Protein AF-0000000074204920 (afdb_homodimer)

Foldseek 3Di:
DPPPDDLQDDDPLQEADEQDFDDQDPVSLVVCLSGQWHADDPDPVCQVSSVVSLVVSLVVLCVVLVFDLVLCPFPLQVLLLLFFEEEEAECPFCQQHPQLVQDGDVVSVQVVCCVQQVGGQEYEHDWAPPAFFQAQDFPLCRQVQFPCQLVVQVVCVVVNHAYEYEDDPLGPQHDDDDDSLVSVLVSCLVNVHQEYEYPPFLDDDPVSLVSNCVSPPNYAYEYEDDHRQSCLNRHLEYESELRDADLRGTEGSSCSSPVSYAYAYDQPLDADCLRVLLNCQLHLHHHYDYQQDSQAGNHYWSQVSLQSSLSSLVCNLCVCQSRPFDKRRFDDWDPVCVVQSKTWMWGDDQQKIKIKIFGAAQAWDWAGTHPVGDTDIHGGSGIDMDMDHHPVGDDDPCVVVSVVVVVPRDRDPGSDGDAFAKDFCDPVNPPLPDWDFPAPQLPLPDLVVQPPAWFKDAFAKDKAKAKEFADQSDDRNGDDRDSGSDPDPPPHRHIDIDIDIDGGHFIKIWGLAFQFQQLLLVVCVNGVTDGPQNRQQQVCDDPSGRDPPRRGPHRFLDDQSSQQVSLVSNVFGFAALVNQLSSCVVPVCRQFQNHDDFWAKAWGSRWIDRSTWIKGKIFFFGPRGRDDDSSYDGGHGHGSSYIDIRTADGSSVNTDDGYTHITMHGDHD/DPPPDDLQDDDPLQEADEQDFDDDDPVSLVVCLSGQWHADDPDPVCQVSSVVSLVVSLVVLCVVLVFDLVLCPFPLQVLLLLFFEEEEAECCFCQQHPPLVQDGDVVSVQVVCCVQQVGGQEYEHDWAPPAFFQAQDFPLCRQVQFPCLLVVCVVCVVVNHAYEYEDDPQGPQHDDDDDSLVSVLVSCLVNVHQEYEYPPFLDDDPVSLVSNCVSPPNYAYEYEDDHRQSCLNRHLEYESELRDAYLRGGEGSSCSSPVSRAYAYDQQQDADCLRVLLNCQLHLHHHYDYQQDSQAGNDYWSQVSLQSSLSSLVCNLCVCQSRPFDKRRFDDWDPVCVVQSKTWMWGDDQQKIKIKIFGQAQAWDWAGTHPVGDTDIHGGSGIDMDMDHHPPGDDDPSVVVSVVVVVPRDRDPGSDGDAFAKDFCDPVNPCLPPFPQVAPPLQLPDPVVQPPAWFKDAFAKDKAKAKEFADQSADRNGDDRDSGSPPPCPPHRHIDIDIDIDGGHFIKIWGLAFAFQQNLLVVCVRGVTDGPQNRQQQVCDDPSGRDPPRRGPHRFLDDQSSQQVSLVSNVFGFAALVNQLSSCVVPVCRQFQNHDDFWAKAWGSRWIDRSTWIKGKIFFFGPRGRDDDSSYDGGHGHGSSYIDIRTADGSSPNTDDGYTHITMHGDHD

Nearest PDB structures (foldseek):
  8zqa-assembly1_C  TM=5.611E-01  e=1.521E-07  Rhodothermus profundi
  1cgy-assembly1_A  TM=4.087E-01  e=1.076E-07  Niallia circulans
  6jws-assembly1_B  TM=5.440E-01  e=2.959E-02  Plasmodium falciparum
  8q5a-assembly1_A  TM=3.692E-01  e=8.806E-03  Hafnia paralvei
  7vkz-assembly1_A  TM=2.444E-01  e=7.078E-01  Ignavibacterium album JCM 16511

InterPro domains:
  IPR005532 Sulfatase-modifying factor enzyme-like domain [PF03781] (506-585)
  IPR016187 C-type lectin fold [SSF56436] (503-666)
  IPR042095 Sulfatase-modifying factor enzyme superfamily [G3DSA:3.90.1580.10] (439-596)
  IPR051043 Sulfatase Modifying Factor and Kinase [PTHR23150] (506-584)

Sequence (1338 aa):
MSYTFDPLVPRPIDRPTEVAVGPLTTEASEALDQAKIFSGPADPADRPAWRETLRAWRSDARERHGYTGAAYERPEAAWAAGCSTVAQVWLWDELLYSFAEGRFTPEVFLADAEERFGGLDAVVLWHAYPVIGLDDRNQWDYYRDVPGLAALVATFHEAGMHVFVDYNPWDVGTRRGADDLTELAAVVGELGADGVFLDTLKKAEPELVARLEAARPGIVLEGESKLPVERIEDHSSSWAQFFADSPVPGVLRAHWYERRHMQHHVRRWHRDHTEELQSAWLNGVGVMVWEVVFGVWVGWSRRDAATVRRLVTVQRAARDLLLDGEWTPLAPLAPEAEAAGVYASAWELDGVTLWTLVNRGGADYAGEVLDDGTEAVVPARGIAALLDVGPDAEEPAWLPGLRDVLRDLPHDADARFPHRIARRVGVSDAQVTPVTYTSDTSEPSDRSELGSDAVVVPAGDYVLTVRYRARETGMYQGAPYVDEWKPLPPRLHDARTLQRDGVLTTPVAVAEREVTNAQFAAFLEATGYAPAQPHRFLAHWSDGRPAAGTEDEPVTFVDLDDARAYCAWRGGRLPMEDEWQLAGEAAPSHFGVERPGVGVWSWTESEHSDGRTRFVMLKGGSDYRAPDSDWYVEGGRHAPDYSVKLLLPGLGLARGATVGFRCAWEVSAMSYTFDPLVPRPIDRPTEVAVGPLTTEASEALDQAKIFSGPADPADRPAWRETLRAWRSDARERHGYTGAAYERPEAAWAAGCSTVAQVWLWDELLYSFAEGRFTPEVFLADAEERFGGLDAVVLWHAYPVIGLDDRNQWDYYRDVPGLAALVATFHEAGMHVFVDYNPWDVGTRRGADDLTELAAVVGELGADGVFLDTLKKAEPELVARLEAARPGIVLEGESKLPVERIEDHSSSWAQFFADSPVPGVLRAHWYERRHMQHHVRRWHRDHTEELQSAWLNGVGVMVWEVVFGVWVGWSRRDAATVRRLVTVQRAARDLLLDGEWTPLAPLAPEAEAAGVYASAWELDGVTLWTLVNRGGADYAGEVLDDGTEAVVPARGIAALLDVGPDAEEPAWLPGLRDVLRDLPHDADARFPHRIARRVGVSDAQVTPVTYTSDTSEPSDRSELGSDAVVVPAGDYVLTVRYRARETGMYQGAPYVDEWKPLPPRLHDARTLQRDGVLTTPVAVAEREVTNAQFAAFLEATGYAPAQPHRFLAHWSDGRPAAGTEDEPVTFVDLDDARAYCAWRGGRLPMEDEWQLAGEAAPSHFGVERPGVGVWSWTESEHSDGRTRFVMLKGGSDYRAPDSDWYVEGGRHAPDYSVKLLLPGLGLARGATVGFRCAWEVSA

Secondary structure (DSSP, 8-state):
------TTS--GGGSPBP---SS--HHHHHHHTT-SEEPPPSSGGGHHHHHHHHHHHHHHHHHHHT---GGGG-GGGGGGGG--EEEEEETT-TTTEETTTTEE-HHHHHHHHHHHHS--SEEEEE-STTTTTSSS--TTHHHHTSTTHHHHHHHHHHTT-EEEEEE-TT--SS---S-HHHHHHHHHHHHT-SEEEETT-S---HHHHHHHHHHSTT-EEEESS---GGGGGT-SEEEEET-PPPSS--EEHHHHH-TT-EEEEE-TT-S--HHHHHHHHHHT-EEEE--EETTEE-PPPHHHHHHHHHHHHHHHHTHHHHHHSEEETT----HHHHHTTEEEEEEEETTEEEEEEEE-SSS-EEEE-STTS-EEEE-TT-EEEEEEE-TTSPPPTTHHHHHHHHHT--------------EE--TTTS-----B-S-S------TTTTSTTEEEEPSEEEEEEEEEE--TT-SSS-SPP---SS---TTTT-EEEEEEEEEESS-EEEESSPPBHHHHHHHHHHH--B-S--TTTTTT-BTTBPPTT-TTSBP-S--HHHHHHHHHHTT-BPPPHHHHHHHHHH-HHHHSTT-SS---EE--S-EEE-SS-EEEEEESEES----S-TTSPP-EE--TTBEEEEE---TTTT--TTEE---EEE---/------TTS--GGGSPBP---SS--HHHHHHHTT-SEEPPPSSGGGHHHHHHHHHHHHHHHHHHHT---GGGG-GGGGGGGG--EEEEEETT-TTTEETTTTEE-HHHHHHHHHHHHS--SEEEEE-STTTTTSSS--TTHHHHTSTTHHHHHHHHHHTT-EEEEEE-TT--SS---S-HHHHHHHHHHHHT-SEEEETT-S---HHHHHHHHHHSTT-EEEESS---GGGGGT-SEEEEET-PPPSS--EEHHHHH-TT-EEEEE-TT-S--HHHHHHHHHHT-EEEE--EETTEE-PPPHHHHHHHHHHHHHHHHTHHHHHHSEEETT----HHHHHTTEEEEEEEETTEEEEEEEE-SSS-EEEE-STTS-EEEE-TT-EEEEEEE-TTSPPPTTHHHHHHHHHT--------------EE--TTTS---------TT-----TTTTSTTEEEEPSEEEEEEEEEE--TT-BTTBSPP---SS---TTTT-EEEEEEEEEESS-EEEESSPPBHHHHHHHHHHH----S--TTTTTT-BTTBPPTT-TTSBP-S--HHHHHHHHHHTT-BPPPHHHHHHHHHH-HHHHSTT-SS---EE--S-EEE-SS-EEEEEESEES----S-TTSPP-EE--TTBEEEEE---TTTT--TTEE---EEE---

pLDDT: mean 90.81, std 13.48, range [20.72, 98.69]

Organism: NCBI:txid88382

Radius of gyration: 37.43 Å; Cα contacts (8 Å, |Δi|>4): 2913; chains: 2; bounding box: 90×113×83 Å

Solvent-accessible surface area (backbone atoms only — not comparable to full-atom values): 70224 Å² total; per-residue (Å²): 119,80,72,82,68,62,51,65,50,71,51,81,87,31,42,43,31,80,71,79,68,60,88,80,44,73,67,58,47,56,57,56,55,70,38,57,24,37,34,34,65,86,52,73,85,47,44,66,53,42,50,50,36,52,52,51,38,43,54,49,50,35,60,76,55,64,62,76,53,63,55,72,66,36,74,68,32,46,61,46,49,69,48,42,32,33,32,50,40,47,62,48,27,40,54,32,20,36,81,86,75,63,43,74,28,62,68,56,37,50,50,51,32,38,72,46,34,61,38,61,38,27,36,32,49,37,64,33,75,67,51,35,20,58,42,57,58,33,70,62,46,55,50,74,66,41,80,62,46,53,59,52,45,48,52,38,46,75,70,66,26,42,40,25,39,68,43,64,81,68,73,73,39,38,59,81,76,71,58,65,66,59,48,51,27,46,52,37,49,73,47,62,42,43,25,38,36,36,54,99,25,41,68,75,55,69,66,52,50,53,48,36,37,70,49,34,70,38,51,36,40,30,18,38,39,76,57,56,64,70,49,54,48,78,30,50,32,31,32,37,46,50,63,41,73,37,96,42,65,46,41,47,40,65,35,70,65,35,66,56,32,23,36,26,30,36,54,85,83,52,65,75,55,48,67,51,51,43,50,17,55,49,60,70,43,15,35,46,52,56,37,50,52,60,64,17,83,36,41,70,13,57,18,54,29,33,48,43,22,51,50,48,55,49,48,66,67,43,38,62,37,69,62,71,18,55,72,37,73,66,39,87,55,17,68,68,28,46,75,58,40,37,49,28,17,34,22,39,44,82,52,33,34,42,34,31,33,32,19,75,28,90,54,67,42,76,44,47,40,36,83,86,64,46,65,50,67,28,40,42,49,32,57,40,73,46,77,46,72,36,93,89,30,77,77,61,84,56,50,68,62,50,54,61,56,51,71,75,51,62,89,41,84,50,68,58,73,63,48,65,63,51,38,71,53,45,76,82,71,45,68,70,61,71,65,48,58,73,37,87,69,55,65,55,54,70,64,71,73,56,66,82,55,38,38,74,35,73,48,43,52,38,72,41,65,38,32,33,64,34,47,78,43,32,62,90,77,25,58,81,87,58,89,26,61,53,69,65,51,93,59,56,64,34,82,43,77,48,76,43,85,44,74,36,91,49,24,34,30,33,44,48,54,57,46,20,29,47,59,51,49,51,46,37,72,48,22,42,60,44,64,79,56,58,50,54,56,45,61,81,37,54,96,90,32,66,47,89,90,44,40,82,33,59,34,37,14,47,37,73,69,53,52,40,51,52,20,43,44,54,68,32,30,46,27,39,54,65,56,48,22,52,32,14,70,75,39,38,67,50,35,21,63,74,26,77,78,76,53,37,22,26,54,34,50,41,31,31,31,43,78,42,39,43,31,33,40,33,34,30,27,13,68,55,57,46,49,93,41,87,72,37,31,81,44,31,57,28,45,34,44,32,48,42,79,40,67,52,52,59,69,30,62,54,27,35,80,35,35,27,34,37,39,20,33,83,38,86,125,121,81,73,83,67,62,50,64,49,70,51,82,86,30,42,43,30,80,70,79,68,61,89,79,44,73,67,57,43,56,56,56,55,71,37,57,24,38,34,34,65,85,51,73,86,49,42,66,52,41,51,50,36,53,51,50,40,41,55,49,50,35,60,75,54,65,62,76,52,64,57,72,66,35,72,69,31,47,61,46,50,69,48,42,30,32,32,50,40,48,62,47,26,40,53,33,19,35,82,88,78,63,43,75,28,61,69,56,36,51,49,51,34,37,71,46,34,62,38,61,38,29,36,33,49,36,63,32,74,66,53,34,21,56,43,58,57,32,70,63,48,56,52,75,66,41,79,62,46,53,58,52,44,48,52,38,46,74,70,66,26,43,39,24,38,67,43,62,80,68,74,73,40,39,59,81,76,70,56,66,66,58,48,49,26,47,51,36,49,73,47,62,40,44,27,38,36,35,54,97,24,42,64,76,53,68,68,52,50,53,49,37,36,70,48,34,71,37,49,36,39,30,20,38,37,75,56,56,63,70,47,54,48,77,31,49,30,33,32,38,46,53,62,40,70,38,94,42,67,45,41,47,39,65,36,69,65,35,64,56,31,25,34,27,30,36,57,67,85,52,66,74,54,49,67,52,51,42,50,19,55,49,61,68,42,12,36,48,52,41,36,50,45,60,64,18,83,37,41,70,12,56,18,55,29,35,48,43,22,50,52,47,55,49,47,66,67,44,38,63,36,68,62,70,17,57,72,37,74,65,38,87,54,17,69,68,27,46,74,57,40,37,49,28,17,33,22,38,45,83,50,31,34,42,34,31,35,32,20,74,27,90,53,66,42,75,45,47,40,37,84,85,63,46,64,51,67,28,41,44,50,31,58,37,75,47,77,47,70,36,93,89,31,77,77,61,85,56,50,69,60,49,55,59,54,50,70,76,51,63,88,42,85,51,66,59,72,62,48,64,62,51,38,71,54,47,75,81,74,45,70,70,62,78,62,52,57,71,38,85,72,54,64,56,55,69,63,71,73,56,65,82,55,38,37,74,36,74,47,44,52,38,71,41,64,38,33,34,65,34,49,76,43,33,61,91,78,26,59,81,86,58,88,26,63,55,66,66,52,93,58,57,66,34,82,44,75,48,75,44,85,44,74,36,92,48,23,33,31,32,45,45,54,57,44,20,29,46,58,50,50,50,46,39,70,45,24,46,61,49,65,88,57,58,48,54,54,44,62,83,37,54,95,88,33,68,48,90,89,42,40,83,34,58,34,36,16,45,38,73,68,53,52,40,51,51,18,43,45,53,67,32,31,46,28,39,54,64,55,48,23,53,31,13,69,75,38,39,67,49,33,20,64,72,25,78,78,76,52,36,22,25,55,34,53,39,31,31,32,43,77,42,40,43,30,33,40,33,35,29,28,13,68,55,58,45,47,93,41,88,73,37,30,81,44,30,58,28,48,32,45,32,49,45,80,40,66,51,52,60,67,29,63,54,27,38,81,35,36,28,35,38,38,19,35,83,39,85,125

Structure (mmCIF, N/CA/C/O backbone):
data_AF-0000000074204920-model_v1
#
loop_
_entity.id
_entity.type
_entity.pdbx_description
1 polymer 'Formylglycine-generating enzyme required for sulfatase activity'
#
loop_
_atom_site.group_PDB
_atom_site.id
_atom_site.type_symbol
_atom_site.label_atom_id
_atom_site.label_alt_id
_atom_site.label_comp_id
_atom_site.label_asym_id
_atom_site.label_entity_id
_atom_site.label_seq_id
_atom_site.pdbx_PDB_ins_code
_atom_site.Cartn_x
_atom_site.Cartn_y
_atom_site.Cartn_z
_atom_site.occupancy
_atom_site.B_iso_or_equiv
_atom_site.auth_seq_id
_atom_site.auth_comp_id
_atom_site.auth_asym_id
_atom_site.auth_atom_id
_atom_site.pdbx_PDB_model_num
ATOM 1 N N . MET A 1 1 ? 2.416 -12.406 20.516 1 20.89 1 MET A N 1
ATOM 2 C CA . MET A 1 1 ? 3.557 -13.273 20.234 1 20.89 1 MET A CA 1
ATOM 3 C C . MET A 1 1 ? 4.117 -13 18.844 1 20.89 1 MET A C 1
ATOM 5 O O . MET A 1 1 ? 3.373 -13 17.859 1 20.89 1 MET A O 1
ATOM 9 N N . SER A 1 2 ? 5.102 -12.188 18.75 1 28.39 2 SER A N 1
ATOM 10 C CA . SER A 1 2 ? 5.879 -11.852 17.562 1 28.39 2 SER A CA 1
ATOM 11 C C . SER A 1 2 ? 6.332 -13.109 16.828 1 28.39 2 SER A C 1
ATOM 13 O O . SER A 1 2 ? 7.023 -13.953 17.406 1 28.39 2 SER A O 1
ATOM 15 N N . TYR A 1 3 ? 5.477 -13.758 16.344 1 35 3 TYR A N 1
ATOM 16 C CA . TYR A 1 3 ? 5.984 -14.922 15.641 1 35 3 TYR A CA 1
ATOM 17 C C . TYR A 1 3 ? 7.25 -14.578 14.859 1 35 3 TYR A C 1
ATOM 19 O O . TYR A 1 3 ? 7.277 -13.602 14.109 1 35 3 TYR A O 1
ATOM 27 N N . THR A 1 4 ? 8.312 -14.773 15.422 1 42.69 4 THR A N 1
ATOM 28 C CA . THR A 1 4 ? 9.695 -14.719 14.953 1 42.69 4 THR A CA 1
ATOM 29 C C . THR A 1 4 ? 9.891 -15.602 13.734 1 42.69 4 THR A C 1
ATOM 31 O O . THR A 1 4 ? 10.461 -16.688 13.828 1 42.69 4 THR A O 1
ATOM 34 N N . PHE A 1 5 ? 8.789 -15.945 13.031 1 45.44 5 PHE A N 1
ATOM 35 C CA . PHE A 1 5 ? 8.953 -16.812 11.875 1 45.44 5 PHE A CA 1
ATOM 36 C C . PHE A 1 5 ? 9.562 -16.062 10.703 1 45.44 5 PHE A C 1
ATOM 38 O O . PHE A 1 5 ? 9.195 -14.914 10.438 1 45.44 5 PHE A O 1
ATOM 45 N N . ASP A 1 6 ? 10.688 -16.594 10.289 1 50.22 6 ASP A N 1
ATOM 46 C CA . ASP A 1 6 ? 11.305 -16.094 9.062 1 50.22 6 ASP A CA 1
ATOM 47 C C . ASP A 1 6 ? 10.555 -16.594 7.828 1 50.22 6 ASP A C 1
ATOM 49 O O . ASP A 1 6 ? 10.617 -17.781 7.492 1 50.22 6 ASP A O 1
ATOM 53 N N . PRO A 1 7 ? 9.742 -15.906 7.254 1 51.97 7 PRO A N 1
ATOM 54 C CA . PRO A 1 7 ? 8.922 -16.344 6.125 1 51.97 7 PRO A CA 1
ATOM 55 C C . PRO A 1 7 ? 9.75 -16.766 4.914 1 51.97 7 PRO A C 1
ATOM 57 O O . PRO A 1 7 ? 9.227 -17.375 3.984 1 51.97 7 PRO A O 1
ATOM 60 N N . LEU A 1 8 ? 11.07 -16.578 5.016 1 52.06 8 LEU A N 1
ATOM 61 C CA . LEU A 1 8 ? 11.914 -16.859 3.854 1 52.06 8 LEU A CA 1
ATOM 62 C C . LEU A 1 8 ? 12.445 -18.281 3.9 1 52.06 8 LEU A C 1
ATOM 64 O O . LEU A 1 8 ? 13.016 -18.781 2.922 1 52.06 8 LEU A O 1
ATOM 68 N N . VAL A 1 9 ? 12.258 -18.938 5.047 1 57.44 9 VAL A N 1
ATOM 69 C CA . VAL A 1 9 ? 12.797 -20.297 5.203 1 57.44 9 VAL A CA 1
ATOM 70 C C . VAL A 1 9 ? 11.648 -21.297 5.328 1 57.44 9 VAL A C 1
ATOM 72 O O . VAL A 1 9 ? 10.633 -21.016 5.973 1 57.44 9 VAL A O 1
ATOM 75 N N . PRO A 1 10 ? 11.883 -22.516 4.543 1 61.72 10 PRO A N 1
ATOM 76 C CA . PRO A 1 10 ? 10.852 -23.531 4.773 1 61.72 10 PRO A CA 1
ATOM 77 C C . PRO A 1 10 ? 10.617 -23.812 6.254 1 61.72 10 PRO A C 1
ATOM 79 O O . PRO A 1 10 ? 11.562 -23.812 7.043 1 61.72 10 PRO A O 1
ATOM 82 N N . ARG A 1 11 ? 9.422 -24.094 6.598 1 65.94 11 ARG A N 1
ATOM 83 C CA . ARG A 1 11 ? 9.078 -24.531 7.945 1 65.94 11 ARG A CA 1
ATOM 84 C C . ARG A 1 11 ? 9.641 -25.922 8.227 1 65.94 11 ARG A C 1
ATOM 86 O O . ARG A 1 11 ? 9.883 -26.703 7.301 1 65.94 11 ARG A O 1
ATOM 93 N N . PRO A 1 12 ? 9.789 -26.375 9.336 1 65.94 12 PRO A N 1
ATOM 94 C CA . PRO A 1 12 ? 10.273 -27.719 9.648 1 65.94 12 PRO A CA 1
ATOM 95 C C . PRO A 1 12 ? 9.438 -28.812 8.977 1 65.94 12 PRO A C 1
ATOM 97 O O . PRO A 1 12 ? 9.984 -29.797 8.484 1 65.94 12 PRO A O 1
ATOM 100 N N . ILE A 1 13 ? 8.164 -28.625 8.703 1 68 13 ILE A N 1
ATOM 101 C CA . ILE A 1 13 ? 7.27 -29.641 8.156 1 68 13 ILE A CA 1
ATOM 102 C C . ILE A 1 13 ? 7.438 -29.703 6.641 1 68 13 ILE A C 1
ATOM 104 O O . ILE A 1 13 ? 7.047 -30.688 6.008 1 68 13 ILE A O 1
ATOM 108 N N . ASP A 1 14 ? 8.016 -28.656 6.102 1 73.38 14 ASP A N 1
ATOM 109 C CA . ASP A 1 14 ? 8.172 -28.609 4.652 1 73.38 14 ASP A CA 1
ATOM 110 C C . ASP A 1 14 ? 9.555 -29.109 4.234 1 73.38 14 ASP A C 1
ATOM 112 O O . ASP A 1 14 ? 9.812 -29.312 3.047 1 73.38 14 ASP A O 1
ATOM 116 N N . ARG A 1 15 ? 10.383 -29.359 5.262 1 77.81 15 ARG A N 1
ATOM 117 C CA . ARG A 1 15 ? 11.758 -29.766 4.984 1 77.81 15 ARG A CA 1
ATOM 118 C C . ARG A 1 15 ? 11.836 -31.25 4.664 1 77.81 15 ARG A C 1
ATOM 120 O O . ARG A 1 15 ? 10.984 -32.031 5.105 1 77.81 15 ARG A O 1
ATOM 127 N N . PRO A 1 16 ? 12.812 -31.641 3.902 1 81.88 16 PRO A N 1
ATOM 128 C CA . PRO A 1 16 ? 13.031 -33.062 3.654 1 81.88 16 PRO A CA 1
ATOM 129 C C . PRO A 1 16 ? 13.492 -33.812 4.902 1 81.88 16 PRO A C 1
ATOM 131 O O . PRO A 1 16 ? 13.898 -33.188 5.887 1 81.88 16 PRO A O 1
ATOM 134 N N . THR A 1 17 ? 13.242 -35.062 4.832 1 86.75 17 THR A N 1
ATOM 135 C CA . THR A 1 17 ? 13.57 -35.906 5.977 1 86.75 17 THR A CA 1
ATOM 136 C C . THR A 1 17 ? 14.867 -36.688 5.727 1 86.75 17 THR A C 1
ATOM 138 O O . THR A 1 17 ? 15 -37.375 4.727 1 86.75 17 THR A O 1
ATOM 141 N N . GLU A 1 18 ? 15.781 -36.594 6.637 1 91.06 18 GLU A N 1
ATOM 142 C CA . GLU A 1 18 ? 17.031 -37.344 6.543 1 91.06 18 GLU A CA 1
ATOM 143 C C . GLU A 1 18 ? 16.828 -38.812 6.809 1 91.06 18 GLU A C 1
ATOM 145 O O . GLU A 1 18 ? 16.062 -39.188 7.695 1 91.06 18 GLU A O 1
ATOM 150 N N . VAL A 1 19 ? 17.484 -39.656 5.965 1 92.25 19 VAL A N 1
ATOM 151 C CA . VAL A 1 19 ? 17.406 -41.125 6.094 1 92.25 19 VAL A CA 1
ATOM 152 C C . VAL A 1 19 ? 18.688 -41.656 6.719 1 92.25 19 VAL A C 1
ATOM 154 O O . VAL A 1 19 ? 19.766 -41.562 6.117 1 92.25 19 VAL A O 1
ATOM 157 N N . ALA A 1 20 ? 18.547 -42.156 7.906 1 87.69 20 ALA A N 1
ATOM 158 C CA . ALA A 1 20 ? 19.703 -42.781 8.547 1 87.69 20 ALA A CA 1
ATOM 159 C C . ALA A 1 20 ? 20.016 -44.125 7.91 1 87.69 20 ALA A C 1
ATOM 161 O O . ALA A 1 20 ? 19.125 -44.969 7.762 1 87.69 20 ALA A O 1
ATOM 162 N N . VAL A 1 21 ? 21.297 -44.25 7.566 1 85.31 21 VAL A N 1
ATOM 163 C CA . VAL A 1 21 ? 21.703 -45.469 6.898 1 85.31 21 VAL A CA 1
ATOM 164 C C . VAL A 1 21 ? 22 -46.562 7.938 1 85.31 21 VAL A C 1
ATOM 166 O O . VAL A 1 21 ? 22.547 -46.281 9 1 85.31 21 VAL A O 1
ATOM 169 N N . GLY A 1 22 ? 21.547 -47.812 7.781 1 79.12 22 GLY A N 1
ATOM 170 C CA . GLY A 1 22 ? 21.734 -48.938 8.688 1 79.12 22 GLY A CA 1
ATOM 171 C C . GLY A 1 22 ? 20.484 -49.781 8.875 1 79.12 22 GLY A C 1
ATOM 172 O O . GLY A 1 22 ? 19.516 -49.625 8.109 1 79.12 22 GLY A O 1
ATOM 173 N N . PRO A 1 23 ? 20.531 -50.719 9.797 1 84.81 23 PRO A N 1
ATOM 174 C CA . PRO A 1 23 ? 19.344 -51.562 10.039 1 84.81 23 PRO A CA 1
ATOM 175 C C . PRO A 1 23 ? 18.125 -50.719 10.461 1 84.81 23 PRO A C 1
ATOM 177 O O . PRO A 1 23 ? 18.25 -49.812 11.297 1 84.81 23 PRO A O 1
ATOM 180 N N . LEU A 1 24 ? 17.062 -50.938 9.789 1 88.88 24 LEU A N 1
ATOM 181 C CA . LEU A 1 24 ? 15.836 -50.188 10.008 1 88.88 24 LEU A CA 1
ATOM 182 C C . LEU A 1 24 ? 15.102 -50.688 11.25 1 88.88 24 LEU A C 1
ATOM 184 O O . LEU A 1 24 ? 14.664 -51.812 11.305 1 88.88 24 LEU A O 1
ATOM 188 N N . THR A 1 25 ? 15.039 -49.844 12.312 1 91.25 25 THR A N 1
ATOM 189 C CA . THR A 1 25 ? 14.227 -50.156 13.484 1 91.25 25 THR A CA 1
ATOM 190 C C . THR A 1 25 ? 12.766 -49.812 13.234 1 91.25 25 THR A C 1
ATOM 192 O O . THR A 1 25 ? 12.453 -49.094 12.281 1 91.25 25 THR A O 1
ATOM 195 N N . THR A 1 26 ? 11.945 -50.375 14.047 1 91.19 26 THR A N 1
ATOM 196 C CA . THR A 1 26 ? 10.523 -50.062 13.93 1 91.19 26 THR A CA 1
ATOM 197 C C . THR A 1 26 ? 10.289 -48.562 14.117 1 91.19 26 THR A C 1
ATOM 199 O O . THR A 1 26 ? 9.5 -47.938 13.391 1 91.19 26 THR A O 1
ATOM 202 N N . GLU A 1 27 ? 11.023 -48.031 15 1 92.25 27 GLU A N 1
ATOM 203 C CA . GLU A 1 27 ? 10.898 -46.594 15.281 1 92.25 27 GLU A CA 1
ATOM 204 C C . GLU A 1 27 ? 11.375 -45.781 14.102 1 92.25 27 GLU A C 1
ATOM 206 O O . GLU A 1 27 ? 10.742 -44.781 13.75 1 92.25 27 GLU A O 1
ATOM 211 N N . ALA A 1 28 ? 12.391 -46.094 13.516 1 92.44 28 ALA A N 1
ATOM 212 C CA . ALA A 1 28 ? 12.938 -45.375 12.359 1 92.44 28 ALA A CA 1
ATOM 213 C C . ALA A 1 28 ? 12.016 -45.5 11.156 1 92.44 28 ALA A C 1
ATOM 215 O O . ALA A 1 28 ? 11.867 -44.531 10.391 1 92.44 28 ALA A O 1
ATOM 216 N N . SER A 1 29 ? 11.492 -46.656 11.055 1 94.25 29 SER A N 1
ATOM 217 C CA . SER A 1 29 ? 10.57 -46.875 9.945 1 94.25 29 SER A CA 1
ATOM 218 C C . SER A 1 29 ? 9.328 -46 10.086 1 94.25 29 SER A C 1
ATOM 220 O O . SER A 1 29 ? 8.891 -45.375 9.117 1 94.25 29 SER A O 1
ATOM 222 N N . GLU A 1 30 ? 8.852 -45.906 11.266 1 94.12 30 GLU A N 1
ATOM 223 C CA . GLU A 1 30 ? 7.68 -45.094 11.531 1 94.12 30 GLU A CA 1
ATOM 224 C C . GLU A 1 30 ? 7.988 -43.594 11.328 1 94.12 30 GLU A C 1
ATOM 226 O O . GLU A 1 30 ? 7.137 -42.844 10.859 1 94.12 30 GLU A O 1
ATOM 231 N N . ALA A 1 31 ? 9.125 -43.281 11.695 1 93.06 31 ALA A N 1
ATOM 232 C CA . ALA A 1 31 ? 9.539 -41.875 11.492 1 93.06 31 ALA A CA 1
ATOM 233 C C . ALA A 1 31 ? 9.578 -41.531 10.008 1 93.06 31 ALA A C 1
ATOM 235 O O . ALA A 1 31 ? 9.227 -40.438 9.609 1 93.06 31 ALA A O 1
ATOM 236 N N . LEU A 1 32 ? 9.945 -42.406 9.164 1 94.75 32 LEU A N 1
ATOM 237 C CA . LEU A 1 32 ? 10.047 -42.188 7.723 1 94.75 32 LEU A CA 1
ATOM 238 C C . LEU A 1 32 ? 8.664 -42.156 7.082 1 94.75 32 LEU A C 1
ATOM 240 O O . LEU A 1 32 ? 8.516 -41.625 5.977 1 94.75 32 LEU A O 1
ATOM 244 N N . ASP A 1 33 ? 7.645 -42.656 7.781 1 95.06 33 ASP A N 1
ATOM 245 C CA . ASP A 1 33 ? 6.27 -42.531 7.301 1 95.06 33 ASP A CA 1
ATOM 246 C C . ASP A 1 33 ? 5.852 -41.062 7.207 1 95.06 33 ASP A C 1
ATOM 248 O O . ASP A 1 33 ? 4.941 -40.719 6.453 1 95.06 33 ASP A O 1
ATOM 252 N N . GLN A 1 34 ? 6.578 -40.281 7.977 1 93.12 34 GLN A N 1
ATOM 253 C CA . GLN A 1 34 ? 6.184 -38.875 8.07 1 93.12 34 GLN A CA 1
ATOM 254 C C . GLN A 1 34 ? 6.949 -38.031 7.062 1 93.12 34 GLN A C 1
ATOM 256 O O . GLN A 1 34 ? 6.688 -36.812 6.93 1 93.12 34 GLN A O 1
ATOM 261 N N . ALA A 1 35 ? 7.773 -38.594 6.312 1 93.81 35 ALA A N 1
ATOM 262 C CA . ALA A 1 35 ? 8.594 -37.844 5.367 1 93.81 35 ALA A CA 1
ATOM 263 C C . ALA A 1 35 ? 7.762 -37.375 4.18 1 93.81 35 ALA A C 1
ATOM 265 O O . ALA A 1 35 ? 6.789 -38.031 3.791 1 93.81 35 ALA A O 1
ATOM 266 N N . LYS A 1 36 ? 8.102 -36.25 3.65 1 94.19 36 LYS A N 1
ATOM 267 C CA . LYS A 1 36 ? 7.637 -35.781 2.34 1 94.19 36 LYS A CA 1
ATOM 268 C C . LYS A 1 36 ? 8.594 -36.25 1.237 1 94.19 36 LYS A C 1
ATOM 270 O O . LYS A 1 36 ? 8.18 -36.938 0.295 1 94.19 36 LYS A O 1
ATOM 275 N N . ILE A 1 37 ? 9.789 -35.906 1.494 1 95.81 37 ILE A N 1
ATOM 276 C CA . ILE A 1 37 ? 10.914 -36.25 0.637 1 95.81 37 ILE A CA 1
ATOM 277 C C . ILE A 1 37 ? 12.016 -36.875 1.478 1 95.81 37 ILE A C 1
ATOM 279 O O . ILE A 1 37 ? 12.344 -36.406 2.561 1 95.81 37 ILE A O 1
ATOM 283 N N . PHE A 1 38 ? 12.484 -38.031 1.049 1 96.94 38 PHE A N 1
ATOM 284 C CA . PHE A 1 38 ? 13.719 -38.562 1.608 1 96.94 38 PHE A CA 1
ATOM 285 C C . PHE A 1 38 ? 14.93 -37.844 1.055 1 96.94 38 PHE A C 1
ATOM 287 O O . PHE A 1 38 ? 15.211 -37.906 -0.143 1 96.94 38 PHE A O 1
ATOM 294 N N . SER A 1 39 ? 15.625 -37.188 1.939 1 96 39 SER A N 1
ATOM 295 C CA . SER A 1 39 ? 16.75 -36.406 1.488 1 96 39 SER A CA 1
ATOM 296 C C . SER A 1 39 ? 17.844 -37.25 0.864 1 96 39 SER A C 1
ATOM 298 O O . SER A 1 39 ? 18.125 -38.344 1.348 1 96 39 SER A O 1
ATOM 300 N N . GLY A 1 40 ? 18.406 -36.75 -0.232 1 95.25 40 GLY A N 1
ATOM 301 C CA . GLY A 1 40 ? 19.562 -37.406 -0.799 1 95.25 40 GLY A CA 1
ATOM 302 C C . GLY A 1 40 ? 20.828 -37.219 0.021 1 95.25 40 GLY A C 1
ATOM 303 O O . GLY A 1 40 ? 21.094 -36.125 0.497 1 95.25 40 GLY A O 1
ATOM 304 N N . PRO A 1 41 ? 21.531 -38.281 0.227 1 94.75 41 PRO A N 1
ATOM 305 C CA . PRO A 1 41 ? 22.766 -38.125 0.981 1 94.75 41 PRO A CA 1
ATOM 306 C C . PRO A 1 41 ? 23.797 -37.25 0.252 1 94.75 41 PRO A C 1
ATOM 308 O O . PRO A 1 41 ? 23.984 -37.406 -0.959 1 94.75 41 PRO A O 1
ATOM 311 N N . ALA A 1 42 ? 24.5 -36.469 1.031 1 92.19 42 ALA A N 1
ATOM 312 C CA . ALA A 1 42 ? 25.516 -35.594 0.475 1 92.19 42 ALA A CA 1
ATOM 313 C C . ALA A 1 42 ? 26.703 -36.375 -0.062 1 92.19 42 ALA A C 1
ATOM 315 O O . ALA A 1 42 ? 27.266 -36.031 -1.107 1 92.19 42 ALA A O 1
ATOM 316 N N . ASP A 1 43 ? 27.062 -37.438 0.652 1 91.62 43 ASP A N 1
ATOM 317 C CA . ASP A 1 43 ? 28.172 -38.281 0.24 1 91.62 43 ASP A CA 1
ATOM 318 C C . ASP A 1 43 ? 27.719 -39.375 -0.727 1 91.62 43 ASP A C 1
ATOM 320 O O . ASP A 1 43 ? 26.938 -40.25 -0.351 1 91.62 43 ASP A O 1
ATOM 324 N N . PRO A 1 44 ? 28.219 -39.344 -1.977 1 93.19 44 PRO A N 1
ATOM 325 C CA . PRO A 1 44 ? 27.812 -40.375 -2.953 1 93.19 44 PRO A CA 1
ATOM 326 C C . PRO A 1 44 ? 28.078 -41.781 -2.473 1 93.19 44 PRO A C 1
ATOM 328 O O . PRO A 1 44 ? 27.375 -42.719 -2.865 1 93.19 44 PRO A O 1
ATOM 331 N N . ALA A 1 45 ? 29.031 -42 -1.598 1 91.94 45 ALA A N 1
ATOM 332 C CA . ALA A 1 45 ? 29.406 -43.312 -1.108 1 91.94 45 ALA A CA 1
ATOM 333 C C . ALA A 1 45 ? 28.297 -43.906 -0.251 1 91.94 45 ALA A C 1
ATOM 335 O O . ALA A 1 45 ? 28.219 -45.125 -0.085 1 91.94 45 ALA A O 1
ATOM 336 N N . ASP A 1 46 ? 27.422 -43.125 0.222 1 94.88 46 ASP A N 1
ATOM 337 C CA . ASP A 1 46 ? 26.375 -43.594 1.116 1 94.88 46 ASP A CA 1
ATOM 338 C C . ASP A 1 46 ? 25.125 -44 0.33 1 94.88 46 ASP A C 1
ATOM 340 O O . ASP A 1 46 ? 24.203 -44.594 0.887 1 94.88 46 ASP A O 1
ATOM 344 N N . ARG A 1 47 ? 25.062 -43.719 -0.947 1 96.31 47 ARG A N 1
ATOM 345 C CA . ARG A 1 47 ? 23.844 -43.812 -1.726 1 96.31 47 ARG A CA 1
ATOM 346 C C . ARG A 1 47 ? 23.391 -45.25 -1.889 1 96.31 47 ARG A C 1
ATOM 348 O O . ARG A 1 47 ? 22.188 -45.562 -1.841 1 96.31 47 ARG A O 1
ATOM 355 N N . PRO A 1 48 ? 24.328 -46.25 -2.047 1 95.75 48 PRO A N 1
ATOM 356 C CA . PRO A 1 48 ? 23.859 -47.625 -2.102 1 95.75 48 PRO A CA 1
ATOM 357 C C . PRO A 1 48 ? 23.156 -48.062 -0.818 1 95.75 48 PRO A C 1
ATOM 359 O O . PRO A 1 48 ? 22.062 -48.656 -0.871 1 95.75 48 PRO A O 1
ATOM 362 N N . ALA A 1 49 ? 23.75 -47.719 0.318 1 95.5 49 ALA A N 1
ATOM 363 C CA . ALA A 1 49 ? 23.141 -48.062 1.602 1 95.5 49 ALA A CA 1
ATOM 364 C C . ALA A 1 49 ? 21.828 -47.312 1.802 1 95.5 49 ALA A C 1
ATOM 366 O O . ALA A 1 49 ? 20.891 -47.844 2.383 1 95.5 49 ALA A O 1
ATOM 367 N N . TRP A 1 50 ? 21.844 -46.094 1.39 1 96.31 50 TRP A N 1
ATOM 368 C CA . TRP A 1 50 ? 20.656 -45.25 1.443 1 96.31 50 TRP A CA 1
ATOM 369 C C . TRP A 1 50 ? 19.5 -45.875 0.658 1 96.31 50 TRP A C 1
ATOM 371 O O . TRP A 1 50 ? 18.391 -45.969 1.166 1 96.31 50 TRP A O 1
ATOM 381 N N . ARG A 1 51 ? 19.766 -46.375 -0.522 1 97.25 51 ARG A N 1
ATOM 382 C CA . ARG A 1 51 ? 18.75 -47.031 -1.347 1 97.25 51 ARG A CA 1
ATOM 383 C C . ARG A 1 51 ? 18.25 -48.312 -0.691 1 97.25 51 ARG A C 1
ATOM 385 O O . ARG A 1 51 ? 17.047 -48.625 -0.775 1 97.25 51 ARG A O 1
ATOM 392 N N . GLU A 1 52 ? 19.156 -49 -0.123 1 96.12 52 GLU A N 1
ATOM 393 C CA . GLU A 1 52 ? 18.766 -50.219 0.578 1 96.12 52 GLU A CA 1
ATOM 394 C C . GLU A 1 52 ? 17.797 -49.906 1.726 1 96.12 52 GLU A C 1
ATOM 396 O O . GLU A 1 52 ? 16.844 -50.656 1.952 1 96.12 52 GLU A O 1
ATOM 401 N N . THR A 1 53 ? 18.109 -48.875 2.393 1 96.06 53 THR A N 1
ATOM 402 C CA . THR A 1 53 ? 17.234 -48.469 3.49 1 96.06 53 THR A CA 1
ATOM 403 C C . THR A 1 53 ? 15.859 -48.062 2.971 1 96.06 53 THR A C 1
ATOM 405 O O . THR A 1 53 ? 14.836 -48.375 3.59 1 96.06 53 THR A O 1
ATOM 408 N N . LEU A 1 54 ? 15.812 -47.344 1.851 1 96.94 54 LEU A N 1
ATOM 409 C CA . LEU A 1 54 ? 14.539 -46.969 1.256 1 96.94 54 LEU A CA 1
ATOM 410 C C . LEU A 1 54 ? 13.727 -48.188 0.863 1 96.94 54 LEU A C 1
ATOM 412 O O . LEU A 1 54 ? 12.508 -48.219 1.074 1 96.94 54 LEU A O 1
ATOM 416 N N . ARG A 1 55 ? 14.375 -49.156 0.323 1 96.5 55 ARG A N 1
ATOM 417 C CA . ARG A 1 55 ? 13.695 -50.406 -0.058 1 96.5 55 ARG A CA 1
ATOM 418 C C . ARG A 1 55 ? 13.164 -51.125 1.169 1 96.5 55 ARG A C 1
ATOM 420 O O . ARG A 1 55 ? 12.047 -51.656 1.156 1 96.5 55 ARG A O 1
ATOM 427 N N . ALA A 1 56 ? 14 -51.156 2.176 1 96.44 56 ALA A N 1
ATOM 428 C CA . ALA A 1 56 ? 13.586 -51.812 3.422 1 96.44 56 ALA A CA 1
ATOM 429 C C . ALA A 1 56 ? 12.367 -51.094 4.023 1 96.44 56 ALA A C 1
ATOM 431 O O . ALA A 1 56 ? 11.445 -51.781 4.508 1 96.44 56 ALA A O 1
ATOM 432 N N . TRP A 1 57 ? 12.438 -49.812 4.012 1 97.19 57 TRP A N 1
ATOM 433 C CA . TRP A 1 57 ? 11.305 -49.062 4.527 1 97.19 57 TRP A CA 1
ATOM 434 C C . TRP A 1 57 ? 10.031 -49.375 3.746 1 97.19 57 TRP A C 1
ATOM 436 O O . TRP A 1 57 ? 8.977 -49.594 4.336 1 97.19 57 TRP A O 1
ATOM 446 N N . ARG A 1 58 ? 10.148 -49.312 2.416 1 97.5 58 ARG A N 1
ATOM 447 C CA . ARG A 1 58 ? 8.977 -49.562 1.577 1 97.5 58 ARG A CA 1
ATOM 448 C C . ARG A 1 58 ? 8.359 -50.938 1.904 1 97.5 58 ARG A C 1
ATOM 450 O O . ARG A 1 58 ? 7.145 -51.031 2.062 1 97.5 58 ARG A O 1
ATOM 457 N N . SER A 1 59 ? 9.211 -51.938 2.006 1 96.5 59 SER A N 1
ATOM 458 C CA . SER A 1 59 ? 8.742 -53.281 2.328 1 96.5 59 SER A CA 1
ATOM 459 C C . SER A 1 59 ? 8.078 -53.312 3.701 1 96.5 59 SER A C 1
ATOM 461 O O . SER A 1 59 ? 6.984 -53.875 3.855 1 96.5 59 SER A O 1
ATOM 463 N N . ASP A 1 60 ? 8.719 -52.75 4.629 1 96.81 60 ASP A N 1
ATOM 464 C CA . ASP A 1 60 ? 8.203 -52.719 5.992 1 96.81 60 ASP A CA 1
ATOM 465 C C . ASP A 1 60 ? 6.883 -51.969 6.07 1 96.81 60 ASP A C 1
ATOM 467 O O . ASP A 1 60 ? 5.926 -52.438 6.695 1 96.81 60 ASP A O 1
ATOM 471 N N . ALA A 1 61 ? 6.883 -50.75 5.516 1 97.31 61 ALA A N 1
ATOM 472 C CA . ALA A 1 61 ? 5.699 -49.875 5.559 1 97.31 61 ALA A CA 1
ATOM 473 C C . ALA A 1 61 ? 4.504 -50.562 4.906 1 97.31 61 ALA A C 1
ATOM 475 O O . ALA A 1 61 ? 3.385 -50.5 5.418 1 97.31 61 ALA A O 1
ATOM 476 N N . ARG A 1 62 ? 4.715 -51.219 3.768 1 97.19 62 ARG A N 1
ATOM 477 C CA . ARG A 1 62 ? 3.637 -51.938 3.078 1 97.19 62 ARG A CA 1
ATOM 478 C C . ARG A 1 62 ? 3.084 -53.062 3.938 1 97.19 62 ARG A C 1
ATOM 480 O O . ARG A 1 62 ? 1.873 -53.281 3.965 1 97.19 62 ARG A O 1
ATOM 487 N N . GLU A 1 63 ? 3.943 -53.719 4.594 1 96.56 63 GLU A N 1
ATOM 488 C CA . GLU A 1 63 ? 3.504 -54.781 5.5 1 96.56 63 GLU A CA 1
ATOM 489 C C . GLU A 1 63 ? 2.73 -54.219 6.684 1 96.56 63 GLU A C 1
ATOM 491 O O . GLU A 1 63 ? 1.637 -54.688 7.004 1 96.56 63 GLU A O 1
ATOM 496 N N . ARG A 1 64 ? 3.266 -53.188 7.277 1 96.5 64 ARG A N 1
ATOM 497 C CA . ARG A 1 64 ? 2.66 -52.562 8.461 1 96.5 64 ARG A CA 1
ATOM 498 C C . ARG A 1 64 ? 1.281 -52 8.141 1 96.5 64 ARG A C 1
ATOM 500 O O . ARG A 1 64 ? 0.368 -52.062 8.969 1 96.5 64 ARG A O 1
ATOM 507 N N . HIS A 1 65 ? 1.112 -51.531 6.941 1 96.12 65 HIS A N 1
ATOM 508 C CA . HIS A 1 65 ? -0.125 -50.812 6.609 1 96.12 65 HIS A CA 1
ATOM 509 C C . HIS A 1 65 ? -1.036 -51.688 5.75 1 96.12 65 HIS A C 1
ATOM 511 O O . HIS A 1 65 ? -2.092 -51.25 5.301 1 96.12 65 HIS A O 1
ATOM 517 N N . GLY A 1 66 ? -0.671 -52.938 5.473 1 96.06 66 GLY A N 1
ATOM 518 C CA . GLY A 1 66 ? -1.505 -53.875 4.738 1 96.06 66 GLY A CA 1
ATOM 519 C C . GLY A 1 66 ? -1.776 -53.469 3.312 1 96.06 66 GLY A C 1
ATOM 520 O O . GLY A 1 66 ? -2.914 -53.531 2.844 1 96.06 66 GLY A O 1
ATOM 521 N N . TYR A 1 67 ? -0.714 -52.969 2.664 1 96.31 67 TYR A N 1
ATOM 522 C CA . TYR A 1 67 ? -0.847 -52.469 1.302 1 96.31 67 TYR A CA 1
ATOM 523 C C . TYR A 1 67 ? -1.196 -53.594 0.333 1 96.31 67 TYR A C 1
ATOM 525 O O . TYR A 1 67 ? -0.546 -54.656 0.328 1 96.31 67 TYR A O 1
ATOM 533 N N . THR A 1 68 ? -2.262 -53.375 -0.548 1 95.19 68 THR A N 1
ATOM 534 C CA . THR A 1 68 ? -2.66 -54.375 -1.541 1 95.19 68 THR A CA 1
ATOM 535 C C . THR A 1 68 ? -2.477 -53.812 -2.955 1 95.19 68 THR A C 1
ATOM 537 O O . THR A 1 68 ? -2.32 -54.594 -3.906 1 95.19 68 THR A O 1
ATOM 540 N N . GLY A 1 69 ? -2.586 -52.562 -3.039 1 93.31 69 GLY A N 1
ATOM 541 C CA . GLY A 1 69 ? -2.467 -51.938 -4.34 1 93.31 69 GLY A CA 1
ATOM 542 C C . GLY A 1 69 ? -3.729 -52.031 -5.176 1 93.31 69 GLY A C 1
ATOM 543 O O . GLY A 1 69 ? -3.709 -51.75 -6.375 1 93.31 69 GLY A O 1
ATOM 544 N N . ALA A 1 70 ? -4.828 -52.344 -4.609 1 89.81 70 ALA A N 1
ATOM 545 C CA . ALA A 1 70 ? -6.074 -52.625 -5.312 1 89.81 70 ALA A CA 1
ATOM 546 C C . ALA A 1 70 ? -6.578 -51.406 -6.07 1 89.81 70 ALA A C 1
ATOM 548 O O . ALA A 1 70 ? -7.082 -51.531 -7.191 1 89.81 70 ALA A O 1
ATOM 549 N N . ALA A 1 71 ? -6.465 -50.281 -5.508 1 89.56 71 ALA A N 1
ATOM 550 C CA . ALA A 1 71 ? -6.945 -49.031 -6.141 1 89.56 71 ALA A CA 1
ATOM 551 C C . ALA A 1 71 ? -6.199 -48.781 -7.441 1 89.56 71 ALA A C 1
ATOM 553 O O . ALA A 1 71 ? -6.777 -48.25 -8.398 1 89.56 71 ALA A O 1
ATOM 554 N N . TYR A 1 72 ? -4.957 -49.125 -7.555 1 94.19 72 TYR A N 1
ATOM 555 C CA . TYR A 1 72 ? -4.102 -48.844 -8.703 1 94.19 72 TYR A CA 1
ATOM 556 C C . TYR A 1 72 ? -4.312 -49.875 -9.812 1 94.19 72 TYR A C 1
ATOM 558 O O . TYR A 1 72 ? -3.859 -49.688 -10.938 1 94.19 72 TYR A O 1
ATOM 566 N N . GLU A 1 73 ? -5.023 -50.875 -9.531 1 92.19 73 GLU A N 1
ATOM 567 C CA . GLU A 1 73 ? -5.277 -51.938 -10.516 1 92.19 73 GLU A CA 1
ATOM 568 C C . GLU A 1 73 ? -6.582 -51.688 -11.266 1 92.19 73 GLU A C 1
ATOM 570 O O . GLU A 1 73 ? -6.879 -52.344 -12.25 1 92.19 73 GLU A O 1
ATOM 575 N N . ARG A 1 74 ? -7.293 -50.75 -10.797 1 91.81 74 ARG A N 1
ATOM 576 C CA . ARG A 1 74 ? -8.531 -50.406 -11.5 1 91.81 74 ARG A CA 1
ATOM 577 C C . ARG A 1 74 ? -8.234 -49.812 -12.867 1 91.81 74 ARG A C 1
ATOM 579 O O . ARG A 1 74 ? -7.566 -48.75 -12.961 1 91.81 74 ARG A O 1
ATOM 586 N N . PRO A 1 75 ? -8.734 -50.344 -13.867 1 92.69 75 PRO A N 1
ATOM 587 C CA . PRO A 1 75 ? -8.414 -49.844 -15.211 1 92.69 75 PRO A CA 1
ATOM 588 C C . PRO A 1 75 ? -8.898 -48.438 -15.445 1 92.69 75 PRO A C 1
ATOM 590 O O . PRO A 1 75 ? -8.242 -47.656 -16.141 1 92.69 75 PRO A O 1
ATOM 593 N N . GLU A 1 76 ? -10 -48.094 -14.82 1 93.56 76 GLU A N 1
ATOM 594 C CA . GLU A 1 76 ? -10.594 -46.781 -15.031 1 93.56 76 GLU A CA 1
ATOM 595 C C . GLU A 1 76 ? -9.75 -45.688 -14.398 1 93.56 76 GLU A C 1
ATOM 597 O O . GLU A 1 76 ? -9.891 -44.5 -14.75 1 93.56 76 GLU A O 1
ATOM 602 N N . ALA A 1 77 ? -8.867 -46.062 -13.5 1 93.31 77 ALA A N 1
ATOM 603 C CA . ALA A 1 77 ? -8.047 -45.062 -12.805 1 93.31 77 ALA A CA 1
ATOM 604 C C . ALA A 1 77 ? -6.602 -45.125 -13.297 1 93.31 77 ALA A C 1
ATOM 606 O O . ALA A 1 77 ? -5.758 -44.344 -12.844 1 93.31 77 ALA A O 1
ATOM 607 N N . ALA A 1 78 ? -6.312 -45.938 -14.227 1 93.81 78 ALA A N 1
ATOM 608 C CA . ALA A 1 78 ? -4.945 -46.188 -14.672 1 93.81 78 ALA A CA 1
ATOM 609 C C . ALA A 1 78 ? -4.312 -44.938 -15.281 1 93.81 78 ALA A C 1
ATOM 611 O O . ALA A 1 78 ? -3.09 -44.781 -15.258 1 93.81 78 ALA A O 1
ATOM 612 N N . TRP A 1 79 ? -5.203 -44.062 -15.742 1 95.62 79 TRP A N 1
ATOM 613 C CA . TRP A 1 79 ? -4.707 -42.875 -16.391 1 95.62 79 TRP A CA 1
ATOM 614 C C . TRP A 1 79 ? -3.939 -42 -15.398 1 95.62 79 TRP A C 1
ATOM 616 O O . TRP A 1 79 ? -3.057 -41.219 -15.789 1 95.62 79 TRP A O 1
ATOM 626 N N . ALA A 1 80 ? -4.227 -42.094 -14.141 1 96.56 80 ALA A N 1
ATOM 627 C CA . ALA A 1 80 ? -3.654 -41.219 -13.109 1 96.56 80 ALA A CA 1
ATOM 628 C C . ALA A 1 80 ? -2.141 -41.406 -13.023 1 96.56 80 ALA A C 1
ATOM 630 O O . ALA A 1 80 ? -1.405 -40.438 -12.805 1 96.56 80 ALA A O 1
ATOM 631 N N . ALA A 1 81 ? -1.68 -42.562 -13.234 1 96.69 81 ALA A N 1
ATOM 632 C CA . ALA A 1 81 ? -0.257 -42.875 -13.125 1 96.69 81 ALA A CA 1
ATOM 633 C C . ALA A 1 81 ? 0.54 -42.188 -14.242 1 96.69 81 ALA A C 1
ATOM 635 O O . ALA A 1 81 ? 1.755 -42.031 -14.125 1 96.69 81 ALA A O 1
ATOM 636 N N . GLY A 1 82 ? -0.108 -41.875 -15.297 1 95.81 82 GLY A N 1
ATOM 637 C CA . GLY A 1 82 ? 0.556 -41.219 -16.422 1 95.81 82 GLY A CA 1
ATOM 638 C C . GLY A 1 82 ? 0.221 -39.75 -16.547 1 95.81 82 GLY A C 1
ATOM 639 O O . GLY A 1 82 ? 0.6 -39.094 -17.531 1 95.81 82 GLY A O 1
ATOM 640 N N . CYS A 1 83 ? -0.513 -39.188 -15.57 1 97.31 83 CYS A N 1
ATOM 641 C CA . CYS A 1 83 ? -0.911 -37.781 -15.586 1 97.31 83 CYS A CA 1
ATOM 642 C C . CYS A 1 83 ? 0.234 -36.875 -15.133 1 97.31 83 CYS A C 1
ATOM 644 O O . CYS A 1 83 ? 0.343 -36.562 -13.945 1 97.31 83 CYS A O 1
ATOM 646 N N . SER A 1 84 ? 1.004 -36.406 -16.094 1 96.94 84 SER A N 1
ATOM 647 C CA . SER A 1 84 ? 2.244 -35.719 -15.75 1 96.94 84 SER A CA 1
ATOM 648 C C . SER A 1 84 ? 2.006 -34.219 -15.539 1 96.94 84 SER A C 1
ATOM 650 O O . SER A 1 84 ? 2.787 -33.531 -14.859 1 96.94 84 SER A O 1
ATOM 652 N N . THR A 1 85 ? 1.043 -33.719 -16.156 1 98 85 THR A N 1
ATOM 653 C CA . THR A 1 85 ? 0.836 -32.281 -16.078 1 98 85 THR A CA 1
ATOM 654 C C . THR A 1 85 ? -0.64 -31.938 -15.867 1 98 85 THR A C 1
ATOM 656 O O . THR A 1 85 ? -1.502 -32.438 -16.594 1 98 85 THR A O 1
ATOM 659 N N . VAL A 1 86 ? -0.893 -31.156 -14.867 1 97.69 86 VAL A N 1
ATOM 660 C CA . VAL A 1 86 ? -2.242 -30.703 -14.539 1 97.69 86 VAL A CA 1
ATOM 661 C C . VAL A 1 86 ? -2.266 -29.188 -14.383 1 97.69 86 VAL A C 1
ATOM 663 O O . VAL A 1 86 ? -1.317 -28.594 -13.867 1 97.69 86 VAL A O 1
ATOM 666 N N . ALA A 1 87 ? -3.262 -28.562 -14.875 1 97.62 87 ALA A N 1
ATOM 667 C CA . ALA A 1 87 ? -3.42 -27.125 -14.688 1 97.62 87 ALA A CA 1
ATOM 668 C C . ALA A 1 87 ? -4.609 -26.828 -13.789 1 97.62 87 ALA A C 1
ATOM 670 O O . ALA A 1 87 ? -5.656 -27.469 -13.883 1 97.62 87 ALA A O 1
ATOM 671 N N . GLN A 1 88 ? -4.438 -25.922 -12.922 1 96.5 88 GLN A N 1
ATOM 672 C CA . GLN A 1 88 ? -5.543 -25.312 -12.195 1 96.5 88 GLN A CA 1
ATOM 673 C C . GLN A 1 88 ? -6.012 -24.031 -12.867 1 96.5 88 GLN A C 1
ATOM 675 O O . GLN A 1 88 ? -5.223 -23.094 -13.062 1 96.5 88 GLN A O 1
ATOM 680 N N . VAL A 1 89 ? -7.301 -23.953 -13.219 1 97.5 89 VAL A N 1
ATOM 681 C CA . VAL A 1 89 ? -7.77 -22.828 -14.008 1 97.5 89 VAL A CA 1
ATOM 682 C C . VAL A 1 89 ? -9.117 -22.344 -13.477 1 97.5 89 VAL A C 1
ATOM 684 O O . VAL A 1 89 ? -10.031 -23.156 -13.266 1 97.5 89 VAL A O 1
ATOM 687 N N . TRP A 1 90 ? -9.172 -21.062 -13.305 1 96.94 90 TRP A N 1
ATOM 688 C CA . TRP A 1 90 ? -10.461 -20.453 -12.992 1 96.94 90 TRP A CA 1
ATOM 689 C C . TRP A 1 90 ? -11.398 -20.516 -14.195 1 96.94 90 TRP A C 1
ATOM 691 O O . TRP A 1 90 ? -10.969 -20.266 -15.328 1 96.94 90 TRP A O 1
ATOM 701 N N . LEU A 1 91 ? -12.633 -20.781 -13.93 1 97.88 91 LEU A N 1
ATOM 702 C CA . LEU A 1 91 ? -13.586 -20.969 -15.016 1 97.88 91 LEU A CA 1
ATOM 703 C C . LEU A 1 91 ? -13.617 -19.75 -15.938 1 97.88 91 LEU A C 1
ATOM 705 O O . LEU A 1 91 ? -13.797 -19.891 -17.141 1 97.88 91 LEU A O 1
ATOM 709 N N . TRP A 1 92 ? -13.352 -18.641 -15.375 1 97.88 92 TRP A N 1
ATOM 710 C CA . TRP A 1 92 ? -13.492 -17.438 -16.188 1 97.88 92 TRP A CA 1
ATOM 711 C C . TRP A 1 92 ? -12.141 -16.766 -16.391 1 97.88 92 TRP A C 1
ATOM 713 O O . TRP A 1 92 ? -12.078 -15.539 -16.562 1 97.88 92 TRP A O 1
ATOM 723 N N . ASP A 1 93 ? -11.086 -17.531 -16.219 1 97.56 93 ASP A N 1
ATOM 724 C CA . ASP A 1 93 ? -9.805 -17.078 -16.75 1 97.56 93 ASP A CA 1
ATOM 725 C C . ASP A 1 93 ? -9.938 -16.672 -18.219 1 97.56 93 ASP A C 1
ATOM 727 O O . ASP A 1 93 ? -10.5 -17.406 -19.016 1 97.56 93 ASP A O 1
ATOM 731 N N . GLU A 1 94 ? -9.398 -15.602 -18.578 1 97.44 94 GLU A N 1
ATOM 732 C CA . GLU A 1 94 ? -9.672 -15.062 -19.906 1 97.44 94 GLU A CA 1
ATOM 733 C C . GLU A 1 94 ? -9.023 -15.914 -21 1 97.44 94 GLU A C 1
ATOM 735 O O . GLU A 1 94 ? -9.336 -15.758 -22.172 1 97.44 94 GLU A O 1
ATOM 740 N N . LEU A 1 95 ? -8.203 -16.844 -20.641 1 97.19 95 LEU A N 1
ATOM 741 C CA . LEU A 1 95 ? -7.723 -17.844 -21.578 1 97.19 95 LEU A CA 1
ATOM 742 C C . LEU A 1 95 ? -8.805 -18.875 -21.875 1 97.19 95 LEU A C 1
ATOM 744 O O . LEU A 1 95 ? -8.867 -19.422 -22.969 1 97.19 95 LEU A O 1
ATOM 748 N N . LEU A 1 96 ? -9.68 -19.109 -20.906 1 98.38 96 LEU A N 1
ATOM 749 C CA . LEU A 1 96 ? -10.688 -20.156 -21.016 1 98.38 96 LEU A CA 1
ATOM 750 C C . LEU A 1 96 ? -12.062 -19.562 -21.266 1 98.38 96 LEU A C 1
ATOM 752 O O . LEU A 1 96 ? -13 -20.281 -21.641 1 98.38 96 LEU A O 1
ATOM 756 N N . TYR A 1 97 ? -12.203 -18.281 -21.078 1 97.94 97 TYR A N 1
ATOM 757 C CA . TYR A 1 97 ? -13.477 -17.594 -21.266 1 97.94 97 TYR A CA 1
ATOM 758 C C . TYR A 1 97 ? -13.266 -16.25 -21.938 1 97.94 97 TYR A C 1
ATOM 760 O O . TYR A 1 97 ? -12.398 -15.469 -21.547 1 97.94 97 TYR A O 1
ATOM 768 N N . SER A 1 98 ? -14.031 -16.016 -22.969 1 97.5 98 SER A N 1
ATOM 769 C CA . SER A 1 98 ? -14 -14.727 -23.656 1 97.5 98 SER A CA 1
ATOM 770 C C . SER A 1 98 ? -15.164 -13.836 -23.234 1 97.5 98 SER A C 1
ATOM 772 O O . SER A 1 98 ? -16.312 -14.117 -23.562 1 97.5 98 SER A O 1
ATOM 774 N N . PHE A 1 99 ? -14.844 -12.812 -22.578 1 94.44 99 PHE A N 1
ATOM 775 C CA . PHE A 1 99 ? -15.883 -11.867 -22.172 1 94.44 99 PHE A CA 1
ATOM 776 C C . PHE A 1 99 ? -16.484 -11.188 -23.391 1 94.44 99 PHE A C 1
ATOM 778 O O . PHE A 1 99 ? -17.688 -10.891 -23.406 1 94.44 99 PHE A O 1
ATOM 785 N N . ALA A 1 100 ? -15.75 -11 -24.406 1 92.12 100 ALA A N 1
ATOM 786 C CA . ALA A 1 100 ? -16.219 -10.367 -25.625 1 92.12 100 ALA A CA 1
ATOM 787 C C . ALA A 1 100 ? -17.219 -11.258 -26.375 1 92.12 100 ALA A C 1
ATOM 789 O O . ALA A 1 100 ? -18.219 -10.781 -26.906 1 92.12 100 ALA A O 1
ATOM 790 N N . GLU A 1 101 ? -16.969 -12.555 -26.328 1 95 101 GLU A N 1
ATOM 791 C CA . GLU A 1 101 ? -17.812 -13.484 -27.078 1 95 101 GLU A CA 1
ATOM 792 C C . GLU A 1 101 ? -18.875 -14.102 -26.188 1 95 101 GLU A C 1
ATOM 794 O O . GLU A 1 101 ? -19.844 -14.688 -26.688 1 95 101 GLU A O 1
ATOM 799 N N . GLY A 1 102 ? -18.656 -14.109 -24.953 1 94.94 102 GLY A N 1
ATOM 800 C CA . GLY A 1 102 ? -19.625 -14.656 -24.016 1 94.94 102 GLY A CA 1
ATOM 801 C C . GLY A 1 102 ? -19.672 -16.172 -24.031 1 94.94 102 GLY A C 1
ATOM 802 O O . GLY A 1 102 ? -20.75 -16.766 -23.984 1 94.94 102 GLY A O 1
ATOM 803 N N . ARG A 1 103 ? -18.5 -16.719 -24.141 1 97.25 103 ARG A N 1
ATOM 804 C CA . ARG A 1 103 ? -18.453 -18.188 -24.172 1 97.25 103 ARG A CA 1
ATOM 805 C C . ARG A 1 103 ? -17.094 -18.688 -23.688 1 97.25 103 ARG A C 1
ATOM 807 O O . ARG A 1 103 ? -16.109 -17.953 -23.672 1 97.25 103 ARG A O 1
ATOM 814 N N . PHE A 1 104 ? -17.078 -20 -23.328 1 98.31 104 PHE A N 1
ATOM 815 C CA . PHE A 1 104 ? -15.805 -20.656 -23.047 1 98.31 104 PHE A CA 1
ATOM 816 C C . PHE A 1 104 ? -14.984 -20.797 -24.328 1 98.31 104 PHE A C 1
ATOM 818 O O . PHE A 1 104 ? -15.539 -20.938 -25.422 1 98.31 104 PHE A O 1
ATOM 825 N N . THR A 1 105 ? -13.68 -20.75 -24.141 1 98.44 105 THR A N 1
ATOM 826 C CA . THR A 1 105 ? -12.75 -20.844 -25.266 1 98.44 105 THR A CA 1
ATOM 827 C C . THR A 1 105 ? -11.734 -21.953 -25.016 1 98.44 105 THR A C 1
ATOM 829 O O . THR A 1 105 ? -10.523 -21.703 -25.016 1 98.44 105 THR A O 1
ATOM 832 N N . PRO A 1 106 ? -12.219 -23.234 -24.938 1 98.44 106 PRO A N 1
ATOM 833 C CA . PRO A 1 106 ? -11.273 -24.312 -24.703 1 98.44 106 PRO A CA 1
ATOM 834 C C . PRO A 1 106 ? -10.219 -24.438 -25.797 1 98.44 106 PRO A C 1
ATOM 836 O O . PRO A 1 106 ? -9.086 -24.859 -25.547 1 98.44 106 PRO A O 1
ATOM 839 N N . GLU A 1 107 ? -10.547 -24.031 -27.016 1 98.31 107 GLU A N 1
ATOM 840 C CA . GLU A 1 107 ? -9.586 -24.094 -28.109 1 98.31 107 GLU A CA 1
ATOM 841 C C . GLU A 1 107 ? -8.398 -23.172 -27.859 1 98.31 107 GLU A C 1
ATOM 843 O O . GLU A 1 107 ? -7.266 -23.5 -28.219 1 98.31 107 GLU A O 1
ATOM 848 N N . VAL A 1 108 ? -8.656 -21.984 -27.328 1 98.38 108 VAL A N 1
ATOM 849 C CA . VAL A 1 108 ? -7.598 -21.031 -27.031 1 98.38 108 VAL A CA 1
ATOM 850 C C . VAL A 1 108 ? -6.73 -21.547 -25.891 1 98.38 108 VAL A C 1
ATOM 852 O O . VAL A 1 108 ? -5.5 -21.516 -25.969 1 98.38 108 VAL A O 1
ATOM 855 N N . PHE A 1 109 ? -7.398 -22.094 -24.922 1 98.31 109 PHE A N 1
ATOM 856 C CA . PHE A 1 109 ? -6.719 -22.641 -23.75 1 98.31 109 PHE A CA 1
ATOM 857 C C . PHE A 1 109 ? -5.82 -23.797 -24.141 1 98.31 109 PHE A C 1
ATOM 859 O O . PHE A 1 109 ? -4.648 -23.844 -23.766 1 98.31 109 PHE A O 1
ATOM 866 N N . LEU A 1 110 ? -6.32 -24.703 -24.922 1 98.44 110 LEU A N 1
ATOM 867 C CA . LEU A 1 110 ? -5.59 -25.891 -25.344 1 98.44 110 LEU A CA 1
ATOM 868 C C . LEU A 1 110 ? -4.418 -25.5 -26.25 1 98.44 110 LEU A C 1
ATOM 870 O O . LEU A 1 110 ? -3.338 -26.094 -26.156 1 98.44 110 LEU A O 1
ATOM 874 N N . ALA A 1 111 ? -4.621 -24.547 -27.094 1 98.38 111 ALA A N 1
ATOM 875 C CA . ALA A 1 111 ? -3.547 -24.094 -27.969 1 98.38 111 ALA A CA 1
ATOM 876 C C . ALA A 1 111 ? -2.393 -23.5 -27.172 1 98.38 111 ALA A C 1
ATOM 878 O O . ALA A 1 111 ? -1.224 -23.75 -27.469 1 98.38 111 ALA A O 1
ATOM 879 N N . ASP A 1 112 ? -2.762 -22.703 -26.234 1 97.88 112 ASP A N 1
ATOM 880 C CA . ASP A 1 112 ? -1.743 -22.109 -25.375 1 97.88 112 ASP A CA 1
ATOM 881 C C . ASP A 1 112 ? -0.954 -23.172 -24.625 1 97.88 112 ASP A C 1
ATOM 883 O O . ASP A 1 112 ? 0.275 -23.109 -24.547 1 97.88 112 ASP A O 1
ATOM 887 N N . ALA A 1 113 ? -1.637 -24.156 -24.062 1 97.81 113 ALA A N 1
ATOM 888 C CA . ALA A 1 113 ? -1.01 -25.234 -23.328 1 97.81 113 ALA A CA 1
ATOM 889 C C . ALA A 1 113 ? -0.077 -26.047 -24.219 1 97.81 113 ALA A C 1
ATOM 891 O O . ALA A 1 113 ? 1.008 -26.453 -23.797 1 97.81 113 ALA A O 1
ATOM 892 N N . GLU A 1 114 ? -0.528 -26.281 -25.406 1 97.12 114 GLU A N 1
ATOM 893 C CA . GLU A 1 114 ? 0.292 -27.047 -26.344 1 97.12 114 GLU A CA 1
ATOM 894 C C . GLU A 1 114 ? 1.572 -26.281 -26.688 1 97.12 114 GLU A C 1
ATOM 896 O O . GLU A 1 114 ? 2.658 -26.875 -26.703 1 97.12 114 GLU A O 1
ATOM 901 N N . GLU A 1 115 ? 1.389 -25.062 -26.938 1 96.25 115 GLU A N 1
ATOM 902 C CA . GLU A 1 115 ? 2.523 -24.25 -27.359 1 96.25 115 GLU A CA 1
ATOM 903 C C . GLU A 1 115 ? 3.531 -24.078 -26.219 1 96.25 115 GLU A C 1
ATOM 905 O O . GLU A 1 115 ? 4.738 -24.203 -26.438 1 96.25 115 GLU A O 1
ATOM 910 N N . ARG A 1 116 ? 3.066 -23.844 -25.062 1 96.88 116 ARG A N 1
ATOM 911 C CA . ARG A 1 116 ? 3.969 -23.406 -24 1 96.88 116 ARG A CA 1
ATOM 912 C C . ARG A 1 116 ? 4.383 -24.562 -23.109 1 96.88 116 ARG A C 1
ATOM 914 O O . ARG A 1 116 ? 5.492 -24.578 -22.578 1 96.88 116 ARG A O 1
ATOM 921 N N . PHE A 1 117 ? 3.529 -25.609 -22.969 1 97.75 117 PHE A N 1
ATOM 922 C CA . PHE A 1 117 ? 3.791 -26.625 -21.969 1 97.75 117 PHE A CA 1
ATOM 923 C C . PHE A 1 117 ? 3.771 -28.016 -22.578 1 97.75 117 PHE A C 1
ATOM 925 O O . PHE A 1 117 ? 3.857 -29.016 -21.875 1 97.75 117 PHE A O 1
ATOM 932 N N . GLY A 1 118 ? 3.658 -28.141 -23.906 1 96.19 118 GLY A N 1
ATOM 933 C CA . GLY A 1 118 ? 3.584 -29.438 -24.562 1 96.19 118 GLY A CA 1
ATOM 934 C C . GLY A 1 118 ? 2.252 -30.141 -24.359 1 96.19 118 GLY A C 1
ATOM 935 O O . GLY A 1 118 ? 2.17 -31.359 -24.438 1 96.19 118 GLY A O 1
ATOM 936 N N . GLY A 1 119 ? 1.271 -29.297 -24.031 1 97.06 119 GLY A N 1
ATOM 937 C CA . GLY A 1 119 ? -0.042 -29.844 -23.734 1 97.06 119 GLY A CA 1
ATOM 938 C C . GLY A 1 119 ? -0.22 -30.172 -22.266 1 97.06 119 GLY A C 1
ATOM 939 O O . GLY A 1 119 ? 0.737 -30.125 -21.484 1 97.06 119 GLY A O 1
ATOM 940 N N . LEU A 1 120 ? -1.481 -30.516 -21.859 1 97.94 120 LEU A N 1
ATOM 941 C CA . LEU A 1 120 ? -1.846 -30.891 -20.484 1 97.94 120 LEU A CA 1
ATOM 942 C C . LEU A 1 120 ? -2.543 -32.25 -20.469 1 97.94 120 LEU A C 1
ATOM 944 O O . LEU A 1 120 ? -3.221 -32.625 -21.422 1 97.94 120 LEU A O 1
ATOM 948 N N . ASP A 1 121 ? -2.322 -32.906 -19.344 1 98.38 121 ASP A N 1
ATOM 949 C CA . ASP A 1 121 ? -2.98 -34.219 -19.172 1 98.38 121 ASP A CA 1
ATOM 950 C C . ASP A 1 121 ? -4.324 -34.062 -18.469 1 98.38 121 ASP A C 1
ATOM 952 O O . ASP A 1 121 ? -5.23 -34.875 -18.656 1 98.38 121 ASP A O 1
ATOM 956 N N . ALA A 1 122 ? -4.422 -33.062 -17.656 1 98.38 122 ALA A N 1
ATOM 957 C CA . ALA A 1 122 ? -5.652 -32.844 -16.906 1 98.38 122 ALA A CA 1
ATOM 958 C C . ALA A 1 122 ? -5.824 -31.375 -16.547 1 98.38 122 ALA A C 1
ATOM 960 O O . ALA A 1 122 ? -4.895 -30.578 -16.719 1 98.38 122 ALA A O 1
ATOM 961 N N . VAL A 1 123 ? -7.031 -31.016 -16.141 1 98.44 123 VAL A N 1
ATOM 962 C CA . VAL A 1 123 ? -7.348 -29.656 -15.711 1 98.44 123 VAL A CA 1
ATOM 963 C C . VAL A 1 123 ? -8.258 -29.688 -14.484 1 98.44 123 VAL A C 1
ATOM 965 O O . VAL A 1 123 ? -9.148 -30.531 -14.398 1 98.44 123 VAL A O 1
ATOM 968 N N . VAL A 1 124 ? -7.945 -28.891 -13.523 1 97.94 124 VAL A N 1
ATOM 969 C CA . VAL A 1 124 ? -8.844 -28.641 -12.406 1 97.94 124 VAL A CA 1
ATOM 970 C C . VAL A 1 124 ? -9.664 -27.375 -12.688 1 97.94 124 VAL A C 1
ATOM 972 O O . VAL A 1 124 ? -9.109 -26.297 -12.867 1 97.94 124 VAL A O 1
ATOM 975 N N . LEU A 1 125 ? -10.914 -27.516 -12.742 1 97.75 125 LEU A N 1
ATOM 976 C CA . LEU A 1 125 ? -11.797 -26.375 -12.953 1 97.75 125 LEU A CA 1
ATOM 977 C C . LEU A 1 125 ? -12.188 -25.734 -11.625 1 97.75 125 LEU A C 1
ATOM 979 O O . LEU A 1 125 ? -13.141 -26.172 -10.969 1 97.75 125 LEU A O 1
ATOM 983 N N . TRP A 1 126 ? -11.414 -24.703 -11.367 1 93.69 126 TRP A N 1
ATOM 984 C CA . TRP A 1 126 ? -11.68 -23.906 -10.164 1 93.69 126 TRP A CA 1
ATOM 985 C C . TRP A 1 126 ? -12.859 -22.969 -10.375 1 93.69 126 TRP A C 1
ATOM 987 O O . TRP A 1 126 ? -12.992 -22.359 -11.438 1 93.69 126 TRP A O 1
ATOM 997 N N . HIS A 1 127 ? -13.766 -22.75 -9.336 1 91.12 127 HIS A N 1
ATOM 998 C CA . HIS A 1 127 ? -15.07 -22.203 -9.711 1 91.12 127 HIS A CA 1
ATOM 999 C C . HIS A 1 127 ? -15.555 -21.188 -8.688 1 91.12 127 HIS A C 1
ATOM 1001 O O . HIS A 1 127 ? -15.766 -20.016 -9.023 1 91.12 127 HIS A O 1
ATOM 1007 N N . ALA A 1 128 ? -15.625 -21.5 -7.402 1 92.88 128 ALA A N 1
ATOM 1008 C CA . ALA A 1 128 ? -16.391 -20.734 -6.426 1 92.88 128 ALA A CA 1
ATOM 1009 C C . ALA A 1 128 ? -15.523 -19.688 -5.738 1 92.88 128 ALA A C 1
ATOM 1011 O O . ALA A 1 128 ? -15.859 -18.5 -5.738 1 92.88 128 ALA A O 1
ATOM 1012 N N . TYR A 1 129 ? -14.461 -20.109 -5.168 1 94.12 129 TYR A N 1
ATOM 1013 C CA . TYR A 1 129 ? -13.531 -19.156 -4.562 1 94.12 129 TYR A CA 1
ATOM 1014 C C . TYR A 1 129 ? -12.789 -18.375 -5.633 1 94.12 129 TYR A C 1
ATOM 1016 O O . TYR A 1 129 ? -12.32 -18.938 -6.621 1 94.12 129 TYR A O 1
ATOM 1024 N N . PRO A 1 130 ? -12.789 -17.141 -5.59 1 94 130 PRO A N 1
ATOM 1025 C CA . PRO A 1 130 ? -12.977 -16.297 -4.406 1 94 130 PRO A CA 1
ATOM 1026 C C . PRO A 1 130 ? -14.273 -15.484 -4.461 1 94 130 PRO A C 1
ATOM 1028 O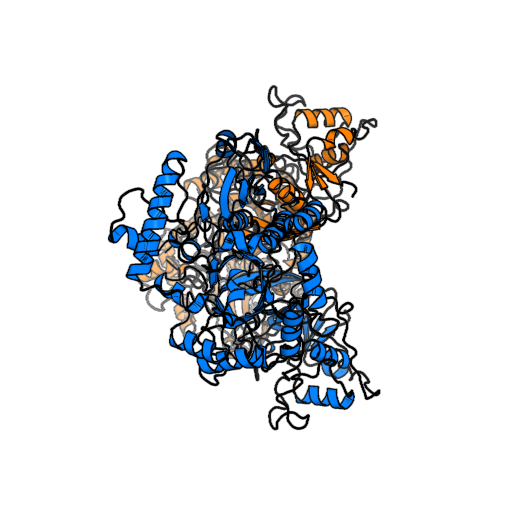 O . PRO A 1 130 ? -14.398 -14.477 -3.762 1 94 130 PRO A O 1
ATOM 1031 N N . VAL A 1 131 ? -15.242 -15.844 -5.188 1 97 131 VAL A N 1
ATOM 1032 C CA . VAL A 1 131 ? -16.453 -15.047 -5.363 1 97 131 VAL A CA 1
ATOM 1033 C C . VAL A 1 131 ? -17.531 -15.523 -4.398 1 97 131 VAL A C 1
ATOM 1035 O O . VAL A 1 131 ? -18.453 -14.773 -4.062 1 97 131 VAL A O 1
ATOM 1038 N N . ILE A 1 132 ? -17.422 -16.766 -3.945 1 97.56 132 ILE A N 1
ATOM 1039 C CA . ILE A 1 132 ? -18.438 -17.375 -3.082 1 97.56 132 ILE A CA 1
ATOM 1040 C C . ILE A 1 132 ? -18.562 -16.562 -1.794 1 97.56 132 ILE A C 1
ATOM 1042 O O . ILE A 1 132 ? -17.578 -16.062 -1.265 1 97.56 132 ILE A O 1
ATOM 1046 N N . GLY A 1 133 ? -19.75 -16.438 -1.312 1 97.06 133 GLY A N 1
ATOM 1047 C CA . GLY A 1 133 ? -20.047 -15.617 -0.151 1 97.06 133 GLY A CA 1
ATOM 1048 C C . GLY A 1 133 ? -20.703 -14.297 -0.511 1 97.06 133 GLY A C 1
ATOM 1049 O O . GLY A 1 133 ? -21.266 -13.625 0.353 1 97.06 133 GLY A O 1
ATOM 1050 N N . LEU A 1 134 ? -20.625 -13.922 -1.77 1 97.19 134 LEU A N 1
ATOM 1051 C CA . LEU A 1 134 ? -21.25 -12.688 -2.24 1 97.19 134 LEU A CA 1
ATOM 1052 C C . LEU A 1 134 ? -22.766 -12.727 -2.012 1 97.19 134 LEU A C 1
ATOM 1054 O O . LEU A 1 134 ? -23.375 -11.695 -1.718 1 97.19 134 LEU A O 1
ATOM 1058 N N . ASP A 1 135 ? -23.344 -13.828 -2.217 1 97.25 135 ASP A N 1
ATOM 1059 C CA . ASP A 1 135 ? -24.734 -14.133 -1.939 1 97.25 135 ASP A CA 1
ATOM 1060 C C . ASP A 1 135 ? -24.891 -15.555 -1.393 1 97.25 135 ASP A C 1
ATOM 1062 O O . ASP A 1 135 ? -23.922 -16.156 -0.93 1 97.25 135 ASP A O 1
ATOM 1066 N N . ASP A 1 136 ? -26.078 -16.094 -1.411 1 96.81 136 ASP A N 1
ATOM 1067 C CA . ASP A 1 136 ? -26.312 -17.328 -0.683 1 96.81 136 ASP A CA 1
ATOM 1068 C C . ASP A 1 136 ? -26.016 -18.547 -1.56 1 96.81 136 ASP A C 1
ATOM 1070 O O . ASP A 1 136 ? -26.219 -19.688 -1.135 1 96.81 136 ASP A O 1
ATOM 1074 N N . ARG A 1 137 ? -25.516 -18.344 -2.82 1 96.88 137 ARG A N 1
ATOM 1075 C CA . ARG A 1 137 ? -25.125 -19.469 -3.67 1 96.88 137 ARG A CA 1
ATOM 1076 C C . ARG A 1 137 ? -24 -20.266 -3.043 1 96.88 137 ARG A C 1
ATOM 1078 O O . ARG A 1 137 ? -23.047 -19.688 -2.516 1 96.88 137 ARG A O 1
ATOM 1085 N N . ASN A 1 138 ? -24.125 -21.531 -3.059 1 97.56 138 ASN A N 1
ATOM 1086 C CA . ASN A 1 138 ? -23.094 -22.406 -2.51 1 97.56 138 ASN A CA 1
ATOM 1087 C C . ASN A 1 138 ? -22.156 -22.922 -3.594 1 97.56 138 ASN A C 1
ATOM 1089 O O . ASN A 1 138 ? -22.266 -22.531 -4.758 1 97.56 138 ASN A O 1
ATOM 1093 N N . GLN A 1 139 ? -21.188 -23.812 -3.248 1 97.56 139 GLN A N 1
ATOM 1094 C CA . GLN A 1 139 ? -20.141 -24.234 -4.172 1 97.56 139 GLN A CA 1
ATOM 1095 C C . GLN A 1 139 ? -20.719 -25.047 -5.324 1 97.56 139 GLN A C 1
ATOM 1097 O O . GLN A 1 139 ? -20.172 -25.062 -6.422 1 97.56 139 GLN A O 1
ATOM 1102 N N . TRP A 1 140 ? -21.875 -25.75 -5.148 1 97.75 140 TRP A N 1
ATOM 1103 C CA . TRP A 1 140 ? -22.5 -26.578 -6.188 1 97.75 140 TRP A CA 1
ATOM 1104 C C . TRP A 1 140 ? -23.219 -25.703 -7.211 1 97.75 140 TRP A C 1
ATOM 1106 O O . TRP A 1 140 ? -23.234 -26.016 -8.406 1 97.75 140 TRP A O 1
ATOM 1116 N N . ASP A 1 141 ? -23.797 -24.625 -6.691 1 96.94 141 ASP A N 1
ATOM 1117 C CA . ASP A 1 141 ? -24.438 -23.672 -7.59 1 96.94 141 ASP A CA 1
ATOM 1118 C C . ASP A 1 141 ? -23.453 -23.125 -8.617 1 96.94 141 ASP A C 1
ATOM 1120 O O . ASP A 1 141 ? -23.797 -22.906 -9.773 1 96.94 141 ASP A O 1
ATOM 1124 N N . TYR A 1 142 ? -22.234 -22.906 -8.219 1 97.31 142 TYR A N 1
ATOM 1125 C CA . TYR A 1 142 ? -21.219 -22.344 -9.102 1 97.31 142 TYR A CA 1
ATOM 1126 C C . TYR A 1 142 ? -20.734 -23.391 -10.102 1 97.31 142 TYR A C 1
ATOM 1128 O O . TYR A 1 142 ? -19.844 -23.109 -10.906 1 97.31 142 TYR A O 1
ATOM 1136 N N . TYR A 1 143 ? -21.219 -24.594 -10.086 1 97.44 143 TYR A N 1
ATOM 1137 C CA . TYR A 1 143 ? -21.078 -25.578 -11.156 1 97.44 143 TYR A CA 1
ATOM 1138 C C . TYR A 1 143 ? -22.375 -25.734 -11.93 1 97.44 143 TYR A C 1
ATOM 1140 O O . TYR A 1 143 ? -22.406 -25.547 -13.148 1 97.44 143 TYR A O 1
ATOM 1148 N N . ARG A 1 144 ? -23.438 -25.922 -11.242 1 96.31 144 ARG A N 1
ATOM 1149 C CA . ARG A 1 144 ? -24.719 -26.297 -11.836 1 96.31 144 ARG A CA 1
ATOM 1150 C C . ARG A 1 144 ? -25.312 -25.125 -12.602 1 96.31 144 ARG A C 1
ATOM 1152 O O . ARG A 1 144 ? -26.031 -25.312 -13.594 1 96.31 144 ARG A O 1
ATOM 1159 N N . ASP A 1 145 ? -25 -23.938 -12.141 1 95.62 145 ASP A N 1
ATOM 1160 C CA . ASP A 1 145 ? -25.609 -22.766 -12.758 1 95.62 145 ASP A CA 1
ATOM 1161 C C . ASP A 1 145 ? -24.781 -22.25 -13.93 1 95.62 145 ASP A C 1
ATOM 1163 O O . ASP A 1 145 ? -25.156 -21.281 -14.594 1 95.62 145 ASP A O 1
ATOM 1167 N N . VAL A 1 146 ? -23.703 -22.875 -14.258 1 97.5 146 VAL A N 1
ATOM 1168 C CA . VAL A 1 146 ? -22.828 -22.375 -15.312 1 97.5 146 VAL A CA 1
ATOM 1169 C C . VAL A 1 146 ? -23.25 -22.969 -16.656 1 97.5 146 VAL A C 1
ATOM 1171 O O . VAL A 1 146 ? -23.031 -24.141 -16.922 1 97.5 146 VAL A O 1
ATOM 1174 N N . PRO A 1 147 ? -23.812 -22.141 -17.531 1 96.94 147 PRO A N 1
ATOM 1175 C CA . PRO A 1 147 ? -24.203 -22.656 -18.844 1 96.94 147 PRO A CA 1
ATOM 1176 C C . PRO A 1 147 ? -23.031 -23.219 -19.641 1 96.94 147 PRO A C 1
ATOM 1178 O O . PRO A 1 147 ? -21.953 -22.594 -19.688 1 96.94 147 PRO A O 1
ATOM 1181 N N . GLY A 1 148 ? -23.266 -24.391 -20.172 1 96.69 148 GLY A N 1
ATOM 1182 C CA . GLY A 1 148 ? -22.297 -24.938 -21.094 1 96.69 148 GLY A CA 1
ATOM 1183 C C . GLY A 1 148 ? -21.156 -25.656 -20.391 1 96.69 148 GLY A C 1
ATOM 1184 O O . GLY A 1 148 ? -20.203 -26.094 -21.047 1 96.69 148 GLY A O 1
ATOM 1185 N N . LEU A 1 149 ? -21.188 -25.797 -19.109 1 98 149 LEU A N 1
ATOM 1186 C CA . LEU A 1 149 ? -20.078 -26.406 -18.375 1 98 149 LEU A CA 1
ATOM 1187 C C . LEU A 1 149 ? -19.891 -27.859 -18.781 1 98 149 LEU A C 1
ATOM 1189 O O . LEU A 1 149 ? -18.766 -28.312 -18.984 1 98 149 LEU A O 1
ATOM 1193 N N . ALA A 1 150 ? -20.984 -28.625 -18.891 1 97.88 150 ALA A N 1
ATOM 1194 C CA . ALA A 1 150 ? -20.891 -30.031 -19.297 1 97.88 150 ALA A CA 1
ATOM 1195 C C . ALA A 1 150 ? -20.281 -30.156 -20.703 1 97.88 150 ALA A C 1
ATOM 1197 O O . ALA A 1 150 ? -19.484 -31.062 -20.953 1 97.88 150 ALA A O 1
ATOM 1198 N N . ALA A 1 151 ? -20.672 -29.266 -21.531 1 98.12 151 ALA A N 1
ATOM 1199 C CA . ALA A 1 151 ? -20.109 -29.25 -22.875 1 98.12 151 ALA A CA 1
ATOM 1200 C C . ALA A 1 151 ? -18.609 -28.938 -22.844 1 98.12 151 ALA A C 1
ATOM 1202 O O . ALA A 1 151 ? -17.844 -29.484 -23.641 1 98.12 151 ALA A O 1
ATOM 1203 N N . LEU A 1 152 ? -18.203 -28 -21.984 1 98.56 152 LEU A N 1
ATOM 1204 C CA . LEU A 1 152 ? -16.781 -27.688 -21.812 1 98.56 152 LEU A CA 1
ATOM 1205 C C . LEU A 1 152 ? -16 -28.938 -21.375 1 98.56 152 LEU A C 1
ATOM 1207 O O . LEU A 1 152 ? -14.945 -29.234 -21.938 1 98.56 152 LEU A O 1
ATOM 1211 N N . VAL A 1 153 ? -16.516 -29.672 -20.453 1 98.62 153 VAL A N 1
ATOM 1212 C CA . VAL A 1 153 ? -15.891 -30.891 -19.953 1 98.62 153 VAL A CA 1
ATOM 1213 C C . VAL A 1 153 ? -15.781 -31.906 -21.094 1 98.62 153 VAL A C 1
ATOM 1215 O O . VAL A 1 153 ? -14.727 -32.531 -21.266 1 98.62 153 VAL A O 1
ATOM 1218 N N . ALA A 1 154 ? -16.812 -32.031 -21.828 1 98.44 154 ALA A N 1
ATOM 1219 C CA . ALA A 1 154 ? -16.812 -32.969 -22.953 1 98.44 154 ALA A CA 1
ATOM 1220 C C . ALA A 1 154 ? -15.734 -32.594 -23.969 1 98.44 154 ALA A C 1
ATOM 1222 O O . ALA A 1 154 ? -15.062 -33.438 -24.531 1 98.44 154 ALA A O 1
ATOM 1223 N N . THR A 1 155 ? -15.617 -31.312 -24.188 1 98.56 155 THR A N 1
ATOM 1224 C CA . THR A 1 155 ? -14.602 -30.828 -25.109 1 98.56 155 THR A CA 1
ATOM 1225 C C . THR A 1 155 ? -13.203 -31.188 -24.625 1 98.56 155 THR A C 1
ATOM 1227 O O . THR A 1 155 ? -12.344 -31.578 -25.406 1 98.56 155 THR A O 1
ATOM 1230 N N . PHE A 1 156 ? -12.961 -31.078 -23.375 1 98.69 156 PHE A N 1
ATOM 1231 C CA . PHE A 1 156 ? -11.672 -31.469 -22.812 1 98.69 156 PHE A CA 1
ATOM 1232 C C . PHE A 1 156 ? -11.445 -32.969 -22.953 1 98.69 156 PHE A C 1
ATOM 1234 O O . PHE A 1 156 ? -10.352 -33.406 -23.312 1 98.69 156 PHE A O 1
ATOM 1241 N N . HIS A 1 157 ? -12.508 -33.75 -22.75 1 98.38 157 HIS A N 1
ATOM 1242 C CA . HIS A 1 157 ? -12.406 -35.219 -22.922 1 98.38 157 HIS A CA 1
ATOM 1243 C C . HIS A 1 157 ? -12.078 -35.562 -24.375 1 98.38 157 HIS A C 1
ATOM 1245 O O . HIS A 1 157 ? -11.25 -36.438 -24.625 1 98.38 157 HIS A O 1
ATOM 1251 N N . GLU A 1 158 ? -12.711 -34.906 -25.219 1 98.25 158 GLU A N 1
ATOM 1252 C CA . GLU A 1 158 ? -12.453 -35.125 -26.641 1 98.25 158 GLU A CA 1
ATOM 1253 C C . GLU A 1 158 ? -11.016 -34.781 -27.016 1 98.25 158 GLU A C 1
ATOM 1255 O O . GLU A 1 158 ? -10.438 -35.406 -27.906 1 98.25 158 GLU A O 1
ATOM 1260 N N . ALA A 1 159 ? -10.508 -33.875 -26.281 1 98.06 159 ALA A N 1
ATOM 1261 C CA . ALA A 1 159 ? -9.133 -33.469 -26.531 1 98.06 159 ALA A CA 1
ATOM 1262 C C . ALA A 1 159 ? -8.148 -34.375 -25.797 1 98.06 159 ALA A C 1
ATOM 1264 O O . ALA A 1 159 ? -6.938 -34.156 -25.844 1 98.06 159 ALA A O 1
ATOM 1265 N N . GLY A 1 160 ? -8.672 -35.344 -25.078 1 96.62 160 GLY A N 1
ATOM 1266 C CA . GLY A 1 160 ? -7.832 -36.312 -24.406 1 96.62 160 GLY A CA 1
ATOM 1267 C C . GLY A 1 160 ? -7.438 -35.875 -23 1 96.62 160 GLY A C 1
ATOM 1268 O O . GLY A 1 160 ? -6.559 -36.5 -22.391 1 96.62 160 GLY A O 1
ATOM 1269 N N . MET A 1 161 ? -8.055 -34.875 -22.484 1 97.38 161 MET A N 1
ATOM 1270 C CA . MET A 1 161 ? -7.73 -34.406 -21.156 1 97.38 161 MET A CA 1
ATOM 1271 C C . MET A 1 161 ? -8.703 -34.969 -20.125 1 97.38 161 MET A C 1
ATOM 1273 O O . MET A 1 161 ? -9.875 -35.188 -20.422 1 97.38 161 MET A O 1
ATOM 1277 N N . HIS A 1 162 ? -8.188 -35.156 -18.953 1 98.25 162 HIS A N 1
ATOM 1278 C CA . HIS A 1 162 ? -9.039 -35.5 -17.812 1 98.25 162 HIS A CA 1
ATOM 1279 C C . HIS A 1 162 ? -9.445 -34.25 -17.031 1 98.25 162 HIS A C 1
ATOM 1281 O O . HIS A 1 162 ? -8.734 -33.25 -17.078 1 98.25 162 HIS A O 1
ATOM 1287 N N . VAL A 1 163 ? -10.594 -34.281 -16.422 1 98.62 163 VAL A N 1
ATOM 1288 C CA . VAL A 1 163 ? -11.125 -33.094 -15.781 1 98.62 163 VAL A CA 1
ATOM 1289 C C . VAL A 1 163 ? -11.352 -33.344 -14.297 1 98.62 163 VAL A C 1
ATOM 1291 O O . VAL A 1 163 ? -11.977 -34.344 -13.922 1 98.62 163 VAL A O 1
ATOM 1294 N N . PHE A 1 164 ? -10.805 -32.469 -13.453 1 98.31 164 PHE A N 1
ATOM 1295 C CA . PHE A 1 164 ? -11.047 -32.469 -12.016 1 98.31 164 PHE A CA 1
ATOM 1296 C C . PHE A 1 164 ? -12.047 -31.391 -11.633 1 98.31 164 PHE A C 1
ATOM 1298 O O . PHE A 1 164 ? -12.047 -30.297 -12.227 1 98.31 164 PHE A O 1
ATOM 1305 N N . VAL A 1 165 ? -12.891 -31.672 -10.664 1 98.06 165 VAL A N 1
ATOM 1306 C CA . VAL A 1 165 ? -13.664 -30.641 -9.984 1 98.06 165 VAL A CA 1
ATOM 1307 C C . VAL A 1 165 ? -13.078 -30.375 -8.602 1 98.06 165 VAL A C 1
ATOM 1309 O O . VAL A 1 165 ? -12.305 -31.188 -8.086 1 98.06 165 VAL A O 1
ATOM 1312 N N . ASP A 1 166 ? -13.414 -29.234 -8.102 1 97.12 166 ASP A N 1
ATOM 1313 C CA . ASP A 1 166 ? -12.883 -28.812 -6.812 1 97.12 166 ASP A CA 1
ATOM 1314 C C . ASP A 1 166 ? -13.93 -28.953 -5.707 1 97.12 166 ASP A C 1
ATOM 1316 O O . ASP A 1 166 ? -15.109 -28.672 -5.922 1 97.12 166 ASP A O 1
ATOM 1320 N N . TYR A 1 167 ? -13.508 -29.5 -4.598 1 97.25 167 TYR A N 1
ATOM 1321 C CA . TYR A 1 167 ? -14.344 -29.609 -3.406 1 97.25 167 TYR A CA 1
ATOM 1322 C C . TYR A 1 167 ? -13.867 -28.656 -2.318 1 97.25 167 TYR A C 1
ATOM 1324 O O . TYR A 1 167 ? -12.695 -28.688 -1.92 1 97.25 167 TYR A O 1
ATOM 1332 N N . ASN A 1 168 ? -14.734 -27.75 -1.84 1 96.81 168 ASN A N 1
ATOM 1333 C CA . ASN A 1 168 ? -14.453 -26.797 -0.768 1 96.81 168 ASN A CA 1
ATOM 1334 C C . ASN A 1 168 ? -15.164 -27.188 0.525 1 96.81 168 ASN A C 1
ATOM 1336 O O . ASN A 1 168 ? -16.266 -26.703 0.797 1 96.81 168 ASN A O 1
ATOM 1340 N N . PRO A 1 169 ? -14.484 -27.906 1.403 1 95.5 169 PRO A N 1
ATOM 1341 C CA . PRO A 1 169 ? -15.156 -28.406 2.609 1 95.5 169 PRO A CA 1
ATOM 1342 C C . PRO A 1 169 ? -15.531 -27.281 3.576 1 95.5 169 PRO A C 1
ATOM 1344 O O . PRO A 1 169 ? -16.344 -27.5 4.473 1 95.5 169 PRO A O 1
ATOM 1347 N N . TRP A 1 170 ? -14.961 -26.125 3.438 1 94.62 170 TRP A N 1
ATOM 1348 C CA . TRP A 1 170 ? -15.195 -25.016 4.352 1 94.62 170 TRP A CA 1
ATOM 1349 C C . TRP A 1 170 ? -16.469 -24.266 3.98 1 94.62 170 TRP A C 1
ATOM 1351 O O . TRP A 1 170 ? -16.906 -23.375 4.715 1 94.62 170 TRP A O 1
ATOM 1361 N N . ASP A 1 171 ? -17.094 -24.562 2.818 1 96.75 171 ASP A N 1
ATOM 1362 C CA . ASP A 1 171 ? -18.359 -23.938 2.475 1 96.75 171 ASP A CA 1
ATOM 1363 C C . ASP A 1 171 ? -19.5 -24.531 3.312 1 96.75 171 ASP A C 1
ATOM 1365 O O . ASP A 1 171 ? -20.172 -25.469 2.883 1 96.75 171 ASP A O 1
ATOM 1369 N N . VAL A 1 172 ? -19.766 -23.922 4.453 1 95.94 172 VAL A N 1
ATOM 1370 C CA . VAL A 1 172 ? -20.781 -24.422 5.371 1 95.94 172 VAL A CA 1
ATOM 1371 C C . VAL A 1 172 ? -21.781 -23.312 5.719 1 95.94 172 VAL A C 1
ATOM 1373 O O . VAL A 1 172 ? -22.766 -23.547 6.418 1 95.94 172 VAL A O 1
ATOM 1376 N N . GLY A 1 173 ? -21.469 -22.109 5.262 1 95.88 173 GLY A N 1
ATOM 1377 C CA . GLY A 1 173 ? -22.266 -20.953 5.672 1 95.88 173 GLY A CA 1
ATOM 1378 C C . GLY A 1 173 ? -23.203 -20.469 4.59 1 95.88 173 GLY A C 1
ATOM 1379 O O . GLY A 1 173 ? -24.078 -19.625 4.848 1 95.88 173 GLY A O 1
ATOM 1380 N N . THR A 1 174 ? -23.109 -20.906 3.35 1 96.62 174 THR A N 1
ATOM 1381 C CA . THR A 1 174 ? -24.016 -20.562 2.262 1 96.62 174 THR A CA 1
ATOM 1382 C C . THR A 1 174 ? -25.25 -21.469 2.283 1 96.62 174 THR A C 1
ATOM 1384 O O . THR A 1 174 ? -25.422 -22.266 3.209 1 96.62 174 THR A O 1
ATOM 1387 N N . ARG A 1 175 ? -26.141 -21.281 1.295 1 96.06 175 ARG A N 1
ATOM 1388 C CA . ARG A 1 175 ? -27.359 -22.078 1.257 1 96.06 175 ARG A CA 1
ATOM 1389 C C . ARG A 1 175 ? -27.047 -23.562 1.3 1 96.06 175 ARG A C 1
ATOM 1391 O O . ARG A 1 175 ? -26.172 -24.047 0.567 1 96.06 175 ARG A O 1
ATOM 1398 N N . ARG A 1 176 ? -27.781 -24.328 2.143 1 93.62 176 ARG A N 1
ATOM 1399 C CA . ARG A 1 176 ? -27.531 -25.75 2.322 1 93.62 176 ARG A CA 1
ATOM 1400 C C . ARG A 1 176 ? -28.547 -26.594 1.565 1 93.62 176 ARG A C 1
ATOM 1402 O O . ARG A 1 176 ? -29.734 -26.266 1.541 1 93.62 176 ARG A O 1
ATOM 1409 N N . GLY A 1 177 ? -28.062 -27.5 0.829 1 93 177 GLY A N 1
ATOM 1410 C CA . GLY A 1 177 ? -28.859 -28.562 0.247 1 93 177 GLY A CA 1
ATOM 1411 C C . GLY A 1 177 ? -28.641 -29.906 0.91 1 93 177 GLY A C 1
ATOM 1412 O O . GLY A 1 177 ? -28.719 -30.031 2.135 1 93 177 GLY A O 1
ATOM 1413 N N . ALA A 1 178 ? -28.375 -30.875 0.172 1 94.44 178 ALA A N 1
ATOM 1414 C CA . ALA A 1 178 ? -27.953 -32.156 0.72 1 94.44 178 ALA A CA 1
ATOM 1415 C C . ALA A 1 178 ? -26.547 -32.094 1.311 1 94.44 178 ALA A C 1
ATOM 1417 O O . ALA A 1 178 ? -25.875 -31.062 1.164 1 94.44 178 ALA A O 1
ATOM 1418 N N . ASP A 1 179 ? -26.234 -33.125 1.996 1 95 179 ASP A N 1
ATOM 1419 C CA . ASP A 1 179 ? -24.891 -33.125 2.574 1 95 179 ASP A CA 1
ATOM 1420 C C . ASP A 1 179 ? -23.828 -33.094 1.483 1 95 179 ASP A C 1
ATOM 1422 O O . ASP A 1 179 ? -24.094 -33.469 0.334 1 95 179 ASP A O 1
ATOM 1426 N N . ASP A 1 180 ? -22.641 -32.75 1.79 1 95.5 180 ASP A N 1
ATOM 1427 C CA . ASP A 1 180 ? -21.562 -32.531 0.83 1 95.5 180 ASP A CA 1
ATOM 1428 C C . ASP A 1 180 ? -21.266 -33.781 0.037 1 95.5 180 ASP A C 1
ATOM 1430 O O . ASP A 1 180 ? -20.984 -33.75 -1.16 1 95.5 180 ASP A O 1
ATOM 1434 N N . LEU A 1 181 ? -21.281 -34.938 0.708 1 95.69 181 LEU A N 1
ATOM 1435 C CA . LEU A 1 181 ? -20.984 -36.188 0.043 1 95.69 181 LEU A CA 1
ATOM 1436 C C . LEU A 1 181 ? -21.969 -36.438 -1.099 1 95.69 181 LEU A C 1
ATOM 1438 O O . LEU A 1 181 ? -21.562 -36.812 -2.199 1 95.69 181 LEU A O 1
ATOM 1442 N N . THR A 1 182 ? -23.156 -36.219 -0.79 1 96.69 182 THR A N 1
ATOM 1443 C CA . THR A 1 182 ? -24.219 -36.438 -1.773 1 96.69 182 THR A CA 1
ATOM 1444 C C . THR A 1 182 ? -24.094 -35.438 -2.922 1 96.69 182 THR A C 1
ATOM 1446 O O . THR A 1 182 ? -24.156 -35.812 -4.094 1 96.69 182 THR A O 1
ATOM 1449 N N . GLU A 1 183 ? -23.906 -34.219 -2.561 1 97.44 183 GLU A N 1
ATOM 1450 C CA . GLU A 1 183 ? -23.828 -33.156 -3.557 1 97.44 183 GLU A CA 1
ATOM 1451 C C . GLU A 1 183 ? -22.609 -33.344 -4.449 1 97.44 183 GLU A C 1
ATOM 1453 O O . GLU A 1 183 ? -22.703 -33.188 -5.672 1 97.44 183 GLU A O 1
ATOM 1458 N N . LEU A 1 184 ? -21.484 -33.625 -3.85 1 97.75 184 LEU A N 1
ATOM 1459 C CA . LEU A 1 184 ? -20.25 -33.812 -4.609 1 97.75 184 LEU A CA 1
ATOM 1460 C C . LEU A 1 184 ? -20.344 -35 -5.555 1 97.75 184 LEU A C 1
ATOM 1462 O O . LEU A 1 184 ? -19.953 -34.906 -6.719 1 97.75 184 LEU A O 1
ATOM 1466 N N . ALA A 1 185 ? -20.891 -36.094 -5.094 1 97.75 185 ALA A N 1
ATOM 1467 C CA . ALA A 1 185 ? -21.094 -37.25 -5.938 1 97.75 185 ALA A CA 1
ATOM 1468 C C . ALA A 1 185 ? -21.984 -36.938 -7.129 1 97.75 185 ALA A C 1
ATOM 1470 O O . ALA A 1 185 ? -21.719 -37.406 -8.25 1 97.75 185 ALA A O 1
ATOM 1471 N N . ALA A 1 186 ? -22.984 -36.219 -6.848 1 97.31 186 ALA A N 1
ATOM 1472 C CA . ALA A 1 186 ? -23.906 -35.812 -7.918 1 97.31 186 ALA A CA 1
ATOM 1473 C C . ALA A 1 186 ? -23.203 -34.969 -8.969 1 97.31 186 ALA A C 1
ATOM 1475 O O . ALA A 1 186 ? -23.375 -35.188 -10.172 1 97.31 186 ALA A O 1
ATOM 1476 N N . VAL A 1 187 ? -22.422 -33.969 -8.555 1 97.38 187 VAL A N 1
ATOM 1477 C CA . VAL A 1 187 ? -21.703 -33.094 -9.469 1 97.38 187 VAL A CA 1
ATOM 1478 C C . VAL A 1 187 ? -20.719 -33.906 -10.312 1 97.38 187 VAL A C 1
ATOM 1480 O O . VAL A 1 187 ? -20.609 -33.688 -11.523 1 97.38 187 VAL A O 1
ATOM 1483 N N . VAL A 1 188 ? -19.984 -34.812 -9.695 1 98.06 188 VAL A N 1
ATOM 1484 C CA . VAL A 1 188 ? -19.047 -35.719 -10.391 1 98.06 188 VAL A CA 1
ATOM 1485 C C . VAL A 1 188 ? -19.781 -36.469 -11.492 1 98.06 188 VAL A C 1
ATOM 1487 O O . VAL A 1 188 ? -19.312 -36.531 -12.633 1 98.06 188 VAL A O 1
ATOM 1490 N N . GLY A 1 189 ? -20.938 -37 -11.148 1 96.44 189 GLY A N 1
ATOM 1491 C CA . GLY A 1 189 ? -21.734 -37.719 -12.117 1 96.44 189 GLY A CA 1
ATOM 1492 C C . GLY A 1 189 ? -22.297 -36.844 -13.211 1 96.44 189 GLY A C 1
ATOM 1493 O O . GLY A 1 189 ? -22.25 -37.219 -14.391 1 96.44 189 GLY A O 1
ATOM 1494 N N . GLU A 1 190 ? -22.828 -35.719 -12.844 1 96.38 190 GLU A N 1
ATOM 1495 C CA . GLU A 1 190 ? -23.453 -34.781 -13.766 1 96.38 190 GLU A CA 1
ATOM 1496 C C . GLU A 1 190 ? -22.469 -34.281 -14.805 1 96.38 190 GLU A C 1
ATOM 1498 O O . GLU A 1 190 ? -22.812 -34.125 -15.977 1 96.38 190 GLU A O 1
ATOM 1503 N N . LEU A 1 191 ? -21.203 -34.062 -14.43 1 97.25 191 LEU A N 1
ATOM 1504 C CA . LEU A 1 191 ? -20.219 -33.438 -15.305 1 97.25 191 LEU A CA 1
ATOM 1505 C C . LEU A 1 191 ? -19.312 -34.469 -15.945 1 97.25 191 LEU A C 1
ATOM 1507 O O . LEU A 1 191 ? -18.594 -34.188 -16.906 1 97.25 191 LEU A O 1
ATOM 1511 N N . GLY A 1 192 ? -19.375 -35.656 -15.375 1 97 192 GLY A N 1
ATOM 1512 C CA . GLY A 1 192 ? -18.438 -36.688 -15.828 1 97 192 GLY A CA 1
ATOM 1513 C C . GLY A 1 192 ? -17 -36.375 -15.43 1 97 192 GLY A C 1
ATOM 1514 O O . GLY A 1 192 ? -16.078 -36.594 -16.219 1 97 192 GLY A O 1
ATOM 1515 N N . ALA A 1 193 ? -16.797 -35.875 -14.281 1 98 193 ALA A N 1
ATOM 1516 C CA . ALA A 1 193 ? -15.461 -35.531 -13.805 1 98 193 ALA A CA 1
ATOM 1517 C C . ALA A 1 193 ? -14.625 -36.781 -13.594 1 98 193 ALA A C 1
ATOM 1519 O O . ALA A 1 193 ? -15.148 -37.812 -13.18 1 98 193 ALA A O 1
ATOM 1520 N N . ASP A 1 194 ? -13.344 -36.688 -13.828 1 98.06 194 ASP A N 1
ATOM 1521 C CA . ASP A 1 194 ? -12.43 -37.812 -13.695 1 98.06 194 ASP A CA 1
ATOM 1522 C C . ASP A 1 194 ? -11.766 -37.812 -12.32 1 98.06 194 ASP A C 1
ATOM 1524 O O . ASP A 1 194 ? -11.219 -38.812 -11.891 1 98.06 194 ASP A O 1
ATOM 1528 N N . GLY A 1 195 ? -11.758 -36.719 -11.703 1 97.69 195 GLY A N 1
ATOM 1529 C CA . GLY A 1 195 ? -11.125 -36.594 -10.398 1 97.69 195 GLY A CA 1
ATOM 1530 C C . GLY A 1 195 ? -11.688 -35.469 -9.562 1 97.69 195 GLY A C 1
ATOM 1531 O O . GLY A 1 195 ? -12.492 -34.656 -10.047 1 97.69 195 GLY A O 1
ATOM 1532 N N . VAL A 1 196 ? -11.32 -35.438 -8.273 1 97.69 196 VAL A N 1
ATOM 1533 C CA . VAL A 1 196 ? -11.703 -34.406 -7.332 1 97.69 196 VAL A CA 1
ATOM 1534 C C . VAL A 1 196 ? -10.453 -33.844 -6.633 1 97.69 196 VAL A C 1
ATOM 1536 O O . VAL A 1 196 ? -9.648 -34.625 -6.105 1 97.69 196 VAL A O 1
ATOM 1539 N N . PHE A 1 197 ? -10.281 -32.625 -6.773 1 96.38 197 PHE A N 1
ATOM 1540 C CA . PHE A 1 197 ? -9.297 -31.953 -5.93 1 96.38 197 PHE A CA 1
ATOM 1541 C C . PHE A 1 197 ? -9.883 -31.656 -4.555 1 96.38 197 PHE A C 1
ATOM 1543 O O . PHE A 1 197 ? -10.938 -31.031 -4.445 1 96.38 197 PHE A O 1
ATOM 1550 N N . LEU A 1 198 ? -9.156 -32.031 -3.527 1 95 198 LEU A N 1
ATOM 1551 C CA . LEU A 1 198 ? -9.602 -31.875 -2.146 1 95 198 LEU A CA 1
ATOM 1552 C C . LEU A 1 198 ? -8.984 -30.625 -1.517 1 95 198 LEU A C 1
ATOM 1554 O O . LEU A 1 198 ? -7.996 -30.719 -0.785 1 95 198 LEU A O 1
ATOM 1558 N N . ASP A 1 199 ? -9.664 -29.5 -1.7 1 91.38 199 ASP A N 1
ATOM 1559 C CA . ASP A 1 199 ? -9.156 -28.234 -1.199 1 91.38 199 ASP A CA 1
ATOM 1560 C C . ASP A 1 199 ? -9 -28.266 0.319 1 91.38 199 ASP A C 1
ATOM 1562 O O . ASP A 1 199 ? -9.93 -28.641 1.037 1 91.38 199 ASP A O 1
ATOM 1566 N N . THR A 1 200 ? -7.859 -27.859 0.841 1 86.62 200 THR A N 1
ATOM 1567 C CA . THR A 1 200 ? -7.496 -27.703 2.246 1 86.62 200 THR A CA 1
ATOM 1568 C C . THR A 1 200 ? -7.434 -29.047 2.943 1 86.62 200 THR A C 1
ATOM 1570 O O . THR A 1 200 ? -7.199 -29.125 4.152 1 86.62 200 THR A O 1
ATOM 1573 N N . LEU A 1 201 ? -7.633 -30.203 2.186 1 91.44 201 LEU A N 1
ATOM 1574 C CA . LEU A 1 201 ? -7.621 -31.531 2.785 1 91.44 201 LEU A CA 1
ATOM 1575 C C . LEU A 1 201 ? -6.418 -32.344 2.305 1 91.44 201 LEU A C 1
ATOM 1577 O O . LEU A 1 201 ? -6.059 -32.281 1.127 1 91.44 201 LEU A O 1
ATOM 1581 N N . LYS A 1 202 ? -5.941 -33.125 3.199 1 90.75 202 LYS A N 1
ATOM 1582 C CA . LYS A 1 202 ? -4.855 -34.031 2.854 1 90.75 202 LYS A CA 1
ATOM 1583 C C . LYS A 1 202 ? -5.395 -35.312 2.236 1 90.75 202 LYS A C 1
ATOM 1585 O O . LYS A 1 202 ? -4.711 -35.969 1.439 1 90.75 202 LYS A O 1
ATOM 1590 N N . LYS A 1 203 ? -6.621 -35.656 2.723 1 91.5 203 LYS A N 1
ATOM 1591 C CA . LYS A 1 203 ? -7.254 -36.906 2.309 1 91.5 203 LYS A CA 1
ATOM 1592 C C . LYS A 1 203 ? -8.773 -36.812 2.445 1 91.5 203 LYS A C 1
ATOM 1594 O O . LYS A 1 203 ? -9.289 -35.906 3.109 1 91.5 203 LYS A O 1
ATOM 1599 N N . ALA A 1 204 ? -9.383 -37.688 1.7 1 92.94 204 ALA A N 1
ATOM 1600 C CA . ALA A 1 204 ? -10.812 -37.906 1.906 1 92.94 204 ALA A CA 1
ATOM 1601 C C . ALA A 1 204 ? -11.039 -39.062 2.904 1 92.94 204 ALA A C 1
ATOM 1603 O O . ALA A 1 204 ? -10.312 -40.062 2.9 1 92.94 204 ALA A O 1
ATOM 1604 N N . GLU A 1 205 ? -12.07 -38.969 3.664 1 93.81 205 GLU A N 1
ATOM 1605 C CA . GLU A 1 205 ? -12.43 -40.062 4.566 1 93.81 205 GLU A CA 1
ATOM 1606 C C . GLU A 1 205 ? -13.039 -41.219 3.799 1 93.81 205 GLU A C 1
ATOM 1608 O O . GLU A 1 205 ? -13.562 -41.062 2.697 1 93.81 205 GLU A O 1
ATOM 1613 N N . PRO A 1 206 ? -12.992 -42.375 4.391 1 93.75 206 PRO A N 1
ATOM 1614 C CA . PRO A 1 206 ? -13.367 -43.594 3.674 1 93.75 206 PRO A CA 1
ATOM 1615 C C . PRO A 1 206 ? -14.773 -43.531 3.086 1 93.75 206 PRO A C 1
ATOM 1617 O O . PRO A 1 206 ? -15.008 -44 1.97 1 93.75 206 PRO A O 1
ATOM 1620 N N . GLU A 1 207 ? -15.648 -42.906 3.785 1 95.44 207 GLU A N 1
ATOM 1621 C CA . GLU A 1 207 ? -17.016 -42.812 3.281 1 95.44 207 GLU A CA 1
ATOM 1622 C C . GLU A 1 207 ? -17.078 -41.969 2.006 1 95.44 207 GLU A C 1
ATOM 1624 O O . GLU A 1 207 ? -17.797 -42.312 1.067 1 95.44 207 GLU A O 1
ATOM 1629 N N . LEU A 1 208 ? -16.359 -40.875 2.033 1 94.81 208 LEU A N 1
ATOM 1630 C CA . LEU A 1 208 ? -16.297 -40.031 0.851 1 94.81 208 LEU A CA 1
ATOM 1631 C C . LEU A 1 208 ? -15.648 -40.781 -0.317 1 94.81 208 LEU A C 1
ATOM 1633 O O . LEU A 1 208 ? -16.141 -40.688 -1.447 1 94.81 208 LEU A O 1
ATOM 1637 N N . VAL A 1 209 ? -14.602 -41.5 -0.092 1 94.75 209 VAL A N 1
ATOM 1638 C CA . VAL A 1 209 ? -13.922 -42.281 -1.125 1 94.75 209 VAL A CA 1
ATOM 1639 C C . VAL A 1 209 ? -14.898 -43.281 -1.757 1 94.75 209 VAL A C 1
ATOM 1641 O O . VAL A 1 209 ? -15.023 -43.344 -2.982 1 94.75 209 VAL A O 1
ATOM 1644 N N . ALA A 1 210 ? -15.602 -43.969 -0.903 1 94.94 210 ALA A N 1
ATOM 1645 C CA . ALA A 1 210 ? -16.531 -45 -1.371 1 94.94 210 ALA A CA 1
ATOM 1646 C C . ALA A 1 210 ? -17.656 -44.375 -2.201 1 94.94 210 ALA A C 1
ATOM 1648 O O . ALA A 1 210 ? -18.031 -44.906 -3.242 1 94.94 210 ALA A O 1
ATOM 1649 N N . ARG A 1 211 ? -18.172 -43.312 -1.745 1 95.69 211 ARG A N 1
ATOM 1650 C CA . ARG A 1 211 ? -19.281 -42.625 -2.424 1 95.69 211 ARG A CA 1
ATOM 1651 C C . ARG A 1 211 ? -18.844 -42.094 -3.787 1 95.69 211 ARG A C 1
ATOM 1653 O O . ARG A 1 211 ? -19.609 -42.188 -4.754 1 95.69 211 ARG A O 1
ATOM 1660 N N . LEU A 1 212 ? -17.703 -41.531 -3.857 1 96.12 212 LEU A N 1
ATOM 1661 C CA . LEU A 1 212 ? -17.203 -41 -5.117 1 96.12 212 LEU A CA 1
ATOM 1662 C C . LEU A 1 212 ? -16.891 -42.125 -6.105 1 96.12 212 LEU A C 1
ATOM 1664 O O . LEU A 1 212 ? -17.172 -42 -7.301 1 96.12 212 LEU A O 1
ATOM 1668 N N . GLU A 1 213 ? -16.344 -43.25 -5.613 1 94.38 213 GLU A N 1
ATOM 1669 C CA . GLU A 1 213 ? -16.094 -44.406 -6.461 1 94.38 213 GLU A CA 1
ATOM 1670 C C . GLU A 1 213 ? -17.391 -44.969 -7.031 1 94.38 213 GLU A C 1
ATOM 1672 O O . GLU A 1 213 ? -17.422 -45.438 -8.172 1 94.38 213 GLU A O 1
ATOM 1677 N N . ALA A 1 214 ? -18.406 -44.938 -6.238 1 94.94 214 ALA A N 1
ATOM 1678 C CA . ALA A 1 214 ? -19.719 -45.406 -6.691 1 94.94 214 ALA A CA 1
ATOM 1679 C C . ALA A 1 214 ? -20.281 -44.469 -7.762 1 94.94 214 ALA A C 1
ATOM 1681 O O . ALA A 1 214 ? -20.953 -44.938 -8.695 1 94.94 214 ALA A O 1
ATOM 1682 N N . ALA A 1 215 ? -20.047 -43.219 -7.617 1 95.5 215 ALA A N 1
ATOM 1683 C CA . ALA A 1 215 ? -20.562 -42.219 -8.555 1 95.5 215 ALA A CA 1
ATOM 1684 C C . ALA A 1 215 ? -19.844 -42.312 -9.898 1 95.5 215 ALA A C 1
ATOM 1686 O O . ALA A 1 215 ? -20.453 -42.156 -10.953 1 95.5 215 ALA A O 1
ATOM 1687 N N . ARG A 1 216 ? -18.547 -42.531 -9.852 1 95.31 216 ARG A N 1
ATOM 1688 C CA . ARG A 1 216 ? -17.703 -42.656 -11.031 1 95.31 216 ARG A CA 1
ATOM 1689 C C . ARG A 1 216 ? -16.562 -43.656 -10.781 1 95.31 216 ARG A C 1
ATOM 1691 O O . ARG A 1 216 ? -15.516 -43.281 -10.25 1 95.31 216 ARG A O 1
ATOM 1698 N N . PRO A 1 217 ? -16.719 -44.781 -11.266 1 93.56 217 PRO A N 1
ATOM 1699 C CA . PRO A 1 217 ? -15.641 -45.75 -11.078 1 93.56 217 PRO A CA 1
ATOM 1700 C C . PRO A 1 217 ? -14.305 -45.281 -11.633 1 93.56 217 PRO A C 1
ATOM 1702 O O . PRO A 1 217 ? -14.234 -44.812 -12.781 1 93.56 217 PRO A O 1
ATOM 1705 N N . GLY A 1 218 ? -13.312 -45.344 -10.781 1 93.5 218 GLY A N 1
ATOM 1706 C CA . GLY A 1 218 ? -11.984 -44.875 -11.18 1 93.5 218 GLY A CA 1
ATOM 1707 C C . GLY A 1 218 ? -11.727 -43.438 -10.852 1 93.5 218 GLY A C 1
ATOM 1708 O O . GLY A 1 218 ? -10.734 -42.844 -11.312 1 93.5 218 GLY A O 1
ATOM 1709 N N . ILE A 1 219 ? -12.609 -42.844 -10.07 1 95.75 219 ILE A N 1
ATOM 1710 C CA . ILE A 1 219 ? -12.438 -41.438 -9.688 1 95.75 219 ILE A CA 1
ATOM 1711 C C . ILE A 1 219 ? -11.094 -41.25 -8.992 1 95.75 219 ILE A C 1
ATOM 1713 O O . ILE A 1 219 ? -10.688 -42.094 -8.18 1 95.75 219 ILE A O 1
ATOM 1717 N N . VAL A 1 220 ? -10.328 -40.281 -9.398 1 96.88 220 VAL A N 1
ATOM 1718 C CA . VAL A 1 220 ? -9.023 -40 -8.812 1 96.88 220 VAL A CA 1
ATOM 1719 C C . VAL A 1 220 ? -9.141 -38.844 -7.809 1 96.88 220 VAL A C 1
ATOM 1721 O O . VAL A 1 220 ? -9.703 -37.781 -8.117 1 96.88 220 VAL A O 1
ATOM 1724 N N . LEU A 1 221 ? -8.664 -39.062 -6.617 1 95.94 221 LEU A N 1
ATOM 1725 C CA . LEU A 1 221 ? -8.664 -38.062 -5.57 1 95.94 221 LEU A CA 1
ATOM 1726 C C . LEU A 1 221 ? -7.266 -37.469 -5.375 1 95.94 221 LEU A C 1
ATOM 1728 O O . LEU A 1 221 ? -6.281 -38.219 -5.328 1 95.94 221 LEU A O 1
ATOM 1732 N N . GLU A 1 222 ? -7.25 -36.188 -5.34 1 94.25 222 GLU A N 1
ATOM 1733 C CA . GLU A 1 222 ? -5.977 -35.531 -5.125 1 94.25 222 GLU A CA 1
ATOM 1734 C C . GLU A 1 222 ? -6.051 -34.562 -3.936 1 94.25 222 GLU A C 1
ATOM 1736 O O . GLU A 1 222 ? -6.797 -33.594 -3.969 1 94.25 222 GLU A O 1
ATOM 1741 N N . GLY A 1 223 ? -5.281 -34.844 -2.914 1 92.12 223 GLY A N 1
ATOM 1742 C CA . GLY A 1 223 ? -5.242 -34 -1.722 1 92.12 223 GLY A CA 1
ATOM 1743 C C . GLY A 1 223 ? -4.062 -33.062 -1.695 1 92.12 223 GLY A C 1
ATOM 1744 O O . GLY A 1 223 ? -3.197 -33.094 -2.57 1 92.12 223 GLY A O 1
ATOM 1745 N N . GLU A 1 224 ? -4.141 -32.156 -0.68 1 88.62 224 GLU A N 1
ATOM 1746 C CA . GLU A 1 224 ? -3.072 -31.172 -0.487 1 88.62 224 GLU A CA 1
ATOM 1747 C C . GLU A 1 224 ? -2.055 -31.656 0.537 1 88.62 224 GLU A C 1
ATOM 1749 O O . GLU A 1 224 ? -2.389 -32.438 1.425 1 88.62 224 GLU A O 1
ATOM 1754 N N . SER A 1 225 ? -0.919 -31.266 0.383 1 84.12 225 SER A N 1
ATOM 1755 C CA . SER A 1 225 ? 0.161 -31.5 1.334 1 84.12 225 SER A CA 1
ATOM 1756 C C . SER A 1 225 ? 0.487 -33 1.444 1 84.12 225 SER A C 1
ATOM 1758 O O . SER A 1 225 ? 0.361 -33.719 0.468 1 84.12 225 SER A O 1
ATOM 1760 N N . LYS A 1 226 ? 0.892 -33.438 2.594 1 89.25 226 LYS A N 1
ATOM 1761 C CA . LYS A 1 226 ? 1.421 -34.781 2.789 1 89.25 226 LYS A CA 1
ATOM 1762 C C . LYS A 1 226 ? 0.295 -35.781 3.023 1 89.25 226 LYS A C 1
ATOM 1764 O O . LYS A 1 226 ? -0.375 -35.75 4.059 1 89.25 226 LYS A O 1
ATOM 1769 N N . LEU A 1 227 ? 0.111 -36.688 2.102 1 92.94 227 LEU A N 1
ATOM 1770 C CA . LEU A 1 227 ? -0.828 -37.812 2.244 1 92.94 227 LEU A CA 1
ATOM 1771 C C . LEU A 1 227 ? -0.296 -38.844 3.223 1 92.94 227 LEU A C 1
ATOM 1773 O O . LEU A 1 227 ? 0.839 -39.312 3.086 1 92.94 227 LEU A O 1
ATOM 1777 N N . PRO A 1 228 ? -1.08 -39.219 4.242 1 94.38 228 PRO A N 1
ATOM 1778 C CA . PRO A 1 228 ? -0.633 -40.312 5.117 1 94.38 228 PRO A CA 1
ATOM 1779 C C . PRO A 1 228 ? -0.343 -41.594 4.348 1 94.38 228 PRO A C 1
ATOM 1781 O O . PRO A 1 228 ? -1.065 -41.938 3.408 1 94.38 228 PRO A O 1
ATOM 1784 N N . VAL A 1 229 ? 0.683 -42.312 4.777 1 95.75 229 VAL A N 1
ATOM 1785 C CA . VAL A 1 229 ? 1.172 -43.469 4.055 1 95.75 229 VAL A CA 1
ATOM 1786 C C . VAL A 1 229 ? 0.059 -44.5 3.936 1 95.75 229 VAL A C 1
ATOM 1788 O O . VAL A 1 229 ? -0.099 -45.125 2.889 1 95.75 229 VAL A O 1
ATOM 1791 N N . GLU A 1 230 ? -0.732 -44.688 4.996 1 94.62 230 GLU A N 1
ATOM 1792 C CA . GLU A 1 230 ? -1.775 -45.688 5.016 1 94.62 230 GLU A CA 1
ATOM 1793 C C . GLU A 1 230 ? -2.873 -45.375 4.004 1 94.62 230 GLU A C 1
ATOM 1795 O O . GLU A 1 230 ? -3.635 -46.281 3.609 1 94.62 230 GLU A O 1
ATOM 1800 N N . ARG A 1 231 ? -2.934 -44.125 3.582 1 95.12 231 ARG A N 1
ATOM 1801 C CA . ARG A 1 231 ? -4.016 -43.719 2.689 1 95.12 231 ARG A CA 1
ATOM 1802 C C . ARG A 1 231 ? -3.564 -43.75 1.233 1 95.12 231 ARG A C 1
ATOM 1804 O O . ARG A 1 231 ? -4.375 -43.562 0.323 1 95.12 231 ARG A O 1
ATOM 1811 N N . ILE A 1 232 ? -2.328 -44 1.001 1 95.88 232 ILE A N 1
ATOM 1812 C CA . ILE A 1 232 ? -1.851 -44.188 -0.363 1 95.88 232 ILE A CA 1
ATOM 1813 C C . ILE A 1 232 ? -2.578 -45.375 -1.001 1 95.88 232 ILE A C 1
ATOM 1815 O O . ILE A 1 232 ? -2.709 -45.438 -2.227 1 95.88 232 ILE A O 1
ATOM 1819 N N . GLU A 1 233 ? -3.158 -46.25 -0.2 1 92.94 233 GLU A N 1
ATOM 1820 C CA . GLU A 1 233 ? -3.904 -47.406 -0.632 1 92.94 233 GLU A CA 1
ATOM 1821 C C . GLU A 1 233 ? -5.141 -47.031 -1.434 1 92.94 233 GLU A C 1
ATOM 1823 O O . GLU A 1 233 ? -5.551 -47.75 -2.346 1 92.94 233 GLU A O 1
ATOM 1828 N N . ASP A 1 234 ? -5.738 -45.844 -1.139 1 91.75 234 ASP A N 1
ATOM 1829 C CA . ASP A 1 234 ? -7.023 -45.531 -1.758 1 91.75 234 ASP A CA 1
ATOM 1830 C C . ASP A 1 234 ? -7.035 -44.125 -2.346 1 91.75 234 ASP A C 1
ATOM 1832 O O . ASP A 1 234 ? -8.102 -43.594 -2.666 1 91.75 234 ASP A O 1
ATOM 1836 N N . HIS A 1 235 ? -5.93 -43.469 -2.393 1 93.5 235 HIS A N 1
ATOM 1837 C CA . HIS A 1 235 ? -5.699 -42.219 -3.117 1 93.5 235 HIS A CA 1
ATOM 1838 C C . HIS A 1 235 ? -4.641 -42.406 -4.203 1 93.5 235 HIS A C 1
ATOM 1840 O O . HIS A 1 235 ? -3.453 -42.531 -3.9 1 93.5 235 HIS A O 1
ATOM 1846 N N . SER A 1 236 ? -5.023 -42.344 -5.434 1 91.5 236 SER A N 1
ATOM 1847 C CA . SER A 1 236 ? -4.094 -42.688 -6.512 1 91.5 236 SER A CA 1
ATOM 1848 C C . SER A 1 236 ? -3.223 -41.469 -6.867 1 91.5 236 SER A C 1
ATOM 1850 O O . SER A 1 236 ? -2.295 -41.594 -7.672 1 91.5 236 SER A O 1
ATOM 1852 N N . SER A 1 237 ? -3.506 -40.344 -6.305 1 94.69 237 SER A N 1
ATOM 1853 C CA . SER A 1 237 ? -2.732 -39.156 -6.586 1 94.69 237 SER A CA 1
ATOM 1854 C C . SER A 1 237 ? -2.732 -38.188 -5.391 1 94.69 237 SER A C 1
ATOM 1856 O O . SER A 1 237 ? -3.543 -38.344 -4.473 1 94.69 237 SER A O 1
ATOM 1858 N N . SER A 1 238 ? -1.753 -37.281 -5.336 1 95.44 238 SER A N 1
ATOM 1859 C CA . SER A 1 238 ? -1.659 -36.219 -4.336 1 95.44 238 SER A CA 1
ATOM 1860 C C . SER A 1 238 ? -0.754 -35.094 -4.812 1 95.44 238 SER A C 1
ATOM 1862 O O . SER A 1 238 ? 0.006 -35.25 -5.77 1 95.44 238 SER A O 1
ATOM 1864 N N . TRP A 1 239 ? -0.917 -33.969 -4.152 1 93.88 239 TRP A N 1
ATOM 1865 C CA . TRP A 1 239 ? -0.014 -32.844 -4.426 1 93.88 239 TRP A CA 1
ATOM 1866 C C . TRP A 1 239 ? 1.288 -33 -3.646 1 93.88 239 TRP A C 1
ATOM 1868 O O . TRP A 1 239 ? 1.292 -33.531 -2.527 1 93.88 239 TRP A O 1
ATOM 1878 N N . ALA A 1 240 ? 2.369 -32.562 -4.258 1 91.75 240 ALA A N 1
ATOM 1879 C CA . ALA A 1 240 ? 3.602 -32.25 -3.547 1 91.75 240 ALA A CA 1
ATOM 1880 C C . ALA A 1 240 ? 3.715 -30.734 -3.311 1 91.75 240 ALA A C 1
ATOM 1882 O O . ALA A 1 240 ? 4.578 -30.078 -3.893 1 91.75 240 ALA A O 1
ATOM 1883 N N . GLN A 1 241 ? 2.875 -30.312 -2.459 1 87.19 241 GLN A N 1
ATOM 1884 C CA . GLN A 1 241 ? 2.715 -28.875 -2.221 1 87.19 241 GLN A CA 1
ATOM 1885 C C . GLN A 1 241 ? 3.781 -28.359 -1.264 1 87.19 241 GLN A C 1
ATOM 1887 O O . GLN A 1 241 ? 3.842 -28.766 -0.106 1 87.19 241 GLN A O 1
ATOM 1892 N N . PHE A 1 242 ? 4.594 -27.453 -1.7 1 78.38 242 PHE A N 1
ATOM 1893 C CA . PHE A 1 242 ? 5.625 -26.766 -0.935 1 78.38 242 PHE A CA 1
ATOM 1894 C C . PHE A 1 242 ? 6.68 -27.75 -0.442 1 78.38 242 PHE A C 1
ATOM 1896 O O . PHE A 1 242 ? 7.176 -27.625 0.681 1 78.38 242 PHE A O 1
ATOM 1903 N N . PHE A 1 243 ? 6.824 -28.734 -1.144 1 82.38 243 PHE A N 1
ATOM 1904 C CA . PHE A 1 243 ? 7.859 -29.688 -0.766 1 82.38 243 PHE A CA 1
ATOM 1905 C C . PHE A 1 243 ? 9.242 -29.141 -1.097 1 82.38 243 PHE A C 1
ATOM 1907 O O . PHE A 1 243 ? 9.586 -28.953 -2.268 1 82.38 243 PHE A O 1
ATOM 1914 N N . ALA A 1 244 ? 9.93 -28.859 -0.047 1 84.69 244 ALA A N 1
ATOM 1915 C CA . ALA A 1 244 ? 11.305 -28.406 -0.26 1 84.69 244 ALA A CA 1
ATOM 1916 C C . ALA A 1 244 ? 12.258 -29.578 -0.432 1 84.69 244 ALA A C 1
ATOM 1918 O O . ALA A 1 244 ? 12.352 -30.438 0.449 1 84.69 244 ALA A O 1
ATOM 1919 N N . ASP A 1 245 ? 12.852 -29.609 -1.502 1 89.06 245 ASP A N 1
ATOM 1920 C CA . ASP A 1 245 ? 13.828 -30.672 -1.746 1 89.06 245 ASP A CA 1
ATOM 1921 C C . ASP A 1 245 ? 15.172 -30.328 -1.107 1 89.06 245 ASP A C 1
ATOM 1923 O O . ASP A 1 245 ? 15.422 -29.188 -0.733 1 89.06 245 ASP A O 1
ATOM 1927 N N . SER A 1 246 ? 16 -31.359 -0.851 1 91.94 246 SER A N 1
ATOM 1928 C CA . SER A 1 246 ? 17.344 -31.188 -0.305 1 91.94 246 SER A CA 1
ATOM 1929 C C . SER A 1 246 ? 18.328 -30.75 -1.386 1 91.94 246 SER A C 1
ATOM 1931 O O . SER A 1 246 ? 18.047 -30.875 -2.578 1 91.94 246 SER A O 1
ATOM 1933 N N . PRO A 1 247 ? 19.5 -30.172 -0.953 1 91.12 247 PRO A N 1
ATOM 1934 C CA . PRO A 1 247 ? 20.484 -29.766 -1.959 1 91.12 247 PRO A CA 1
ATOM 1935 C C . PRO A 1 247 ? 20.844 -30.891 -2.928 1 91.12 247 PRO A C 1
ATOM 1937 O O . PRO A 1 247 ? 20.875 -30.672 -4.141 1 91.12 247 PRO A O 1
ATOM 1940 N N . VAL A 1 248 ? 21.141 -32.062 -2.375 1 95.31 248 VAL A N 1
ATOM 1941 C CA . VAL A 1 248 ? 21.125 -33.25 -3.195 1 95.31 248 VAL A CA 1
ATOM 1942 C C . VAL A 1 248 ? 19.703 -33.781 -3.307 1 95.31 248 VAL A C 1
ATOM 1944 O O . VAL A 1 248 ? 19.094 -34.188 -2.309 1 95.31 248 VAL A O 1
ATOM 1947 N N . PRO A 1 249 ? 19.141 -33.75 -4.484 1 95.88 249 PRO A N 1
ATOM 1948 C CA . PRO A 1 249 ? 17.719 -34.062 -4.594 1 95.88 249 PRO A CA 1
ATOM 1949 C C . PRO A 1 249 ? 17.344 -35.406 -4.02 1 95.88 249 PRO A C 1
ATOM 1951 O O . PRO A 1 249 ? 18.109 -36.375 -4.16 1 95.88 249 PRO A O 1
ATOM 1954 N N . GLY A 1 250 ? 16.188 -35.438 -3.418 1 97.06 250 GLY A N 1
ATOM 1955 C CA . GLY A 1 250 ? 15.758 -36.625 -2.74 1 97.06 250 GLY A CA 1
ATOM 1956 C C . GLY A 1 250 ? 14.68 -37.375 -3.496 1 97.06 250 GLY A C 1
ATOM 1957 O O . GLY A 1 250 ? 14.586 -37.281 -4.719 1 97.06 250 GLY A O 1
ATOM 1958 N N . VAL A 1 251 ? 14 -38.312 -2.764 1 97.88 251 VAL A N 1
ATOM 1959 C CA . VAL A 1 251 ? 12.977 -39.188 -3.324 1 97.88 251 VAL A CA 1
ATOM 1960 C C . VAL A 1 251 ? 11.633 -38.906 -2.652 1 97.88 251 VAL A C 1
ATOM 1962 O O . VAL A 1 251 ? 11.547 -38.844 -1.423 1 97.88 251 VAL A O 1
ATOM 1965 N N . LEU A 1 252 ? 10.68 -38.719 -3.453 1 97.56 252 LEU A N 1
ATOM 1966 C CA . LEU A 1 252 ? 9.336 -38.5 -2.92 1 97.56 252 LEU A CA 1
ATOM 1967 C C . LEU A 1 252 ? 8.805 -39.781 -2.277 1 97.56 252 LEU A C 1
ATOM 1969 O O . LEU A 1 252 ? 8.703 -40.812 -2.939 1 97.56 252 LEU A O 1
ATOM 1973 N N . ARG A 1 253 ? 8.391 -39.656 -1.118 1 97 253 ARG A N 1
ATOM 1974 C CA . ARG A 1 253 ? 8.031 -40.812 -0.301 1 97 253 ARG A CA 1
ATOM 1975 C C . ARG A 1 253 ? 6.848 -41.562 -0.901 1 97 253 ARG A C 1
ATOM 1977 O O . ARG A 1 253 ? 6.895 -42.781 -1.058 1 97 253 ARG A O 1
ATOM 1984 N N . ALA A 1 254 ? 5.785 -40.844 -1.207 1 97.06 254 ALA A N 1
ATOM 1985 C CA . ALA A 1 254 ? 4.559 -41.5 -1.651 1 97.06 254 ALA A CA 1
ATOM 1986 C C . ALA A 1 254 ? 4.77 -42.219 -2.977 1 97.06 254 ALA A C 1
ATOM 1988 O O . ALA A 1 254 ? 4.258 -43.312 -3.176 1 97.06 254 ALA A O 1
ATOM 1989 N N . HIS A 1 255 ? 5.492 -41.625 -3.844 1 97.44 255 HIS A N 1
ATOM 1990 C CA . HIS A 1 255 ? 5.777 -42.25 -5.133 1 97.44 255 HIS A CA 1
ATOM 1991 C C . HIS A 1 255 ? 6.707 -43.438 -4.977 1 97.44 255 HIS A C 1
ATOM 1993 O O . HIS A 1 255 ? 6.582 -44.406 -5.703 1 97.44 255 HIS A O 1
ATOM 1999 N N . TRP A 1 256 ? 7.668 -43.344 -4.094 1 97.81 256 TRP A N 1
ATOM 2000 C CA . TRP A 1 256 ? 8.531 -44.469 -3.787 1 97.81 256 TRP A CA 1
ATOM 2001 C C . TRP A 1 256 ? 7.723 -45.625 -3.215 1 97.81 256 TRP A C 1
ATOM 2003 O O . TRP A 1 256 ? 7.965 -46.781 -3.557 1 97.81 256 TRP A O 1
ATOM 2013 N N . TYR A 1 257 ? 6.781 -45.281 -2.377 1 97.81 257 TYR A N 1
ATOM 2014 C CA . TYR A 1 257 ? 5.906 -46.281 -1.757 1 97.81 257 TYR A CA 1
ATOM 2015 C C . TYR A 1 257 ? 5.117 -47.031 -2.811 1 97.81 257 TYR A C 1
ATOM 2017 O O . TYR A 1 257 ? 5.016 -48.25 -2.75 1 97.81 257 TYR A O 1
ATOM 2025 N N . GLU A 1 258 ? 4.535 -46.312 -3.727 1 97.19 258 GLU A N 1
ATOM 2026 C CA . GLU A 1 258 ? 3.77 -46.844 -4.848 1 97.19 258 GLU A CA 1
ATOM 2027 C C . GLU A 1 258 ? 4.055 -46.094 -6.133 1 97.19 258 GLU A C 1
ATOM 2029 O O . GLU A 1 258 ? 3.623 -44.938 -6.285 1 97.19 258 GLU A O 1
ATOM 2034 N N . ARG A 1 259 ? 4.645 -46.781 -7.074 1 96.25 259 ARG A N 1
ATOM 2035 C CA . ARG A 1 259 ? 5.148 -46.188 -8.297 1 96.25 259 ARG A CA 1
ATOM 2036 C C . ARG A 1 259 ? 4.008 -45.594 -9.125 1 96.25 259 ARG A C 1
ATOM 2038 O O . ARG A 1 259 ? 4.199 -44.625 -9.859 1 96.25 259 ARG A O 1
ATOM 2045 N N . ARG A 1 260 ? 2.84 -46.156 -9.008 1 96.88 260 ARG A N 1
ATOM 2046 C CA . ARG A 1 260 ? 1.695 -45.688 -9.789 1 96.88 260 ARG A CA 1
ATOM 2047 C C . ARG A 1 260 ? 1.025 -44.5 -9.109 1 96.88 260 ARG A C 1
ATOM 2049 O O . ARG A 1 260 ? 0.132 -43.875 -9.688 1 96.88 260 ARG A O 1
ATOM 2056 N N . HIS A 1 261 ? 1.479 -44.156 -7.906 1 96.94 261 HIS A N 1
ATOM 2057 C CA . HIS A 1 261 ? 0.969 -42.969 -7.23 1 96.94 261 HIS A CA 1
ATOM 2058 C C . HIS A 1 261 ? 1.593 -41.719 -7.805 1 96.94 261 HIS A C 1
ATOM 2060 O O . HIS A 1 261 ? 2.771 -41.438 -7.57 1 96.94 261 HIS A O 1
ATOM 2066 N N . MET A 1 262 ? 0.783 -41 -8.492 1 97 262 MET A N 1
ATOM 2067 C CA . MET A 1 262 ? 1.271 -39.75 -9.117 1 97 262 MET A CA 1
ATOM 2068 C C . MET A 1 262 ? 1.177 -38.594 -8.156 1 97 262 MET A C 1
ATOM 2070 O O . MET A 1 262 ? 0.176 -38.438 -7.453 1 97 262 MET A O 1
ATOM 2074 N N . GLN A 1 263 ? 2.23 -37.812 -8.047 1 97.19 263 GLN A N 1
ATOM 2075 C CA . GLN A 1 263 ? 2.234 -36.562 -7.305 1 97.19 263 GLN A CA 1
ATOM 2076 C C . GLN A 1 263 ? 2.512 -35.375 -8.227 1 97.19 263 GLN A C 1
ATOM 2078 O O . GLN A 1 263 ? 3.262 -35.5 -9.203 1 97.19 263 GLN A O 1
ATOM 2083 N N . HIS A 1 264 ? 1.899 -34.312 -7.973 1 97.5 264 HIS A N 1
ATOM 2084 C CA . HIS A 1 264 ? 2.15 -33.094 -8.719 1 97.5 264 HIS A CA 1
ATOM 2085 C C . HIS A 1 264 ? 2.797 -32.031 -7.828 1 97.5 264 HIS A C 1
ATOM 2087 O O . HIS A 1 264 ? 2.207 -31.609 -6.832 1 97.5 264 HIS A O 1
ATOM 2093 N N . HIS A 1 265 ? 4.016 -31.656 -8.172 1 95.94 265 HIS A N 1
ATOM 2094 C CA . HIS A 1 265 ? 4.676 -30.562 -7.477 1 95.94 265 HIS A CA 1
ATOM 2095 C C . HIS A 1 265 ? 3.941 -29.234 -7.695 1 95.94 265 HIS A C 1
ATOM 2097 O O . HIS A 1 265 ? 3.523 -28.938 -8.82 1 95.94 265 HIS A O 1
ATOM 2103 N N . VAL A 1 266 ? 3.771 -28.5 -6.578 1 91.94 266 VAL A N 1
ATOM 2104 C CA . VAL A 1 266 ? 3.133 -27.203 -6.695 1 91.94 266 VAL A CA 1
ATOM 2105 C C . VAL A 1 266 ? 3.666 -26.266 -5.613 1 91.94 266 VAL A C 1
ATOM 2107 O O . VAL A 1 266 ? 3.678 -26.609 -4.43 1 91.94 266 VAL A O 1
ATOM 2110 N N . ARG A 1 267 ? 4.199 -25.203 -5.945 1 86.75 267 ARG A N 1
ATOM 2111 C CA . ARG A 1 267 ? 4.5 -24.047 -5.102 1 86.75 267 ARG A CA 1
ATOM 2112 C C . ARG A 1 267 ? 3.777 -22.812 -5.602 1 86.75 267 ARG A C 1
ATOM 2114 O O . ARG A 1 267 ? 4.359 -22 -6.324 1 86.75 267 ARG A O 1
ATOM 2121 N N . ARG A 1 268 ? 2.615 -22.766 -4.996 1 81.5 268 ARG A N 1
ATOM 2122 C CA . ARG A 1 268 ? 1.773 -21.703 -5.547 1 81.5 268 ARG A CA 1
ATOM 2123 C C . ARG A 1 268 ? 2.324 -20.328 -5.195 1 81.5 268 ARG A C 1
ATOM 2125 O O . ARG A 1 268 ? 3.031 -20.172 -4.199 1 81.5 268 ARG A O 1
ATOM 2132 N N . TRP A 1 269 ? 2.566 -19.406 -5.855 1 82.25 269 TRP A N 1
ATOM 2133 C CA . TRP A 1 269 ? 2.949 -18 -5.754 1 82.25 269 TRP A CA 1
ATOM 2134 C C . TRP A 1 269 ? 4.398 -17.797 -6.188 1 82.25 269 TRP A C 1
ATOM 2136 O O . TRP A 1 269 ? 4.855 -16.672 -6.324 1 82.25 269 TRP A O 1
ATOM 2146 N N . HIS A 1 270 ? 5.148 -18.953 -6.172 1 84.25 270 HIS A N 1
ATOM 2147 C CA . HIS A 1 270 ? 6.562 -18.844 -6.504 1 84.25 270 HIS A CA 1
ATOM 2148 C C . HIS A 1 270 ? 6.758 -18.531 -7.984 1 84.25 270 HIS A C 1
ATOM 2150 O O . HIS A 1 270 ? 5.98 -18.984 -8.828 1 84.25 270 HIS A O 1
ATOM 2156 N N . ARG A 1 271 ? 7.832 -17.859 -8.234 1 87.19 271 ARG A N 1
ATOM 2157 C CA . ARG A 1 271 ? 8.047 -17.438 -9.609 1 87.19 271 ARG A CA 1
ATOM 2158 C C . ARG A 1 271 ? 9.148 -18.266 -10.273 1 87.19 271 ARG A C 1
ATOM 2160 O O . ARG A 1 271 ? 9.289 -18.25 -11.5 1 87.19 271 ARG A O 1
ATOM 2167 N N . ASP A 1 272 ? 9.969 -18.922 -9.492 1 89.62 272 ASP A N 1
ATOM 2168 C CA . ASP A 1 272 ? 10.984 -19.859 -9.984 1 89.62 272 ASP A CA 1
ATOM 2169 C C . ASP A 1 272 ? 10.594 -21.297 -9.688 1 89.62 272 ASP A C 1
ATOM 2171 O O . ASP A 1 272 ? 10.523 -21.703 -8.523 1 89.62 272 ASP A O 1
ATOM 2175 N N . HIS A 1 273 ? 10.445 -22.078 -10.766 1 93.69 273 HIS A N 1
ATOM 2176 C CA . HIS A 1 273 ? 9.922 -23.422 -10.57 1 93.69 273 HIS A CA 1
ATOM 2177 C C . HIS A 1 273 ? 11 -24.484 -10.828 1 93.69 273 HIS A C 1
ATOM 2179 O O . HIS A 1 273 ? 10.695 -25.672 -10.945 1 93.69 273 HIS A O 1
ATOM 2185 N N . THR A 1 274 ? 12.25 -24.141 -10.852 1 94.81 274 THR A N 1
ATOM 2186 C CA . THR A 1 274 ? 13.312 -25.062 -11.25 1 94.81 274 THR A CA 1
ATOM 2187 C C . THR A 1 274 ? 13.438 -26.203 -10.25 1 94.81 274 THR A C 1
ATOM 2189 O O . THR A 1 274 ? 13.602 -27.359 -10.648 1 94.81 274 THR A O 1
ATOM 2192 N N . GLU A 1 275 ? 13.32 -25.906 -9.023 1 92.75 275 GLU A N 1
ATOM 2193 C CA . GLU A 1 275 ? 13.492 -26.953 -8.016 1 92.75 275 GLU A CA 1
ATOM 2194 C C . GLU A 1 275 ? 12.367 -27.984 -8.094 1 92.75 275 GLU A C 1
ATOM 2196 O O . GLU A 1 275 ? 12.617 -29.188 -7.996 1 92.75 275 GLU A O 1
ATOM 2201 N N . GLU A 1 276 ? 11.164 -27.5 -8.242 1 94.31 276 GLU A N 1
ATOM 2202 C CA . GLU A 1 276 ? 10.031 -28.406 -8.406 1 94.31 276 GLU A CA 1
ATOM 2203 C C . GLU A 1 276 ? 10.188 -29.281 -9.656 1 94.31 276 GLU A C 1
ATOM 2205 O O . GLU A 1 276 ? 9.938 -30.484 -9.617 1 94.31 276 GLU A O 1
ATOM 2210 N N . LEU A 1 277 ? 10.586 -28.625 -10.711 1 97.56 277 LEU A N 1
ATOM 2211 C CA . LEU A 1 277 ? 10.703 -29.328 -11.984 1 97.56 277 LEU A CA 1
ATOM 2212 C C . LEU A 1 277 ? 11.812 -30.375 -11.938 1 97.56 277 LEU A C 1
ATOM 2214 O O . LEU A 1 277 ? 11.656 -31.484 -12.453 1 97.56 277 LEU A O 1
ATOM 2218 N N . GLN A 1 278 ? 12.875 -30.031 -11.305 1 98 278 GLN A N 1
ATOM 2219 C CA . GLN A 1 278 ? 13.992 -30.969 -11.164 1 98 278 GLN A CA 1
ATOM 2220 C C . GLN A 1 278 ? 13.609 -32.156 -10.281 1 98 278 GLN A C 1
ATOM 2222 O O . GLN A 1 278 ? 13.93 -33.281 -10.602 1 98 278 GLN A O 1
ATOM 2227 N N . SER A 1 279 ? 12.945 -31.828 -9.25 1 97.5 279 SER A N 1
ATOM 2228 C CA . SER A 1 279 ? 12.477 -32.906 -8.391 1 97.5 279 SER A CA 1
ATOM 2229 C C . SER A 1 279 ? 11.492 -33.812 -9.125 1 97.5 279 SER A C 1
ATOM 2231 O O . SER A 1 279 ? 11.57 -35.031 -9.016 1 97.5 279 SER A O 1
ATOM 2233 N N . ALA A 1 280 ? 10.578 -33.25 -9.836 1 98.12 280 ALA A N 1
ATOM 2234 C CA . ALA A 1 280 ? 9.633 -34.031 -10.625 1 98.12 280 ALA A CA 1
ATOM 2235 C C . ALA A 1 280 ? 10.352 -34.906 -11.633 1 98.12 280 ALA A C 1
ATOM 2237 O O . ALA A 1 280 ? 9.992 -36.094 -11.82 1 98.12 280 ALA A O 1
ATOM 2238 N N . TRP A 1 281 ? 11.312 -34.375 -12.25 1 98.44 281 TRP A N 1
ATOM 2239 C CA . TRP A 1 281 ? 12.086 -35.062 -13.289 1 98.44 281 TRP A CA 1
ATOM 2240 C C . TRP A 1 281 ? 12.836 -36.25 -12.711 1 98.44 281 TRP A C 1
ATOM 2242 O O . TRP A 1 281 ? 12.805 -37.344 -13.281 1 98.44 281 TRP A O 1
ATOM 2252 N N . LEU A 1 282 ? 13.43 -36.125 -11.562 1 98.5 282 LEU A N 1
ATOM 2253 C CA . LEU A 1 282 ? 14.25 -37.188 -10.953 1 98.5 282 LEU A CA 1
ATOM 2254 C C . LEU A 1 282 ? 13.375 -38.281 -10.336 1 98.5 282 LEU A C 1
ATOM 2256 O O . LEU A 1 282 ? 13.812 -39.406 -10.18 1 98.5 282 LEU A O 1
ATOM 2260 N N . ASN A 1 283 ? 12.227 -37.875 -9.977 1 98.31 283 ASN A N 1
ATOM 2261 C CA . ASN A 1 283 ? 11.328 -38.844 -9.344 1 98.31 283 ASN A CA 1
ATOM 2262 C C . ASN A 1 283 ? 10.359 -39.469 -10.352 1 98.31 283 ASN A C 1
ATOM 2264 O O . ASN A 1 283 ? 9.695 -40.438 -10.055 1 98.31 283 ASN A O 1
ATOM 2268 N N . GLY A 1 284 ? 10.258 -38.875 -11.562 1 97.88 284 GLY A N 1
ATOM 2269 C CA . GLY A 1 284 ? 9.312 -39.344 -12.555 1 97.88 284 GLY A CA 1
ATOM 2270 C C . GLY A 1 284 ? 7.875 -39 -12.219 1 97.88 284 GLY A C 1
ATOM 2271 O O . GLY A 1 284 ? 6.973 -39.812 -12.477 1 97.88 284 GLY A O 1
ATOM 2272 N N . VAL A 1 285 ? 7.633 -37.875 -11.57 1 97.88 285 VAL A N 1
ATOM 2273 C CA . VAL A 1 285 ? 6.277 -37.469 -11.211 1 97.88 285 VAL A CA 1
ATOM 2274 C C . VAL A 1 285 ? 5.898 -36.188 -11.969 1 97.88 285 VAL A C 1
ATOM 2276 O O . VAL A 1 285 ? 6.605 -35.781 -12.891 1 97.88 285 VAL A O 1
ATOM 2279 N N . GLY A 1 286 ? 4.699 -35.688 -11.641 1 97.38 286 GLY A N 1
ATOM 2280 C CA . GLY A 1 286 ? 4.156 -34.594 -12.445 1 97.38 286 GLY A CA 1
ATOM 2281 C C . GLY A 1 286 ? 4.281 -33.219 -11.766 1 97.38 286 GLY A C 1
ATOM 2282 O O . GLY A 1 286 ? 4.961 -33.094 -10.75 1 97.38 286 GLY A O 1
ATOM 2283 N N . VAL A 1 287 ? 3.727 -32.281 -12.484 1 97.25 287 VAL A N 1
ATOM 2284 C CA . VAL A 1 287 ? 3.734 -30.891 -12.008 1 97.25 287 VAL A CA 1
ATOM 2285 C C . VAL A 1 287 ? 2.369 -30.25 -12.25 1 97.25 287 VAL A C 1
ATOM 2287 O O . VAL A 1 287 ? 1.669 -30.609 -13.195 1 97.25 287 VAL A O 1
ATOM 2290 N N . MET A 1 288 ? 2.021 -29.375 -11.375 1 96.81 288 MET A N 1
ATOM 2291 C CA . MET A 1 288 ? 0.826 -28.547 -11.539 1 96.81 288 MET A CA 1
ATOM 2292 C C . MET A 1 288 ? 1.186 -27.156 -12.062 1 96.81 288 MET A C 1
ATOM 2294 O O . MET A 1 288 ? 1.986 -26.453 -11.461 1 96.81 288 MET A O 1
ATOM 2298 N N . VAL A 1 289 ? 0.623 -26.797 -13.188 1 96.88 289 VAL A N 1
ATOM 2299 C CA . VAL A 1 289 ? 0.798 -25.469 -13.766 1 96.88 289 VAL A CA 1
ATOM 2300 C C . VAL A 1 289 ? -0.333 -24.547 -13.305 1 96.88 289 VAL A C 1
ATOM 2302 O O . VAL A 1 289 ? -1.478 -24.703 -13.734 1 96.88 289 VAL A O 1
ATOM 2305 N N . TRP A 1 290 ? -0.03 -23.656 -12.445 1 95.19 290 TRP A N 1
ATOM 2306 C CA . TRP A 1 290 ? -0.993 -22.703 -11.898 1 95.19 290 TRP A CA 1
ATOM 2307 C C . TRP A 1 290 ? -0.507 -21.281 -12.07 1 95.19 290 TRP A C 1
ATOM 2309 O O . TRP A 1 290 ? 0.235 -20.75 -11.234 1 95.19 290 TRP A O 1
ATOM 2319 N N . GLU A 1 291 ? -1.064 -20.609 -13.102 1 94.44 291 GLU A N 1
ATOM 2320 C CA . GLU A 1 291 ? -0.508 -19.312 -13.438 1 94.44 291 GLU A CA 1
ATOM 2321 C C . GLU A 1 291 ? -1.378 -18.172 -12.898 1 94.44 291 GLU A C 1
ATOM 2323 O O . GLU A 1 291 ? -0.918 -17.047 -12.766 1 94.44 291 GLU A O 1
ATOM 2328 N N . VAL A 1 292 ? -2.637 -18.422 -12.703 1 94.56 292 VAL A N 1
ATOM 2329 C CA . VAL A 1 292 ? -3.535 -17.453 -12.078 1 94.56 292 VAL A CA 1
ATOM 2330 C C . VAL A 1 292 ? -4.023 -18 -10.734 1 94.56 292 VAL A C 1
ATOM 2332 O O . VAL A 1 292 ? -4.992 -18.766 -10.68 1 94.56 292 VAL A O 1
ATOM 2335 N N . VAL A 1 293 ? -3.324 -17.578 -9.703 1 92 293 VAL A N 1
ATOM 2336 C CA . VAL A 1 293 ? -3.625 -18.078 -8.367 1 92 293 VAL A CA 1
ATOM 2337 C C . VAL A 1 293 ? -4.676 -17.203 -7.699 1 92 293 VAL A C 1
ATOM 2339 O O . VAL A 1 293 ? -4.359 -16.109 -7.223 1 92 293 VAL A O 1
ATOM 2342 N N . PHE A 1 294 ? -5.898 -17.609 -7.719 1 91.69 294 PHE A N 1
ATOM 2343 C CA . PHE A 1 294 ? -7.039 -16.922 -7.125 1 91.69 294 PHE A CA 1
ATOM 2344 C C . PHE A 1 294 ? -7.172 -15.516 -7.691 1 91.69 294 PHE A C 1
ATOM 2346 O O . PHE A 1 294 ? -7.422 -14.562 -6.949 1 91.69 294 PHE A O 1
ATOM 2353 N N . GLY A 1 295 ? -6.859 -15.398 -8.898 1 92.19 295 GLY A N 1
ATOM 2354 C CA . GLY A 1 295 ? -7.023 -14.133 -9.586 1 92.19 295 GLY A CA 1
ATOM 2355 C C . GLY A 1 295 ? -5.73 -13.344 -9.703 1 92.19 295 GLY A C 1
ATOM 2356 O O . GLY A 1 295 ? -5.684 -12.312 -10.367 1 92.19 295 GLY A O 1
ATOM 2357 N N . VAL A 1 296 ? -4.668 -13.781 -9.102 1 91 296 VAL A N 1
ATOM 2358 C CA . VAL A 1 296 ? -3.373 -13.102 -9.141 1 91 296 VAL A CA 1
ATOM 2359 C C . VAL A 1 296 ? -2.477 -13.758 -10.188 1 91 296 VAL A C 1
ATOM 2361 O O . VAL A 1 296 ? -2.338 -14.984 -10.219 1 91 296 VAL A O 1
ATOM 2364 N N . TRP A 1 297 ? -1.867 -12.961 -11.016 1 92.25 297 TRP A N 1
ATOM 2365 C CA . TRP A 1 297 ? -0.993 -13.477 -12.062 1 92.25 297 TRP A CA 1
ATOM 2366 C C . TRP A 1 297 ? 0.355 -13.898 -11.492 1 92.25 297 TRP A C 1
ATOM 2368 O O . TRP A 1 297 ? 1.057 -13.094 -10.875 1 92.25 297 TRP A O 1
ATOM 2378 N N . VAL A 1 298 ? 0.627 -15.125 -11.617 1 90.88 298 VAL A N 1
ATOM 2379 C CA . VAL A 1 298 ? 1.921 -15.703 -11.266 1 90.88 298 VAL A CA 1
ATOM 2380 C C . VAL A 1 298 ? 2.445 -16.547 -12.422 1 90.88 298 VAL A C 1
ATOM 2382 O O . VAL A 1 298 ? 2.707 -17.75 -12.25 1 90.88 298 VAL A O 1
ATOM 2385 N N . GLY A 1 299 ? 2.664 -15.938 -13.539 1 92.38 299 GLY A N 1
ATOM 2386 C CA . GLY A 1 299 ? 3.002 -16.625 -14.773 1 92.38 299 GLY A CA 1
ATOM 2387 C C . GLY A 1 299 ? 4.344 -17.328 -14.719 1 92.38 299 GLY A C 1
ATOM 2388 O O . GLY A 1 299 ? 5.219 -16.953 -13.938 1 92.38 299 GLY A O 1
ATOM 2389 N N . TRP A 1 300 ? 4.441 -18.312 -15.5 1 95.5 300 TRP A N 1
ATOM 2390 C CA . TRP A 1 300 ? 5.688 -19.062 -15.594 1 95.5 300 TRP A CA 1
ATOM 2391 C C . TRP A 1 300 ? 6.645 -18.406 -16.578 1 95.5 300 TRP A C 1
ATOM 2393 O O . TRP A 1 300 ? 6.223 -17.922 -17.641 1 95.5 300 TRP A O 1
ATOM 2403 N N . SER A 1 301 ? 7.953 -18.422 -16.266 1 94.12 301 SER A N 1
ATOM 2404 C CA . SER A 1 301 ? 8.977 -17.906 -17.172 1 94.12 301 SER A CA 1
ATOM 2405 C C . SER A 1 301 ? 9.086 -18.75 -18.438 1 94.12 301 SER A C 1
ATOM 2407 O O . SER A 1 301 ? 8.602 -19.891 -18.469 1 94.12 301 SER A O 1
ATOM 2409 N N . ARG A 1 302 ? 9.719 -18.234 -19.484 1 95.31 302 ARG A N 1
ATOM 2410 C CA . ARG A 1 302 ? 9.969 -19.016 -20.703 1 95.31 302 ARG A CA 1
ATOM 2411 C C . ARG A 1 302 ? 10.82 -20.234 -20.406 1 95.31 302 ARG A C 1
ATOM 2413 O O . ARG A 1 302 ? 10.609 -21.312 -20.969 1 95.31 302 ARG A O 1
ATOM 2420 N N . ARG A 1 303 ? 11.734 -20.078 -19.516 1 96.62 303 ARG A N 1
ATOM 2421 C CA . ARG A 1 303 ? 12.578 -21.203 -19.141 1 96.62 303 ARG A CA 1
ATOM 2422 C C . ARG A 1 303 ? 11.758 -22.328 -18.531 1 96.62 303 ARG A C 1
ATOM 2424 O O . ARG A 1 303 ? 11.859 -23.484 -18.953 1 96.62 303 ARG A O 1
ATOM 2431 N N . ASP A 1 304 ? 10.992 -22 -17.547 1 97.31 304 ASP A N 1
ATOM 2432 C CA . ASP A 1 304 ? 10.227 -23.031 -16.828 1 97.31 304 ASP A CA 1
ATOM 2433 C C . ASP A 1 304 ? 9.203 -23.688 -17.75 1 97.31 304 ASP A C 1
ATOM 2435 O O . ASP A 1 304 ? 9.039 -24.922 -17.734 1 97.31 304 ASP A O 1
ATOM 2439 N N . ALA A 1 305 ? 8.562 -22.875 -18.578 1 97.94 305 ALA A N 1
ATOM 2440 C CA . ALA A 1 305 ? 7.598 -23.438 -19.531 1 97.94 305 ALA A CA 1
ATOM 2441 C C . ALA A 1 305 ? 8.281 -24.391 -20.516 1 97.94 305 ALA A C 1
ATOM 2443 O O . ALA A 1 305 ? 7.781 -25.484 -20.766 1 97.94 305 ALA A O 1
ATOM 2444 N N . ALA A 1 306 ? 9.406 -23.984 -21 1 97.5 306 ALA A N 1
ATOM 2445 C CA . ALA A 1 306 ? 10.156 -24.828 -21.922 1 97.5 306 ALA A CA 1
ATOM 2446 C C . ALA A 1 306 ? 10.609 -26.125 -21.234 1 97.5 306 ALA A C 1
ATOM 2448 O O . ALA A 1 306 ? 10.633 -27.188 -21.859 1 97.5 306 ALA A O 1
ATOM 2449 N N . THR A 1 307 ? 10.984 -26 -20 1 98.12 307 THR A N 1
ATOM 2450 C CA . THR A 1 307 ? 11.398 -27.172 -19.25 1 98.12 307 THR A CA 1
ATOM 2451 C C . THR A 1 307 ? 10.242 -28.156 -19.078 1 98.12 307 THR A C 1
ATOM 2453 O O . THR A 1 307 ? 10.406 -29.359 -19.25 1 98.12 307 THR A O 1
ATOM 2456 N N . VAL A 1 308 ? 9.086 -27.641 -18.781 1 98.25 308 VAL A N 1
ATOM 2457 C CA . VAL A 1 308 ? 7.91 -28.484 -18.656 1 98.25 308 VAL A CA 1
ATOM 2458 C C . VAL A 1 308 ? 7.66 -29.219 -19.984 1 98.25 308 VAL A C 1
ATOM 2460 O O . VAL A 1 308 ? 7.414 -30.422 -20 1 98.25 308 VAL A O 1
ATOM 2463 N N . ARG A 1 309 ? 7.711 -28.469 -21.031 1 97.38 309 ARG A N 1
ATOM 2464 C CA . ARG A 1 309 ? 7.445 -29.016 -22.344 1 97.38 309 ARG A CA 1
ATOM 2465 C C . ARG A 1 309 ? 8.383 -30.188 -22.656 1 97.38 309 ARG A C 1
ATOM 2467 O O . ARG A 1 309 ? 7.945 -31.234 -23.109 1 97.38 309 ARG A O 1
ATOM 2474 N N . ARG A 1 310 ? 9.617 -30.016 -22.359 1 97.19 310 ARG A N 1
ATOM 2475 C CA . ARG A 1 310 ? 10.609 -31.062 -22.609 1 97.19 310 ARG A CA 1
ATOM 2476 C C . ARG A 1 310 ? 10.391 -32.25 -21.656 1 97.19 310 ARG A C 1
ATOM 2478 O O . ARG A 1 310 ? 10.438 -33.406 -22.094 1 97.19 310 ARG A O 1
ATOM 2485 N N . LEU A 1 311 ? 10.172 -31.969 -20.453 1 97.94 311 LEU A N 1
ATOM 2486 C CA . LEU A 1 311 ? 9.984 -32.969 -19.406 1 97.94 311 LEU A CA 1
ATOM 2487 C C . LEU A 1 311 ? 8.812 -33.875 -19.734 1 97.94 311 LEU A C 1
ATOM 2489 O O . LEU A 1 311 ? 8.969 -35.094 -19.781 1 97.94 311 LEU A O 1
ATOM 2493 N N . VAL A 1 312 ? 7.695 -33.281 -20.062 1 97.38 312 VAL A N 1
ATOM 2494 C CA . VAL A 1 312 ? 6.477 -34.062 -20.234 1 97.38 312 VAL A CA 1
ATOM 2495 C C . VAL A 1 312 ? 6.551 -34.875 -21.547 1 97.38 312 VAL A C 1
ATOM 2497 O O . VAL A 1 312 ? 6.031 -35.969 -21.641 1 97.38 312 VAL A O 1
ATOM 2500 N N . THR A 1 313 ? 7.203 -34.312 -22.547 1 97.12 313 THR A N 1
ATOM 2501 C CA . THR A 1 313 ? 7.363 -35 -23.812 1 97.12 313 THR A CA 1
ATOM 2502 C C . THR A 1 313 ? 8.117 -36.312 -23.625 1 97.12 313 THR A C 1
ATOM 2504 O O . THR A 1 313 ? 7.711 -37.344 -24.156 1 97.12 313 THR A O 1
ATOM 2507 N N . VAL A 1 314 ? 9.133 -36.312 -22.844 1 97.88 314 VAL A N 1
ATOM 2508 C CA . VAL A 1 314 ? 9.93 -37.5 -22.578 1 97.88 314 VAL A CA 1
ATOM 2509 C C . VAL A 1 314 ? 9.148 -38.438 -21.688 1 97.88 314 VAL A C 1
ATOM 2511 O O . VAL A 1 314 ? 9.109 -39.656 -21.938 1 97.88 314 VAL A O 1
ATOM 2514 N N . GLN A 1 315 ? 8.523 -37.938 -20.656 1 97.88 315 GLN A N 1
ATOM 2515 C CA . GLN A 1 315 ? 7.785 -38.75 -19.719 1 97.88 315 GLN A CA 1
ATOM 2516 C C . GLN A 1 315 ? 6.672 -39.531 -20.438 1 97.88 315 GLN A C 1
ATOM 2518 O O . GLN A 1 315 ? 6.453 -40.719 -20.156 1 97.88 315 GLN A O 1
ATOM 2523 N N . ARG A 1 316 ? 6 -38.844 -21.328 1 96.75 316 ARG A N 1
ATOM 2524 C CA . ARG A 1 316 ? 4.906 -39.5 -22.062 1 96.75 316 ARG A CA 1
ATOM 2525 C C . ARG A 1 316 ? 5.426 -40.594 -22.953 1 96.75 316 ARG A C 1
ATOM 2527 O O . ARG A 1 316 ? 4.836 -41.688 -23.031 1 96.75 316 ARG A O 1
ATOM 2534 N N . ALA A 1 317 ? 6.504 -40.375 -23.594 1 96.88 317 ALA A N 1
ATOM 2535 C CA . ALA A 1 317 ? 7.074 -41.375 -24.5 1 96.88 317 ALA A CA 1
ATOM 2536 C C . ALA A 1 317 ? 7.625 -42.562 -23.734 1 96.88 317 ALA A C 1
ATOM 2538 O O . ALA A 1 317 ? 7.434 -43.719 -24.125 1 96.88 317 ALA A O 1
ATOM 2539 N N . ALA A 1 318 ? 8.281 -42.281 -22.609 1 97.44 318 ALA A N 1
ATOM 2540 C CA . ALA A 1 318 ? 8.992 -43.312 -21.859 1 97.44 318 ALA A CA 1
ATOM 2541 C C . ALA A 1 318 ? 8.203 -43.719 -20.641 1 97.44 318 ALA A C 1
ATOM 2543 O O . ALA A 1 318 ? 8.781 -44.094 -19.609 1 97.44 318 ALA A O 1
ATOM 2544 N N . ARG A 1 319 ? 6.934 -43.688 -20.734 1 96.62 319 ARG A N 1
ATOM 2545 C CA . ARG A 1 319 ? 6.062 -43.969 -19.594 1 96.62 319 ARG A CA 1
ATOM 2546 C C . ARG A 1 319 ? 6.312 -45.375 -19.047 1 96.62 319 ARG A C 1
ATOM 2548 O O . ARG A 1 319 ? 6.352 -45.562 -17.828 1 96.62 319 ARG A O 1
ATOM 2555 N N . ASP A 1 320 ? 6.5 -46.312 -19.891 1 96.25 320 ASP A N 1
ATOM 2556 C CA . ASP A 1 320 ? 6.703 -47.719 -19.453 1 96.25 320 ASP A CA 1
ATOM 2557 C C . ASP A 1 320 ? 7.98 -47.844 -18.625 1 96.25 320 ASP A C 1
ATOM 2559 O O . ASP A 1 320 ? 8.016 -48.594 -17.641 1 96.25 320 ASP A O 1
ATOM 2563 N N . LEU A 1 321 ? 8.992 -47.188 -19.078 1 97.25 321 LEU A N 1
ATOM 2564 C CA . LEU A 1 321 ? 10.234 -47.219 -18.328 1 97.25 321 LEU A CA 1
ATOM 2565 C C . LEU A 1 321 ? 10.039 -46.625 -16.938 1 97.25 321 LEU A C 1
ATOM 2567 O O . LEU A 1 321 ? 10.531 -47.156 -15.945 1 97.25 321 LEU A O 1
ATOM 2571 N N . LEU A 1 322 ? 9.312 -45.531 -16.859 1 97.56 322 LEU A N 1
ATOM 2572 C CA . LEU A 1 322 ? 9.109 -44.812 -15.594 1 97.56 322 LEU A CA 1
ATOM 2573 C C . LEU A 1 322 ? 8.242 -45.625 -14.648 1 97.56 322 LEU A C 1
ATOM 2575 O O . LEU A 1 322 ? 8.469 -45.625 -13.438 1 97.56 322 LEU A O 1
ATOM 2579 N N . LEU A 1 323 ? 7.262 -46.344 -15.18 1 96.56 323 LEU A N 1
ATOM 2580 C CA . LEU A 1 323 ? 6.309 -47.062 -14.344 1 96.56 323 LEU A CA 1
ATOM 2581 C C . LEU A 1 323 ? 6.828 -48.438 -13.992 1 96.56 323 LEU A C 1
ATOM 2583 O O . LEU A 1 323 ? 6.664 -48.906 -12.859 1 96.56 323 LEU A O 1
ATOM 2587 N N . ASP A 1 324 ? 7.504 -49.094 -14.93 1 96.44 324 ASP A N 1
ATOM 2588 C CA . ASP A 1 324 ? 7.801 -50.531 -14.758 1 96.44 324 ASP A CA 1
ATOM 2589 C C . ASP A 1 324 ? 9.305 -50.75 -14.664 1 96.44 324 ASP A C 1
ATOM 2591 O O . ASP A 1 324 ? 9.742 -51.875 -14.312 1 96.44 324 ASP A O 1
ATOM 2595 N N . GLY A 1 325 ? 10.047 -49.812 -14.945 1 97.94 325 GLY A N 1
ATOM 2596 C CA . GLY A 1 325 ? 11.492 -49.969 -14.922 1 97.94 325 GLY A CA 1
ATOM 2597 C C . GLY A 1 325 ? 12.07 -50.031 -13.523 1 97.94 325 GLY A C 1
ATOM 2598 O O . GLY A 1 325 ? 11.469 -49.5 -12.578 1 97.94 325 GLY A O 1
ATOM 2599 N N . GLU A 1 326 ? 13.203 -50.719 -13.43 1 97.94 326 GLU A N 1
ATOM 2600 C CA . GLU A 1 326 ? 13.945 -50.656 -12.172 1 97.94 326 GLU A CA 1
ATOM 2601 C C . GLU A 1 326 ? 14.523 -49.25 -11.93 1 97.94 326 GLU A C 1
ATOM 2603 O O . GLU A 1 326 ? 15.414 -48.812 -12.656 1 97.94 326 GLU A O 1
ATOM 2608 N N . TRP A 1 327 ? 14 -48.625 -10.938 1 98.5 327 TRP A N 1
ATOM 2609 C CA . TRP A 1 327 ? 14.336 -47.25 -10.633 1 98.5 327 TRP A CA 1
ATOM 2610 C C . TRP A 1 327 ? 15.516 -47.188 -9.664 1 98.5 327 TRP A C 1
ATOM 2612 O O . TRP A 1 327 ? 15.461 -47.75 -8.57 1 98.5 327 TRP A O 1
ATOM 2622 N N . THR A 1 328 ? 16.594 -46.531 -10.047 1 98.44 328 THR A N 1
ATOM 2623 C CA . THR A 1 328 ? 17.75 -46.219 -9.195 1 98.44 328 THR A CA 1
ATOM 2624 C C . THR A 1 328 ? 17.844 -44.688 -8.961 1 98.44 328 THR A C 1
ATOM 2626 O O . THR A 1 328 ? 18.422 -43.969 -9.773 1 98.44 328 THR A O 1
ATOM 2629 N N . PRO A 1 329 ? 17.297 -44.25 -7.84 1 98.19 329 PRO A N 1
ATOM 2630 C CA . PRO A 1 329 ? 17.469 -42.812 -7.527 1 98.19 329 PRO A CA 1
ATOM 2631 C C . PRO A 1 329 ? 18.922 -42.469 -7.219 1 98.19 329 PRO A C 1
ATOM 2633 O O . PRO A 1 329 ? 19.641 -43.25 -6.598 1 98.19 329 PRO A O 1
ATOM 2636 N N . LEU A 1 330 ? 19.281 -41.344 -7.695 1 97.69 330 LEU A N 1
ATOM 2637 C CA . LEU A 1 330 ? 20.656 -40.875 -7.535 1 97.69 330 LEU A CA 1
ATOM 2638 C C . LEU A 1 330 ? 21.656 -41.906 -8.039 1 97.69 330 LEU A C 1
ATOM 2640 O O . LEU A 1 330 ? 22.578 -42.281 -7.312 1 97.69 330 LEU A O 1
ATOM 2644 N N . ALA A 1 331 ? 21.406 -42.312 -9.242 1 97.56 331 ALA A N 1
ATOM 2645 C CA . ALA A 1 331 ? 22.312 -43.25 -9.906 1 97.56 331 ALA A CA 1
ATOM 2646 C C . ALA A 1 331 ? 23.703 -42.656 -10.039 1 97.56 331 ALA A C 1
ATOM 2648 O O . ALA A 1 331 ? 23.859 -41.438 -10.195 1 97.56 331 ALA A O 1
ATOM 2649 N N . PRO A 1 332 ? 24.703 -43.469 -9.961 1 95.62 332 PRO A N 1
ATOM 2650 C CA . PRO A 1 332 ? 26.078 -42.969 -9.992 1 95.62 332 PRO A CA 1
ATOM 2651 C C . PRO A 1 332 ? 26.422 -42.312 -11.32 1 95.62 332 PRO A C 1
ATOM 2653 O O . PRO A 1 332 ? 26.062 -42.812 -12.383 1 95.62 332 PRO A O 1
ATOM 2656 N N . LEU A 1 333 ? 27.078 -41.219 -11.227 1 96.19 333 LEU A N 1
ATOM 2657 C CA . LEU A 1 333 ? 27.578 -40.469 -12.375 1 96.19 333 LEU A CA 1
ATOM 2658 C C . LEU A 1 333 ? 29.094 -40.312 -12.289 1 96.19 333 LEU A C 1
ATOM 2660 O O . LEU A 1 333 ? 29.719 -40.75 -11.312 1 96.19 333 LEU A O 1
ATOM 2664 N N . ALA A 1 334 ? 29.609 -39.781 -13.398 1 95.5 334 ALA A N 1
ATOM 2665 C CA . ALA A 1 334 ? 31.031 -39.406 -13.359 1 95.5 334 ALA A CA 1
ATOM 2666 C C . ALA A 1 334 ? 31.297 -38.406 -12.25 1 95.5 334 ALA A C 1
ATOM 2668 O O . ALA A 1 334 ? 30.484 -37.5 -12 1 95.5 334 ALA A O 1
ATOM 2669 N N . PRO A 1 335 ? 32.5 -38.531 -11.562 1 93.62 335 PRO A N 1
ATOM 2670 C CA . PRO A 1 335 ? 32.812 -37.656 -10.438 1 93.62 335 PRO A CA 1
ATOM 2671 C C . PRO A 1 335 ? 32.75 -36.156 -10.812 1 93.62 335 PRO A C 1
ATOM 2673 O O . PRO A 1 335 ? 32.344 -35.344 -10 1 93.62 335 PRO A O 1
ATOM 2676 N N . GLU A 1 336 ? 33.125 -35.906 -12 1 94.06 336 GLU A N 1
ATOM 2677 C CA . GLU A 1 336 ? 33.125 -34.5 -12.43 1 94.06 336 GLU A CA 1
ATOM 2678 C C . GLU A 1 336 ? 31.719 -33.938 -12.531 1 94.06 336 GLU A C 1
ATOM 2680 O O . GLU A 1 336 ? 31.484 -32.781 -12.195 1 94.06 336 GLU A O 1
ATOM 2685 N N . ALA A 1 337 ? 30.859 -34.781 -13.008 1 95.62 337 ALA A N 1
ATOM 2686 C CA . ALA A 1 337 ? 29.469 -34.344 -13.102 1 95.62 337 ALA A CA 1
ATOM 2687 C C . ALA A 1 337 ? 28.859 -34.125 -11.719 1 95.62 337 ALA A C 1
ATOM 2689 O O . ALA A 1 337 ? 28.203 -33.125 -11.484 1 95.62 337 ALA A O 1
ATOM 2690 N N . GLU A 1 338 ? 29.156 -34.969 -10.844 1 93.69 338 GLU A N 1
ATOM 2691 C CA . GLU A 1 338 ? 28.656 -34.844 -9.477 1 93.69 338 GLU A CA 1
ATOM 2692 C C . GLU A 1 338 ? 29.203 -33.594 -8.789 1 93.69 338 GLU A C 1
ATOM 2694 O O . GLU A 1 338 ? 28.484 -32.938 -8.039 1 93.69 338 GLU A O 1
ATOM 2699 N N . ALA A 1 339 ? 30.438 -33.406 -8.992 1 93.5 339 ALA A N 1
ATOM 2700 C CA . ALA A 1 339 ? 31.078 -32.219 -8.391 1 93.5 339 ALA A CA 1
ATOM 2701 C C . ALA A 1 339 ? 30.469 -30.922 -8.922 1 93.5 339 ALA A C 1
ATOM 2703 O O . ALA A 1 339 ? 30.438 -29.922 -8.219 1 93.5 339 ALA A O 1
ATOM 2704 N N . ALA A 1 340 ? 29.953 -31.016 -10.133 1 94.94 340 ALA A N 1
ATOM 2705 C CA . ALA A 1 340 ? 29.359 -29.828 -10.766 1 94.94 340 ALA A CA 1
ATOM 2706 C C . ALA A 1 340 ? 27.906 -29.656 -10.344 1 94.94 340 ALA A C 1
ATOM 2708 O O . ALA A 1 340 ? 27.25 -28.688 -10.75 1 94.94 340 ALA A O 1
ATOM 2709 N N . GLY A 1 341 ? 27.375 -30.578 -9.516 1 96.31 341 GLY A N 1
ATOM 2710 C CA . GLY A 1 341 ? 26 -30.469 -9.047 1 96.31 341 GLY A CA 1
ATOM 2711 C C . GLY A 1 341 ? 25 -31.141 -9.969 1 96.31 341 GLY A C 1
ATOM 2712 O O . GLY A 1 341 ? 23.828 -30.766 -10 1 96.31 341 GLY A O 1
ATOM 2713 N N . VAL A 1 342 ? 25.484 -32.031 -10.812 1 97.81 342 VAL A N 1
ATOM 2714 C CA . VAL A 1 342 ? 24.609 -32.812 -11.68 1 97.81 342 VAL A CA 1
ATOM 2715 C C . VAL A 1 342 ? 24.203 -34.094 -10.984 1 97.81 342 VAL A C 1
ATOM 2717 O O . VAL A 1 342 ? 25.047 -34.75 -10.352 1 97.81 342 VAL A O 1
ATOM 2720 N N . TYR A 1 343 ? 22.984 -34.438 -11.016 1 98.38 343 TYR A N 1
ATOM 2721 C CA . TYR A 1 343 ? 22.438 -35.656 -10.43 1 98.38 343 TYR A CA 1
ATOM 2722 C C . TYR A 1 343 ? 21.531 -36.375 -11.414 1 98.38 343 TYR A C 1
ATOM 2724 O O . TYR A 1 343 ? 21.094 -35.812 -12.406 1 98.38 343 TYR A O 1
ATOM 2732 N N . ALA A 1 344 ? 21.281 -37.656 -11.133 1 98.12 344 ALA A N 1
ATOM 2733 C CA . ALA A 1 344 ? 20.469 -38.406 -12.086 1 98.12 344 ALA A CA 1
ATOM 2734 C C . ALA A 1 344 ? 19.703 -39.531 -11.391 1 98.12 344 ALA A C 1
ATOM 2736 O O . ALA A 1 344 ? 20.109 -40.031 -10.336 1 98.12 344 ALA A O 1
ATOM 2737 N N . SER A 1 345 ? 18.609 -39.875 -11.953 1 98.5 345 SER A N 1
ATOM 2738 C CA . SER A 1 345 ? 17.953 -41.188 -11.766 1 98.5 345 SER A CA 1
ATOM 2739 C C . SER A 1 345 ? 18.062 -42.031 -13.016 1 98.5 345 SER A C 1
ATOM 2741 O O . SER A 1 345 ? 18.219 -41.531 -14.117 1 98.5 345 SER A O 1
ATOM 2743 N N . ALA A 1 346 ? 18.016 -43.312 -12.758 1 98.38 346 ALA A N 1
ATOM 2744 C CA . ALA A 1 346 ? 18.031 -44.25 -13.875 1 98.38 346 ALA A CA 1
ATOM 2745 C C . ALA A 1 346 ? 16.844 -45.219 -13.789 1 98.38 346 ALA A C 1
ATOM 2747 O O . ALA A 1 346 ? 16.5 -45.688 -12.703 1 98.38 346 ALA A O 1
ATOM 2748 N N . TRP A 1 347 ? 16.234 -45.469 -14.906 1 98.5 347 TRP A N 1
ATOM 2749 C CA . TRP A 1 347 ? 15.188 -46.5 -15.07 1 98.5 347 TRP A CA 1
ATOM 2750 C C . TRP A 1 347 ? 15.586 -47.531 -16.109 1 98.5 347 TRP A C 1
ATOM 2752 O O . TRP A 1 347 ? 15.805 -47.188 -17.281 1 98.5 347 TRP A O 1
ATOM 2762 N N . GLU A 1 348 ? 15.562 -48.781 -15.711 1 97.94 348 GLU A N 1
ATOM 2763 C CA . GLU A 1 348 ? 15.977 -49.844 -16.625 1 97.94 348 GLU A CA 1
ATOM 2764 C C . GLU A 1 348 ? 14.852 -50.844 -16.844 1 97.94 348 GLU A C 1
ATOM 2766 O O . GLU A 1 348 ? 14.258 -51.344 -15.891 1 97.94 348 GLU A O 1
ATOM 2771 N N . LEU A 1 349 ? 14.562 -51.125 -18.078 1 97.69 349 LEU A N 1
ATOM 2772 C CA . LEU A 1 349 ? 13.562 -52.125 -18.469 1 97.69 349 LEU A CA 1
ATOM 2773 C C . LEU A 1 349 ? 13.953 -52.781 -19.781 1 97.69 349 LEU A C 1
ATOM 2775 O O . LEU A 1 349 ? 14.148 -52.125 -20.797 1 97.69 349 LEU A O 1
ATOM 2779 N N . ASP A 1 350 ? 14.125 -54.125 -19.781 1 96.12 350 ASP A N 1
ATOM 2780 C CA . ASP A 1 350 ? 14.367 -54.969 -20.969 1 96.12 350 ASP A CA 1
ATOM 2781 C C . ASP A 1 350 ? 15.602 -54.5 -21.734 1 96.12 350 ASP A C 1
ATOM 2783 O O . ASP A 1 350 ? 15.562 -54.375 -22.953 1 96.12 350 ASP A O 1
ATOM 2787 N N . GLY A 1 351 ? 16.562 -54.125 -21.047 1 96.12 351 GLY A N 1
ATOM 2788 C CA . GLY A 1 351 ? 17.844 -53.781 -21.641 1 96.12 351 GLY A CA 1
ATOM 2789 C C . GLY A 1 351 ? 17.922 -52.312 -22.062 1 96.12 351 GLY A C 1
ATOM 2790 O O . GLY A 1 351 ? 18.938 -51.875 -22.625 1 96.12 351 GLY A O 1
ATOM 2791 N N . VAL A 1 352 ? 16.875 -51.562 -21.859 1 97.31 352 VAL A N 1
ATOM 2792 C CA . VAL A 1 352 ? 16.844 -50.125 -22.156 1 97.31 352 VAL A CA 1
ATOM 2793 C C . VAL A 1 352 ? 16.922 -49.344 -20.859 1 97.31 352 VAL A C 1
ATOM 2795 O O . VAL A 1 352 ? 16.172 -49.625 -19.922 1 97.31 352 VAL A O 1
ATOM 2798 N N . THR A 1 353 ? 17.844 -48.344 -20.781 1 97.56 353 THR A N 1
ATOM 2799 C CA . THR A 1 353 ? 18 -47.531 -19.578 1 97.56 353 THR A CA 1
ATOM 2800 C C . THR A 1 353 ? 17.797 -46.031 -19.891 1 97.56 353 THR A C 1
ATOM 2802 O O . THR A 1 353 ? 18.484 -45.469 -20.75 1 97.56 353 THR A O 1
ATOM 2805 N N . LEU A 1 354 ? 16.812 -45.438 -19.266 1 98.12 354 LEU A N 1
ATOM 2806 C CA . LEU A 1 354 ? 16.609 -44 -19.328 1 98.12 354 LEU A CA 1
ATOM 2807 C C . LEU A 1 354 ? 17.297 -43.312 -18.141 1 98.12 354 LEU A C 1
ATOM 2809 O O . LEU A 1 354 ? 17.109 -43.719 -17 1 98.12 354 LEU A O 1
ATOM 2813 N N . TRP A 1 355 ? 18.125 -42.312 -18.453 1 98.12 355 TRP A N 1
ATOM 2814 C CA . TRP A 1 355 ? 18.734 -41.438 -17.438 1 98.12 355 TRP A CA 1
ATOM 2815 C C . TRP A 1 355 ? 18.078 -40.062 -17.438 1 98.12 355 TRP A C 1
ATOM 2817 O O . TRP A 1 355 ? 18.047 -39.406 -18.469 1 98.12 355 TRP A O 1
ATOM 2827 N N . THR A 1 356 ? 17.578 -39.656 -16.328 1 98.56 356 THR A N 1
ATOM 2828 C CA . THR A 1 356 ? 17.094 -38.281 -16.125 1 98.56 356 THR A CA 1
ATOM 2829 C C . THR A 1 356 ? 18.094 -37.469 -15.336 1 98.56 356 THR A C 1
ATOM 2831 O O . THR A 1 356 ? 18.375 -37.75 -14.172 1 98.56 356 THR A O 1
ATOM 2834 N N . LEU A 1 357 ? 18.594 -36.375 -15.961 1 98.56 357 LEU A N 1
ATOM 2835 C CA . LEU A 1 357 ? 19.656 -35.594 -15.375 1 98.56 357 LEU A CA 1
ATOM 2836 C C . LEU A 1 357 ? 19.141 -34.188 -14.984 1 98.56 357 LEU A C 1
ATOM 2838 O O . LEU A 1 357 ? 18.328 -33.594 -15.703 1 98.56 357 LEU A O 1
ATOM 2842 N N . VAL A 1 358 ? 19.641 -33.719 -13.859 1 98.56 358 VAL A N 1
ATOM 2843 C CA . VAL A 1 358 ? 19.375 -32.344 -13.461 1 98.56 358 VAL A CA 1
ATOM 2844 C C . VAL A 1 358 ? 20.688 -31.625 -13.133 1 98.56 358 VAL A C 1
ATOM 2846 O O . VAL A 1 358 ? 21.672 -32.281 -12.781 1 98.56 358 VAL A O 1
ATOM 2849 N N . ASN A 1 359 ? 20.719 -30.375 -13.359 1 98.19 359 ASN A N 1
ATOM 2850 C CA . ASN A 1 359 ? 21.812 -29.5 -13 1 98.19 359 ASN A CA 1
ATOM 2851 C C . ASN A 1 359 ? 21.391 -28.453 -11.961 1 98.19 359 ASN A C 1
ATOM 2853 O O . ASN A 1 359 ? 20.656 -27.516 -12.281 1 98.19 359 ASN A O 1
ATOM 2857 N N . ARG A 1 360 ? 21.875 -28.562 -10.734 1 96.5 360 ARG A N 1
ATOM 2858 C CA . ARG A 1 360 ? 21.547 -27.641 -9.656 1 96.5 360 ARG A CA 1
ATOM 2859 C C . ARG A 1 360 ? 22.422 -26.375 -9.727 1 96.5 360 ARG A C 1
ATOM 2861 O O . ARG A 1 360 ? 22.125 -25.375 -9.07 1 96.5 360 ARG A O 1
ATOM 2868 N N . GLY A 1 361 ? 23.328 -26.375 -10.578 1 93.12 361 GLY A N 1
ATOM 2869 C CA . GLY A 1 361 ? 24.281 -25.281 -10.68 1 93.12 361 GLY A CA 1
ATOM 2870 C C . GLY A 1 361 ? 23.766 -24.125 -11.516 1 93.12 361 GLY A C 1
ATOM 2871 O O . GLY A 1 361 ? 22.797 -24.266 -12.258 1 93.12 361 GLY A O 1
ATOM 2872 N N . GLY A 1 362 ? 24.5 -23.016 -11.445 1 90.38 362 GLY A N 1
ATOM 2873 C CA . GLY A 1 362 ? 24.141 -21.797 -12.148 1 90.38 362 GLY A CA 1
ATOM 2874 C C . GLY A 1 362 ? 24.797 -21.688 -13.508 1 90.38 362 GLY A C 1
ATOM 2875 O O . GLY A 1 362 ? 24.531 -20.719 -14.242 1 90.38 362 GLY A O 1
ATOM 2876 N N . ALA A 1 363 ? 25.609 -22.672 -13.867 1 93.25 363 ALA A N 1
ATOM 2877 C CA . ALA A 1 363 ? 26.266 -22.719 -15.172 1 93.25 363 ALA A CA 1
ATOM 2878 C C . ALA A 1 363 ? 25.984 -24.016 -15.898 1 93.25 363 ALA A C 1
ATOM 2880 O O . ALA A 1 363 ? 25.719 -25.047 -15.266 1 93.25 363 ALA A O 1
ATOM 2881 N N . ASP A 1 364 ? 26.031 -23.953 -17.219 1 96.44 364 ASP A N 1
ATOM 2882 C CA . ASP A 1 364 ? 25.859 -25.172 -18 1 96.44 364 ASP A CA 1
ATOM 2883 C C . ASP A 1 364 ? 26.953 -26.188 -17.703 1 96.44 364 ASP A C 1
ATOM 2885 O O . ASP A 1 364 ? 28.109 -25.812 -17.516 1 96.44 364 ASP A O 1
ATOM 2889 N N . TYR A 1 365 ? 26.562 -27.406 -17.641 1 97.56 365 TYR A N 1
ATOM 2890 C CA . TYR A 1 365 ? 27.547 -28.484 -17.562 1 97.56 365 TYR A CA 1
ATOM 2891 C C . TYR A 1 365 ? 27.703 -29.172 -18.922 1 97.56 365 TYR A C 1
ATOM 2893 O O . TYR A 1 365 ? 26.719 -29.578 -19.531 1 97.56 365 TYR A O 1
ATOM 2901 N N . ALA A 1 366 ? 28.891 -29.25 -19.406 1 97.5 366 ALA A N 1
ATOM 2902 C CA . ALA A 1 366 ? 29.219 -30 -20.625 1 97.5 366 ALA A CA 1
ATOM 2903 C C . ALA A 1 366 ? 30.422 -30.922 -20.391 1 97.5 366 ALA A C 1
ATOM 2905 O O . ALA A 1 366 ? 31.531 -30.453 -20.141 1 97.5 366 ALA A O 1
ATOM 2906 N N . GLY A 1 367 ? 30.141 -32.156 -20.359 1 96.75 367 GLY A N 1
ATOM 2907 C CA . GLY A 1 367 ? 31.203 -33.125 -20.094 1 96.75 367 GLY A CA 1
ATOM 2908 C C . GLY A 1 367 ? 30.703 -34.531 -19.891 1 96.75 367 GLY A C 1
ATOM 2909 O O . GLY A 1 367 ? 29.594 -34.875 -20.297 1 96.75 367 GLY A O 1
ATOM 2910 N N . GLU A 1 368 ? 31.625 -35.406 -19.375 1 96.88 368 GLU A N 1
ATOM 2911 C CA . GLU A 1 368 ? 31.297 -36.781 -19.094 1 96.88 368 GLU A CA 1
ATOM 2912 C C . GLU A 1 368 ? 30.297 -36.906 -17.969 1 96.88 368 GLU A C 1
ATOM 2914 O O . GLU A 1 368 ? 30.469 -36.312 -16.906 1 96.88 368 GLU A O 1
ATOM 2919 N N . VAL A 1 369 ? 29.203 -37.625 -18.266 1 96.56 369 VAL A N 1
ATOM 2920 C CA . VAL A 1 369 ? 28.172 -37.781 -17.25 1 96.56 369 VAL A CA 1
ATOM 2921 C C . VAL A 1 369 ? 28.172 -39.219 -16.734 1 96.56 369 VAL A C 1
ATOM 2923 O O . VAL A 1 369 ? 27.906 -39.469 -15.555 1 96.56 369 VAL A O 1
ATOM 2926 N N . LEU A 1 370 ? 28.422 -40.188 -17.594 1 93.94 370 LEU A N 1
ATOM 2927 C CA . LEU A 1 370 ? 28.516 -41.562 -17.188 1 93.94 370 LEU A CA 1
ATOM 2928 C C . LEU A 1 370 ? 29.969 -42.031 -17.203 1 93.94 370 LEU A C 1
ATOM 2930 O O . LEU A 1 370 ? 30.781 -41.562 -18 1 93.94 370 LEU A O 1
ATOM 2934 N N . ASP A 1 371 ? 30.297 -43 -16.375 1 87.25 371 ASP A N 1
ATOM 2935 C CA . ASP A 1 371 ? 31.656 -43.469 -16.203 1 87.25 371 ASP A CA 1
ATOM 2936 C C . ASP A 1 371 ? 32.156 -44.156 -17.453 1 87.25 371 ASP A C 1
ATOM 2938 O O . ASP A 1 371 ? 33.375 -44.406 -17.609 1 87.25 371 ASP A O 1
ATOM 2942 N N . ASP A 1 372 ? 31.406 -44.406 -18.391 1 89.12 372 ASP A N 1
ATOM 2943 C CA . ASP A 1 372 ? 31.828 -45.094 -19.609 1 89.12 372 ASP A CA 1
ATOM 2944 C C . ASP A 1 372 ? 32.219 -44.094 -20.688 1 89.12 372 ASP A C 1
ATOM 2946 O O . ASP A 1 372 ? 32.438 -44.469 -21.844 1 89.12 372 ASP A O 1
ATOM 2950 N N . GLY A 1 373 ? 32.188 -42.844 -20.391 1 89.56 373 GLY A N 1
ATOM 2951 C CA . GLY A 1 373 ? 32.625 -41.812 -21.328 1 89.56 373 GLY A CA 1
ATOM 2952 C C . GLY A 1 373 ? 31.484 -41.094 -22 1 89.56 373 GLY A C 1
ATOM 2953 O O . GLY A 1 373 ? 31.703 -40.156 -22.766 1 89.56 373 GLY A O 1
ATOM 2954 N N . THR A 1 374 ? 30.281 -41.438 -21.656 1 94.5 374 THR A N 1
ATOM 2955 C CA . THR A 1 374 ? 29.125 -40.781 -22.234 1 94.5 374 THR A CA 1
ATOM 2956 C C . THR A 1 374 ? 29.078 -39.312 -21.797 1 94.5 374 THR A C 1
ATOM 2958 O O . THR A 1 374 ? 29.156 -39 -20.594 1 94.5 374 THR A O 1
ATOM 2961 N N . GLU A 1 375 ? 28.984 -38.438 -22.797 1 95.75 375 GLU A N 1
ATOM 2962 C CA . GLU A 1 375 ? 28.938 -37 -22.516 1 95.75 375 GLU A CA 1
ATOM 2963 C C . GLU A 1 375 ? 27.547 -36.438 -22.75 1 95.75 375 GLU A C 1
ATOM 2965 O O . GLU A 1 375 ? 26.75 -37.031 -23.469 1 95.75 375 GLU A O 1
ATOM 2970 N N . ALA A 1 376 ? 27.219 -35.344 -22.016 1 96 376 ALA A N 1
ATOM 2971 C CA . ALA A 1 376 ? 25.953 -34.625 -22.188 1 96 376 ALA A CA 1
ATOM 2972 C C . ALA A 1 376 ? 26.094 -33.188 -21.766 1 96 376 ALA A C 1
ATOM 2974 O O . ALA A 1 376 ? 27.016 -32.812 -21.047 1 96 376 ALA A O 1
ATOM 2975 N N . VAL A 1 377 ? 25.281 -32.406 -22.344 1 96.31 377 VAL A N 1
ATOM 2976 C CA . VAL A 1 377 ? 25.109 -31.047 -21.875 1 96.31 377 VAL A CA 1
ATOM 2977 C C . VAL A 1 377 ? 23.859 -30.938 -21.031 1 96.31 377 VAL A C 1
ATOM 2979 O O . VAL A 1 377 ? 22.766 -31.328 -21.469 1 96.31 377 VAL A O 1
ATOM 2982 N N . VAL A 1 378 ? 24 -30.5 -19.797 1 98.06 378 VAL A N 1
ATOM 2983 C CA . VAL A 1 378 ? 22.875 -30.234 -18.906 1 98.06 378 VAL A CA 1
ATOM 2984 C C . VAL A 1 378 ? 22.828 -28.734 -18.594 1 98.06 378 VAL A C 1
ATOM 2986 O O . VAL A 1 378 ? 23.688 -28.219 -17.891 1 98.06 378 VAL A O 1
ATOM 2989 N N . PRO A 1 379 ? 21.797 -28.031 -19.094 1 97 379 PRO A N 1
ATOM 2990 C CA . PRO A 1 379 ? 21.734 -26.578 -18.906 1 97 379 PRO A CA 1
ATOM 2991 C C . PRO A 1 379 ? 21.688 -26.188 -17.422 1 97 379 PRO A C 1
ATOM 2993 O O . PRO A 1 379 ? 21.266 -26.984 -16.578 1 97 379 PRO A O 1
ATOM 2996 N N . ALA A 1 380 ? 22.156 -24.953 -17.188 1 96 380 ALA A N 1
ATOM 2997 C CA . ALA A 1 380 ? 22.078 -24.391 -15.844 1 96 380 ALA A CA 1
ATOM 2998 C C . ALA A 1 380 ? 20.641 -24.422 -15.312 1 96 380 ALA A C 1
ATOM 3000 O O . ALA A 1 380 ? 19.719 -23.969 -15.977 1 96 380 ALA A O 1
ATOM 3001 N N . ARG A 1 381 ? 20.547 -25.016 -14.125 1 95.25 381 ARG A N 1
ATOM 3002 C CA . ARG A 1 381 ? 19.266 -25.125 -13.438 1 95.25 381 ARG A CA 1
ATOM 3003 C C . ARG A 1 381 ? 18.25 -25.891 -14.289 1 95.25 381 ARG A C 1
ATOM 3005 O O . ARG A 1 381 ? 17.047 -25.766 -14.094 1 95.25 381 ARG A O 1
ATOM 3012 N N . GLY A 1 382 ? 18.719 -26.578 -15.219 1 97 382 GLY A N 1
ATOM 3013 C CA . GLY A 1 382 ? 17.844 -27.266 -16.172 1 97 382 GLY A CA 1
ATOM 3014 C C . GLY A 1 382 ? 17.891 -28.781 -16.031 1 97 382 GLY A C 1
ATOM 3015 O O . GLY A 1 382 ? 18.188 -29.312 -14.961 1 97 382 GLY A O 1
ATOM 3016 N N . ILE A 1 383 ? 17.422 -29.469 -17.125 1 98.19 383 ILE A N 1
ATOM 3017 C CA . ILE A 1 383 ? 17.328 -30.922 -17.156 1 98.19 383 ILE A CA 1
ATOM 3018 C C . ILE A 1 383 ? 17.922 -31.438 -18.469 1 98.19 383 ILE A C 1
ATOM 3020 O O . ILE A 1 383 ? 18.141 -30.672 -19.406 1 98.19 383 ILE A O 1
ATOM 3024 N N . ALA A 1 384 ? 18.203 -32.719 -18.484 1 97.56 384 ALA A N 1
ATOM 3025 C CA . ALA A 1 384 ? 18.578 -33.469 -19.672 1 97.56 384 ALA A CA 1
ATOM 3026 C C . ALA A 1 384 ? 18.203 -34.938 -19.531 1 97.56 384 ALA A C 1
ATOM 3028 O O . ALA A 1 384 ? 17.812 -35.375 -18.453 1 97.56 384 ALA A O 1
ATOM 3029 N N . ALA A 1 385 ? 18.156 -35.656 -20.625 1 97.31 385 ALA A N 1
ATOM 3030 C CA . ALA A 1 385 ? 17.875 -37.094 -20.641 1 97.31 385 ALA A CA 1
ATOM 3031 C C . ALA A 1 385 ? 18.875 -37.844 -21.531 1 97.31 385 ALA A C 1
ATOM 3033 O O . ALA A 1 385 ? 19.359 -37.281 -22.516 1 97.31 385 ALA A O 1
ATOM 3034 N N . LEU A 1 386 ? 19.234 -39.031 -21.094 1 96.62 386 LEU A N 1
ATOM 3035 C CA . LEU A 1 386 ? 20.016 -39.969 -21.875 1 96.62 386 LEU A CA 1
ATOM 3036 C C . LEU A 1 386 ? 19.312 -41.312 -21.984 1 96.62 386 LEU A C 1
ATOM 3038 O O . LEU A 1 386 ? 18.641 -41.75 -21.031 1 96.62 386 LEU A O 1
ATOM 3042 N N . LEU A 1 387 ? 19.391 -41.906 -23.125 1 96.31 387 LEU A N 1
ATOM 3043 C CA . LEU A 1 387 ? 18.859 -43.25 -23.312 1 96.31 387 LEU A CA 1
ATOM 3044 C C . LEU A 1 387 ? 19.938 -44.219 -23.781 1 96.31 387 LEU A C 1
ATOM 3046 O O . LEU A 1 387 ? 20.609 -43.969 -24.781 1 96.31 387 LEU A O 1
ATOM 3050 N N . ASP A 1 388 ? 20.094 -45.281 -23.016 1 94.5 388 ASP A N 1
ATOM 3051 C CA . ASP A 1 388 ? 21 -46.344 -23.359 1 94.5 388 ASP A CA 1
ATOM 3052 C C . ASP A 1 388 ? 20.25 -47.594 -23.797 1 94.5 388 ASP A C 1
ATOM 3054 O O . ASP A 1 388 ? 19.438 -48.125 -23.016 1 94.5 388 ASP A O 1
ATOM 3058 N N . VAL A 1 389 ? 20.5 -48.031 -25 1 95 389 VAL A N 1
ATOM 3059 C CA . VAL A 1 389 ? 19.922 -49.25 -25.5 1 95 389 VAL A CA 1
ATOM 3060 C C . VAL A 1 389 ? 20.984 -50.344 -25.547 1 95 389 VAL A C 1
ATOM 3062 O O . VAL A 1 389 ? 21.922 -50.281 -26.328 1 95 389 VAL A O 1
ATOM 3065 N N . GLY A 1 390 ? 20.797 -51.312 -24.75 1 92.69 390 GLY A N 1
ATOM 3066 C CA . GLY A 1 390 ? 21.734 -52.438 -24.703 1 92.69 390 GLY A CA 1
ATOM 3067 C C . GLY A 1 390 ? 21.891 -53.125 -26.031 1 92.69 390 GLY A C 1
ATOM 3068 O O . GLY A 1 390 ? 21.031 -53.031 -26.906 1 92.69 390 GLY A O 1
ATOM 3069 N N . PRO A 1 391 ? 23.016 -53.844 -26.172 1 91.19 391 PRO A N 1
ATOM 3070 C CA . PRO A 1 391 ? 23.328 -54.5 -27.453 1 91.19 391 PRO A CA 1
ATOM 3071 C C . PRO A 1 391 ? 22.266 -55.5 -27.891 1 91.19 391 PRO A C 1
ATOM 3073 O O . PRO A 1 391 ? 22.031 -55.688 -29.078 1 91.19 391 PRO A O 1
ATOM 3076 N N . ASP A 1 392 ? 21.641 -56.188 -26.984 1 93 392 ASP A N 1
ATOM 3077 C CA . ASP A 1 392 ? 20.688 -57.25 -27.297 1 93 392 ASP A CA 1
ATOM 3078 C C . ASP A 1 392 ? 19.25 -56.719 -27.188 1 93 392 ASP A C 1
ATOM 3080 O O . ASP A 1 392 ? 18.297 -57.469 -27.344 1 93 392 ASP A O 1
ATOM 3084 N N . ALA A 1 393 ? 19.125 -55.406 -26.844 1 94.19 393 ALA A N 1
ATOM 3085 C CA . ALA A 1 393 ? 17.797 -54.844 -26.641 1 94.19 393 ALA A CA 1
ATOM 3086 C C . ALA A 1 393 ? 17.25 -54.25 -27.922 1 94.19 393 ALA A C 1
ATOM 3088 O O . ALA A 1 393 ? 18.031 -53.75 -28.766 1 94.19 393 ALA A O 1
ATOM 3089 N N . GLU A 1 394 ? 15.938 -54.281 -28.125 1 93.62 394 GLU A N 1
ATOM 3090 C CA . GLU A 1 394 ? 15.281 -53.625 -29.25 1 93.62 394 GLU A CA 1
ATOM 3091 C C . GLU A 1 394 ? 15.086 -52.125 -28.984 1 93.62 394 GLU A C 1
ATOM 3093 O O . GLU A 1 394 ? 14.727 -51.75 -27.859 1 93.62 394 GLU A O 1
ATOM 3098 N N . GLU A 1 395 ? 15.344 -51.438 -29.938 1 93.44 395 GLU A N 1
ATOM 3099 C CA . GLU A 1 395 ? 15.102 -50 -29.828 1 93.44 395 GLU A CA 1
ATOM 3100 C C . GLU A 1 395 ? 13.609 -49.719 -29.625 1 93.44 395 GLU A C 1
ATOM 3102 O O . GLU A 1 395 ? 12.773 -50.25 -30.375 1 93.44 395 GLU A O 1
ATOM 3107 N N . PRO A 1 396 ? 13.359 -48.938 -28.625 1 95.94 396 PRO A N 1
ATOM 3108 C CA . PRO A 1 396 ? 11.945 -48.625 -28.438 1 95.94 396 PRO A CA 1
ATOM 3109 C C . PRO A 1 396 ? 11.312 -47.969 -29.656 1 95.94 396 PRO A C 1
ATOM 3111 O O . PRO A 1 396 ? 11.938 -47.094 -30.297 1 95.94 396 PRO A O 1
ATOM 3114 N N . ALA A 1 397 ? 10.062 -48.281 -29.984 1 95.38 397 ALA A N 1
ATOM 3115 C CA . ALA A 1 397 ? 9.359 -47.812 -31.156 1 95.38 397 ALA A CA 1
A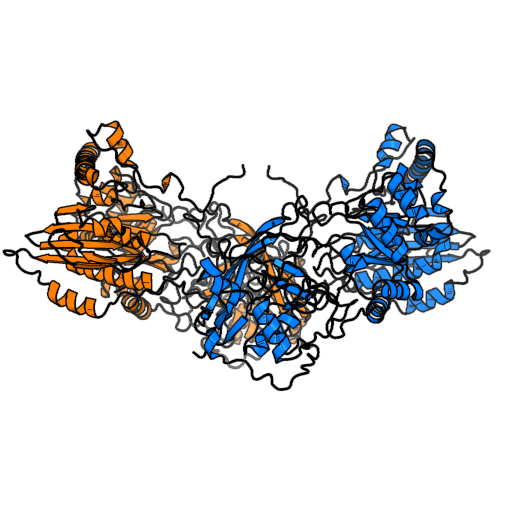TOM 3116 C C . ALA A 1 397 ? 9.141 -46.312 -31.094 1 95.38 397 ALA A C 1
ATOM 3118 O O . ALA A 1 397 ? 9.055 -45.625 -32.125 1 95.38 397 ALA A O 1
ATOM 3119 N N . TRP A 1 398 ? 9.102 -45.812 -29.891 1 95.44 398 TRP A N 1
ATOM 3120 C CA . TRP A 1 398 ? 8.789 -44.406 -29.719 1 95.44 398 TRP A CA 1
ATOM 3121 C C . TRP A 1 398 ? 10.031 -43.531 -29.875 1 95.44 398 TRP A C 1
ATOM 3123 O O . TRP A 1 398 ? 9.938 -42.312 -29.984 1 95.44 398 TRP A O 1
ATOM 3133 N N . LEU A 1 399 ? 11.258 -44.031 -29.938 1 95.88 399 LEU A N 1
ATOM 3134 C CA . LEU A 1 399 ? 12.508 -43.281 -29.828 1 95.88 399 LEU A CA 1
ATOM 3135 C C . LEU A 1 399 ? 12.711 -42.375 -31.031 1 95.88 399 LEU A C 1
ATOM 3137 O O . LEU A 1 399 ? 13.039 -41.188 -30.875 1 95.88 399 LEU A O 1
ATOM 3141 N N . PRO A 1 400 ? 12.523 -42.875 -32.344 1 94.69 400 PRO A N 1
ATOM 3142 C CA . PRO A 1 400 ? 12.734 -41.969 -33.469 1 94.69 400 PRO A CA 1
ATOM 3143 C C . PRO A 1 400 ? 11.805 -40.75 -33.438 1 94.69 400 PRO A C 1
ATOM 3145 O O . PRO A 1 400 ? 12.25 -39.625 -33.656 1 94.69 400 PRO A O 1
ATOM 3148 N N . GLY A 1 401 ? 10.578 -41 -33.125 1 94.62 401 GLY A N 1
ATOM 3149 C CA . GLY A 1 401 ? 9.633 -39.906 -33 1 94.62 401 GLY A CA 1
ATOM 3150 C C . GLY A 1 401 ? 9.984 -38.906 -31.891 1 94.62 401 GLY A C 1
ATOM 3151 O O . GLY A 1 401 ? 9.859 -37.719 -32.062 1 94.62 401 GLY A O 1
ATOM 3152 N N . LEU A 1 402 ? 10.422 -39.406 -30.781 1 95.88 402 LEU A N 1
ATOM 3153 C CA . LEU A 1 402 ? 10.805 -38.594 -29.656 1 95.88 402 LEU A CA 1
ATOM 3154 C C . LEU A 1 402 ? 12 -37.688 -30.016 1 95.88 402 LEU A C 1
ATOM 3156 O O . LEU A 1 402 ? 12.023 -36.531 -29.672 1 95.88 402 LEU A O 1
ATOM 3160 N N . ARG A 1 403 ? 12.977 -38.25 -30.688 1 94 403 ARG A N 1
ATOM 3161 C CA . ARG A 1 403 ? 14.156 -37.5 -31.094 1 94 403 ARG A CA 1
ATOM 3162 C C . ARG A 1 403 ? 13.789 -36.375 -32.031 1 94 403 ARG A C 1
ATOM 3164 O O . ARG A 1 403 ? 14.336 -35.281 -31.922 1 94 403 ARG A O 1
ATOM 3171 N N . ASP A 1 404 ? 12.914 -36.625 -32.938 1 94.06 404 ASP A N 1
ATOM 3172 C CA . ASP A 1 404 ? 12.469 -35.594 -33.875 1 94.06 404 ASP A CA 1
ATOM 3173 C C . ASP A 1 404 ? 11.781 -34.438 -33.156 1 94.06 404 ASP A C 1
ATOM 3175 O O . ASP A 1 404 ? 12.062 -33.281 -33.438 1 94.06 404 ASP A O 1
ATOM 3179 N N . VAL A 1 405 ? 10.969 -34.75 -32.219 1 93.69 405 VAL A N 1
ATOM 3180 C CA . VAL A 1 405 ? 10.219 -33.719 -31.484 1 93.69 405 VAL A CA 1
ATOM 3181 C C . VAL A 1 405 ? 11.164 -32.875 -30.625 1 93.69 405 VAL A C 1
ATOM 3183 O O . VAL A 1 405 ? 11.039 -31.656 -30.578 1 93.69 405 VAL A O 1
ATOM 3186 N N . LEU A 1 406 ? 12.117 -33.5 -30.016 1 93.5 406 LEU A N 1
ATOM 3187 C CA . LEU A 1 406 ? 12.984 -32.844 -29.062 1 93.5 406 LEU A CA 1
ATOM 3188 C C . LEU A 1 406 ? 13.961 -31.906 -29.781 1 93.5 406 LEU A C 1
ATOM 3190 O O . LEU A 1 406 ? 14.492 -30.969 -29.188 1 93.5 406 LEU A O 1
ATOM 3194 N N . ARG A 1 407 ? 14.203 -32.188 -31.062 1 90.81 407 ARG A N 1
ATOM 3195 C CA . ARG A 1 407 ? 15.062 -31.297 -31.844 1 90.81 407 ARG A CA 1
ATOM 3196 C C . ARG A 1 407 ? 14.461 -29.906 -31.969 1 90.81 407 ARG A C 1
ATOM 3198 O O . ARG A 1 407 ? 15.188 -28.906 -32.031 1 90.81 407 ARG A O 1
ATOM 3205 N N . ASP A 1 408 ? 13.234 -29.828 -31.859 1 90.5 408 ASP A N 1
ATOM 3206 C CA . ASP A 1 408 ? 12.531 -28.562 -32.031 1 90.5 408 ASP A CA 1
ATOM 3207 C C . ASP A 1 408 ? 12.133 -27.953 -30.688 1 90.5 408 ASP A C 1
ATOM 3209 O O . ASP A 1 408 ? 11.391 -26.984 -30.641 1 90.5 408 ASP A O 1
ATOM 3213 N N . LEU A 1 409 ? 12.57 -28.562 -29.656 1 91.94 409 LEU A N 1
ATOM 3214 C CA . LEU A 1 409 ? 12.25 -28.078 -28.312 1 91.94 409 LEU A CA 1
ATOM 3215 C C . LEU A 1 409 ? 13.516 -27.734 -27.531 1 91.94 409 LEU A C 1
ATOM 3217 O O . LEU A 1 409 ? 13.82 -28.375 -26.516 1 91.94 409 LEU A O 1
ATOM 3221 N N . PRO A 1 410 ? 14.094 -26.656 -27.938 1 89.25 410 PRO A N 1
ATOM 3222 C CA . PRO A 1 410 ? 15.336 -26.312 -27.25 1 89.25 410 PRO A CA 1
ATOM 3223 C C . PRO A 1 410 ? 15.094 -25.781 -25.828 1 89.25 410 PRO A C 1
ATOM 3225 O O . PRO A 1 410 ? 13.992 -25.328 -25.516 1 89.25 410 PRO A O 1
ATOM 3228 N N . HIS A 1 411 ? 16.125 -25.938 -25.047 1 92.5 411 HIS A N 1
ATOM 3229 C CA . HIS A 1 411 ? 16.156 -25.25 -23.766 1 92.5 411 HIS A CA 1
ATOM 3230 C C . HIS A 1 411 ? 16.062 -23.734 -23.953 1 92.5 411 HIS A C 1
ATOM 3232 O O . HIS A 1 411 ? 16.656 -23.188 -24.875 1 92.5 411 HIS A O 1
ATOM 3238 N N . ASP A 1 412 ? 15.164 -23.078 -23.188 1 93.88 412 ASP A N 1
ATOM 3239 C CA . ASP A 1 412 ? 15.086 -21.625 -23.094 1 93.88 412 ASP A CA 1
ATOM 3240 C C . ASP A 1 412 ? 15.656 -21.125 -21.766 1 93.88 412 ASP A C 1
ATOM 3242 O O . ASP A 1 412 ? 15.164 -21.484 -20.703 1 93.88 412 ASP A O 1
ATOM 3246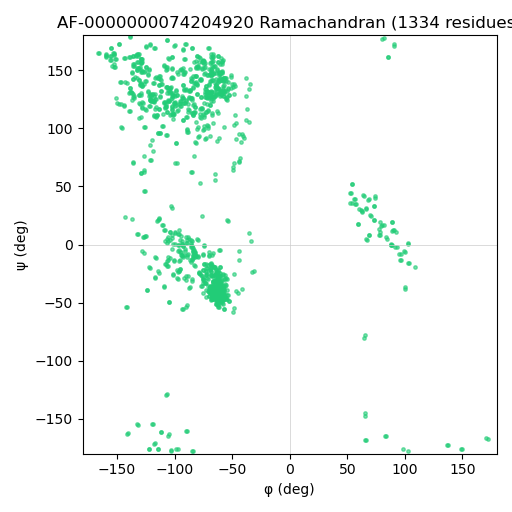 N N . ALA A 1 413 ? 16.625 -20.25 -21.797 1 92.69 413 ALA A N 1
ATOM 3247 C CA . ALA A 1 413 ? 17.328 -19.844 -20.594 1 92.69 413 ALA A CA 1
ATOM 3248 C C . ALA A 1 413 ? 16.656 -18.625 -19.969 1 92.69 413 ALA A C 1
ATOM 3250 O O . ALA A 1 413 ? 17.031 -18.188 -18.875 1 92.69 413 ALA A O 1
ATOM 3251 N N . ASP A 1 414 ? 15.648 -18.031 -20.594 1 90.62 414 ASP A N 1
ATOM 3252 C CA . ASP A 1 414 ? 15.023 -16.797 -20.109 1 90.62 414 ASP A CA 1
ATOM 3253 C C . ASP A 1 414 ? 14.195 -17.062 -18.859 1 90.62 414 ASP A C 1
ATOM 3255 O O . ASP A 1 414 ? 13.047 -17.516 -18.953 1 90.62 414 ASP A O 1
ATOM 3259 N N . ALA A 1 415 ? 14.727 -16.703 -17.672 1 91.31 415 ALA A N 1
ATOM 3260 C CA . ALA A 1 415 ? 14.094 -16.969 -16.375 1 91.31 415 ALA A CA 1
ATOM 3261 C C . ALA A 1 415 ? 13.305 -15.758 -15.891 1 91.31 415 ALA A C 1
ATOM 3263 O O . ALA A 1 415 ? 12.773 -15.766 -14.773 1 91.31 415 ALA A O 1
ATOM 3264 N N . ARG A 1 416 ? 13.102 -14.695 -16.719 1 87.31 416 ARG A N 1
ATOM 3265 C CA . ARG A 1 416 ? 12.43 -13.469 -16.297 1 87.31 416 ARG A CA 1
ATOM 3266 C C . ARG A 1 416 ? 10.945 -13.711 -16.062 1 87.31 416 ARG A C 1
ATOM 3268 O O . ARG A 1 416 ? 10.289 -14.406 -16.844 1 87.31 416 ARG A O 1
ATOM 3275 N N . PHE A 1 417 ? 10.438 -13.094 -14.938 1 89.25 417 PHE A N 1
ATOM 3276 C CA . PHE A 1 417 ? 9.008 -13.156 -14.656 1 89.25 417 PHE A CA 1
ATOM 3277 C C . PHE A 1 417 ? 8.219 -12.32 -15.664 1 89.25 417 PHE A C 1
ATOM 3279 O O . PHE A 1 417 ? 8.547 -11.156 -15.898 1 89.25 417 PHE A O 1
ATOM 3286 N N . PRO A 1 418 ? 7.23 -12.938 -16.312 1 90.94 418 PRO A N 1
ATOM 3287 C CA . PRO A 1 418 ? 6.422 -12.203 -17.281 1 90.94 418 PRO A CA 1
ATOM 3288 C C . PRO A 1 418 ? 5.32 -11.375 -16.625 1 90.94 418 PRO A C 1
ATOM 3290 O O . PRO A 1 418 ? 4.152 -11.781 -16.625 1 90.94 418 PRO A O 1
ATOM 3293 N N . HIS A 1 419 ? 5.613 -10.227 -16.266 1 90.31 419 HIS A N 1
ATOM 3294 C CA . HIS A 1 419 ? 4.691 -9.367 -15.531 1 90.31 419 HIS A CA 1
ATOM 3295 C C . HIS A 1 419 ? 3.467 -9.023 -16.375 1 90.31 419 HIS A C 1
ATOM 3297 O O . HIS A 1 419 ? 3.555 -8.938 -17.609 1 90.31 419 HIS A O 1
ATOM 3303 N N . ARG A 1 420 ? 2.336 -8.859 -15.68 1 90.56 420 ARG A N 1
ATOM 3304 C CA . ARG A 1 420 ? 1.097 -8.32 -16.219 1 90.56 420 ARG A CA 1
ATOM 3305 C C . ARG A 1 420 ? 0.539 -7.215 -15.328 1 90.56 420 ARG A C 1
ATOM 3307 O O . ARG A 1 420 ? 0.58 -7.324 -14.102 1 90.56 420 ARG A O 1
ATOM 3314 N N . ILE A 1 421 ? 0.064 -6.148 -15.93 1 90.25 421 ILE A N 1
ATOM 3315 C CA . ILE A 1 421 ? -0.55 -5.051 -15.195 1 90.25 421 ILE A CA 1
ATOM 3316 C C . ILE A 1 421 ? -2.041 -4.98 -15.516 1 90.25 421 ILE A C 1
ATOM 3318 O O . ILE A 1 421 ? -2.432 -5.012 -16.688 1 90.25 421 ILE A O 1
ATOM 3322 N N . ALA A 1 422 ? -2.82 -4.98 -14.422 1 92.69 422 ALA A N 1
ATOM 3323 C CA . ALA A 1 422 ? -4.254 -4.773 -14.617 1 92.69 422 ALA A CA 1
ATOM 3324 C C . ALA A 1 422 ? -4.551 -3.332 -15.016 1 92.69 422 ALA A C 1
ATOM 3326 O O . ALA A 1 422 ? -4.016 -2.393 -14.422 1 92.69 422 ALA A O 1
ATOM 3327 N N . ARG A 1 423 ? -5.309 -3.154 -16.031 1 92.56 423 ARG A N 1
ATOM 3328 C CA . ARG A 1 423 ? -5.738 -1.847 -16.531 1 92.56 423 ARG A CA 1
ATOM 3329 C C . ARG A 1 423 ? -7.258 -1.739 -16.547 1 92.56 423 ARG A C 1
ATOM 3331 O O . ARG A 1 423 ? -7.957 -2.75 -16.641 1 92.56 423 ARG A O 1
ATOM 3338 N N . ARG A 1 424 ? -7.699 -0.546 -16.375 1 91.75 424 ARG A N 1
ATOM 3339 C CA . ARG A 1 424 ? -9.141 -0.33 -16.484 1 91.75 424 ARG A CA 1
ATOM 3340 C C . ARG A 1 424 ? -9.641 -0.649 -17.891 1 91.75 424 ARG A C 1
ATOM 3342 O O . ARG A 1 424 ? -9 -0.288 -18.875 1 91.75 424 ARG A O 1
ATOM 3349 N N . VAL A 1 425 ? -10.711 -1.364 -17.828 1 91.5 425 VAL A N 1
ATOM 3350 C CA . VAL A 1 425 ? -11.344 -1.684 -19.109 1 91.5 425 VAL A CA 1
ATOM 3351 C C . VAL A 1 425 ? -12.164 -0.49 -19.594 1 91.5 425 VAL A C 1
ATOM 3353 O O . VAL A 1 425 ? -12.969 0.065 -18.828 1 91.5 425 VAL A O 1
ATOM 3356 N N . GLY A 1 426 ? -11.641 0.346 -20.578 1 69 426 GLY A N 1
ATOM 3357 C CA . GLY A 1 426 ? -12.289 1.549 -21.078 1 69 426 GLY A CA 1
ATOM 3358 C C . GLY A 1 426 ? -13.734 1.318 -21.484 1 69 426 GLY A C 1
ATOM 3359 O O . GLY A 1 426 ? -14.125 0.193 -21.797 1 69 426 GLY A O 1
ATOM 3360 N N . VAL A 1 427 ? -14.625 2.25 -21.141 1 54.34 427 VAL A N 1
ATOM 3361 C CA . VAL A 1 427 ? -16 2.189 -21.609 1 54.34 427 VAL A CA 1
ATOM 3362 C C . VAL A 1 427 ? -16.031 1.896 -23.109 1 54.34 427 VAL A C 1
ATOM 3364 O O . VAL A 1 427 ? -16.875 1.128 -23.578 1 54.34 427 VAL A O 1
ATOM 3367 N N . SER A 1 428 ? -15.078 2.539 -23.828 1 43.78 428 SER A N 1
ATOM 3368 C CA . SER A 1 428 ? -15.141 2.312 -25.266 1 43.78 428 SER A CA 1
ATOM 3369 C C . SER A 1 428 ? -14.711 0.891 -25.625 1 43.78 428 SER A C 1
ATOM 3371 O O . SER A 1 428 ? -15.133 0.346 -26.641 1 43.78 428 SER A O 1
ATOM 3373 N N . ASP A 1 429 ? -13.797 0.377 -24.938 1 40.09 429 ASP A N 1
ATOM 3374 C CA . ASP A 1 429 ? -13.297 -0.952 -25.266 1 40.09 429 ASP A CA 1
ATOM 3375 C C . ASP A 1 429 ? -14.234 -2.041 -24.75 1 40.09 429 ASP A C 1
ATOM 3377 O O . ASP A 1 429 ? -14.086 -3.213 -25.109 1 40.09 429 ASP A O 1
ATOM 3381 N N . ALA A 1 430 ? -14.969 -1.647 -23.734 1 39.78 430 ALA A N 1
ATOM 3382 C CA . ALA A 1 430 ? -15.984 -2.6 -23.297 1 39.78 430 ALA A CA 1
ATOM 3383 C C . ALA A 1 430 ? -16.984 -2.887 -24.406 1 39.78 430 ALA A C 1
ATOM 3385 O O . ALA A 1 430 ? -17.609 -1.968 -24.953 1 39.78 430 ALA A O 1
ATOM 3386 N N . GLN A 1 431 ? -16.812 -3.828 -25.188 1 35.88 431 GLN A N 1
ATOM 3387 C CA . GLN A 1 431 ? -17.797 -4.285 -26.156 1 35.88 431 GLN A CA 1
ATOM 3388 C C . GLN A 1 431 ? -19.188 -4.348 -25.547 1 35.88 431 GLN A C 1
ATOM 3390 O O . GLN A 1 431 ? -19.469 -5.215 -24.703 1 35.88 431 GLN A O 1
ATOM 3395 N N . VAL A 1 432 ? -19.75 -3.203 -25.375 1 39.97 432 VAL A N 1
ATOM 3396 C CA . VAL A 1 432 ? -21.172 -3.318 -25.062 1 39.97 432 VAL A CA 1
ATOM 3397 C C . VAL A 1 432 ? -21.797 -4.422 -25.906 1 39.97 432 VAL A C 1
ATOM 3399 O O . VAL A 1 432 ? -21.828 -4.328 -27.141 1 39.97 432 VAL A O 1
ATOM 3402 N N . THR A 1 433 ? -21.797 -5.539 -25.375 1 44.22 433 THR A N 1
ATOM 3403 C CA . THR A 1 433 ? -22.594 -6.551 -26.062 1 44.22 433 THR A CA 1
ATOM 3404 C C . THR A 1 433 ? -23.875 -5.93 -26.625 1 44.22 433 THR A C 1
ATOM 3406 O O . THR A 1 433 ? -24.516 -5.105 -25.984 1 44.22 433 THR A O 1
ATOM 3409 N N . PRO A 1 434 ? -24.172 -6.113 -27.891 1 40.62 434 PRO A N 1
ATOM 3410 C CA . PRO A 1 434 ? -25.344 -5.547 -28.562 1 40.62 434 PRO A CA 1
ATOM 3411 C C . PRO A 1 434 ? -26.609 -5.676 -27.734 1 40.62 434 PRO A C 1
ATOM 3413 O O . PRO A 1 434 ? -26.969 -6.781 -27.297 1 40.62 434 PRO A O 1
ATOM 3416 N N . VAL A 1 435 ? -26.891 -4.613 -27 1 46.44 435 VAL A N 1
ATOM 3417 C CA . VAL A 1 435 ? -28.188 -4.441 -26.344 1 46.44 435 VAL A CA 1
ATOM 3418 C C . VAL A 1 435 ? -29.266 -4.273 -27.406 1 46.44 435 VAL A C 1
ATOM 3420 O O . VAL A 1 435 ? -29.125 -3.461 -28.328 1 46.44 435 VAL A O 1
ATOM 3423 N N . THR A 1 436 ? -30.078 -5.281 -27.672 1 47.19 436 THR A N 1
ATOM 3424 C CA . THR A 1 436 ? -31.219 -5.094 -28.562 1 47.19 436 THR A CA 1
ATOM 3425 C C . THR A 1 436 ? -32.312 -4.309 -27.859 1 47.19 436 THR A C 1
ATOM 3427 O O . THR A 1 436 ? -32.719 -4.641 -26.734 1 47.19 436 THR A O 1
ATOM 3430 N N . TYR A 1 437 ? -32.344 -3.064 -28.234 1 49.09 437 TYR A N 1
ATOM 3431 C CA . TYR A 1 437 ? -33.5 -2.311 -27.812 1 49.09 437 TYR A CA 1
ATOM 3432 C C . TYR A 1 437 ? -34.688 -2.574 -28.75 1 49.09 437 TYR A C 1
ATOM 3434 O O . TYR A 1 437 ? -34.531 -2.555 -29.969 1 49.09 437 TYR A O 1
ATOM 3442 N N . THR A 1 438 ? -35.656 -3.281 -28.422 1 49.81 438 THR A N 1
ATOM 3443 C CA . THR A 1 438 ? -36.781 -3.553 -29.312 1 49.81 438 THR A CA 1
ATOM 3444 C C . THR A 1 438 ? -37.656 -2.305 -29.484 1 49.81 438 THR A C 1
ATOM 3446 O O . THR A 1 438 ? -38.5 -2.256 -30.359 1 49.81 438 THR A O 1
ATOM 3449 N N . SER A 1 439 ? -37.688 -1.355 -28.547 1 45.88 439 SER A N 1
ATOM 3450 C CA . SER A 1 439 ? -38.562 -0.201 -28.766 1 45.88 439 SER A CA 1
ATOM 3451 C C . SER A 1 439 ? -37.75 1.059 -29.031 1 45.88 439 SER A C 1
ATOM 3453 O O . SER A 1 439 ? -36.719 1.281 -28.391 1 45.88 439 SER A O 1
ATOM 3455 N N . ASP A 1 440 ? -37.781 1.621 -30.219 1 41.38 440 ASP A N 1
ATOM 3456 C CA . ASP A 1 440 ? -37.156 2.824 -30.75 1 41.38 440 ASP A CA 1
ATOM 3457 C C . ASP A 1 440 ? -37.375 4.02 -29.828 1 41.38 440 ASP A C 1
ATOM 3459 O O . ASP A 1 440 ? -36.875 5.113 -30.078 1 41.38 440 ASP A O 1
ATOM 3463 N N . THR A 1 441 ? -38.375 4.062 -29.047 1 40.66 441 THR A N 1
ATOM 3464 C CA . THR A 1 441 ? -38.75 5.316 -28.422 1 40.66 441 THR A CA 1
ATOM 3465 C C . THR A 1 441 ? -37.812 5.66 -27.266 1 40.66 441 THR A C 1
ATOM 3467 O O . THR A 1 441 ? -38.219 6.301 -26.297 1 40.66 441 THR A O 1
ATOM 3470 N N . SER A 1 442 ? -36.688 5.191 -27.266 1 44.44 442 SER A N 1
ATOM 3471 C CA . SER A 1 442 ? -36 5.363 -26 1 44.44 442 SER A CA 1
ATOM 3472 C C . SER A 1 442 ? -35.469 6.777 -25.844 1 44.44 442 SER A C 1
ATOM 3474 O O . SER A 1 442 ? -34.344 7.066 -26.312 1 44.44 442 SER A O 1
ATOM 3476 N N . GLU A 1 443 ? -36.281 7.77 -26 1 42.22 443 GLU A N 1
ATOM 3477 C CA . GLU A 1 443 ? -35.781 9.07 -25.609 1 42.22 443 GLU A CA 1
ATOM 3478 C C . GLU A 1 443 ? -35.125 9.016 -24.219 1 42.22 443 GLU A C 1
ATOM 3480 O O . GLU A 1 443 ? -35.688 8.422 -23.297 1 42.22 443 GLU A O 1
ATOM 3485 N N . PRO A 1 444 ? -33.875 9.18 -24.203 1 46.78 444 PRO A N 1
ATOM 3486 C CA . PRO A 1 444 ? -33.25 9.289 -22.859 1 46.78 444 PRO A CA 1
ATOM 3487 C C . PRO A 1 444 ? -34.125 10.078 -21.891 1 46.78 444 PRO A C 1
ATOM 3489 O O . PRO A 1 444 ? -34.75 11.062 -22.281 1 46.78 444 PRO A O 1
ATOM 3492 N N . SER A 1 445 ? -34.75 9.5 -20.953 1 46.38 445 SER A N 1
ATOM 3493 C CA . SER A 1 445 ? -35.5 10.25 -19.938 1 46.38 445 SER A CA 1
ATOM 3494 C C . SER A 1 445 ? -34.75 11.531 -19.562 1 46.38 445 SER A C 1
ATOM 3496 O O . SER A 1 445 ? -33.531 11.625 -19.719 1 46.38 445 SER A O 1
ATOM 3498 N N . ASP A 1 446 ? -35.531 12.625 -19.312 1 40.16 446 ASP A N 1
ATOM 3499 C CA . ASP A 1 446 ? -35.219 14.008 -18.984 1 40.16 446 ASP A CA 1
ATOM 3500 C C . ASP A 1 446 ? -34.188 14.078 -17.859 1 40.16 446 ASP A C 1
ATOM 3502 O O . ASP A 1 446 ? -34.438 13.539 -16.766 1 40.16 446 ASP A O 1
ATOM 3506 N N . ARG A 1 447 ? -33.062 14.328 -18.141 1 45.88 447 ARG A N 1
ATOM 3507 C CA . ARG A 1 447 ? -31.969 14.727 -17.234 1 45.88 447 ARG A CA 1
ATOM 3508 C C . ARG A 1 447 ? -32.5 15.539 -16.062 1 45.88 447 ARG A C 1
ATOM 3510 O O . ARG A 1 447 ? -31.75 15.883 -15.148 1 45.88 447 ARG A O 1
ATOM 3517 N N . SER A 1 448 ? -33.656 16.156 -16.266 1 44.16 448 SER A N 1
ATOM 3518 C CA . SER A 1 448 ? -34.156 17.141 -15.312 1 44.16 448 SER A CA 1
ATOM 3519 C C . SER A 1 448 ? -34.406 16.5 -13.945 1 44.16 448 SER A C 1
ATOM 3521 O O . SER A 1 448 ? -34.312 17.172 -12.914 1 44.16 448 SER A O 1
ATOM 3523 N N . GLU A 1 449 ? -34.906 15.328 -13.891 1 43.56 449 GLU A N 1
ATOM 3524 C CA . GLU A 1 449 ? -35.281 14.766 -12.602 1 43.56 449 GLU A CA 1
ATOM 3525 C C . GLU A 1 449 ? -34.062 14.32 -11.812 1 43.56 449 GLU A C 1
ATOM 3527 O O . GLU A 1 449 ? -34.156 13.961 -10.641 1 43.56 449 GLU A O 1
ATOM 3532 N N . LEU A 1 450 ? -33 14.086 -12.469 1 48.47 450 LEU A N 1
ATOM 3533 C CA . LEU A 1 450 ? -31.828 13.508 -11.828 1 48.47 450 LEU A CA 1
ATOM 3534 C C . LEU A 1 450 ? -31.203 14.5 -10.852 1 48.47 450 LEU A C 1
ATOM 3536 O O . LEU A 1 450 ? -30.484 14.102 -9.938 1 48.47 450 LEU A O 1
ATOM 3540 N N . GLY A 1 451 ? -31.375 15.82 -11.086 1 50.28 451 GLY A N 1
ATOM 3541 C CA . GLY A 1 451 ? -30.609 16.875 -10.438 1 50.28 451 GLY A CA 1
ATOM 3542 C C . GLY A 1 451 ? -30.891 16.969 -8.945 1 50.28 451 GLY A C 1
ATOM 3543 O O . GLY A 1 451 ? -29.984 17.297 -8.164 1 50.28 451 GLY A O 1
ATOM 3544 N N . SER A 1 452 ? -32.125 16.641 -8.477 1 59.12 452 SER A N 1
ATOM 3545 C CA . SER A 1 452 ? -32.406 17.062 -7.105 1 59.12 452 SER A CA 1
ATOM 3546 C C . SER A 1 452 ? -31.906 16.016 -6.105 1 59.12 452 SER A C 1
ATOM 3548 O O . SER A 1 452 ? -31.594 16.344 -4.961 1 59.12 452 SER A O 1
ATOM 3550 N N . ASP A 1 453 ? -31.562 14.727 -6.508 1 85 453 ASP A N 1
ATOM 3551 C CA . ASP A 1 453 ? -31.203 13.719 -5.504 1 85 453 ASP A CA 1
ATOM 3552 C C . ASP A 1 453 ? -29.844 13.102 -5.801 1 85 453 ASP A C 1
ATOM 3554 O O . ASP A 1 453 ? -29.719 11.883 -5.895 1 85 453 ASP A O 1
ATOM 3558 N N . ALA A 1 454 ? -28.906 13.977 -6.109 1 92.75 454 ALA A N 1
ATOM 3559 C CA . ALA A 1 454 ? -27.531 13.531 -6.371 1 92.75 454 ALA A CA 1
ATOM 3560 C C . ALA A 1 454 ? -26.531 14.336 -5.547 1 92.75 454 ALA A C 1
ATOM 3562 O O . ALA A 1 454 ? -26.812 15.461 -5.133 1 92.75 454 ALA A O 1
ATOM 3563 N N . VAL A 1 455 ? -25.516 13.68 -5.223 1 93.81 455 VAL A N 1
ATOM 3564 C CA . VAL A 1 455 ? -24.391 14.328 -4.543 1 93.81 455 VAL A CA 1
ATOM 3565 C C . VAL A 1 455 ? -23.344 14.742 -5.57 1 93.81 455 VAL A C 1
ATOM 3567 O O . VAL A 1 455 ? -22.828 13.914 -6.324 1 93.81 455 VAL A O 1
ATOM 3570 N N . VAL A 1 456 ? -23.031 16.031 -5.625 1 92.88 456 VAL A N 1
ATOM 3571 C CA . VAL A 1 456 ? -22.062 16.531 -6.602 1 92.88 456 VAL A CA 1
ATOM 3572 C C . VAL A 1 456 ? -20.656 16.484 -6.008 1 92.88 456 VAL A C 1
ATOM 3574 O O . VAL A 1 456 ? -20.422 17.031 -4.93 1 92.88 456 VAL A O 1
ATOM 3577 N N . VAL A 1 457 ? -19.766 15.812 -6.664 1 92.75 457 VAL A N 1
ATOM 3578 C CA . VAL A 1 457 ? -18.344 15.773 -6.332 1 92.75 457 VAL A CA 1
ATOM 3579 C C . VAL A 1 457 ? -17.578 16.75 -7.215 1 92.75 457 VAL A C 1
ATOM 3581 O O . VAL A 1 457 ? -17.609 16.656 -8.445 1 92.75 457 VAL A O 1
ATOM 3584 N N . PRO A 1 458 ? -16.906 17.734 -6.684 1 92.62 458 PRO A N 1
ATOM 3585 C CA . PRO A 1 458 ? -16.203 18.734 -7.48 1 92.62 458 PRO A CA 1
ATOM 3586 C C . PRO A 1 458 ? -15.016 18.156 -8.242 1 92.62 458 PRO A C 1
ATOM 3588 O O . PRO A 1 458 ? -14.461 17.141 -7.844 1 92.62 458 PRO A O 1
ATOM 3591 N N . ALA A 1 459 ? -14.703 18.844 -9.375 1 93.44 459 ALA A N 1
ATOM 3592 C CA . ALA A 1 459 ? -13.484 18.516 -10.102 1 93.44 459 ALA A CA 1
ATOM 3593 C C . ALA A 1 459 ? -12.25 18.781 -9.25 1 93.44 459 ALA A C 1
ATOM 3595 O O . ALA A 1 459 ? -12.281 19.625 -8.352 1 93.44 459 ALA A O 1
ATOM 3596 N N . GLY A 1 460 ? -11.18 18.047 -9.461 1 91.75 460 GLY A N 1
ATOM 3597 C CA . GLY A 1 460 ? -9.938 18.281 -8.75 1 91.75 460 GLY A CA 1
ATOM 3598 C C . GLY A 1 460 ? -9.125 17.031 -8.516 1 91.75 460 GLY A C 1
ATOM 3599 O O . GLY A 1 460 ? -9.453 15.969 -9.055 1 91.75 460 GLY A O 1
ATOM 3600 N N . ASP A 1 461 ? -7.988 17.219 -7.777 1 89.94 461 ASP A N 1
ATOM 3601 C CA . ASP A 1 461 ? -7.148 16.109 -7.336 1 89.94 461 ASP A CA 1
ATOM 3602 C C . ASP A 1 461 ? -7.66 15.523 -6.023 1 89.94 461 ASP A C 1
ATOM 3604 O O . ASP A 1 461 ? -8.125 16.25 -5.148 1 89.94 461 ASP A O 1
ATOM 3608 N N . TYR A 1 462 ? -7.586 14.219 -5.969 1 89.94 462 TYR A N 1
ATOM 3609 C CA . TYR A 1 462 ? -8.023 13.531 -4.758 1 89.94 462 TYR A CA 1
ATOM 3610 C C . TYR A 1 462 ? -7.043 12.438 -4.367 1 89.94 462 TYR A C 1
ATOM 3612 O O . TYR A 1 462 ? -6.566 11.688 -5.223 1 89.94 462 TYR A O 1
ATOM 3620 N N . VAL A 1 463 ? -6.617 12.398 -3.154 1 85.69 463 VAL A N 1
ATOM 3621 C CA . VAL A 1 463 ? -5.949 11.234 -2.576 1 85.69 463 VAL A CA 1
ATOM 3622 C C . VAL A 1 463 ? -6.93 10.453 -1.706 1 85.69 463 VAL A C 1
ATOM 3624 O O . VAL A 1 463 ? -7.352 10.938 -0.65 1 85.69 463 VAL A O 1
ATOM 3627 N N . LEU A 1 464 ? -7.25 9.281 -2.145 1 88.56 464 LEU A N 1
ATOM 3628 C CA . LEU A 1 464 ? -8.312 8.523 -1.496 1 88.56 464 LEU A CA 1
ATOM 3629 C C . LEU A 1 464 ? -7.738 7.387 -0.659 1 88.56 464 LEU A C 1
ATOM 3631 O O . LEU A 1 464 ? -6.859 6.656 -1.12 1 88.56 464 LEU A O 1
ATOM 3635 N N . THR A 1 465 ? -8.25 7.312 0.548 1 84.69 465 THR A N 1
ATOM 3636 C CA . THR A 1 465 ? -7.949 6.152 1.382 1 84.69 465 THR A CA 1
ATOM 3637 C C . THR A 1 465 ? -8.938 5.02 1.112 1 84.69 465 THR A C 1
ATOM 3639 O O . THR A 1 465 ? -10.148 5.219 1.187 1 84.69 465 THR A O 1
ATOM 3642 N N . VAL A 1 466 ? -8.414 3.865 0.816 1 90.31 466 VAL A N 1
ATOM 3643 C CA . VAL A 1 466 ? -9.25 2.697 0.559 1 90.31 466 VAL A CA 1
ATOM 3644 C C . VAL A 1 466 ? -8.977 1.627 1.613 1 90.31 466 VAL A C 1
ATOM 3646 O O . VAL A 1 466 ? -7.828 1.251 1.846 1 90.31 466 VAL A O 1
ATOM 3649 N N . ARG A 1 467 ? -10.047 1.205 2.26 1 90.62 467 ARG A N 1
ATOM 3650 C CA . ARG A 1 467 ? -9.977 0.108 3.219 1 90.62 467 ARG A CA 1
ATOM 3651 C C . ARG A 1 467 ? -10.508 -1.187 2.611 1 90.62 467 ARG A C 1
ATOM 3653 O O . ARG A 1 467 ? -11.438 -1.163 1.8 1 90.62 467 ARG A O 1
ATOM 3660 N N . TYR A 1 468 ? -9.852 -2.275 2.99 1 91.06 468 TYR A N 1
ATOM 3661 C CA . TYR A 1 468 ? -10.25 -3.57 2.455 1 91.06 468 TYR A CA 1
ATOM 3662 C C . TYR A 1 468 ? -9.75 -4.707 3.34 1 91.06 468 TYR A C 1
ATOM 3664 O O . TYR A 1 468 ? -8.922 -4.488 4.23 1 91.06 468 TYR A O 1
ATOM 3672 N N . ARG A 1 469 ? -10.32 -5.836 3.15 1 90.19 469 ARG A N 1
ATOM 3673 C CA . ARG A 1 469 ? -9.82 -7.051 3.781 1 90.19 469 ARG A CA 1
ATOM 3674 C C . ARG A 1 469 ? -8.82 -7.762 2.875 1 90.19 469 ARG A C 1
ATOM 3676 O O . ARG A 1 469 ? -9.094 -7.977 1.69 1 90.19 469 ARG A O 1
ATOM 3683 N N . ALA A 1 470 ? -7.719 -8.141 3.49 1 85.56 470 ALA A N 1
ATOM 3684 C CA . ALA A 1 470 ? -6.703 -8.828 2.703 1 85.56 470 ALA A CA 1
ATOM 3685 C C . ALA A 1 470 ? -7.168 -10.234 2.32 1 85.56 470 ALA A C 1
ATOM 3687 O O . ALA A 1 470 ? -7.418 -11.07 3.191 1 85.56 470 ALA A O 1
ATOM 3688 N N . ARG A 1 471 ? -7.332 -10.477 1.064 1 87.75 471 ARG A N 1
ATOM 3689 C CA . ARG A 1 471 ? -7.617 -11.797 0.503 1 87.75 471 ARG A CA 1
ATOM 3690 C C . ARG A 1 471 ? -6.504 -12.242 -0.44 1 87.75 471 ARG A C 1
ATOM 3692 O O . ARG A 1 471 ? -5.652 -11.438 -0.825 1 87.75 471 ARG A O 1
ATOM 3699 N N . GLU A 1 472 ? -6.516 -13.438 -0.822 1 85.94 472 GLU A N 1
ATOM 3700 C CA . GLU A 1 472 ? -5.477 -13.977 -1.693 1 85.94 472 GLU A CA 1
ATOM 3701 C C . GLU A 1 472 ? -5.562 -13.375 -3.094 1 85.94 472 GLU A C 1
ATOM 3703 O O . GLU A 1 472 ? -4.594 -13.414 -3.854 1 85.94 472 GLU A O 1
ATOM 3708 N N . THR A 1 473 ? -6.715 -12.75 -3.391 1 89.12 473 THR A N 1
ATOM 3709 C CA . THR A 1 473 ? -6.902 -12.133 -4.699 1 89.12 473 THR A CA 1
ATOM 3710 C C . THR A 1 473 ? -6.133 -10.82 -4.797 1 89.12 473 THR A C 1
ATOM 3712 O O . THR A 1 473 ? -5.988 -10.258 -5.883 1 89.12 473 THR A O 1
ATOM 3715 N N . GLY A 1 474 ? -5.609 -10.422 -3.629 1 84.88 474 GLY A N 1
ATOM 3716 C CA . GLY A 1 474 ? -4.961 -9.117 -3.607 1 84.88 474 GLY A CA 1
ATOM 3717 C C . GLY A 1 474 ? -5.918 -7.969 -3.861 1 84.88 474 GLY A C 1
ATOM 3718 O O . GLY A 1 474 ? -7.129 -8.117 -3.686 1 84.88 474 GLY A O 1
ATOM 3719 N N . MET A 1 475 ? -5.234 -6.754 -4.105 1 87.75 475 MET A N 1
ATOM 3720 C CA . MET A 1 475 ? -5.98 -5.539 -4.426 1 87.75 475 MET A CA 1
ATOM 3721 C C . MET A 1 475 ? -5.418 -4.867 -5.672 1 87.75 475 MET A C 1
ATOM 3723 O O . MET A 1 475 ? -4.207 -4.668 -5.781 1 87.75 475 MET A O 1
ATOM 3727 N N . TYR A 1 476 ? -6.156 -4.676 -6.695 1 87.44 476 TYR A N 1
ATOM 3728 C CA . TYR A 1 476 ? -5.867 -4.062 -7.988 1 87.44 476 TYR A CA 1
ATOM 3729 C C . TYR A 1 476 ? -4.844 -4.883 -8.766 1 87.44 476 TYR A C 1
ATOM 3731 O O . TYR A 1 476 ? -5.207 -5.668 -9.641 1 87.44 476 TYR A O 1
ATOM 3739 N N . GLN A 1 477 ? -3.389 -4.816 -8.43 1 76.19 477 GLN A N 1
ATOM 3740 C CA . GLN A 1 477 ? -2.348 -5.523 -9.172 1 76.19 477 GLN A CA 1
ATOM 3741 C C . GLN A 1 477 ? -1.992 -6.844 -8.492 1 76.19 477 GLN A C 1
ATOM 3743 O O . GLN A 1 477 ? -1.021 -7.5 -8.875 1 76.19 477 GLN A O 1
ATOM 3748 N N . GLY A 1 478 ? -2.717 -7.285 -7.598 1 66.19 478 GLY A N 1
ATOM 3749 C CA . GLY A 1 478 ? -2.41 -8.531 -6.914 1 66.19 478 GLY A CA 1
ATOM 3750 C C . GLY A 1 478 ? -1.714 -8.328 -5.582 1 66.19 478 GLY A C 1
ATOM 3751 O O . GLY A 1 478 ? -1.7 -7.215 -5.051 1 66.19 478 GLY A O 1
ATOM 3752 N N . ALA A 1 479 ? -1.334 -9.453 -4.941 1 63.69 479 ALA A N 1
ATOM 3753 C CA . ALA A 1 479 ? -0.589 -9.406 -3.686 1 63.69 479 ALA A CA 1
ATOM 3754 C C . ALA A 1 479 ? 0.905 -9.227 -3.941 1 63.69 479 ALA A C 1
ATOM 3756 O O . ALA A 1 479 ? 1.438 -9.734 -4.926 1 63.69 479 ALA A O 1
ATOM 3757 N N . PRO A 1 480 ? 1.543 -8.367 -3.092 1 62.06 480 PRO A N 1
ATOM 3758 C CA . PRO A 1 480 ? 2.994 -8.234 -3.244 1 62.06 480 PRO A CA 1
ATOM 3759 C C . PRO A 1 480 ? 3.719 -9.578 -3.168 1 62.06 480 PRO A C 1
ATOM 3761 O O . PRO A 1 480 ? 3.354 -10.438 -2.361 1 62.06 480 PRO A O 1
ATOM 3764 N N . TYR A 1 481 ? 4.598 -9.734 -4.168 1 64.56 481 TYR A N 1
ATOM 3765 C CA . TYR A 1 481 ? 5.379 -10.961 -4.184 1 64.56 481 TYR A CA 1
ATOM 3766 C C . TYR A 1 481 ? 6.375 -10.992 -3.031 1 64.56 481 TYR A C 1
ATOM 3768 O O . TYR A 1 481 ? 7.086 -10.016 -2.793 1 64.56 481 TYR A O 1
ATOM 3776 N N . VAL A 1 482 ? 6.25 -12 -2.174 1 57.91 482 VAL A N 1
ATOM 3777 C CA . VAL A 1 482 ? 7.266 -12.242 -1.154 1 57.91 482 VAL A CA 1
ATOM 3778 C C . VAL A 1 482 ? 7.918 -13.609 -1.386 1 57.91 482 VAL A C 1
ATOM 3780 O O . VAL A 1 482 ? 7.227 -14.617 -1.538 1 57.91 482 VAL A O 1
ATOM 3783 N N . ASP A 1 483 ? 9.18 -13.453 -1.648 1 58.66 483 ASP A N 1
ATOM 3784 C CA . ASP A 1 483 ? 9.922 -14.688 -1.885 1 58.66 483 ASP A CA 1
ATOM 3785 C C . ASP A 1 483 ? 9.961 -15.555 -0.627 1 58.66 483 ASP A C 1
ATOM 3787 O O . ASP A 1 483 ? 11.016 -15.727 -0.018 1 58.66 483 ASP A O 1
ATOM 3791 N N . GLU A 1 484 ? 8.734 -15.789 -0.212 1 59.81 484 GLU A N 1
ATOM 3792 C CA . GLU A 1 484 ? 8.602 -16.672 0.944 1 59.81 484 GLU A CA 1
ATOM 3793 C C . GLU A 1 484 ? 8.148 -18.062 0.524 1 59.81 484 GLU A C 1
ATOM 3795 O O . GLU A 1 484 ? 7.477 -18.219 -0.497 1 59.81 484 GLU A O 1
ATOM 3800 N N . TRP A 1 485 ? 8.891 -18.984 1.179 1 51.72 485 TRP A N 1
ATOM 3801 C CA . TRP A 1 485 ? 8.562 -20.359 0.841 1 51.72 485 TRP A CA 1
ATOM 3802 C C . TRP A 1 485 ? 7.055 -20.594 0.91 1 51.72 485 TRP A C 1
ATOM 3804 O O . TRP A 1 485 ? 6.469 -21.188 0.002 1 51.72 485 TRP A O 1
ATOM 3814 N N . LYS A 1 486 ? 6.566 -20.281 2.016 1 54.78 486 LYS A N 1
ATOM 3815 C CA . LYS A 1 486 ? 5.117 -20.281 2.162 1 54.78 486 LYS A CA 1
ATOM 3816 C C . LYS A 1 486 ? 4.613 -18.906 2.584 1 54.78 486 LYS A C 1
ATOM 3818 O O . LYS A 1 486 ? 4.734 -18.516 3.75 1 54.78 486 LYS A O 1
ATOM 3823 N N . PRO A 1 487 ? 4.406 -18.078 1.666 1 51.94 487 PRO A N 1
ATOM 3824 C CA . PRO A 1 487 ? 3.912 -16.781 2.146 1 51.94 487 PRO A CA 1
ATOM 3825 C C . PRO A 1 487 ? 2.746 -16.922 3.123 1 51.94 487 PRO A C 1
ATOM 3827 O O . PRO A 1 487 ? 1.729 -17.547 2.793 1 51.94 487 PRO A O 1
ATOM 3830 N N . LEU A 1 488 ? 3.123 -17.453 4.371 1 48.69 488 LEU A N 1
ATOM 3831 C CA . LEU A 1 488 ? 2.023 -17.609 5.316 1 48.69 488 LEU A CA 1
ATOM 3832 C C . LEU A 1 488 ? 1.171 -16.359 5.383 1 48.69 488 LEU A C 1
ATOM 3834 O O . LEU A 1 488 ? 1.681 -15.242 5.207 1 48.69 488 LEU A O 1
ATOM 3838 N N . PRO A 1 489 ? -0.091 -16.625 5.383 1 45.16 489 PRO A N 1
ATOM 3839 C CA . PRO A 1 489 ? -1.19 -15.68 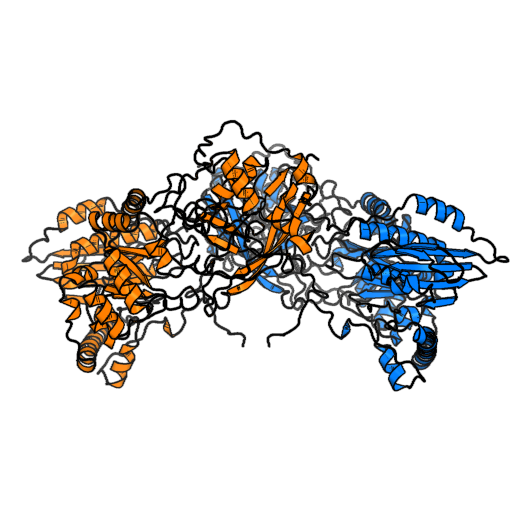5.594 1 45.16 489 PRO A CA 1
ATOM 3840 C C . PRO A 1 489 ? -0.933 -14.727 6.754 1 45.16 489 PRO A C 1
ATOM 3842 O O . PRO A 1 489 ? -1.867 -14.102 7.266 1 45.16 489 PRO A O 1
ATOM 3845 N N . PRO A 1 490 ? 0.17 -15.008 7.707 1 46.34 490 PRO A N 1
ATOM 3846 C CA . PRO A 1 490 ? -0.259 -14.32 8.922 1 46.34 490 PRO A CA 1
ATOM 3847 C C . PRO A 1 490 ? -1.039 -13.039 8.633 1 46.34 490 PRO A C 1
ATOM 3849 O O . PRO A 1 490 ? -1.685 -12.484 9.523 1 46.34 490 PRO A O 1
ATOM 3852 N N . ARG A 1 491 ? -1.269 -12.773 7.371 1 58.78 491 ARG A N 1
ATOM 3853 C CA . ARG A 1 491 ? -1.874 -11.453 7.238 1 58.78 491 ARG A CA 1
ATOM 3854 C C . ARG A 1 491 ? -3.014 -11.477 6.227 1 58.78 491 ARG A C 1
ATOM 3856 O O . ARG A 1 491 ? -3.365 -10.438 5.66 1 58.78 491 ARG A O 1
ATOM 3863 N N . LEU A 1 492 ? -3.488 -12.906 6.109 1 72.19 492 LEU A N 1
ATOM 3864 C CA . LEU A 1 492 ? -4.711 -12.906 5.312 1 72.19 492 LEU A CA 1
ATOM 3865 C C . LEU A 1 492 ? -5.918 -12.547 6.172 1 72.19 492 LEU A C 1
ATOM 3867 O O . LEU A 1 492 ? -5.957 -12.859 7.363 1 72.19 492 LEU A O 1
ATOM 3871 N N . HIS A 1 493 ? -6.738 -11.93 5.637 1 78.38 493 HIS A N 1
ATOM 3872 C CA . HIS A 1 493 ? -8.07 -11.57 6.121 1 78.38 493 HIS A CA 1
ATOM 3873 C C . HIS A 1 493 ? -8 -10.414 7.113 1 78.38 493 HIS A C 1
ATOM 3875 O O . HIS A 1 493 ? -8.977 -10.125 7.805 1 78.38 493 HIS A O 1
ATOM 3881 N N . ASP A 1 494 ? -6.777 -9.891 7.172 1 80.06 494 ASP A N 1
ATOM 3882 C CA . ASP A 1 494 ? -6.664 -8.703 8.016 1 80.06 494 ASP A CA 1
ATOM 3883 C C . ASP A 1 494 ? -7.164 -7.461 7.277 1 80.06 494 ASP A C 1
ATOM 3885 O O . ASP A 1 494 ? -7.238 -7.449 6.047 1 80.06 494 ASP A O 1
ATOM 3889 N N . ALA A 1 495 ? -7.609 -6.508 8.133 1 84.31 495 ALA A N 1
ATOM 3890 C CA . ALA A 1 495 ? -7.977 -5.211 7.57 1 84.31 495 ALA A CA 1
ATOM 3891 C C . ALA A 1 495 ? -6.75 -4.465 7.055 1 84.31 495 ALA A C 1
ATOM 3893 O O . ALA A 1 495 ? -5.715 -4.422 7.727 1 84.31 495 ALA A O 1
ATOM 3894 N N . ARG A 1 496 ? -6.844 -3.979 5.859 1 82.06 496 ARG A N 1
ATOM 3895 C CA . ARG A 1 496 ? -5.746 -3.234 5.25 1 82.06 496 ARG A CA 1
ATOM 3896 C C . ARG A 1 496 ? -6.23 -1.893 4.707 1 82.06 496 ARG A C 1
ATOM 3898 O O . ARG A 1 496 ? -7.434 -1.678 4.555 1 82.06 496 ARG A O 1
ATOM 3905 N N . THR A 1 497 ? -5.246 -0.937 4.574 1 81.88 497 THR A N 1
ATOM 3906 C CA . THR A 1 497 ? -5.5 0.386 4.016 1 81.88 497 THR A CA 1
ATOM 3907 C C . THR A 1 497 ? -4.5 0.705 2.908 1 81.88 497 THR A C 1
ATOM 3909 O O . THR A 1 497 ? -3.33 0.323 2.99 1 81.88 497 THR A O 1
ATOM 3912 N N . LEU A 1 498 ? -4.996 1.271 1.787 1 80.75 498 LEU A N 1
ATOM 3913 C CA . LEU A 1 498 ? -4.098 1.794 0.765 1 80.75 498 LEU A CA 1
ATOM 3914 C C . LEU A 1 498 ? -4.574 3.152 0.263 1 80.75 498 LEU A C 1
ATOM 3916 O O . LEU A 1 498 ? -5.703 3.561 0.548 1 80.75 498 LEU A O 1
ATOM 3920 N N . GLN A 1 499 ? -3.676 3.875 -0.375 1 80.38 499 GLN A N 1
ATOM 3921 C CA . GLN A 1 499 ? -4.012 5.172 -0.948 1 80.38 499 GLN A CA 1
ATOM 3922 C C . GLN A 1 499 ? -4.102 5.098 -2.469 1 80.38 499 GLN A C 1
ATOM 3924 O O . GLN A 1 499 ? -3.299 4.414 -3.109 1 80.38 499 GLN A O 1
ATOM 3929 N N . ARG A 1 500 ? -5.125 5.715 -2.982 1 86.44 500 ARG A N 1
ATOM 3930 C CA . ARG A 1 500 ? -5.285 5.852 -4.426 1 86.44 500 ARG A CA 1
ATOM 3931 C C . ARG A 1 500 ? -5.289 7.32 -4.84 1 86.44 500 ARG A C 1
ATOM 3933 O O . ARG A 1 500 ? -5.867 8.164 -4.152 1 86.44 500 ARG A O 1
ATOM 3940 N N . ASP A 1 501 ? -4.566 7.59 -6.004 1 86.38 501 ASP A N 1
ATOM 3941 C CA . ASP A 1 501 ? -4.602 8.922 -6.594 1 86.38 501 ASP A CA 1
ATOM 3942 C C . ASP A 1 501 ? -5.711 9.031 -7.637 1 86.38 501 ASP A C 1
ATOM 3944 O O . ASP A 1 501 ? -5.816 8.188 -8.531 1 86.38 501 ASP A O 1
ATOM 3948 N N . GLY A 1 502 ? -6.59 9.984 -7.387 1 88.25 502 GLY A N 1
ATOM 3949 C CA . GLY A 1 502 ? -7.668 10.219 -8.336 1 88.25 502 GLY A CA 1
ATOM 3950 C C . GLY A 1 502 ? -7.711 11.641 -8.852 1 88.25 502 GLY A C 1
ATOM 3951 O O . GLY A 1 502 ? -7.328 12.578 -8.148 1 88.25 502 GLY A O 1
ATOM 3952 N N . VAL A 1 503 ? -8.102 11.789 -10.117 1 90.12 503 VAL A N 1
ATOM 3953 C CA . VAL A 1 503 ? -8.312 13.102 -10.727 1 90.12 503 VAL A CA 1
ATOM 3954 C C . VAL A 1 503 ? -9.688 13.164 -11.375 1 90.12 503 VAL A C 1
ATOM 3956 O O . VAL A 1 503 ? -10.023 12.32 -12.211 1 90.12 503 VAL A O 1
ATOM 3959 N N . LEU A 1 504 ? -10.492 14.039 -10.883 1 92.12 504 LEU A N 1
ATOM 3960 C CA . LEU A 1 504 ? -11.742 14.352 -11.57 1 92.12 504 LEU A CA 1
ATOM 3961 C C . LEU A 1 504 ? -11.586 15.594 -12.438 1 92.12 504 LEU A C 1
ATOM 3963 O O . LEU A 1 504 ? -11.414 16.703 -11.922 1 92.12 504 LEU A O 1
ATOM 3967 N N . THR A 1 505 ? -11.711 15.414 -13.727 1 91.06 505 THR A N 1
ATOM 3968 C CA . THR A 1 505 ? -11.516 16.516 -14.656 1 91.06 505 THR A CA 1
ATOM 3969 C C . THR A 1 505 ? -12.75 17.406 -14.703 1 91.06 505 THR A C 1
ATOM 3971 O O . THR A 1 505 ? -12.664 18.578 -15.086 1 91.06 505 THR A O 1
ATOM 3974 N N . THR A 1 506 ? -13.891 16.859 -14.367 1 92.5 506 THR A N 1
ATOM 3975 C CA . THR A 1 506 ? -15.156 17.594 -14.281 1 92.5 506 THR A CA 1
ATOM 3976 C C . THR A 1 506 ? -15.914 17.188 -13.016 1 92.5 506 THR A C 1
ATOM 3978 O O . THR A 1 506 ? -15.695 16.109 -12.469 1 92.5 506 THR A O 1
ATOM 3981 N N . PRO A 1 507 ? -16.734 18.141 -12.578 1 93.75 507 PRO A N 1
ATOM 3982 C CA . PRO A 1 507 ? -17.594 17.703 -11.477 1 93.75 507 PRO A CA 1
ATOM 3983 C C . PRO A 1 507 ? -18.516 16.547 -11.867 1 93.75 507 PRO A C 1
ATOM 3985 O O . PRO A 1 507 ? -18.953 16.469 -13.023 1 93.75 507 PRO A O 1
ATOM 3988 N N . VAL A 1 508 ? -18.828 15.68 -10.938 1 94.62 508 VAL A N 1
ATOM 3989 C CA . VAL A 1 508 ? -19.656 14.508 -11.203 1 94.62 508 VAL A CA 1
ATOM 3990 C C . VAL A 1 508 ? -20.766 14.414 -10.164 1 94.62 508 VAL A C 1
ATOM 3992 O O . VAL A 1 508 ? -20.516 14.555 -8.961 1 94.62 508 VAL A O 1
ATOM 3995 N N . ALA A 1 509 ? -21.984 14.273 -10.68 1 95.81 509 ALA A N 1
ATOM 3996 C CA . ALA A 1 509 ? -23.125 14.008 -9.797 1 95.81 509 ALA A CA 1
ATOM 3997 C C . ALA A 1 509 ? -23.375 12.508 -9.664 1 95.81 509 ALA A C 1
ATOM 3999 O O . ALA A 1 509 ? -23.469 11.789 -10.664 1 95.81 509 ALA A O 1
ATOM 4000 N N . VAL A 1 510 ? -23.422 12 -8.422 1 96.44 510 VAL A N 1
ATOM 4001 C CA . VAL A 1 510 ? -23.703 10.594 -8.156 1 96.44 510 VAL A CA 1
ATOM 4002 C C . VAL A 1 510 ? -25.062 10.461 -7.465 1 96.44 510 VAL A C 1
ATOM 4004 O O . VAL A 1 510 ? -25.328 11.156 -6.488 1 96.44 510 VAL A O 1
ATOM 4007 N N . ALA A 1 511 ? -25.859 9.578 -7.945 1 96.69 511 ALA A N 1
ATOM 4008 C CA . ALA A 1 511 ? -27.188 9.391 -7.383 1 96.69 511 ALA A CA 1
ATOM 4009 C C . ALA A 1 511 ? -27.125 9.016 -5.902 1 96.69 511 ALA A C 1
ATOM 4011 O O . ALA A 1 511 ? -26.281 8.203 -5.504 1 96.69 511 ALA A O 1
ATOM 4012 N N . GLU A 1 512 ? -28.031 9.531 -5.117 1 94.38 512 GLU A N 1
ATOM 4013 C CA . GLU A 1 512 ? -28.031 9.312 -3.674 1 94.38 512 GLU A CA 1
ATOM 4014 C C . GLU A 1 512 ? -28.453 7.887 -3.332 1 94.38 512 GLU A C 1
ATOM 4016 O O . GLU A 1 512 ? -28.078 7.359 -2.281 1 94.38 512 GLU A O 1
ATOM 4021 N N . ARG A 1 513 ? -29.219 7.352 -4.254 1 93.94 513 ARG A N 1
ATOM 4022 C CA . ARG A 1 513 ? -29.781 6.039 -3.957 1 93.94 513 ARG A CA 1
ATOM 4023 C C . ARG A 1 513 ? -29.531 5.062 -5.098 1 93.94 513 ARG A C 1
ATOM 4025 O O . ARG A 1 513 ? -29.297 5.473 -6.238 1 93.94 513 ARG A O 1
ATOM 4032 N N . GLU A 1 514 ? -29.625 3.742 -4.754 1 96.56 514 GLU A N 1
ATOM 4033 C CA . GLU A 1 514 ? -29.578 2.695 -5.77 1 96.56 514 GLU A CA 1
ATOM 4034 C C . GLU A 1 514 ? -30.812 2.719 -6.656 1 96.56 514 GLU A C 1
ATOM 4036 O O . GLU A 1 514 ? -31.891 3.131 -6.215 1 96.56 514 GLU A O 1
ATOM 4041 N N . VAL A 1 515 ? -30.641 2.311 -7.848 1 97.5 515 VAL A N 1
ATOM 4042 C CA . VAL A 1 515 ? -31.766 2.129 -8.75 1 97.5 515 VAL A CA 1
ATOM 4043 C C . VAL A 1 515 ? -32.719 1.073 -8.195 1 97.5 515 VAL A C 1
ATOM 4045 O O . VAL A 1 515 ? -32.281 -0.002 -7.773 1 97.5 515 VAL A O 1
ATOM 4048 N N . THR A 1 516 ? -33.969 1.353 -8.211 1 97.69 516 THR A N 1
ATOM 4049 C CA . THR A 1 516 ? -34.969 0.463 -7.621 1 97.69 516 THR A CA 1
ATOM 4050 C C . THR A 1 516 ? -35.531 -0.511 -8.664 1 97.69 516 THR A C 1
ATOM 4052 O O . THR A 1 516 ? -35.312 -0.321 -9.859 1 97.69 516 THR A O 1
ATOM 4055 N N . ASN A 1 517 ? -36.25 -1.537 -8.164 1 98.25 517 ASN A N 1
ATOM 4056 C CA . ASN A 1 517 ? -36.938 -2.471 -9.039 1 98.25 517 ASN A CA 1
ATOM 4057 C C . ASN A 1 517 ? -37.938 -1.754 -9.938 1 98.25 517 ASN A C 1
ATOM 4059 O O . ASN A 1 517 ? -38.062 -2.057 -11.125 1 98.25 517 ASN A O 1
ATOM 4063 N N . ALA A 1 518 ? -38.656 -0.802 -9.367 1 97.06 518 ALA A N 1
ATOM 4064 C CA . ALA A 1 518 ? -39.656 -0.062 -10.125 1 97.06 518 ALA A CA 1
ATOM 4065 C C . ALA A 1 518 ? -39.031 0.733 -11.258 1 97.06 518 ALA A C 1
ATOM 4067 O O . ALA A 1 518 ? -39.531 0.759 -12.375 1 97.06 518 ALA A O 1
ATOM 4068 N N . GLN A 1 519 ? -37.969 1.383 -10.922 1 96 519 GLN A N 1
ATOM 4069 C CA . GLN A 1 519 ? -37.25 2.172 -11.922 1 96 519 GLN A CA 1
ATOM 4070 C C . GLN A 1 519 ? -36.75 1.286 -13.055 1 96 519 GLN A C 1
ATOM 4072 O O . GLN A 1 519 ? -36.844 1.65 -14.227 1 96 519 GLN A O 1
ATOM 4077 N N . PHE A 1 520 ? -36.188 0.15 -12.734 1 97.25 520 PHE A N 1
ATOM 4078 C CA . PHE A 1 520 ? -35.656 -0.746 -13.75 1 97.25 520 PHE A CA 1
ATOM 4079 C C . PHE A 1 520 ? -36.781 -1.328 -14.602 1 97.25 520 PHE A C 1
ATOM 4081 O O . PHE A 1 520 ? -36.594 -1.521 -15.812 1 97.25 520 PHE A O 1
ATOM 4088 N N . ALA A 1 521 ? -37.906 -1.605 -13.992 1 96.94 521 ALA A N 1
ATOM 4089 C CA . ALA A 1 521 ? -39.062 -2.066 -14.75 1 96.94 521 ALA A CA 1
ATOM 4090 C C . ALA A 1 521 ? -39.469 -1.038 -15.797 1 96.94 521 ALA A C 1
ATOM 4092 O O . ALA A 1 521 ? -39.812 -1.398 -16.922 1 96.94 521 ALA A O 1
ATOM 4093 N N . ALA A 1 522 ? -39.469 0.161 -15.375 1 94.62 522 ALA A N 1
ATOM 4094 C CA . ALA A 1 522 ? -39.781 1.234 -16.312 1 94.62 522 ALA A CA 1
ATOM 4095 C C . ALA A 1 522 ? -38.812 1.257 -17.484 1 94.62 522 ALA A C 1
ATOM 4097 O O . ALA A 1 522 ? -39.219 1.485 -18.625 1 94.62 522 ALA A O 1
ATOM 4098 N N . PHE A 1 523 ? -37.656 0.994 -17.203 1 95.62 523 PHE A N 1
ATOM 4099 C CA . PHE A 1 523 ? -36.594 0.922 -18.219 1 95.62 523 PHE A CA 1
ATOM 4100 C C . PHE A 1 523 ? -36.906 -0.193 -19.219 1 95.62 523 PHE A C 1
ATOM 4102 O O . PHE A 1 523 ? -36.844 0.02 -20.438 1 95.62 523 PHE A O 1
ATOM 4109 N N . LEU A 1 524 ? -37.125 -1.325 -18.703 1 96.12 524 LEU A N 1
ATOM 4110 C CA . LEU A 1 524 ? -37.406 -2.457 -19.578 1 96.12 524 LEU A CA 1
ATOM 4111 C C . LEU A 1 524 ? -38.625 -2.158 -20.469 1 96.12 524 LEU A C 1
ATOM 4113 O O . LEU A 1 524 ? -38.594 -2.461 -21.656 1 96.12 524 LEU A O 1
ATOM 4117 N N . GLU A 1 525 ? -39.656 -1.521 -19.906 1 93.94 525 GLU A N 1
ATOM 4118 C CA . GLU A 1 525 ? -40.844 -1.197 -20.656 1 93.94 525 GLU A CA 1
ATOM 4119 C C . GLU A 1 525 ? -40.562 -0.179 -21.75 1 93.94 525 GLU A C 1
ATOM 4121 O O . GLU A 1 525 ? -41.094 -0.302 -22.859 1 93.94 525 GLU A O 1
ATOM 4126 N N . ALA A 1 526 ? -39.781 0.708 -21.359 1 92.94 526 ALA A N 1
ATOM 4127 C CA . ALA A 1 526 ? -39.5 1.816 -22.281 1 92.94 526 ALA A CA 1
ATOM 4128 C C . ALA A 1 526 ? -38.594 1.38 -23.422 1 92.94 526 ALA A C 1
ATOM 4130 O O . ALA A 1 526 ? -38.719 1.882 -24.547 1 92.94 526 ALA A O 1
ATOM 4131 N N . THR A 1 527 ? -37.656 0.441 -23.188 1 93.69 527 THR A N 1
ATOM 4132 C CA . THR A 1 527 ? -36.594 0.213 -24.141 1 93.69 527 THR A CA 1
ATOM 4133 C C . THR A 1 527 ? -36.719 -1.174 -24.766 1 93.69 527 THR A C 1
ATOM 4135 O O . THR A 1 527 ? -36.156 -1.433 -25.828 1 93.69 527 THR A O 1
ATOM 4138 N N . GLY A 1 528 ? -37.344 -2.047 -24.062 1 93.69 528 GLY A N 1
ATOM 4139 C CA . GLY A 1 528 ? -37.312 -3.436 -24.5 1 93.69 528 GLY A CA 1
ATOM 4140 C C . GLY A 1 528 ? -35.969 -4.102 -24.344 1 93.69 528 GLY A C 1
ATOM 4141 O O . GLY A 1 528 ? -35.688 -5.098 -25.016 1 93.69 528 GLY A O 1
ATOM 4142 N N . TYR A 1 529 ? -35.156 -3.666 -23.484 1 94.69 529 TYR A N 1
ATOM 4143 C CA . TYR A 1 529 ? -33.812 -4.152 -23.266 1 94.69 529 TYR A CA 1
ATOM 4144 C C . TYR A 1 529 ? -33.812 -5.645 -22.938 1 94.69 529 TYR A C 1
ATOM 4146 O O . TYR A 1 529 ? -34.625 -6.117 -22.141 1 94.69 529 TYR A O 1
ATOM 4154 N N . ALA A 1 530 ? -32.875 -6.32 -23.625 1 94.19 530 ALA A N 1
ATOM 4155 C CA . ALA A 1 530 ? -32.562 -7.719 -23.375 1 94.19 530 ALA A CA 1
ATOM 4156 C C . ALA A 1 530 ? -31.047 -7.938 -23.375 1 94.19 530 ALA A C 1
ATOM 4158 O O . ALA A 1 530 ? -30.375 -7.602 -24.359 1 94.19 530 ALA A O 1
ATOM 4159 N N . PRO A 1 531 ? -30.578 -8.492 -22.266 1 94.75 531 PRO A N 1
ATOM 4160 C CA . PRO A 1 531 ? -29.141 -8.703 -22.25 1 94.75 531 PRO A CA 1
ATOM 4161 C C . PRO A 1 531 ? -28.688 -9.773 -23.234 1 94.75 531 PRO A C 1
ATOM 4163 O O . PRO A 1 531 ? -29.453 -10.672 -23.578 1 94.75 531 PRO A O 1
ATOM 4166 N N . ALA A 1 532 ? -27.438 -9.68 -23.609 1 90.81 532 ALA A N 1
ATOM 4167 C CA . ALA A 1 532 ? -26.844 -10.68 -24.5 1 90.81 532 ALA A CA 1
ATOM 4168 C C . ALA A 1 532 ? -26.844 -12.062 -23.844 1 90.81 532 ALA A C 1
ATOM 4170 O O . ALA A 1 532 ? -27.031 -13.078 -24.516 1 90.81 532 ALA A O 1
ATOM 4171 N N . GLN A 1 533 ? -26.609 -12.094 -22.594 1 93 533 GLN A N 1
ATOM 4172 C CA . GLN A 1 533 ? -26.672 -13.297 -21.766 1 93 533 GLN A CA 1
ATOM 4173 C C . GLN A 1 533 ? -27.859 -13.227 -20.797 1 93 533 GLN A C 1
ATOM 4175 O O . GLN A 1 533 ? -27.734 -12.633 -19.719 1 93 533 GLN A O 1
ATOM 4180 N N . PRO A 1 534 ? -28.875 -13.898 -21.125 1 95 534 PRO A N 1
ATOM 4181 C CA . PRO A 1 534 ? -30.078 -13.742 -20.328 1 95 534 PRO A CA 1
ATOM 4182 C C . PRO A 1 534 ? -30.062 -14.578 -19.047 1 95 534 PRO A C 1
ATOM 4184 O O . PRO A 1 534 ? -30.922 -14.422 -18.172 1 95 534 PRO A O 1
ATOM 4187 N N . HIS A 1 535 ? -29.094 -15.461 -18.938 1 96.44 535 HIS A N 1
ATOM 4188 C CA . HIS A 1 535 ? -29.031 -16.359 -17.797 1 96.44 535 HIS A CA 1
ATOM 4189 C C . HIS A 1 535 ? -29.047 -15.586 -16.469 1 96.44 535 HIS A C 1
ATOM 4191 O O . HIS A 1 535 ? -28.266 -14.656 -16.281 1 96.44 535 HIS A O 1
ATOM 4197 N N . ARG A 1 536 ? -30.016 -15.898 -15.531 1 97.06 536 ARG A N 1
ATOM 4198 C CA . ARG A 1 536 ? -30.203 -15.383 -14.18 1 97.06 536 ARG A CA 1
ATOM 4199 C C . ARG A 1 536 ? -30.641 -13.922 -14.203 1 97.06 536 ARG A C 1
ATOM 4201 O O . ARG A 1 536 ? -30.703 -13.266 -13.164 1 97.06 536 ARG A O 1
ATOM 4208 N N . PHE A 1 537 ? -30.953 -13.367 -15.398 1 97.69 537 PHE A N 1
ATOM 4209 C CA . PHE A 1 537 ? -31.422 -11.992 -15.516 1 97.69 537 PHE A CA 1
ATOM 4210 C C . PHE A 1 537 ? -32.75 -11.805 -14.781 1 97.69 537 PHE A C 1
ATOM 4212 O O . PHE A 1 537 ? -33.75 -12.43 -15.125 1 97.69 537 PHE A O 1
ATOM 4219 N N . LEU A 1 538 ? -32.688 -10.992 -13.703 1 98.25 538 LEU A N 1
ATOM 4220 C CA . LEU A 1 538 ? -33.844 -10.656 -12.875 1 98.25 538 LEU A CA 1
ATOM 4221 C C . LEU A 1 538 ? -34.531 -11.922 -12.406 1 98.25 538 LEU A C 1
ATOM 4223 O O . LEU A 1 538 ? -35.781 -11.984 -12.414 1 98.25 538 LEU A O 1
ATOM 4227 N N . ALA A 1 539 ? -33.781 -12.844 -11.984 1 96.5 539 ALA A N 1
ATOM 4228 C CA . ALA A 1 539 ? -34.281 -14.172 -11.617 1 96.5 539 ALA A CA 1
ATOM 4229 C C . ALA A 1 539 ? -35.219 -14.086 -10.422 1 96.5 539 ALA A C 1
ATOM 4231 O O . ALA A 1 539 ? -36.031 -14.992 -10.195 1 96.5 539 ALA A O 1
ATOM 4232 N N . HIS A 1 540 ? -35.156 -13.055 -9.633 1 96.12 540 HIS A N 1
ATOM 4233 C CA . HIS A 1 540 ? -36 -12.922 -8.438 1 96.12 540 HIS A CA 1
ATOM 4234 C C . HIS A 1 540 ? -37.375 -12.336 -8.773 1 96.12 540 HIS A C 1
ATOM 4236 O O . HIS A 1 540 ? -38.25 -12.273 -7.918 1 96.12 540 HIS A O 1
ATOM 4242 N N . TRP A 1 541 ? -37.438 -11.812 -10.008 1 97.12 541 TRP A N 1
ATOM 4243 C CA . TRP A 1 541 ? -38.719 -11.281 -10.453 1 97.12 541 TRP A CA 1
ATOM 4244 C C . TRP A 1 541 ? -39.688 -12.406 -10.844 1 97.12 541 TRP A C 1
ATOM 4246 O O . TRP A 1 541 ? -39.25 -13.523 -11.133 1 97.12 541 TRP A O 1
ATOM 4256 N N . SER A 1 542 ? -41 -12.102 -10.805 1 93.19 542 SER A N 1
ATOM 4257 C CA . SER A 1 542 ? -42.031 -13.016 -11.25 1 93.19 542 SER A CA 1
ATOM 4258 C C . SER A 1 542 ? -42.844 -12.414 -12.398 1 93.19 542 SER A C 1
ATOM 4260 O O . SER A 1 542 ? -43.312 -11.281 -12.312 1 93.19 542 SER A O 1
ATOM 4262 N N . ASP A 1 543 ? -43 -13.156 -13.484 1 90.25 543 ASP A N 1
ATOM 4263 C CA . ASP A 1 543 ? -43.75 -12.75 -14.672 1 90.25 543 ASP A CA 1
ATOM 4264 C C . ASP A 1 543 ? -43.25 -11.414 -15.211 1 90.25 543 ASP A C 1
ATOM 4266 O O . ASP A 1 543 ? -44.031 -10.516 -15.5 1 90.25 543 ASP A O 1
ATOM 4270 N N . GLY A 1 544 ? -41.938 -11.25 -15.078 1 90.31 544 GLY A N 1
ATOM 4271 C CA . GLY A 1 544 ? -41.281 -10.078 -15.664 1 90.31 544 GLY A CA 1
ATOM 4272 C C . GLY A 1 544 ? -41.5 -8.82 -14.844 1 90.31 544 GLY A C 1
ATOM 4273 O O . GLY A 1 544 ? -41.219 -7.715 -15.328 1 90.31 544 GLY A O 1
ATOM 4274 N N . ARG A 1 545 ? -41.969 -8.961 -13.672 1 93.75 545 ARG A N 1
ATOM 4275 C CA . ARG A 1 545 ? -42.219 -7.812 -12.805 1 93.75 545 ARG A CA 1
ATOM 4276 C C . ARG A 1 545 ? -41.656 -8.062 -11.398 1 93.75 545 ARG A C 1
ATOM 4278 O O . ARG A 1 545 ? -41.5 -9.211 -10.984 1 93.75 545 ARG A O 1
ATOM 4285 N N . PRO A 1 546 ? -41.312 -6.945 -10.758 1 96.38 546 PRO A N 1
ATOM 4286 C CA . PRO A 1 546 ? -40.875 -7.117 -9.367 1 96.38 546 PRO A CA 1
ATOM 4287 C C . PRO A 1 546 ? -41.969 -7.734 -8.484 1 96.38 546 PRO A C 1
ATOM 4289 O O . PRO A 1 546 ? -43.156 -7.504 -8.711 1 96.38 546 PRO A O 1
ATOM 4292 N N . ALA A 1 547 ? -41.562 -8.5 -7.504 1 94.62 547 ALA A N 1
ATOM 4293 C CA . ALA A 1 547 ? -42.5 -9.008 -6.523 1 94.62 547 ALA A CA 1
ATOM 4294 C C . ALA A 1 547 ? -43.219 -7.863 -5.797 1 94.62 547 ALA A C 1
ATOM 4296 O O . ALA A 1 547 ? -42.594 -6.832 -5.512 1 94.62 547 ALA A O 1
ATOM 4297 N N . ALA A 1 548 ? -44.469 -8.109 -5.422 1 93.94 548 ALA A N 1
ATOM 4298 C CA . ALA A 1 548 ? -45.25 -7.078 -4.73 1 93.94 548 ALA A CA 1
ATOM 4299 C C . ALA A 1 548 ? -44.562 -6.668 -3.428 1 93.94 548 ALA A C 1
ATOM 4301 O O . ALA A 1 548 ? -44.125 -7.523 -2.656 1 93.94 548 ALA A O 1
ATOM 4302 N N . GLY A 1 549 ? -44.406 -5.398 -3.27 1 94.88 549 GLY A N 1
ATOM 4303 C CA . GLY A 1 549 ? -43.844 -4.895 -2.031 1 94.88 549 GLY A CA 1
ATOM 4304 C C . GLY A 1 549 ? -42.344 -4.625 -2.133 1 94.88 549 GLY A C 1
ATOM 4305 O O . GLY A 1 549 ? -41.75 -4.047 -1.222 1 94.88 549 GLY A O 1
ATOM 4306 N N . THR A 1 550 ? -41.688 -5.023 -3.229 1 96.62 550 THR A N 1
ATOM 4307 C CA . THR A 1 550 ? -40.25 -4.855 -3.365 1 96.62 550 THR A CA 1
ATOM 4308 C C . THR A 1 550 ? -39.906 -3.77 -4.387 1 96.62 550 THR A C 1
ATOM 4310 O O . THR A 1 550 ? -38.75 -3.635 -4.816 1 96.62 550 THR A O 1
ATOM 4313 N N . GLU A 1 551 ? -40.906 -2.965 -4.82 1 96.38 551 GLU A N 1
ATOM 4314 C CA . GLU A 1 551 ? -40.75 -1.976 -5.883 1 96.38 551 GLU A CA 1
ATOM 4315 C C . GLU A 1 551 ? -39.688 -0.932 -5.539 1 96.38 551 GLU A C 1
ATOM 4317 O O . GLU A 1 551 ? -38.938 -0.484 -6.41 1 96.38 551 GLU A O 1
ATOM 4322 N N . ASP A 1 552 ? -39.594 -0.623 -4.25 1 96 552 ASP A N 1
ATOM 4323 C CA . ASP A 1 552 ? -38.688 0.457 -3.84 1 96 552 ASP A CA 1
ATOM 4324 C C . ASP A 1 552 ? -37.344 -0.09 -3.396 1 96 552 ASP A C 1
ATOM 4326 O O . ASP A 1 552 ? -36.438 0.677 -3.047 1 96 552 ASP A O 1
ATOM 4330 N N . GLU A 1 553 ? -37.188 -1.426 -3.441 1 97.31 553 GLU A N 1
ATOM 4331 C CA . GLU A 1 553 ? -35.875 -2.033 -3.129 1 97.31 553 GLU A CA 1
ATOM 4332 C C . GLU A 1 553 ? -34.938 -1.94 -4.312 1 97.31 553 GLU A C 1
ATOM 4334 O O . GLU A 1 553 ? -35.375 -1.835 -5.461 1 97.31 553 GLU A O 1
ATOM 4339 N N . PRO A 1 554 ? -33.656 -1.916 -3.963 1 98 554 PRO A N 1
ATOM 4340 C CA . PRO A 1 554 ? -32.688 -1.896 -5.074 1 98 554 PRO A CA 1
ATOM 4341 C C . PRO A 1 554 ? -32.844 -3.088 -6.016 1 98 554 PRO A C 1
ATOM 4343 O O . PRO A 1 554 ? -33.125 -4.203 -5.562 1 98 554 PRO A O 1
ATOM 4346 N N . VAL A 1 555 ? -32.781 -2.832 -7.309 1 98.56 555 VAL A N 1
ATOM 4347 C CA . VAL A 1 555 ? -32.812 -3.932 -8.266 1 98.56 555 VAL A CA 1
ATOM 4348 C C . VAL A 1 555 ? -31.516 -4.734 -8.172 1 98.56 555 VAL A C 1
ATOM 4350 O O . VAL A 1 555 ? -30.422 -4.16 -8.039 1 98.56 555 VAL A O 1
ATOM 4353 N N . THR A 1 556 ? -31.578 -6.008 -8.07 1 98.44 556 THR A N 1
ATOM 4354 C CA . THR A 1 556 ? -30.453 -6.953 -8.102 1 98.44 556 THR A CA 1
ATOM 4355 C C . THR A 1 556 ? -30.641 -7.973 -9.227 1 98.44 556 THR A C 1
ATOM 4357 O O . THR A 1 556 ? -31.484 -7.785 -10.102 1 98.44 556 THR A O 1
ATOM 4360 N N . PHE A 1 557 ? -29.703 -8.992 -9.344 1 98.44 557 PHE A N 1
ATOM 4361 C CA . PHE A 1 557 ? -29.719 -9.961 -10.438 1 98.44 557 PHE A CA 1
ATOM 4362 C C . PHE A 1 557 ? -29.531 -9.266 -11.781 1 98.44 557 PHE A C 1
ATOM 4364 O O . PHE A 1 557 ? -30.156 -9.648 -12.773 1 98.44 557 PHE A O 1
ATOM 4371 N N . VAL A 1 558 ? -28.859 -8.211 -11.773 1 98.12 558 VAL A N 1
ATOM 4372 C CA . VAL A 1 558 ? -28.406 -7.512 -12.969 1 98.12 558 VAL A CA 1
ATOM 4373 C C . VAL A 1 558 ? -26.875 -7.559 -13.039 1 98.12 558 VAL A C 1
ATOM 4375 O O . VAL A 1 558 ? -26.203 -7.523 -12 1 98.12 558 VAL A O 1
ATOM 4378 N N . ASP A 1 559 ? -26.375 -7.684 -14.18 1 96.81 559 ASP A N 1
ATOM 4379 C CA . ASP A 1 559 ? -24.938 -7.691 -14.422 1 96.81 559 ASP A CA 1
ATOM 4380 C C . ASP A 1 559 ? -24.406 -6.285 -14.688 1 96.81 559 ASP A C 1
ATOM 4382 O O . ASP A 1 559 ? -25.188 -5.328 -14.75 1 96.81 559 ASP A O 1
ATOM 4386 N N . LEU A 1 560 ? -23.125 -6.152 -14.773 1 95.81 560 LEU A N 1
ATOM 4387 C CA . LEU A 1 560 ? -22.453 -4.891 -15.062 1 95.81 560 LEU A CA 1
ATOM 4388 C C . LEU A 1 560 ? -23 -4.258 -16.344 1 95.81 560 LEU A C 1
ATOM 4390 O O . LEU A 1 560 ? -23.297 -3.061 -16.359 1 95.81 560 LEU A O 1
ATOM 4394 N N . ASP A 1 561 ? -23.203 -5.062 -17.406 1 94.25 561 ASP A N 1
ATOM 4395 C CA . ASP A 1 561 ? -23.703 -4.566 -18.672 1 94.25 561 ASP A CA 1
ATOM 4396 C C . ASP A 1 561 ? -25.141 -4.082 -18.547 1 94.25 561 ASP A C 1
ATOM 4398 O O . ASP A 1 561 ? -25.547 -3.131 -19.219 1 94.25 561 ASP A O 1
ATOM 4402 N N . ASP A 1 562 ? -25.906 -4.738 -17.75 1 97.19 562 ASP A N 1
ATOM 4403 C CA . ASP A 1 562 ? -27.281 -4.312 -17.516 1 97.19 562 ASP A CA 1
ATOM 4404 C C . ASP A 1 562 ? -27.328 -2.941 -16.828 1 97.19 562 ASP A C 1
ATOM 4406 O O . ASP A 1 562 ? -28.094 -2.068 -17.234 1 97.19 562 ASP A O 1
ATOM 4410 N N . ALA A 1 563 ? -26.5 -2.834 -15.789 1 97.38 563 ALA A N 1
ATOM 4411 C CA . ALA A 1 563 ? -26.422 -1.577 -15.055 1 97.38 563 ALA A CA 1
ATOM 4412 C C . ALA A 1 563 ? -25.969 -0.439 -15.961 1 97.38 563 ALA A C 1
ATOM 4414 O O . ALA A 1 563 ? -26.516 0.662 -15.914 1 97.38 563 ALA A O 1
ATOM 4415 N N . ARG A 1 564 ? -24.969 -0.733 -16.781 1 96 564 ARG A N 1
ATOM 4416 C CA . ARG A 1 564 ? -24.484 0.251 -17.734 1 96 564 ARG A CA 1
ATOM 4417 C C . ARG A 1 564 ? -25.578 0.692 -18.688 1 96 564 ARG A C 1
ATOM 4419 O O . ARG A 1 564 ? -25.734 1.884 -18.969 1 96 564 ARG A O 1
ATOM 4426 N N . ALA A 1 565 ? -26.328 -0.251 -19.188 1 95.56 565 ALA A N 1
ATOM 4427 C CA . ALA A 1 565 ? -27.406 0.046 -20.125 1 95.56 565 ALA A CA 1
ATOM 4428 C C . ALA A 1 565 ? -28.453 0.956 -19.5 1 95.56 565 ALA A C 1
ATOM 4430 O O . ALA A 1 565 ? -28.922 1.91 -20.125 1 95.56 565 ALA A O 1
ATOM 4431 N N . TYR A 1 566 ? -28.844 0.637 -18.328 1 96.25 566 TYR A N 1
ATOM 4432 C CA . TYR A 1 566 ? -29.812 1.48 -17.625 1 96.25 566 TYR A CA 1
ATOM 4433 C C . TYR A 1 566 ? -29.281 2.908 -17.5 1 96.25 566 TYR A C 1
ATOM 4435 O O . TYR A 1 566 ? -30 3.865 -17.812 1 96.25 566 TYR A O 1
ATOM 4443 N N . CYS A 1 567 ? -28.031 3.035 -16.891 1 95.12 567 CYS A N 1
ATOM 4444 C CA . CYS A 1 567 ? -27.484 4.363 -16.641 1 95.12 567 CYS A CA 1
ATOM 4445 C C . CYS A 1 567 ? -27.359 5.152 -17.938 1 95.12 567 CYS A C 1
ATOM 4447 O O . CYS A 1 567 ? -27.594 6.363 -17.953 1 95.12 567 CYS A O 1
ATOM 4449 N N . ALA A 1 568 ? -27 4.453 -19 1 93.69 568 ALA A N 1
ATOM 4450 C CA . ALA A 1 568 ? -26.953 5.109 -20.312 1 93.69 568 ALA A CA 1
ATOM 4451 C C . ALA A 1 568 ? -28.328 5.633 -20.703 1 93.69 568 ALA A C 1
ATOM 4453 O O . ALA A 1 568 ? -28.438 6.742 -21.234 1 93.69 568 ALA A O 1
ATOM 4454 N N . TRP A 1 569 ? -29.344 4.871 -20.5 1 93.75 569 TRP A N 1
ATOM 4455 C CA . TRP A 1 569 ? -30.719 5.27 -20.797 1 93.75 569 TRP A CA 1
ATOM 4456 C C . TRP A 1 569 ? -31.094 6.523 -20.016 1 93.75 569 TRP A C 1
ATOM 4458 O O . TRP A 1 569 ? -31.859 7.359 -20.516 1 93.75 569 TRP A O 1
ATOM 4468 N N . ARG A 1 570 ? -30.469 6.625 -18.844 1 92.38 570 ARG A N 1
ATOM 4469 C CA . ARG A 1 570 ? -30.75 7.785 -18 1 92.38 570 ARG A CA 1
ATOM 4470 C C . ARG A 1 570 ? -29.828 8.945 -18.344 1 92.38 570 ARG A C 1
ATOM 4472 O O . ARG A 1 570 ? -29.812 9.961 -17.656 1 92.38 570 ARG A O 1
ATOM 4479 N N . GLY A 1 571 ? -29.047 8.773 -19.391 1 90.38 571 GLY A N 1
ATOM 4480 C CA . GLY A 1 571 ? -28.156 9.844 -19.828 1 90.38 571 GLY A CA 1
ATOM 4481 C C . GLY A 1 571 ? -26.875 9.938 -19.016 1 90.38 571 GLY A C 1
ATOM 4482 O O . GLY A 1 571 ? -26.203 10.977 -19.031 1 90.38 571 GLY A O 1
ATOM 4483 N N . GLY A 1 572 ? -26.594 8.891 -18.312 1 93.56 572 GLY A N 1
ATOM 4484 C CA . GLY A 1 572 ? -25.391 8.867 -17.5 1 93.56 572 GLY A CA 1
ATOM 4485 C C . GLY A 1 572 ? -24.578 7.602 -17.656 1 93.56 572 GLY A C 1
ATOM 4486 O O . GLY A 1 572 ? -24.5 7.043 -18.75 1 93.56 572 GLY A O 1
ATOM 4487 N N . ARG A 1 573 ? -23.844 7.293 -16.656 1 95.06 573 ARG A N 1
ATOM 4488 C CA . ARG A 1 573 ? -23 6.105 -16.578 1 95.06 573 ARG A CA 1
ATOM 4489 C C . ARG A 1 573 ? -22.891 5.598 -15.141 1 95.06 573 ARG A C 1
ATOM 4491 O O . ARG A 1 573 ? -23.438 6.199 -14.219 1 95.06 573 ARG A O 1
ATOM 4498 N N . LEU A 1 574 ? -22.297 4.488 -14.969 1 96.75 574 LEU A N 1
ATOM 4499 C CA . LEU A 1 574 ? -21.938 4.055 -13.625 1 96.75 574 LEU A CA 1
ATOM 4500 C C . LEU A 1 574 ? -20.844 4.938 -13.039 1 96.75 574 LEU A C 1
ATOM 4502 O O . LEU A 1 574 ? -19.984 5.434 -13.766 1 96.75 574 LEU A O 1
ATOM 4506 N N . PRO A 1 575 ? -20.906 5.168 -11.773 1 97.12 575 PRO A N 1
ATOM 4507 C CA . PRO A 1 575 ? -19.797 5.895 -11.172 1 97.12 575 PRO A CA 1
ATOM 4508 C C . PRO A 1 575 ? -18.516 5.062 -11.094 1 97.12 575 PRO A C 1
ATOM 4510 O O . PRO A 1 575 ? -18.578 3.846 -10.891 1 97.12 575 PRO A O 1
ATOM 4513 N N . MET A 1 576 ? -17.375 5.73 -11.25 1 96.12 576 MET A N 1
ATOM 4514 C CA . MET A 1 576 ? -16.125 5.105 -10.836 1 96.12 576 MET A CA 1
ATOM 4515 C C . MET A 1 576 ? -16.125 4.832 -9.336 1 96.12 576 MET A C 1
ATOM 4517 O O . MET A 1 576 ? -16.844 5.488 -8.578 1 96.12 576 MET A O 1
ATOM 4521 N N . GLU A 1 577 ? -15.297 3.87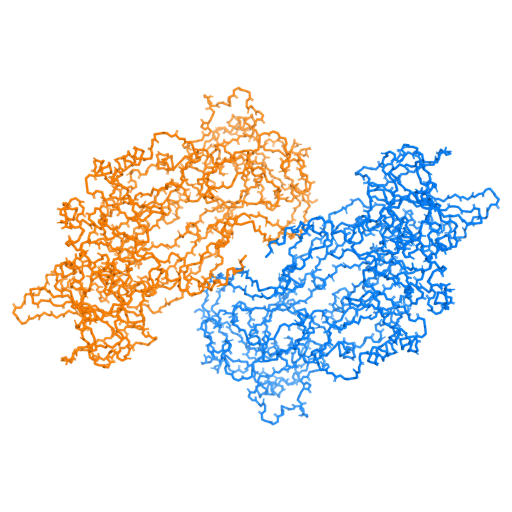7 -8.922 1 97.06 577 GLU A N 1
ATOM 4522 C CA . GLU A 1 577 ? -15.227 3.611 -7.488 1 97.06 577 GLU A CA 1
ATOM 4523 C C . GLU A 1 577 ? -14.836 4.867 -6.715 1 97.06 577 GLU A C 1
ATOM 4525 O O . GLU A 1 577 ? -15.32 5.094 -5.602 1 97.06 577 GLU A O 1
ATOM 4530 N N . ASP A 1 578 ? -13.969 5.699 -7.293 1 95.62 578 ASP A N 1
ATOM 4531 C CA . ASP A 1 578 ? -13.523 6.93 -6.652 1 95.62 578 ASP A CA 1
ATOM 4532 C C . ASP A 1 578 ? -14.68 7.922 -6.508 1 95.62 578 ASP A C 1
ATOM 4534 O O . ASP A 1 578 ? -14.828 8.562 -5.465 1 95.62 578 ASP A O 1
ATOM 4538 N N . GLU A 1 579 ? -15.445 8.055 -7.555 1 96.5 579 GLU A N 1
ATOM 4539 C CA . GLU A 1 579 ? -16.594 8.953 -7.531 1 96.5 579 GLU A CA 1
ATOM 4540 C C . GLU A 1 579 ? -17.625 8.508 -6.496 1 96.5 579 GLU A C 1
ATOM 4542 O O . GLU A 1 579 ? -18.172 9.328 -5.75 1 96.5 579 GLU A O 1
ATOM 4547 N N . TRP A 1 580 ? -17.844 7.258 -6.449 1 97.88 580 TRP A N 1
ATOM 4548 C CA . TRP A 1 580 ? -18.75 6.684 -5.461 1 97.88 580 TRP A CA 1
ATOM 4549 C C . TRP A 1 580 ? -18.281 6.992 -4.047 1 97.88 580 TRP A C 1
ATOM 4551 O O . TRP A 1 580 ? -19.078 7.406 -3.195 1 97.88 580 TRP A O 1
ATOM 4561 N N . GLN A 1 581 ? -17 6.75 -3.822 1 96.94 581 GLN A N 1
ATOM 4562 C CA . GLN A 1 581 ? -16.438 6.973 -2.5 1 96.94 581 GLN A CA 1
ATOM 4563 C C . GLN A 1 581 ? -16.516 8.445 -2.102 1 96.94 581 GLN A C 1
ATOM 4565 O O . GLN A 1 581 ? -16.922 8.766 -0.985 1 96.94 581 GLN A O 1
ATOM 4570 N N . LEU A 1 582 ? -16.109 9.289 -2.98 1 94.75 582 LEU A N 1
ATOM 4571 C CA . LEU A 1 582 ? -16.109 10.719 -2.691 1 94.75 582 LEU A CA 1
ATOM 4572 C C . LEU A 1 582 ? -17.531 11.211 -2.402 1 94.75 582 LEU A C 1
ATOM 4574 O O . LEU A 1 582 ? -17.734 12 -1.473 1 94.75 582 LEU A O 1
ATOM 4578 N N . ALA A 1 583 ? -18.5 10.797 -3.162 1 95.62 583 ALA A N 1
ATOM 4579 C CA . ALA A 1 583 ? -19.891 11.148 -2.908 1 95.62 583 ALA A CA 1
ATOM 4580 C C . ALA A 1 583 ? -20.359 10.625 -1.55 1 95.62 583 ALA A C 1
ATOM 4582 O O . ALA A 1 583 ? -21.031 11.336 -0.803 1 95.62 583 ALA A O 1
ATOM 4583 N N . GLY A 1 584 ? -19.969 9.422 -1.245 1 95.94 584 GLY A N 1
ATOM 4584 C CA . GLY A 1 584 ? -20.328 8.812 0.024 1 95.94 584 GLY A CA 1
ATOM 4585 C C . GLY A 1 584 ? -19.719 9.516 1.221 1 95.94 584 GLY A C 1
ATOM 4586 O O . GLY A 1 584 ? -20.344 9.609 2.279 1 95.94 584 GLY A O 1
ATOM 4587 N N . GLU A 1 585 ? -18.531 9.898 1.079 1 90.81 585 GLU A N 1
ATOM 4588 C CA . GLU A 1 585 ? -17.875 10.633 2.154 1 90.81 585 GLU A CA 1
ATOM 4589 C C . GLU A 1 585 ? -18.516 12 2.365 1 90.81 585 GLU A C 1
ATOM 4591 O O . GLU A 1 585 ? -18.562 12.5 3.49 1 90.81 585 GLU A O 1
ATOM 4596 N N . ALA A 1 586 ? -19 12.547 1.273 1 88.06 586 ALA A N 1
ATOM 4597 C CA . ALA A 1 586 ? -19.688 13.836 1.35 1 88.06 586 ALA A CA 1
ATOM 4598 C C . ALA A 1 586 ? -21.078 13.688 1.939 1 88.06 586 ALA A C 1
ATOM 4600 O O . ALA A 1 586 ? -21.609 14.609 2.562 1 88.06 586 ALA A O 1
ATOM 4601 N N . ALA A 1 587 ? -21.688 12.555 1.726 1 90.62 587 ALA A N 1
ATOM 4602 C CA . ALA A 1 587 ? -23.047 12.297 2.203 1 90.62 587 ALA A CA 1
ATOM 4603 C C . ALA A 1 587 ? -23.156 10.906 2.814 1 90.62 587 ALA A C 1
ATOM 4605 O O . ALA A 1 587 ? -23.891 10.055 2.307 1 90.62 587 ALA A O 1
ATOM 4606 N N . PRO A 1 588 ? -22.594 10.672 3.924 1 88.88 588 PRO A N 1
ATOM 4607 C CA . PRO A 1 588 ? -22.547 9.336 4.516 1 88.88 588 PRO A CA 1
ATOM 4608 C C . PRO A 1 588 ? -23.922 8.789 4.863 1 88.88 588 PRO A C 1
ATOM 4610 O O . PRO A 1 588 ? -24.125 7.574 4.895 1 88.88 588 PRO A O 1
ATOM 4613 N N . SER A 1 589 ? -24.906 9.656 5.094 1 91.31 589 SER A N 1
ATOM 4614 C CA . SER A 1 589 ? -26.25 9.219 5.465 1 91.31 589 SER A CA 1
ATOM 4615 C C . SER A 1 589 ? -26.906 8.453 4.328 1 91.31 589 SER A C 1
ATOM 4617 O O . SER A 1 589 ? -27.828 7.652 4.559 1 91.31 589 SER A O 1
ATOM 4619 N N . HIS A 1 590 ? -26.375 8.648 3.111 1 93.94 590 HIS A N 1
ATOM 4620 C CA . HIS A 1 590 ? -26.984 8.016 1.95 1 93.94 590 HIS A CA 1
ATOM 4621 C C . HIS A 1 590 ? -26.125 6.875 1.426 1 93.94 590 HIS A C 1
ATOM 4623 O O . HIS A 1 590 ? -26.594 6.055 0.633 1 93.94 590 HIS A O 1
ATOM 4629 N N . PHE A 1 591 ? -24.875 6.805 1.808 1 95.19 591 PHE A N 1
ATOM 4630 C CA . PHE A 1 591 ? -23.953 5.859 1.196 1 95.19 591 PHE A CA 1
ATOM 4631 C C . PHE A 1 591 ? -23.344 4.934 2.246 1 95.19 591 PHE A C 1
ATOM 4633 O O . PHE A 1 591 ? -22.844 3.861 1.916 1 95.19 591 PHE A O 1
ATOM 4640 N N . GLY A 1 592 ? -23.359 5.273 3.492 1 91.56 592 GLY A N 1
ATOM 4641 C CA . GLY A 1 592 ? -22.609 4.602 4.535 1 91.56 592 GLY A CA 1
ATOM 4642 C C . GLY A 1 592 ? -23.359 3.463 5.188 1 91.56 592 GLY A C 1
ATOM 4643 O O . GLY A 1 592 ? -24.328 2.943 4.613 1 91.56 592 GLY A O 1
ATOM 4644 N N . VAL A 1 593 ? -22.938 3.057 6.367 1 93.69 593 VAL A N 1
ATOM 4645 C CA . VAL A 1 593 ? -23.438 1.896 7.094 1 93.69 593 VAL A CA 1
ATOM 4646 C C . VAL A 1 593 ? -24.875 2.146 7.543 1 93.69 593 VAL A C 1
ATOM 4648 O O . VAL A 1 593 ? -25.672 1.211 7.656 1 93.69 593 VAL A O 1
ATOM 4651 N N . GLU A 1 594 ? -25.203 3.438 7.707 1 93.31 594 GLU A N 1
ATOM 4652 C CA . GLU A 1 594 ? -26.531 3.773 8.242 1 93.31 594 GLU A CA 1
ATOM 4653 C C . GLU A 1 594 ? -27.484 4.172 7.129 1 93.31 594 GLU A C 1
ATOM 4655 O O . GLU A 1 594 ? -28.562 4.715 7.395 1 93.31 594 GLU A O 1
ATOM 4660 N N . ARG A 1 595 ? -27.094 3.969 5.895 1 94.12 595 ARG A N 1
ATOM 4661 C CA . ARG A 1 595 ? -27.969 4.355 4.793 1 94.12 595 ARG A CA 1
ATOM 4662 C C . ARG A 1 595 ? -29.312 3.645 4.887 1 94.12 595 ARG A C 1
ATOM 4664 O O . ARG A 1 595 ? -29.391 2.5 5.34 1 94.12 595 ARG A O 1
ATOM 4671 N N . PRO A 1 596 ? -30.359 4.289 4.422 1 93.69 596 PRO A N 1
ATOM 4672 C CA . PRO A 1 596 ? -31.688 3.703 4.551 1 93.69 596 PRO A CA 1
ATOM 4673 C C . PRO A 1 596 ? -31.938 2.566 3.562 1 93.69 596 PRO A C 1
ATOM 4675 O O . PRO A 1 596 ? -31.203 2.424 2.586 1 93.69 596 PRO A O 1
ATOM 4678 N N . GLY A 1 597 ? -32.938 1.695 3.953 1 94.44 597 GLY A N 1
ATOM 4679 C CA . GLY A 1 597 ? -33.375 0.649 3.049 1 94.44 597 GLY A CA 1
ATOM 4680 C C . GLY A 1 597 ? -32.5 -0.586 3.082 1 94.44 597 GLY A C 1
ATOM 4681 O O . GLY A 1 597 ? -31.734 -0.785 4.027 1 94.44 597 GLY A O 1
ATOM 4682 N N . VAL A 1 598 ? -32.719 -1.42 2.012 1 96 598 VAL A N 1
ATOM 4683 C CA . VAL A 1 598 ? -31.953 -2.656 1.881 1 96 598 VAL A CA 1
ATOM 4684 C C . VAL A 1 598 ? -30.547 -2.344 1.367 1 96 598 VAL A C 1
ATOM 4686 O O . VAL A 1 598 ? -30.375 -1.645 0.364 1 96 598 VAL A O 1
ATOM 4689 N N . GLY A 1 599 ? -29.547 -2.824 2.094 1 96.94 599 GLY A N 1
ATOM 4690 C CA . GLY A 1 599 ? -28.156 -2.609 1.693 1 96.94 599 GLY A CA 1
ATOM 4691 C C . GLY A 1 599 ? -27.672 -3.633 0.69 1 96.94 599 GLY A C 1
ATOM 4692 O O . GLY A 1 599 ? -27.781 -4.84 0.92 1 96.94 599 GLY A O 1
ATOM 4693 N N . VAL A 1 600 ? -27.172 -3.178 -0.452 1 98.19 600 VAL A N 1
ATOM 4694 C CA . VAL A 1 600 ? -26.547 -4.02 -1.473 1 98.19 600 VAL A CA 1
ATOM 4695 C C . VAL A 1 600 ? -25.203 -3.434 -1.877 1 98.19 600 VAL A C 1
ATOM 4697 O O . VAL A 1 600 ? -24.953 -2.234 -1.717 1 98.19 600 VAL A O 1
ATOM 4700 N N . TRP A 1 601 ? -24.312 -4.324 -2.316 1 98.31 601 TRP A N 1
ATOM 4701 C CA . TRP A 1 601 ? -23.125 -3.822 -2.998 1 98.31 601 TRP A CA 1
ATOM 4702 C C . TRP A 1 601 ? -23.5 -2.998 -4.223 1 98.31 601 TRP A C 1
ATOM 4704 O O . TRP A 1 601 ? -24.594 -3.158 -4.77 1 98.31 601 TRP A O 1
ATOM 4714 N N . SER A 1 602 ? -22.594 -2.125 -4.66 1 98.5 602 SER A N 1
ATOM 4715 C CA . SER A 1 602 ? -22.844 -1.291 -5.832 1 98.5 602 SER A CA 1
ATOM 4716 C C . SER A 1 602 ? -21.828 -1.557 -6.93 1 98.5 602 SER A C 1
ATOM 4718 O O . SER A 1 602 ? -20.625 -1.44 -6.707 1 98.5 602 SER A O 1
ATOM 4720 N N . TRP A 1 603 ? -22.375 -1.921 -8.086 1 98.31 603 TRP A N 1
ATOM 4721 C CA . TRP A 1 603 ? -21.516 -1.938 -9.266 1 98.31 603 TRP A CA 1
ATOM 4722 C C . TRP A 1 603 ? -20.875 -0.572 -9.5 1 98.31 603 TRP A C 1
ATOM 4724 O O . TRP A 1 603 ? -21.531 0.462 -9.32 1 98.31 603 TRP A O 1
ATOM 4734 N N . THR A 1 604 ? -19.656 -0.528 -9.906 1 97.88 604 THR A N 1
ATOM 4735 C CA . THR A 1 604 ? -18.984 0.688 -10.367 1 97.88 604 THR A CA 1
ATOM 4736 C C . THR A 1 604 ? -18.406 0.494 -11.758 1 97.88 604 THR A C 1
ATOM 4738 O O . THR A 1 604 ? -18.375 -0.624 -12.281 1 97.88 604 THR A O 1
ATOM 4741 N N . GLU A 1 605 ? -17.953 1.572 -12.336 1 96.19 605 GLU A N 1
ATOM 4742 C CA . GLU A 1 605 ? -17.328 1.531 -13.648 1 96.19 605 GLU A CA 1
ATOM 4743 C C . GLU A 1 605 ? -15.875 1.093 -13.555 1 96.19 605 GLU A C 1
ATOM 4745 O O . GLU A 1 605 ? -15.133 1.163 -14.539 1 96.19 605 GLU A O 1
ATOM 4750 N N . SER A 1 606 ? -15.406 0.718 -12.359 1 96.44 606 SER A N 1
ATOM 4751 C CA . SER A 1 606 ? -14.016 0.353 -12.141 1 96.44 606 SER A CA 1
ATOM 4752 C C . SER A 1 606 ? -13.766 -1.115 -12.469 1 96.44 606 SER A C 1
ATOM 4754 O O . SER A 1 606 ? -13.367 -1.895 -11.602 1 96.44 606 SER A O 1
ATOM 4756 N N . GLU A 1 607 ? -13.969 -1.452 -13.68 1 96.69 607 GLU A N 1
ATOM 4757 C CA . GLU A 1 607 ? -13.648 -2.756 -14.258 1 96.69 607 GLU A CA 1
ATOM 4758 C C . GLU A 1 607 ? -12.211 -2.801 -14.75 1 96.69 607 GLU A C 1
ATOM 4760 O O . GLU A 1 607 ? -11.742 -1.867 -15.406 1 96.69 607 GLU A O 1
ATOM 4765 N N . HIS A 1 608 ? -11.5 -3.863 -14.391 1 96.06 608 HIS A N 1
ATOM 4766 C CA . HIS A 1 608 ? -10.094 -3.99 -14.75 1 96.06 608 HIS A CA 1
ATOM 4767 C C . HIS A 1 608 ? -9.797 -5.367 -15.336 1 96.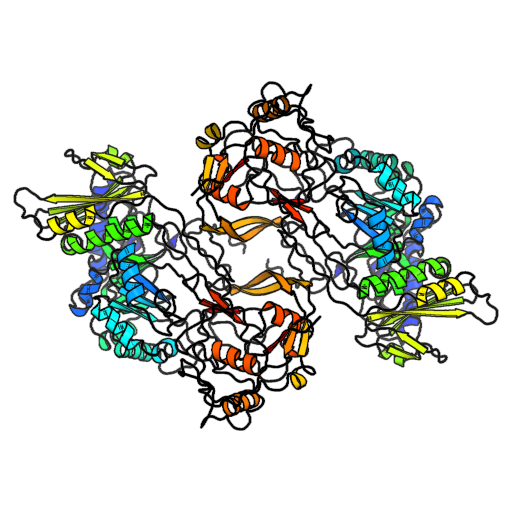06 608 HIS A C 1
ATOM 4769 O O . HIS A 1 608 ? -10.57 -6.309 -15.148 1 96.06 608 HIS A O 1
ATOM 4775 N N . SER A 1 609 ? -8.758 -5.461 -16.094 1 96 609 SER A N 1
ATOM 4776 C CA . SER A 1 609 ? -8.242 -6.727 -16.609 1 96 609 SER A CA 1
ATOM 4777 C C . SER A 1 609 ? -6.727 -6.691 -16.734 1 96 609 SER A C 1
ATOM 4779 O O . SER A 1 609 ? -6.156 -5.668 -17.125 1 96 609 SER A O 1
ATOM 4781 N N . ASP A 1 610 ? -6.109 -7.734 -16.406 1 93.38 610 ASP A N 1
ATOM 4782 C CA . ASP A 1 610 ? -4.688 -7.871 -16.719 1 93.38 610 ASP A CA 1
ATOM 4783 C C . ASP A 1 610 ? -4.477 -8.812 -17.906 1 93.38 610 ASP A C 1
ATOM 4785 O O . ASP A 1 610 ? -3.357 -9.273 -18.141 1 93.38 610 ASP A O 1
ATOM 4789 N N . GLY A 1 611 ? -5.566 -9.203 -18.625 1 94.69 611 GLY A N 1
ATOM 4790 C CA . GLY A 1 611 ? -5.523 -10.117 -19.766 1 94.69 611 GLY A CA 1
ATOM 4791 C C . GLY A 1 611 ? -5.836 -11.547 -19.375 1 94.69 611 GLY A C 1
ATOM 4792 O O . GLY A 1 611 ? -6.055 -12.398 -20.25 1 94.69 611 GLY A O 1
ATOM 4793 N N . ARG A 1 612 ? -5.84 -11.867 -18.109 1 96.25 612 ARG A N 1
ATOM 4794 C CA . ARG A 1 612 ? -6.172 -13.195 -17.609 1 96.25 612 ARG A CA 1
ATOM 4795 C C . ARG A 1 612 ? -7.312 -13.141 -16.594 1 96.25 612 ARG A C 1
ATOM 4797 O O . ARG A 1 612 ? -8.203 -13.992 -16.609 1 96.25 612 ARG A O 1
ATOM 4804 N N . THR A 1 613 ? -7.262 -12.133 -15.781 1 96.06 613 THR A N 1
ATOM 4805 C CA . THR A 1 613 ? -8.281 -11.969 -14.75 1 96.06 613 THR A CA 1
ATOM 4806 C C . THR A 1 613 ? -9.055 -10.672 -14.961 1 96.06 613 THR A C 1
ATOM 4808 O O . THR A 1 613 ? -8.461 -9.594 -15.086 1 96.06 613 THR A O 1
ATOM 4811 N N . ARG A 1 614 ? -10.344 -10.789 -15.078 1 96.75 614 ARG A N 1
ATOM 4812 C CA . ARG A 1 614 ? -11.25 -9.656 -15.102 1 96.75 614 ARG A CA 1
ATOM 4813 C C . ARG A 1 614 ? -11.875 -9.422 -13.727 1 96.75 614 ARG A C 1
ATOM 4815 O O . ARG A 1 614 ? -12.305 -10.367 -13.07 1 96.75 614 ARG A O 1
ATOM 4822 N N . PHE A 1 615 ? -11.797 -8.164 -13.227 1 96.81 615 PHE A N 1
ATOM 4823 C CA . PHE A 1 615 ? -12.391 -7.898 -11.922 1 96.81 615 PHE A CA 1
ATOM 4824 C C . PHE A 1 615 ? -13.016 -6.508 -11.883 1 96.81 615 PHE A C 1
ATOM 4826 O O . PHE A 1 615 ? -12.773 -5.691 -12.773 1 96.81 615 PHE A O 1
ATOM 4833 N N . VAL A 1 616 ? -13.914 -6.293 -10.945 1 97.44 616 VAL A N 1
ATOM 4834 C CA . VAL A 1 616 ? -14.594 -5.023 -10.711 1 97.44 616 VAL A CA 1
ATOM 4835 C C . VAL A 1 616 ? -14.531 -4.668 -9.227 1 97.44 616 VAL A C 1
ATOM 4837 O O . VAL A 1 616 ? -14.602 -5.551 -8.367 1 97.44 616 VAL A O 1
ATOM 4840 N N . MET A 1 617 ? -14.344 -3.373 -8.977 1 97.06 617 MET A N 1
ATOM 4841 C CA . MET A 1 617 ? -14.391 -2.91 -7.59 1 97.06 617 MET A CA 1
ATOM 4842 C C . MET A 1 617 ? -15.82 -2.611 -7.156 1 97.06 617 MET A C 1
ATOM 4844 O O . MET A 1 617 ? -16.531 -1.86 -7.828 1 97.06 617 MET A O 1
ATOM 4848 N N . LEU A 1 618 ? -16.25 -3.229 -6.027 1 98.06 618 LEU A N 1
ATOM 4849 C CA . LEU A 1 618 ? -17.578 -2.98 -5.465 1 98.06 618 LEU A CA 1
ATOM 4850 C C . LEU A 1 618 ? -17.5 -2.043 -4.266 1 98.06 618 LEU A C 1
ATOM 4852 O O . LEU A 1 618 ? -16.484 -2.023 -3.557 1 98.06 618 LEU A O 1
ATOM 4856 N N . LYS A 1 619 ? -18.594 -1.293 -4.055 1 98.19 619 LYS A N 1
ATOM 4857 C CA . LYS A 1 619 ? -18.672 -0.359 -2.934 1 98.19 619 LYS A CA 1
ATOM 4858 C C . LYS A 1 619 ? -19.953 -0.573 -2.133 1 98.19 619 LYS A C 1
ATOM 4860 O O . LYS A 1 619 ? -20.938 -1.136 -2.643 1 98.19 619 LYS A O 1
ATOM 4865 N N . GLY A 1 620 ? -19.938 -0.143 -0.806 1 97.31 620 GLY A N 1
ATOM 4866 C CA . GLY A 1 620 ? -21.141 0.011 -0.003 1 97.31 620 GLY A CA 1
ATOM 4867 C C . GLY A 1 620 ? -21.391 -1.155 0.935 1 97.31 620 GLY A C 1
ATOM 4868 O O . GLY A 1 620 ? -21.922 -0.976 2.031 1 97.31 620 GLY A O 1
ATOM 4869 N N . GLY A 1 621 ? -21.078 -2.359 0.484 1 97.06 621 GLY A N 1
ATOM 4870 C CA . GLY A 1 621 ? -21.438 -3.533 1.264 1 97.06 621 GLY A CA 1
ATOM 4871 C C . GLY A 1 621 ? -22.891 -3.949 1.092 1 97.06 621 GLY A C 1
ATOM 4872 O O . GLY A 1 621 ? -23.641 -3.32 0.339 1 97.06 621 GLY A O 1
ATOM 4873 N N . SER A 1 622 ? -23.219 -5.039 1.723 1 97.31 622 SER A N 1
ATOM 4874 C CA . SER A 1 622 ? -24.578 -5.562 1.652 1 97.31 622 SER A CA 1
ATOM 4875 C C . SER A 1 622 ? -25.047 -6.074 3.012 1 97.31 622 SER A C 1
ATOM 4877 O O . SER A 1 622 ? -24.234 -6.32 3.9 1 97.31 622 SER A O 1
ATOM 4879 N N . ASP A 1 623 ? -26.344 -6.207 3.158 1 97.38 623 ASP A N 1
ATOM 4880 C CA . ASP A 1 623 ? -26.906 -6.738 4.398 1 97.38 623 ASP A CA 1
ATOM 4881 C C . ASP A 1 623 ? -26.562 -8.219 4.566 1 97.38 623 ASP A C 1
ATOM 4883 O O . ASP A 1 623 ? -26.516 -8.719 5.691 1 97.38 623 ASP A O 1
ATOM 4887 N N . TYR A 1 624 ? -26.281 -8.852 3.488 1 97.06 624 TYR A N 1
ATOM 4888 C CA . TYR A 1 624 ? -25.984 -10.281 3.529 1 97.06 624 TYR A CA 1
ATOM 4889 C C . TYR A 1 624 ? -24.531 -10.531 3.945 1 97.06 624 TYR A C 1
ATOM 4891 O O . TYR A 1 624 ? -23.625 -9.828 3.508 1 97.06 624 TYR A O 1
ATOM 4899 N N . ARG A 1 625 ? -24.359 -11.508 4.773 1 96 625 ARG A N 1
ATOM 4900 C CA . ARG A 1 625 ? -23.062 -12.031 5.168 1 96 625 ARG A CA 1
ATOM 4901 C C . ARG A 1 625 ? -23.109 -13.547 5.363 1 96 625 ARG A C 1
ATOM 4903 O O . ARG A 1 625 ? -23.891 -14.039 6.188 1 96 625 ARG A O 1
ATOM 4910 N N . ALA A 1 626 ? -22.297 -14.227 4.562 1 95.56 626 ALA A N 1
ATOM 4911 C CA . ALA A 1 626 ? -22.203 -15.664 4.801 1 95.56 626 ALA A CA 1
ATOM 4912 C C . ALA A 1 626 ? -21.438 -15.961 6.082 1 95.56 626 ALA A C 1
ATOM 4914 O O . ALA A 1 626 ? -20.328 -15.453 6.273 1 95.56 626 ALA A O 1
ATOM 4915 N N . PRO A 1 627 ? -21.906 -16.75 6.957 1 94.44 627 PRO A N 1
ATOM 4916 C CA . PRO A 1 627 ? -21.25 -17 8.242 1 94.44 627 PRO A CA 1
ATOM 4917 C C . PRO A 1 627 ? -20.281 -18.188 8.195 1 94.44 627 PRO A C 1
ATOM 4919 O O . PRO A 1 627 ? -20.266 -18.938 7.219 1 94.44 627 PRO A O 1
ATOM 4922 N N . ASP A 1 628 ? -19.375 -18.234 9.125 1 92.19 628 ASP A N 1
ATOM 4923 C CA . ASP A 1 628 ? -18.703 -19.422 9.609 1 92.19 628 ASP A CA 1
ATOM 4924 C C . ASP A 1 628 ? -17.453 -19.719 8.789 1 92.19 628 ASP A C 1
ATOM 4926 O O . ASP A 1 628 ? -16.781 -20.734 9 1 92.19 628 ASP A O 1
ATOM 4930 N N . SER A 1 629 ? -17.188 -18.922 7.816 1 92.56 629 SER A N 1
ATOM 4931 C CA . SER A 1 629 ? -15.945 -19.141 7.074 1 92.56 629 SER A CA 1
ATOM 4932 C C . SER A 1 629 ? -15.297 -17.812 6.699 1 92.56 629 SER A C 1
ATOM 4934 O O . SER A 1 629 ? -15.969 -16.906 6.211 1 92.56 629 SER A O 1
ATOM 4936 N N . ASP A 1 630 ? -13.969 -17.672 6.797 1 88.75 630 ASP A N 1
ATOM 4937 C CA . ASP A 1 630 ? -13.219 -16.469 6.441 1 88.75 630 ASP A CA 1
ATOM 4938 C C . ASP A 1 630 ? -12.906 -16.438 4.945 1 88.75 630 ASP A C 1
ATOM 4940 O O . ASP A 1 630 ? -12.422 -15.438 4.43 1 88.75 630 ASP A O 1
ATOM 4944 N N . TRP A 1 631 ? -13.312 -17.531 4.215 1 92.44 631 TRP A N 1
ATOM 4945 C CA . TRP A 1 631 ? -12.969 -17.625 2.799 1 92.44 631 TRP A CA 1
ATOM 4946 C C . TRP A 1 631 ? -14.031 -16.953 1.934 1 92.44 631 TRP A C 1
ATOM 4948 O O . TRP A 1 631 ? -13.82 -16.719 0.742 1 92.44 631 TRP A O 1
ATOM 4958 N N . TYR A 1 632 ? -15.125 -16.578 2.582 1 95.38 632 TYR A N 1
ATOM 4959 C CA . TYR A 1 632 ? -16.203 -15.938 1.842 1 95.38 632 TYR A CA 1
ATOM 4960 C C . TYR A 1 632 ? -15.844 -14.484 1.531 1 95.38 632 TYR A C 1
ATOM 4962 O O . TYR A 1 632 ? -15.078 -13.852 2.264 1 95.38 632 TYR A O 1
ATOM 4970 N N . VAL A 1 633 ? -16.391 -14.023 0.436 1 94.75 633 VAL A N 1
ATOM 4971 C CA . VAL A 1 633 ? -16.438 -12.578 0.25 1 94.75 633 VAL A CA 1
ATOM 4972 C C . VAL A 1 633 ? -17.094 -11.922 1.463 1 94.75 633 VAL A C 1
ATOM 4974 O O . VAL A 1 633 ? -18.094 -12.422 1.987 1 94.75 633 VAL A O 1
ATOM 4977 N N . GLU A 1 634 ? -16.578 -10.844 1.857 1 91 634 GLU A N 1
ATOM 4978 C CA . GLU A 1 634 ? -17.094 -10.18 3.053 1 91 634 GLU A CA 1
ATOM 4979 C C . GLU A 1 634 ? -18.484 -9.617 2.809 1 91 634 GLU A C 1
ATOM 4981 O O . GLU A 1 634 ? -18.844 -9.297 1.671 1 91 634 GLU A O 1
ATOM 4986 N N . GLY A 1 635 ? -19.266 -9.617 3.814 1 93 635 GLY A N 1
ATOM 4987 C CA . GLY A 1 635 ? -20.609 -9.047 3.799 1 93 635 GLY A CA 1
ATOM 4988 C C . GLY A 1 635 ? -20.781 -7.898 4.777 1 93 635 GLY A C 1
ATOM 4989 O O . GLY A 1 635 ? -19.797 -7.312 5.234 1 93 635 GLY A O 1
ATOM 4990 N N . GLY A 1 636 ? -22.016 -7.477 4.922 1 95.44 636 GLY A N 1
ATOM 4991 C CA . GLY A 1 636 ? -22.297 -6.344 5.785 1 95.44 636 GLY A CA 1
ATOM 4992 C C . GLY A 1 636 ? -22.141 -5.008 5.09 1 95.44 636 GLY A C 1
ATOM 4993 O O . GLY A 1 636 ? -21.5 -4.922 4.031 1 95.44 636 GLY A O 1
ATOM 4994 N N . ARG A 1 637 ? -22.734 -4.035 5.688 1 96.75 637 ARG A N 1
ATOM 4995 C CA . ARG A 1 637 ? -22.609 -2.672 5.184 1 96.75 637 ARG A CA 1
ATOM 4996 C C . ARG A 1 637 ? -21.266 -2.076 5.562 1 96.75 637 ARG A C 1
ATOM 4998 O O . ARG A 1 637 ? -20.734 -2.348 6.645 1 96.75 637 ARG A O 1
ATOM 5005 N N . HIS A 1 638 ? -20.688 -1.333 4.699 1 96.81 638 HIS A N 1
ATOM 5006 C CA . HIS A 1 638 ? -19.375 -0.745 4.941 1 96.81 638 HIS A CA 1
ATOM 5007 C C . HIS A 1 638 ? -19.391 0.755 4.672 1 96.81 638 HIS A C 1
ATOM 5009 O O . HIS A 1 638 ? -20.266 1.257 3.965 1 96.81 638 HIS A O 1
ATOM 5015 N N . ALA A 1 639 ? -18.422 1.431 5.242 1 95.44 639 ALA A N 1
ATOM 5016 C CA . ALA A 1 639 ? -18.219 2.855 4.992 1 95.44 639 ALA A CA 1
ATOM 5017 C C . ALA A 1 639 ? -17.797 3.104 3.549 1 95.44 639 ALA A C 1
ATOM 5019 O O . ALA A 1 639 ? -17.344 2.186 2.865 1 95.44 639 ALA A O 1
ATOM 5020 N N . PRO A 1 640 ? -17.938 4.312 3.088 1 96.19 640 PRO A N 1
ATOM 5021 C CA . PRO A 1 640 ? -17.672 4.613 1.677 1 96.19 640 PRO A CA 1
ATOM 5022 C C . PRO A 1 640 ? -16.234 4.32 1.264 1 96.19 640 PRO A C 1
ATOM 5024 O O . PRO A 1 640 ? -15.969 4.059 0.088 1 96.19 640 PRO A O 1
ATOM 5027 N N . ASP A 1 641 ? -15.352 4.336 2.193 1 93.62 641 ASP A N 1
ATOM 5028 C CA . ASP A 1 641 ? -13.945 4.145 1.852 1 93.62 641 ASP A CA 1
ATOM 5029 C C . ASP A 1 641 ? -13.594 2.662 1.774 1 93.62 641 ASP A C 1
ATOM 5031 O O . ASP A 1 641 ? -12.438 2.303 1.534 1 93.62 641 ASP A O 1
ATOM 5035 N N . TYR A 1 642 ? -14.523 1.812 1.937 1 96.12 642 TYR A N 1
ATOM 5036 C CA . TYR A 1 642 ? -14.289 0.373 1.862 1 96.12 642 TYR A CA 1
ATOM 5037 C C . TYR A 1 642 ? -14.539 -0.146 0.451 1 96.12 642 TYR A C 1
ATOM 5039 O O . TYR A 1 642 ? -15.5 0.254 -0.205 1 96.12 642 TYR A O 1
ATOM 5047 N N . SER A 1 643 ? -13.672 -1.026 -0.045 1 96.19 643 SER A N 1
ATOM 5048 C CA . SER A 1 643 ? -13.82 -1.624 -1.368 1 96.19 643 SER A CA 1
ATOM 5049 C C . SER A 1 643 ? -13.617 -3.135 -1.317 1 96.19 643 SER A C 1
ATOM 5051 O O . SER A 1 643 ? -12.875 -3.641 -0.471 1 96.19 643 SER A O 1
ATOM 5053 N N . VAL A 1 644 ? -14.281 -3.822 -2.199 1 96.19 644 VAL A N 1
ATOM 5054 C CA . VAL A 1 644 ? -14.07 -5.25 -2.42 1 96.19 644 VAL A CA 1
ATOM 5055 C C . VAL A 1 644 ? -13.719 -5.5 -3.887 1 96.19 644 VAL A C 1
ATOM 5057 O O . VAL A 1 644 ? -14.352 -4.938 -4.785 1 96.19 644 VAL A O 1
ATOM 5060 N N . LYS A 1 645 ? -12.68 -6.262 -4.086 1 95.62 645 LYS A N 1
ATOM 5061 C CA . LYS A 1 645 ? -12.328 -6.738 -5.422 1 95.62 645 LYS A CA 1
ATOM 5062 C C . LYS A 1 645 ? -13.117 -7.992 -5.781 1 95.62 645 LYS A C 1
ATOM 5064 O O . LYS A 1 645 ? -12.93 -9.047 -5.168 1 95.62 645 LYS A O 1
ATOM 5069 N N . LEU A 1 646 ? -13.969 -7.859 -6.695 1 97.19 646 LEU A N 1
ATOM 5070 C CA . LEU A 1 646 ? -14.734 -9.008 -7.168 1 97.19 646 LEU A CA 1
ATOM 5071 C C . LEU A 1 646 ? -14.188 -9.516 -8.5 1 97.19 646 LEU A C 1
ATOM 5073 O O . LEU A 1 646 ? -14.188 -8.789 -9.492 1 97.19 646 LEU A O 1
ATOM 5077 N N . LEU A 1 647 ? -13.688 -10.758 -8.523 1 96.94 647 LEU A N 1
ATOM 5078 C CA . LEU A 1 647 ? -13.414 -11.375 -9.812 1 96.94 647 LEU A CA 1
ATOM 5079 C C . LEU A 1 647 ? -14.703 -11.586 -10.594 1 96.94 647 LEU A C 1
ATOM 5081 O O . LEU A 1 647 ? -15.664 -12.148 -10.07 1 96.94 647 LEU A O 1
ATOM 5085 N N . LEU A 1 648 ? -14.734 -11.141 -11.766 1 96.94 648 LEU A N 1
ATOM 5086 C CA . LEU A 1 648 ? -15.977 -11.086 -12.523 1 96.94 648 LEU A CA 1
ATOM 5087 C C . LEU A 1 648 ? -16.281 -12.43 -13.188 1 96.94 648 LEU A C 1
ATOM 5089 O O . LEU A 1 648 ? -15.547 -12.852 -14.086 1 96.94 648 LEU A O 1
ATOM 5093 N N . PRO A 1 649 ? -17.359 -13.117 -12.75 1 97.12 649 PRO A N 1
ATOM 5094 C CA . PRO A 1 649 ? -17.781 -14.312 -13.492 1 97.12 649 PRO A CA 1
ATOM 5095 C C . PRO A 1 649 ? -18.484 -13.969 -14.805 1 97.12 649 PRO A C 1
ATOM 5097 O O . PRO A 1 649 ? -19.016 -12.867 -14.961 1 97.12 649 PRO A O 1
ATOM 5100 N N . GLY A 1 650 ? -18.469 -14.945 -15.695 1 96.19 650 GLY A N 1
ATOM 5101 C CA . GLY A 1 650 ? -19.156 -14.797 -16.953 1 96.19 650 GLY A CA 1
ATOM 5102 C C . GLY A 1 650 ? -20.438 -15.625 -17.047 1 96.19 650 GLY A C 1
ATOM 5103 O O . GLY A 1 650 ? -20.875 -16.203 -16.047 1 96.19 650 GLY A O 1
ATOM 5104 N N . LEU A 1 651 ? -21.125 -15.438 -18.156 1 97 651 LEU A N 1
ATOM 5105 C CA . LEU A 1 651 ? -22.281 -16.25 -18.531 1 97 651 LEU A CA 1
ATOM 5106 C C . LEU A 1 651 ? -23.438 -16.016 -17.562 1 97 651 LEU A C 1
ATOM 5108 O O . LEU A 1 651 ? -24.172 -16.953 -17.219 1 97 651 LEU A O 1
ATOM 5112 N N . GLY A 1 652 ? -23.516 -14.867 -17.031 1 96.44 652 GLY A N 1
ATOM 5113 C CA . GLY A 1 652 ? -24.641 -14.469 -16.219 1 96.44 652 GLY A CA 1
ATOM 5114 C C . GLY A 1 652 ? -24.422 -14.727 -14.734 1 96.44 652 GLY A C 1
ATOM 5115 O O . GLY A 1 652 ? -25.219 -14.273 -13.898 1 96.44 652 GLY A O 1
ATOM 5116 N N . LEU A 1 653 ? -23.312 -15.297 -14.336 1 97.06 653 LEU A N 1
ATOM 5117 C CA . LEU A 1 653 ? -23.094 -15.711 -12.953 1 97.06 653 LEU A CA 1
ATOM 5118 C C . LEU A 1 653 ? -22.703 -14.523 -12.086 1 97.06 653 LEU A C 1
ATOM 5120 O O . LEU A 1 653 ? -22.734 -14.609 -10.859 1 97.06 653 LEU A O 1
ATOM 5124 N N . ALA A 1 654 ? -22.406 -13.406 -12.711 1 96.69 654 ALA A N 1
ATOM 5125 C CA . ALA A 1 654 ? -22.156 -12.195 -11.93 1 96.69 654 ALA A CA 1
ATOM 5126 C C . ALA A 1 654 ? -23.453 -11.648 -11.336 1 96.69 654 ALA A C 1
ATOM 5128 O O . ALA A 1 654 ? -23.422 -10.82 -10.422 1 96.69 654 ALA A O 1
ATOM 5129 N N . ARG A 1 655 ? -24.609 -12.047 -11.922 1 98 655 ARG A N 1
ATOM 5130 C CA . ARG A 1 655 ? -25.906 -11.633 -11.43 1 98 655 ARG A CA 1
ATOM 5131 C C . ARG A 1 655 ? -26.25 -12.336 -10.117 1 98 655 ARG A C 1
ATOM 5133 O O . ARG A 1 655 ? -26.359 -13.562 -10.07 1 98 655 ARG A O 1
ATOM 5140 N N . GLY A 1 656 ? -26.344 -11.586 -9.055 1 96.5 656 GLY A N 1
ATOM 5141 C CA . GLY A 1 656 ? -26.656 -12.141 -7.746 1 96.5 656 GLY A CA 1
ATOM 5142 C C . GLY A 1 656 ? -27.641 -11.281 -6.961 1 96.5 656 GLY A C 1
ATOM 5143 O O . GLY A 1 656 ? -28.047 -10.219 -7.422 1 96.5 656 GLY A O 1
ATOM 5144 N N . ALA A 1 657 ? -27.953 -11.734 -5.84 1 97.56 657 ALA A N 1
ATOM 5145 C CA . ALA A 1 657 ? -29.047 -11.164 -5.059 1 97.56 657 ALA A CA 1
ATOM 5146 C C . ALA A 1 657 ? -28.578 -9.953 -4.262 1 97.56 657 ALA A C 1
ATOM 5148 O O . ALA A 1 657 ? -29.391 -9.219 -3.697 1 97.56 657 ALA A O 1
ATOM 5149 N N . THR A 1 658 ? -27.281 -9.664 -4.309 1 98.19 658 THR A N 1
ATOM 5150 C CA . THR A 1 658 ? -26.797 -8.727 -3.305 1 98.19 658 THR A CA 1
ATOM 5151 C C . THR A 1 658 ? -26.078 -7.555 -3.963 1 98.19 658 THR A C 1
ATOM 5153 O O . THR A 1 658 ? -25.391 -6.785 -3.291 1 98.19 658 THR A O 1
ATOM 5156 N N . VAL A 1 659 ? -26.094 -7.438 -5.266 1 98.5 659 VAL A N 1
ATOM 5157 C CA . VAL A 1 659 ? -25.391 -6.355 -5.953 1 98.5 659 VAL A CA 1
ATOM 5158 C C . VAL A 1 659 ? -26.375 -5.527 -6.766 1 98.5 659 VAL A C 1
ATOM 5160 O O . VAL A 1 659 ? -27.156 -6.078 -7.543 1 98.5 659 VAL A O 1
ATOM 5163 N N . GLY A 1 660 ? -26.438 -4.301 -6.543 1 98.56 660 GLY A N 1
ATOM 5164 C CA . GLY A 1 660 ? -27.156 -3.297 -7.305 1 98.56 660 GLY A CA 1
ATOM 5165 C C . GLY A 1 660 ? -26.266 -2.227 -7.891 1 98.56 660 GLY A C 1
ATOM 5166 O O . GLY A 1 660 ? -25.125 -2.51 -8.297 1 98.56 660 GLY A O 1
ATOM 5167 N N . PHE A 1 661 ? -26.891 -1 -8.125 1 98.25 661 PHE A N 1
ATOM 5168 C CA . PHE A 1 661 ? -26.062 0.056 -8.695 1 98.25 661 PHE A CA 1
ATOM 5169 C C . PHE A 1 661 ? -26.75 1.409 -8.586 1 98.25 661 PHE A C 1
ATOM 5171 O O . PHE A 1 661 ? -27.938 1.479 -8.266 1 98.25 661 PHE A O 1
ATOM 5178 N N . ARG A 1 662 ? -26.047 2.389 -8.758 1 97.5 662 ARG A N 1
ATOM 5179 C CA . ARG A 1 662 ? -26.531 3.756 -8.914 1 97.5 662 ARG A CA 1
ATOM 5180 C C . ARG A 1 662 ? -25.844 4.449 -10.086 1 97.5 662 ARG A C 1
ATOM 5182 O O . ARG A 1 662 ? -24.812 3.994 -10.562 1 97.5 662 ARG A O 1
ATOM 5189 N N . CYS A 1 663 ? -26.422 5.527 -10.539 1 96.62 663 CYS A N 1
ATOM 5190 C CA . CYS A 1 663 ? -25.922 6.207 -11.727 1 96.62 663 CYS A CA 1
ATOM 5191 C C . CYS A 1 663 ? -25.125 7.445 -11.352 1 96.62 663 CYS A C 1
ATOM 5193 O O . CYS A 1 663 ? -25.203 7.926 -10.219 1 96.62 663 CYS A O 1
ATOM 5195 N N . ALA A 1 664 ? -24.328 7.906 -12.258 1 95.81 664 ALA A N 1
ATOM 5196 C CA . ALA A 1 664 ? -23.578 9.156 -12.148 1 95.81 664 ALA A CA 1
ATOM 5197 C C . ALA A 1 664 ? -23.656 9.945 -13.453 1 95.81 664 ALA A C 1
ATOM 5199 O O . ALA A 1 664 ? -23.891 9.375 -14.523 1 95.81 664 ALA A O 1
ATOM 5200 N N . TRP A 1 665 ? -23.484 11.242 -13.398 1 93.56 665 TRP A N 1
ATOM 5201 C CA . TRP A 1 665 ? -23.562 12.156 -14.539 1 93.56 665 TRP A CA 1
ATOM 5202 C C . TRP A 1 665 ? -22.422 13.172 -14.492 1 93.56 665 TRP A C 1
ATOM 5204 O O . TRP A 1 665 ? -22.062 13.664 -13.414 1 93.56 665 TRP A O 1
ATOM 5214 N N . GLU A 1 666 ? -21.891 13.5 -15.617 1 91.06 666 GLU A N 1
ATOM 5215 C CA . GLU A 1 666 ? -20.984 14.648 -15.703 1 91.06 666 GLU A CA 1
ATOM 5216 C C . GLU A 1 666 ? -21.75 15.961 -15.555 1 91.06 666 GLU A C 1
ATOM 5218 O O . GLU A 1 666 ? -22.844 16.109 -16.094 1 91.06 666 GLU A O 1
ATOM 5223 N N . VAL A 1 667 ? -21.188 16.781 -14.68 1 87.38 667 VAL A N 1
ATOM 5224 C CA . VAL A 1 667 ? -21.828 18.094 -14.469 1 87.38 667 VAL A CA 1
ATOM 5225 C C . VAL A 1 667 ? -20.969 19.188 -15.078 1 87.38 667 VAL A C 1
ATOM 5227 O O . VAL A 1 667 ? -19.734 19.125 -15.008 1 87.38 667 VAL A O 1
ATOM 5230 N N . SER A 1 668 ? -21.5 19.938 -16.078 1 70.75 668 SER A N 1
ATOM 5231 C CA . SER A 1 668 ? -20.781 21.078 -16.656 1 70.75 668 SER A CA 1
ATOM 5232 C C . SER A 1 668 ? -20.328 22.047 -15.57 1 70.75 668 SER A C 1
ATOM 5234 O O . SER A 1 668 ? -21.062 22.281 -14.602 1 70.75 668 SER A O 1
ATOM 5236 N N . ALA A 1 669 ? -19 22.297 -15.719 1 58.16 669 ALA A N 1
ATOM 5237 C CA . ALA A 1 669 ? -18.391 23.25 -14.797 1 58.16 669 ALA A CA 1
ATOM 5238 C C . ALA A 1 669 ? -19.156 24.562 -14.781 1 58.16 669 ALA A C 1
ATOM 5240 O O . ALA A 1 669 ? -19.672 25 -15.805 1 58.16 669 ALA A O 1
ATOM 5241 N N . MET B 1 1 ? 2.256 -7.824 22.781 1 20.72 1 MET B N 1
ATOM 5242 C CA . MET B 1 1 ? 1.143 -7.156 23.453 1 20.72 1 MET B CA 1
ATOM 5243 C C . MET B 1 1 ? 0.351 -6.305 22.469 1 20.72 1 MET B C 1
ATOM 5245 O O . MET B 1 1 ? 0.924 -5.48 21.75 1 20.72 1 MET B O 1
ATOM 5249 N N . SER B 1 2 ? -0.68 -6.852 21.906 1 28.41 2 SER B N 1
ATOM 5250 C CA . SER B 1 2 ? -1.642 -6.23 21 1 28.41 2 SER B CA 1
ATOM 5251 C C . SER B 1 2 ? -2.16 -4.91 21.562 1 28.41 2 SER B C 1
ATOM 5253 O O . SER B 1 2 ? -2.729 -4.879 22.656 1 28.41 2 SER B O 1
ATOM 5255 N N . TYR B 1 3 ? -1.362 -4.059 21.688 1 34.38 3 TYR B N 1
ATOM 5256 C CA . TYR B 1 3 ? -1.917 -2.82 22.234 1 34.38 3 TYR B CA 1
ATOM 5257 C C . TYR B 1 3 ? -3.275 -2.518 21.609 1 34.38 3 TYR B C 1
ATOM 5259 O O . TYR B 1 3 ? -3.428 -2.553 20.375 1 34.38 3 TYR B O 1
ATOM 5267 N N . THR B 1 4 ? -4.262 -2.889 22.219 1 42.19 4 THR B N 1
ATOM 5268 C CA . THR B 1 4 ? -5.691 -2.658 22.031 1 42.19 4 THR B CA 1
ATOM 5269 C C . THR B 1 4 ? -5.992 -1.163 21.969 1 42.19 4 THR B C 1
ATOM 5271 O O . THR B 1 4 ? -6.434 -0.566 22.953 1 42.19 4 THR B O 1
ATOM 5274 N N . PHE B 1 5 ? -4.969 -0.335 21.656 1 44.75 5 PHE B N 1
ATOM 5275 C CA . PHE B 1 5 ? -5.219 1.101 21.625 1 44.75 5 PHE B CA 1
ATOM 5276 C C . PHE B 1 5 ? -6.066 1.467 20.406 1 44.75 5 PHE B C 1
ATOM 5278 O O . PHE B 1 5 ? -5.836 0.956 19.312 1 44.75 5 PHE B O 1
ATOM 5285 N N . ASP B 1 6 ? -7.203 2.045 20.734 1 50.16 6 ASP B N 1
ATOM 5286 C CA . ASP B 1 6 ? -8.039 2.629 19.688 1 50.16 6 ASP B CA 1
ATOM 5287 C C . ASP B 1 6 ? -7.449 3.945 19.188 1 50.16 6 ASP B C 1
ATOM 5289 O O . ASP B 1 6 ? -7.473 4.953 19.891 1 50.16 6 ASP B O 1
ATOM 5293 N N . PRO B 1 7 ? -6.797 4.008 18.172 1 51.81 7 PRO B N 1
ATOM 5294 C CA . PRO B 1 7 ? -6.117 5.207 17.688 1 51.81 7 PRO B CA 1
ATOM 5295 C C . PRO B 1 7 ? -7.082 6.352 17.391 1 51.81 7 PRO B C 1
ATOM 5297 O O . PRO B 1 7 ? -6.652 7.496 17.219 1 51.81 7 PRO B O 1
ATOM 5300 N N . LEU B 1 8 ? -8.406 6.07 17.516 1 51.59 8 LEU B N 1
ATOM 5301 C CA . LEU B 1 8 ? -9.383 7.09 17.141 1 51.59 8 LEU B CA 1
ATOM 5302 C C . LEU B 1 8 ? -9.789 7.918 18.359 1 51.59 8 LEU B C 1
ATOM 5304 O O . LEU B 1 8 ? -10.469 8.938 18.219 1 51.59 8 LEU B O 1
ATOM 5308 N N . VAL B 1 9 ? -9.375 7.473 19.531 1 57.62 9 VAL B N 1
ATOM 5309 C CA . VAL B 1 9 ? -9.781 8.172 20.75 1 57.62 9 VAL B CA 1
ATOM 5310 C C . VAL B 1 9 ? -8.555 8.805 21.406 1 57.62 9 VAL B C 1
ATOM 5312 O O . VAL B 1 9 ? -7.477 8.211 21.438 1 57.62 9 VAL B O 1
ATOM 5315 N N . PRO B 1 10 ? -8.789 10.172 21.891 1 61.59 10 PRO B N 1
ATOM 5316 C CA . PRO B 1 10 ? -7.664 10.734 22.641 1 61.59 10 PRO B CA 1
ATOM 5317 C C . PRO B 1 10 ? -7.168 9.805 23.75 1 61.59 10 PRO B C 1
ATOM 5319 O O . PRO B 1 10 ? -7.973 9.133 24.406 1 61.59 10 PRO B O 1
ATOM 5322 N N . ARG B 1 11 ? -5.91 9.797 23.969 1 65.38 11 ARG B N 1
ATOM 5323 C CA . ARG B 1 11 ? -5.324 9.086 25.094 1 65.38 11 ARG B CA 1
ATOM 5324 C C . ARG B 1 11 ? -5.719 9.734 26.422 1 65.38 11 ARG B C 1
ATOM 5326 O O . ARG B 1 11 ? -6.031 10.922 26.469 1 65.38 11 ARG B O 1
ATOM 5333 N N . PRO B 1 12 ? -5.656 9.164 27.5 1 65.44 12 PRO B N 1
ATOM 5334 C CA . PRO B 1 12 ? -5.969 9.773 28.797 1 65.44 12 PRO B CA 1
ATOM 5335 C C . PRO B 1 12 ? -5.168 11.047 29.047 1 65.44 12 PRO B C 1
ATOM 5337 O O . PRO B 1 12 ? -5.707 12.023 29.578 1 65.44 12 PRO B O 1
ATOM 5340 N N . ILE B 1 13 ? -3.98 11.227 28.531 1 67.81 13 ILE B N 1
ATOM 5341 C CA . ILE B 1 13 ? -3.109 12.367 28.812 1 67.81 13 ILE B CA 1
ATOM 5342 C C . ILE B 1 13 ? -3.512 13.547 27.938 1 67.81 13 ILE B C 1
ATOM 5344 O O . ILE B 1 13 ? -3.154 14.695 28.219 1 67.81 13 ILE B O 1
ATOM 5348 N N . ASP B 1 14 ? -4.25 13.234 26.891 1 73 14 ASP B N 1
ATOM 5349 C CA . ASP B 1 14 ? -4.645 14.289 25.969 1 73 14 ASP B CA 1
ATOM 5350 C C . ASP B 1 14 ? -6.027 14.836 26.312 1 73 14 ASP B C 1
ATOM 5352 O O . ASP B 1 14 ? -6.461 15.852 25.766 1 73 14 ASP B O 1
ATOM 5356 N N . ARG B 1 15 ? -6.645 14.172 27.281 1 77.56 15 ARG B N 1
ATOM 5357 C CA . ARG B 1 15 ? -8.008 14.539 27.656 1 77.56 15 ARG B CA 1
ATOM 5358 C C . ARG B 1 15 ? -8.016 15.742 28.594 1 77.56 15 ARG B C 1
ATOM 5360 O O . ARG B 1 15 ? -7.047 15.969 29.312 1 77.56 15 ARG B O 1
ATOM 5367 N N . PRO B 1 16 ? -9.062 16.5 28.562 1 82.56 16 PRO B N 1
ATOM 5368 C CA . PRO B 1 16 ? -9.211 17.594 29.531 1 82.56 16 PRO B CA 1
ATOM 5369 C C . PRO B 1 16 ? -9.398 17.094 30.969 1 82.56 16 PRO B C 1
ATOM 5371 O O . PRO B 1 16 ? -9.695 15.914 31.172 1 82.56 16 PRO B O 1
ATOM 5374 N N . THR B 1 17 ? -9.078 17.969 31.828 1 86.69 17 THR B N 1
ATOM 5375 C CA . THR B 1 17 ? -9.164 17.609 33.25 1 86.69 17 THR B CA 1
ATOM 5376 C C . THR B 1 17 ? -10.422 18.188 33.875 1 86.69 17 THR B C 1
ATOM 5378 O O . THR B 1 17 ? -10.656 19.406 33.812 1 86.69 17 THR B O 1
ATOM 5381 N N . GLU B 1 18 ? -11.18 17.391 34.531 1 91.12 18 GLU B N 1
ATOM 5382 C CA . GLU B 1 18 ? -12.375 17.844 35.25 1 91.12 18 GLU B CA 1
ATOM 5383 C C . GLU B 1 18 ? -12.016 18.609 36.5 1 91.12 18 GLU B C 1
ATOM 5385 O O . GLU B 1 18 ? -11.086 18.25 37.219 1 91.12 18 GLU B O 1
ATOM 5390 N N . VAL B 1 19 ? -12.734 19.734 36.719 1 92.38 19 VAL B N 1
ATOM 5391 C CA . VAL B 1 19 ? -12.531 20.578 37.875 1 92.38 19 VAL B CA 1
ATOM 5392 C C . VAL B 1 19 ? -13.656 20.359 38.906 1 92.38 19 VAL B C 1
ATOM 5394 O O . VAL B 1 19 ? -14.812 20.672 38.625 1 92.38 19 VAL B O 1
ATOM 5397 N N . ALA B 1 20 ? -13.281 19.781 40 1 87.56 20 ALA B N 1
ATOM 5398 C CA . ALA B 1 20 ? -14.266 19.609 41.062 1 87.56 20 ALA B CA 1
ATOM 5399 C C . ALA B 1 20 ? -14.578 20.938 41.719 1 87.56 20 ALA B C 1
ATOM 5401 O O . ALA B 1 20 ? -13.672 21.672 42.125 1 87.56 20 ALA B O 1
ATOM 5402 N N . VAL B 1 21 ? -15.883 21.188 41.812 1 85.19 21 VAL B N 1
ATOM 5403 C CA . VAL B 1 21 ? -16.312 22.453 42.406 1 85.19 21 VAL B CA 1
ATOM 5404 C C . VAL B 1 21 ? -16.359 22.328 43.938 1 85.19 21 VAL B C 1
ATOM 5406 O O . VAL B 1 21 ? -16.734 21.297 44.469 1 85.19 21 VAL B O 1
ATOM 5409 N N . GLY B 1 22 ? -15.852 23.297 44.719 1 79 22 GLY B N 1
ATOM 5410 C CA . GLY B 1 22 ? -15.805 23.328 46.156 1 79 22 GLY B CA 1
ATOM 5411 C C . GLY B 1 22 ? -14.477 23.812 46.719 1 79 22 GLY B C 1
ATOM 5412 O O . GLY B 1 22 ? -13.664 24.375 45.969 1 79 22 GLY B O 1
ATOM 5413 N N . PRO B 1 23 ? -14.297 23.719 48.031 1 84.56 23 PRO B N 1
ATOM 5414 C CA . PRO B 1 23 ? -13.031 24.172 48.594 1 84.56 23 PRO B CA 1
ATOM 5415 C C . PRO B 1 23 ? -11.828 23.406 48.062 1 84.56 23 PRO B C 1
ATOM 5417 O O . PRO B 1 23 ? -11.875 22.172 47.906 1 84.56 23 PRO B O 1
ATOM 5420 N N . LEU B 1 24 ? -10.883 24.125 47.594 1 88.62 24 LEU B N 1
ATOM 5421 C CA . LEU B 1 24 ? -9.688 23.562 46.969 1 88.62 24 LEU B CA 1
ATOM 5422 C C . LEU B 1 24 ? -8.734 23 48.031 1 88.62 24 LEU B C 1
ATOM 5424 O O . LEU B 1 24 ? -8.203 23.75 48.844 1 88.62 24 LEU B O 1
ATOM 5428 N N . THR B 1 25 ? -8.555 21.688 48.062 1 91.19 25 THR B N 1
ATOM 5429 C CA . THR B 1 25 ? -7.539 21.078 48.875 1 91.19 25 THR B CA 1
ATOM 5430 C C . THR B 1 25 ? -6.168 21.141 48.219 1 91.19 25 THR B C 1
ATOM 5432 O O . THR B 1 25 ? -6.07 21.422 47.031 1 91.19 25 THR B O 1
ATOM 5435 N N . THR B 1 26 ? -5.199 20.953 49.031 1 91.19 26 THR B N 1
ATOM 5436 C CA . THR B 1 26 ? -3.846 20.938 48.5 1 91.19 26 THR B CA 1
ATOM 5437 C C . THR B 1 26 ? -3.693 19.859 47.438 1 91.19 26 THR B C 1
ATOM 5439 O O . THR B 1 26 ? -3.08 20.078 46.375 1 91.19 26 THR B O 1
ATOM 5442 N N . GLU B 1 27 ? -4.301 18.781 47.719 1 92.31 27 GLU B N 1
ATOM 5443 C CA . GLU B 1 27 ? -4.23 17.656 46.781 1 92.31 27 GLU B CA 1
ATOM 5444 C C . GLU B 1 27 ? -4.957 17.969 45.469 1 92.31 27 GLU B C 1
ATOM 5446 O O . GLU B 1 27 ? -4.473 17.641 44.406 1 92.31 27 GLU B O 1
ATOM 5451 N N . ALA B 1 28 ? -6.023 18.562 45.531 1 92.5 28 ALA B N 1
ATOM 5452 C CA . ALA B 1 28 ? -6.805 18.922 44.375 1 92.5 28 ALA B CA 1
ATOM 5453 C C . ALA B 1 28 ? -6.082 19.984 43.531 1 92.5 28 ALA B C 1
ATOM 5455 O O . ALA B 1 28 ? -6.137 19.969 42.312 1 92.5 28 ALA B O 1
ATOM 5456 N N . SER B 1 29 ? -5.504 20.844 44.25 1 94.19 29 SER B N 1
ATOM 5457 C CA . SER B 1 29 ? -4.762 21.906 43.562 1 94.19 29 SER B CA 1
ATOM 5458 C C . SER B 1 29 ? -3.578 21.328 42.812 1 94.19 29 SER B C 1
ATOM 5460 O O . SER B 1 29 ? -3.344 21.703 41.656 1 94.19 29 SER B O 1
ATOM 5462 N N . GLU B 1 30 ? -2.934 20.422 43.406 1 94.06 30 GLU B N 1
ATOM 5463 C CA . GLU B 1 30 ? -1.797 19.781 42.75 1 94.06 30 GLU B CA 1
ATOM 5464 C C . GLU B 1 30 ? -2.242 18.953 41.562 1 94.06 30 GLU B C 1
ATOM 5466 O O . GLU B 1 30 ? -1.535 18.875 40.562 1 94.06 30 GLU B O 1
ATOM 5471 N N . ALA B 1 31 ? -3.316 18.375 41.719 1 93.12 31 ALA B N 1
ATOM 5472 C CA . ALA B 1 31 ? -3.861 17.594 40.594 1 93.12 31 ALA B CA 1
ATOM 5473 C C . ALA B 1 31 ? -4.168 18.5 39.406 1 93.12 31 ALA B C 1
ATOM 5475 O O . ALA B 1 31 ? -3.965 18.094 38.25 1 93.12 31 ALA B O 1
ATOM 5476 N N . LEU B 1 32 ? -4.609 19.672 39.594 1 94.81 32 LEU B N 1
ATOM 5477 C CA . LEU B 1 32 ? -4.961 20.609 38.531 1 94.81 32 LEU B CA 1
ATOM 5478 C C . LEU B 1 32 ? -3.709 21.172 37.875 1 94.81 32 LEU B C 1
ATOM 5480 O O . LEU B 1 32 ? -3.773 21.672 36.75 1 94.81 32 LEU B O 1
ATOM 5484 N N . ASP B 1 33 ? -2.553 21.047 38.531 1 95.12 33 ASP B N 1
ATOM 5485 C CA . ASP B 1 33 ? -1.289 21.438 37.938 1 95.12 33 ASP B CA 1
ATOM 5486 C C . ASP B 1 33 ? -1.001 20.594 36.688 1 95.12 33 ASP B C 1
ATOM 5488 O O . ASP B 1 33 ? -0.253 21.016 35.812 1 95.12 33 ASP B O 1
ATOM 5492 N N . GLN B 1 34 ? -1.638 19.453 36.688 1 93.06 34 GLN B N 1
ATOM 5493 C CA . GLN B 1 34 ? -1.339 18.5 35.625 1 93.06 34 GLN B CA 1
ATOM 5494 C C . GLN B 1 34 ? -2.318 18.656 34.469 1 93.06 34 GLN B C 1
ATOM 5496 O O . GLN B 1 34 ? -2.166 18.016 33.406 1 93.06 34 GLN B O 1
ATOM 5501 N N . ALA B 1 35 ? -3.203 19.547 34.562 1 93.88 35 ALA B N 1
ATOM 5502 C CA . ALA B 1 35 ? -4.219 19.719 33.531 1 93.88 35 ALA B CA 1
ATOM 5503 C C . ALA B 1 35 ? -3.629 20.375 32.281 1 93.88 35 ALA B C 1
ATOM 5505 O O . ALA B 1 35 ? -2.691 21.172 32.375 1 93.88 35 ALA B O 1
ATOM 5506 N N . LYS B 1 36 ? -4.137 20 31.125 1 94.25 36 LYS B N 1
ATOM 5507 C CA . LYS B 1 36 ? -3.928 20.75 29.891 1 94.25 36 LYS B CA 1
ATOM 5508 C C . LYS B 1 36 ? -5.016 21.812 29.688 1 94.25 36 LYS B C 1
ATOM 5510 O O . LYS B 1 36 ? -4.715 23 29.547 1 94.25 36 LYS B O 1
ATOM 5515 N N . ILE B 1 37 ? -6.18 21.297 29.781 1 95.81 37 ILE B N 1
ATOM 5516 C CA . ILE B 1 37 ? -7.395 22.109 29.703 1 95.81 37 ILE B CA 1
ATOM 5517 C C . ILE B 1 37 ? -8.305 21.781 30.891 1 95.81 37 ILE B C 1
ATOM 5519 O O . ILE B 1 37 ? -8.477 20.609 31.234 1 95.81 37 ILE B O 1
ATOM 5523 N N . PHE B 1 38 ? -8.742 22.797 31.547 1 97 38 PHE B N 1
ATOM 5524 C CA . PHE B 1 38 ? -9.82 22.625 32.531 1 97 38 PHE B CA 1
ATOM 5525 C C . PHE B 1 38 ? -11.164 22.469 31.812 1 97 38 PHE B C 1
ATOM 5527 O O . PHE B 1 38 ? -11.641 23.406 31.156 1 97 38 PHE B O 1
ATOM 5534 N N . SER B 1 39 ? -11.742 21.344 32 1 96.06 39 SER B N 1
ATOM 5535 C CA . SER B 1 39 ? -12.984 21.062 31.281 1 96.06 39 SER B CA 1
ATOM 5536 C C . SER B 1 39 ? -14.094 22.016 31.719 1 96.06 39 SER B C 1
ATOM 5538 O O . SER B 1 39 ? -14.219 22.328 32.906 1 96.06 39 SER B O 1
ATOM 5540 N N . GLY B 1 40 ? -14.875 22.484 30.719 1 95.44 40 GLY B N 1
ATOM 5541 C CA . GLY B 1 40 ? -16.062 23.25 31.062 1 95.44 40 GLY B CA 1
ATOM 5542 C C . GLY B 1 40 ? -17.188 22.406 31.625 1 95.44 40 GLY B C 1
ATOM 5543 O O . GLY B 1 40 ? -17.453 21.297 31.141 1 95.44 40 GLY B O 1
ATOM 5544 N N . PRO B 1 41 ? -17.75 22.875 32.688 1 94.88 41 PRO B N 1
ATOM 5545 C CA . PRO B 1 41 ? -18.875 22.109 33.25 1 94.88 41 PRO B CA 1
ATOM 5546 C C . PRO B 1 41 ? -20.062 22.016 32.281 1 94.88 41 PRO B C 1
ATOM 5548 O O . PRO B 1 41 ? -20.422 23.016 31.656 1 94.88 41 PRO B O 1
ATOM 5551 N N . ALA B 1 42 ? -20.688 20.859 32.281 1 92.31 42 ALA B N 1
ATOM 5552 C CA . ALA B 1 42 ? -21.844 20.641 31.438 1 92.31 42 ALA B CA 1
ATOM 5553 C C . ALA B 1 42 ? -23.031 21.453 31.891 1 92.31 42 ALA B C 1
ATOM 5555 O O . ALA B 1 42 ? -23.797 21.984 31.062 1 92.31 42 ALA B O 1
ATOM 5556 N N . ASP B 1 43 ? -23.188 21.578 33.188 1 91.69 43 ASP B N 1
ATOM 5557 C CA . ASP B 1 43 ? -24.297 22.344 33.75 1 91.69 43 ASP B CA 1
ATOM 5558 C C . ASP B 1 43 ? -23.922 23.812 33.906 1 91.69 43 ASP B C 1
ATOM 5560 O O . ASP B 1 43 ? -23.031 24.156 34.688 1 91.69 43 ASP B O 1
ATOM 5564 N N . PRO B 1 44 ? -24.625 24.719 33.188 1 93.19 44 PRO B N 1
ATOM 5565 C CA . PRO B 1 44 ? -24.312 26.141 33.281 1 93.19 44 PRO B CA 1
ATOM 5566 C C . PRO B 1 44 ? -24.406 26.688 34.719 1 93.19 44 PRO B C 1
ATOM 5568 O O . PRO B 1 44 ? -23.703 27.641 35.062 1 93.19 44 PRO B O 1
ATOM 5571 N N . ALA B 1 45 ? -25.172 26.078 35.562 1 91.94 45 ALA B N 1
ATOM 5572 C CA . ALA B 1 45 ? -25.359 26.531 36.938 1 91.94 45 ALA B CA 1
ATOM 5573 C C . ALA B 1 45 ? -24.078 26.359 37.75 1 91.94 45 ALA B C 1
ATOM 5575 O O . ALA B 1 45 ? -23.906 27.031 38.781 1 91.94 45 ALA B O 1
ATOM 5576 N N . ASP B 1 46 ? -23.219 25.547 37.312 1 94.81 46 ASP B N 1
ATOM 5577 C CA . ASP B 1 46 ? -21.984 25.25 38.062 1 94.81 46 ASP B CA 1
ATOM 5578 C C . ASP B 1 46 ? -20.875 26.219 37.688 1 94.81 46 ASP B C 1
ATOM 5580 O O . ASP B 1 46 ? -19.828 26.266 38.344 1 94.81 46 ASP B O 1
ATOM 5584 N N . ARG B 1 47 ? -21.031 27.016 36.656 1 96.25 47 ARG B N 1
ATOM 5585 C CA . ARG B 1 47 ? -19.953 27.766 36.031 1 96.25 47 ARG B CA 1
ATOM 5586 C C . ARG B 1 47 ? -19.422 28.859 36.969 1 96.25 47 ARG B C 1
ATOM 5588 O O . ARG B 1 47 ? -18.219 29.109 37.031 1 96.25 47 ARG B O 1
ATOM 5595 N N . PRO B 1 48 ? -20.312 29.531 37.781 1 95.75 48 PRO B N 1
ATOM 5596 C CA . PRO B 1 48 ? -19.75 30.5 38.719 1 95.75 48 PRO B CA 1
ATOM 5597 C C . PRO B 1 48 ? -18.812 29.859 39.75 1 95.75 48 PRO B C 1
ATOM 5599 O O . PRO B 1 48 ? -17.719 30.359 39.969 1 95.75 48 PRO B O 1
ATOM 5602 N N . ALA B 1 49 ? -19.234 28.734 40.281 1 95.56 49 ALA B N 1
ATOM 5603 C CA . ALA B 1 49 ? -18.406 28.031 41.25 1 95.56 49 ALA B CA 1
ATOM 5604 C C . ALA B 1 49 ? -17.141 27.484 40.594 1 95.56 49 ALA B C 1
ATOM 5606 O O . ALA B 1 49 ? -16.078 27.453 41.219 1 95.56 49 ALA B O 1
ATOM 5607 N N . TRP B 1 50 ? -17.312 27 39.406 1 96.31 50 TRP B N 1
ATOM 5608 C CA . TRP B 1 50 ? -16.188 26.516 38.594 1 96.31 50 TRP B CA 1
ATOM 5609 C C . TRP B 1 50 ? -15.148 27.594 38.406 1 96.31 50 TRP B C 1
ATOM 5611 O O . TRP B 1 50 ? -13.953 27.375 38.625 1 96.31 50 TRP B O 1
ATOM 5621 N N . ARG B 1 51 ? -15.555 28.812 38.094 1 97.25 51 ARG B N 1
ATOM 5622 C CA . ARG B 1 51 ? -14.648 29.938 37.875 1 97.25 51 ARG B CA 1
ATOM 5623 C C . ARG B 1 51 ? -13.945 30.312 39.188 1 97.25 51 ARG B C 1
ATOM 5625 O O . ARG B 1 51 ? -12.773 30.672 39.188 1 97.25 51 ARG B O 1
ATOM 5632 N N . GLU B 1 52 ? -14.695 30.25 40.25 1 96.12 52 GLU B N 1
ATOM 5633 C CA . GLU B 1 52 ? -14.109 30.547 41.531 1 96.12 52 GLU B CA 1
ATOM 5634 C C . GLU B 1 52 ? -13 29.547 41.875 1 96.12 52 GLU B C 1
ATOM 5636 O O . GLU B 1 52 ? -11.969 29.922 42.438 1 96.12 52 GLU B O 1
ATOM 5641 N N . THR B 1 53 ? -13.258 28.344 41.531 1 96.06 53 THR B N 1
ATOM 5642 C CA . THR B 1 53 ? -12.258 27.312 41.781 1 96.06 53 THR B CA 1
ATOM 5643 C C . THR B 1 53 ? -11.008 27.562 40.938 1 96.06 53 THR B C 1
ATOM 5645 O O . THR B 1 53 ? -9.891 27.359 41.406 1 96.06 53 THR B O 1
ATOM 5648 N N . LEU B 1 54 ? -11.211 27.938 39.688 1 97 54 LEU B N 1
ATOM 5649 C CA . LEU B 1 54 ? -10.078 28.25 38.812 1 97 54 LEU B CA 1
ATOM 5650 C C . LEU B 1 54 ? -9.258 29.406 39.375 1 97 54 LEU B C 1
ATOM 5652 O O . LEU B 1 54 ? -8.023 29.375 39.312 1 97 54 LEU B O 1
ATOM 5656 N N . ARG B 1 55 ? -9.914 30.391 39.875 1 96.5 55 ARG B N 1
ATOM 5657 C CA . ARG B 1 55 ? -9.219 31.516 40.438 1 96.5 55 ARG B CA 1
ATOM 5658 C C . ARG B 1 55 ? -8.445 31.109 41.688 1 96.5 55 ARG B C 1
ATOM 5660 O O . ARG B 1 55 ? -7.309 31.547 41.906 1 96.5 55 ARG B O 1
ATOM 5667 N N . ALA B 1 56 ? -9.086 30.297 42.5 1 96.44 56 ALA B N 1
ATOM 5668 C CA . ALA B 1 56 ? -8.438 29.797 43.688 1 96.44 56 ALA B CA 1
ATOM 5669 C C . ALA B 1 56 ? -7.188 28.984 43.344 1 96.44 56 ALA B C 1
ATOM 5671 O O . ALA B 1 56 ? -6.156 29.109 44.031 1 96.44 56 ALA B O 1
ATOM 5672 N N . TRP B 1 57 ? -7.359 28.156 42.375 1 97.19 57 TRP B N 1
ATOM 5673 C CA . TRP B 1 57 ? -6.215 27.359 41.938 1 97.19 57 TRP B CA 1
ATOM 5674 C C . TRP B 1 57 ? -5.066 28.266 41.469 1 97.19 57 TRP B C 1
ATOM 5676 O O . TRP B 1 57 ? -3.91 28.031 41.844 1 97.19 57 TRP B O 1
ATOM 5686 N N . ARG B 1 58 ? -5.398 29.219 40.625 1 97.5 58 ARG B N 1
ATOM 5687 C CA . ARG B 1 58 ? -4.367 30.109 40.094 1 97.5 58 ARG B CA 1
ATOM 5688 C C . ARG B 1 58 ? -3.605 30.781 41.219 1 97.5 58 ARG B C 1
ATOM 5690 O O . ARG B 1 58 ? -2.375 30.844 41.219 1 97.5 58 ARG B O 1
ATOM 5697 N N . SER B 1 59 ? -4.352 31.312 42.219 1 96.5 59 SER B N 1
ATOM 5698 C CA . SER B 1 59 ? -3.736 31.969 43.344 1 96.5 59 SER B CA 1
ATOM 5699 C C . SER B 1 59 ? -2.857 31 44.125 1 96.5 59 SER B C 1
ATOM 5701 O O . SER B 1 59 ? -1.72 31.328 44.469 1 96.5 59 SER B O 1
ATOM 5703 N N . ASP B 1 60 ? -3.371 29.875 44.406 1 96.81 60 ASP B N 1
ATOM 5704 C CA . ASP B 1 60 ? -2.646 28.859 45.156 1 96.81 60 ASP B CA 1
ATOM 5705 C C . ASP B 1 60 ? -1.394 28.406 44.406 1 96.81 60 ASP B C 1
ATOM 5707 O O . ASP B 1 60 ? -0.315 28.312 45 1 96.81 60 ASP B O 1
ATOM 5711 N N . ALA B 1 61 ? -1.584 28.047 43.125 1 97.25 61 ALA B N 1
ATOM 5712 C CA . ALA B 1 61 ? -0.477 27.547 42.312 1 97.25 61 ALA B CA 1
ATOM 5713 C C . ALA B 1 61 ? 0.644 28.578 42.25 1 97.25 61 ALA B C 1
ATOM 5715 O O . ALA B 1 61 ? 1.824 28.234 42.312 1 97.25 61 ALA B O 1
ATOM 5716 N N . ARG B 1 62 ? 0.299 29.859 42.062 1 97.19 62 ARG B N 1
ATOM 5717 C CA . ARG B 1 62 ? 1.299 30.922 41.969 1 97.19 62 ARG B CA 1
ATOM 5718 C C . ARG B 1 62 ? 2.066 31.047 43.281 1 97.19 62 ARG B C 1
ATOM 5720 O O . ARG B 1 62 ? 3.277 31.281 43.281 1 97.19 62 ARG B O 1
ATOM 5727 N N . GLU B 1 63 ? 1.387 30.906 44.344 1 96.62 63 GLU B N 1
ATOM 5728 C CA . GLU B 1 63 ? 2.045 30.938 45.625 1 96.62 63 GLU B CA 1
ATOM 5729 C C . GLU B 1 63 ? 2.955 29.734 45.812 1 96.62 63 GLU B C 1
ATOM 5731 O O . GLU B 1 63 ? 4.117 29.875 46.219 1 96.62 63 GLU B O 1
ATOM 5736 N N . ARG B 1 64 ? 2.449 28.562 45.5 1 96.5 64 ARG B N 1
ATOM 5737 C CA . ARG B 1 64 ? 3.193 27.312 45.688 1 96.5 64 ARG B CA 1
ATOM 5738 C C . ARG B 1 64 ? 4.457 27.297 44.844 1 96.5 64 ARG B C 1
ATOM 5740 O O . ARG B 1 64 ? 5.492 26.781 45.25 1 96.5 64 ARG B O 1
ATOM 5747 N N . HIS B 1 65 ? 4.379 27.906 43.688 1 96.19 65 HIS B N 1
ATOM 5748 C CA . HIS B 1 65 ? 5.492 27.812 42.75 1 96.19 65 HIS B CA 1
ATOM 5749 C C . HIS B 1 65 ? 6.312 29.094 42.719 1 96.19 65 HIS B C 1
ATOM 5751 O O . HIS B 1 65 ? 7.242 29.234 41.938 1 96.19 65 HIS B O 1
ATOM 5757 N N . GLY B 1 66 ? 6.008 30.094 43.562 1 96.12 66 GLY B N 1
ATOM 5758 C CA . GLY B 1 66 ? 6.777 31.312 43.688 1 96.12 66 GLY B CA 1
ATOM 5759 C C . GLY B 1 66 ? 6.781 32.156 42.406 1 96.12 66 GLY B C 1
ATOM 5760 O O . GLY B 1 66 ? 7.832 32.625 42 1 96.12 66 GLY B O 1
ATOM 5761 N N . TYR B 1 67 ? 5.602 32.25 41.812 1 96.31 67 TYR B N 1
ATOM 5762 C CA . TYR B 1 67 ? 5.477 32.938 40.531 1 96.31 67 TYR B CA 1
ATOM 5763 C C . TYR B 1 67 ? 5.746 34.438 40.719 1 96.31 67 TYR B C 1
ATOM 5765 O O . TYR B 1 67 ? 5.172 35.062 41.625 1 96.31 67 TYR B O 1
ATOM 5773 N N . THR B 1 68 ? 6.633 35.062 39.844 1 95.25 68 THR B N 1
ATOM 5774 C CA . THR B 1 68 ? 6.934 36.469 39.906 1 95.25 68 THR B CA 1
ATOM 5775 C C . THR B 1 68 ? 6.488 37.188 38.625 1 95.25 68 THR B C 1
ATOM 5777 O O . THR B 1 68 ? 6.219 38.375 38.625 1 95.25 68 THR B O 1
ATOM 5780 N N . GLY B 1 69 ? 6.5 36.438 37.594 1 93.44 69 GLY B N 1
ATOM 5781 C CA . GLY B 1 69 ? 6.125 37 36.312 1 93.44 69 GLY B CA 1
ATOM 5782 C C . GLY B 1 69 ? 7.238 37.812 35.688 1 93.44 69 GLY B C 1
ATOM 5783 O O . GLY B 1 69 ? 7.004 38.562 34.719 1 93.44 69 GLY B O 1
ATOM 5784 N N . ALA B 1 70 ? 8.438 37.656 36.062 1 90 70 ALA B N 1
ATOM 5785 C CA . ALA B 1 70 ? 9.57 38.469 35.656 1 90 70 ALA B CA 1
ATOM 5786 C C . ALA B 1 70 ? 9.844 38.312 34.156 1 90 70 ALA B C 1
ATOM 5788 O O . ALA B 1 70 ? 10.18 39.281 33.469 1 90 70 ALA B O 1
ATOM 5789 N N . ALA B 1 71 ? 9.734 37.156 33.656 1 89.56 71 ALA B N 1
ATOM 5790 C CA . ALA B 1 71 ? 10.008 36.875 32.25 1 89.56 71 ALA B CA 1
ATOM 5791 C C . ALA B 1 71 ? 9.039 37.625 31.359 1 89.56 71 ALA B C 1
ATOM 5793 O O . ALA B 1 71 ? 9.406 38.062 30.266 1 89.56 71 ALA B O 1
ATOM 5794 N N . TYR B 1 72 ? 7.824 37.875 31.766 1 94.25 72 TYR B N 1
ATOM 5795 C CA . TYR B 1 72 ? 6.77 38.5 30.969 1 94.25 72 TYR B CA 1
ATOM 5796 C C . TYR B 1 72 ? 6.879 40 31.016 1 94.25 72 TYR B C 1
ATOM 5798 O O . TYR B 1 72 ? 6.238 40.719 30.234 1 94.25 72 TYR B O 1
ATOM 5806 N N . GLU B 1 73 ? 7.707 40.5 31.844 1 92.19 73 GLU B N 1
ATOM 5807 C CA . GLU B 1 73 ? 7.883 41.938 31.984 1 92.19 73 GLU B CA 1
ATOM 5808 C C . GLU B 1 73 ? 9.023 42.438 31.109 1 92.19 73 GLU B C 1
ATOM 5810 O O . GLU B 1 73 ? 9.195 43.656 30.953 1 92.19 73 GLU B O 1
ATOM 5815 N N . ARG B 1 74 ? 9.719 41.562 30.562 1 91.75 74 ARG B N 1
ATOM 5816 C CA . ARG B 1 74 ? 10.789 41.969 29.672 1 91.75 74 ARG B CA 1
ATOM 5817 C C . ARG B 1 74 ? 10.227 42.594 28.391 1 91.75 74 ARG B C 1
ATOM 5819 O O . ARG B 1 74 ? 9.492 41.938 27.656 1 91.75 74 ARG B O 1
ATOM 5826 N N . PRO B 1 75 ? 10.602 43.75 28.094 1 92.69 75 PRO B N 1
ATOM 5827 C CA . PRO B 1 75 ? 10.023 44.406 26.938 1 92.69 75 PRO B CA 1
ATOM 5828 C C . PRO B 1 75 ? 10.352 43.719 25.625 1 92.69 75 PRO B C 1
ATOM 5830 O O . PRO B 1 75 ? 9.531 43.688 24.703 1 92.69 75 PRO B O 1
ATOM 5833 N N . GLU B 1 76 ? 11.516 43.094 25.578 1 93.56 76 GLU B N 1
ATOM 5834 C CA . GLU B 1 76 ? 11.969 42.469 24.344 1 93.56 76 GLU B CA 1
ATOM 5835 C C . GLU B 1 76 ? 11.156 41.188 24.047 1 93.56 76 GLU B C 1
ATOM 5837 O O . GLU B 1 76 ? 11.141 40.719 22.906 1 93.56 76 GLU B O 1
ATOM 5842 N N . ALA B 1 77 ? 10.469 40.688 25.047 1 93.31 77 ALA B N 1
ATOM 5843 C CA . ALA B 1 77 ? 9.703 39.469 24.875 1 93.31 77 ALA B CA 1
ATOM 5844 C C . ALA B 1 77 ? 8.203 39.75 24.828 1 93.31 77 ALA B C 1
ATOM 5846 O O . ALA B 1 77 ? 7.395 38.844 24.656 1 93.31 77 ALA B O 1
ATOM 5847 N N . ALA B 1 78 ? 7.82 40.969 24.906 1 93.88 78 ALA B N 1
ATOM 5848 C CA . ALA B 1 78 ? 6.422 41.375 25.047 1 93.88 78 ALA B CA 1
ATOM 5849 C C . ALA B 1 78 ? 5.609 40.969 23.812 1 93.88 78 ALA B C 1
ATOM 5851 O O . ALA B 1 78 ? 4.398 40.75 23.906 1 93.88 78 ALA B O 1
ATOM 5852 N N . TRP B 1 79 ? 6.352 40.844 22.719 1 95.62 79 TRP B N 1
ATOM 5853 C CA . TRP B 1 79 ? 5.668 40.5 21.469 1 95.62 79 TRP B CA 1
ATOM 5854 C C . TRP B 1 79 ? 5.012 39.125 21.562 1 95.62 79 TRP B C 1
ATOM 5856 O O . TRP B 1 79 ? 4.023 38.875 20.875 1 95.62 79 TRP B O 1
ATOM 5866 N N . ALA B 1 80 ? 5.508 38.25 22.375 1 96.62 80 ALA B N 1
ATOM 5867 C CA . ALA B 1 80 ? 5.047 36.875 22.469 1 96.62 80 ALA B CA 1
ATOM 5868 C C . ALA B 1 80 ? 3.588 36.812 22.906 1 96.62 80 ALA B C 1
ATOM 5870 O O . ALA B 1 80 ? 2.83 35.938 22.438 1 96.62 80 ALA B O 1
ATOM 5871 N N . ALA B 1 81 ? 3.186 37.688 23.719 1 96.75 81 ALA B N 1
ATOM 5872 C CA . ALA B 1 81 ? 1.827 37.688 24.25 1 96.75 81 ALA B CA 1
ATOM 5873 C C . ALA B 1 81 ? 0.811 38.031 23.172 1 96.75 81 ALA B C 1
ATOM 5875 O O . ALA B 1 81 ? -0.378 37.75 23.312 1 96.75 81 ALA B O 1
ATOM 5876 N N . GLY B 1 82 ? 1.249 38.656 22.156 1 95.88 82 GLY B N 1
ATOM 5877 C CA . GLY B 1 82 ? 0.364 39.062 21.062 1 95.88 82 GLY B CA 1
ATOM 5878 C C . GLY B 1 82 ? 0.566 38.219 19.812 1 95.88 82 GLY B C 1
ATOM 5879 O O . GLY B 1 82 ? -0.023 38.5 18.766 1 95.88 82 GLY B O 1
ATOM 5880 N N . CYS B 1 83 ? 1.405 37.188 19.875 1 97.38 83 CYS B N 1
ATOM 5881 C CA . CYS B 1 83 ? 1.688 36.312 18.734 1 97.38 83 CYS B CA 1
ATOM 5882 C C . CYS B 1 83 ? 0.571 35.312 18.531 1 97.38 83 CYS B C 1
ATOM 5884 O O . CYS B 1 83 ? 0.655 34.188 19.016 1 97.38 83 CYS B O 1
ATOM 5886 N N . SER B 1 84 ? -0.376 35.656 17.672 1 97 84 SER B N 1
ATOM 5887 C CA . SER B 1 84 ? -1.593 34.844 17.562 1 97 84 SER B CA 1
ATOM 5888 C C . SER B 1 84 ? -1.435 33.75 16.531 1 97 84 SER B C 1
ATOM 5890 O O . SER B 1 84 ? -2.152 32.75 16.578 1 97 84 SER B O 1
ATOM 5892 N N . THR B 1 85 ? -0.624 33.969 15.602 1 98 85 THR B N 1
ATOM 5893 C CA . THR B 1 85 ? -0.512 33 14.523 1 98 85 THR B CA 1
ATOM 5894 C C . THR B 1 85 ? 0.951 32.719 14.172 1 98 85 THR B C 1
ATOM 5896 O O . THR B 1 85 ? 1.718 33.688 13.953 1 98 85 THR B O 1
ATOM 5899 N N . VAL B 1 86 ? 1.302 31.484 14.156 1 97.75 86 VAL B N 1
ATOM 5900 C CA . VAL B 1 86 ? 2.65 31.047 13.812 1 97.75 86 VAL B CA 1
ATOM 5901 C C . VAL B 1 86 ? 2.586 29.953 12.75 1 97.75 86 VAL B C 1
ATOM 5903 O O . VAL B 1 86 ? 1.691 29.109 12.781 1 97.75 86 VAL B O 1
ATOM 5906 N N . ALA B 1 87 ? 3.436 30.016 11.797 1 97.62 87 ALA B N 1
ATOM 5907 C CA . ALA B 1 87 ? 3.516 28.953 10.797 1 97.62 87 ALA B CA 1
ATOM 5908 C C . ALA B 1 87 ? 4.812 28.156 10.945 1 97.62 87 ALA B C 1
ATOM 5910 O O . ALA B 1 87 ? 5.871 28.734 11.203 1 97.62 87 ALA B O 1
ATOM 5911 N N . GLN B 1 88 ? 4.715 26.906 10.828 1 96.5 88 GLN B N 1
ATOM 5912 C CA . GLN B 1 88 ? 5.883 26.062 10.648 1 96.5 88 GLN B CA 1
ATOM 5913 C C . GLN B 1 88 ? 6.133 25.766 9.172 1 96.5 88 GLN B C 1
ATOM 5915 O O . GLN B 1 88 ? 5.254 25.266 8.469 1 96.5 88 GLN B O 1
ATOM 5920 N N . VAL B 1 89 ? 7.328 26.094 8.68 1 97.5 89 VAL B N 1
ATOM 5921 C CA . VAL B 1 89 ? 7.574 26 7.246 1 97.5 89 VAL B CA 1
ATOM 5922 C C . VAL B 1 89 ? 8.953 25.391 6.996 1 97.5 89 VAL B C 1
ATOM 5924 O O . VAL B 1 89 ? 9.945 25.812 7.594 1 97.5 89 VAL B O 1
ATOM 5927 N N . TRP B 1 90 ? 8.945 24.422 6.129 1 96.94 90 TRP B N 1
ATOM 5928 C CA . TRP B 1 90 ? 10.219 23.891 5.652 1 96.94 90 TRP B CA 1
ATOM 5929 C C . TRP B 1 90 ? 10.945 24.922 4.785 1 96.94 90 TRP B C 1
ATOM 5931 O O . TRP B 1 90 ? 10.328 25.594 3.961 1 96.94 90 TRP B O 1
ATOM 5941 N N . LEU B 1 91 ? 12.227 24.984 4.953 1 97.88 91 LEU B N 1
ATOM 5942 C CA . LEU B 1 91 ? 13.008 26.016 4.262 1 97.88 91 LEU B CA 1
ATOM 5943 C C . LEU B 1 91 ? 12.797 25.922 2.754 1 97.88 91 LEU B C 1
ATOM 5945 O O . LEU B 1 91 ? 12.789 26.953 2.064 1 97.88 91 LEU B O 1
ATOM 5949 N N . TRP B 1 92 ? 12.539 24.75 2.312 1 97.88 92 TRP B N 1
ATOM 5950 C CA . TRP B 1 92 ? 12.461 24.609 0.863 1 97.88 92 TRP B CA 1
ATOM 5951 C C . TRP B 1 92 ? 11.047 24.234 0.431 1 97.88 92 TRP B C 1
ATOM 5953 O O . TRP B 1 92 ? 10.859 23.562 -0.594 1 97.88 92 TRP B O 1
ATOM 5963 N N . ASP B 1 93 ? 10.094 24.5 1.308 1 97.62 93 ASP B N 1
ATOM 5964 C CA . ASP B 1 93 ? 8.711 24.516 0.832 1 97.62 93 ASP B CA 1
ATOM 5965 C C . ASP B 1 93 ? 8.57 25.375 -0.425 1 97.62 93 ASP B C 1
ATOM 5967 O O . ASP B 1 93 ? 9.062 26.5 -0.47 1 97.62 93 ASP B O 1
ATOM 5971 N N . GLU B 1 94 ? 7.895 24.922 -1.379 1 97.44 94 GLU B N 1
ATOM 5972 C CA . GLU B 1 94 ? 7.902 25.609 -2.672 1 97.44 94 GLU B CA 1
ATOM 5973 C C . GLU B 1 94 ? 7.156 26.938 -2.604 1 97.44 94 GLU B C 1
ATOM 5975 O O . GLU B 1 94 ? 7.258 27.766 -3.518 1 97.44 94 GLU B O 1
ATOM 5980 N N . LEU B 1 95 ? 6.477 27.203 -1.54 1 97.19 95 LEU B N 1
ATOM 5981 C CA . LEU B 1 95 ? 5.926 28.531 -1.297 1 97.19 95 LEU B CA 1
ATOM 5982 C C . LEU B 1 95 ? 7.023 29.5 -0.869 1 97.19 95 LEU B C 1
ATOM 5984 O O . LEU B 1 95 ? 6.949 30.703 -1.157 1 97.19 95 LEU B O 1
ATOM 5988 N N . LEU B 1 96 ? 8.055 28.984 -0.234 1 98.38 96 LEU B N 1
ATOM 5989 C CA . LEU B 1 96 ? 9.109 29.828 0.333 1 98.38 96 LEU B CA 1
ATOM 5990 C C . LEU B 1 96 ? 10.383 29.734 -0.504 1 98.38 96 LEU B C 1
ATOM 5992 O O . LEU B 1 96 ? 11.289 30.562 -0.354 1 98.38 96 LEU B O 1
ATOM 5996 N N . TYR B 1 97 ? 10.453 28.766 -1.356 1 97.94 97 TYR B N 1
ATOM 5997 C CA . TYR B 1 97 ? 11.625 28.562 -2.209 1 97.94 97 TYR B CA 1
ATOM 5998 C C . TYR B 1 97 ? 11.203 28.188 -3.625 1 97.94 97 TYR B C 1
ATOM 6000 O O . TYR B 1 97 ? 10.352 27.312 -3.818 1 97.94 97 TYR B O 1
ATOM 6008 N N . SER B 1 98 ? 11.773 28.859 -4.57 1 97.56 98 SER B N 1
ATOM 6009 C CA . SER B 1 98 ? 11.531 28.562 -5.977 1 97.56 98 SER B CA 1
ATOM 6010 C C . SER B 1 98 ? 12.68 27.75 -6.574 1 97.56 98 SER B C 1
ATOM 6012 O O . SER B 1 98 ? 13.781 28.266 -6.758 1 97.56 98 SER B O 1
ATOM 6014 N N . PHE B 1 99 ? 12.391 26.562 -6.887 1 94.62 99 PHE B N 1
ATOM 6015 C CA . PHE B 1 99 ? 13.406 25.734 -7.523 1 94.62 99 PHE B CA 1
ATOM 6016 C C . PHE B 1 99 ? 13.758 26.266 -8.906 1 94.62 99 PHE B C 1
ATOM 6018 O O . PHE B 1 99 ? 14.906 26.188 -9.336 1 94.62 99 PHE B O 1
ATOM 6025 N N . ALA B 1 100 ? 12.852 26.859 -9.57 1 92.25 100 ALA B N 1
ATOM 6026 C CA . ALA B 1 100 ? 13.07 27.422 -10.906 1 92.25 100 ALA B CA 1
ATOM 6027 C C . ALA B 1 100 ? 13.992 28.625 -10.844 1 92.25 100 ALA B C 1
ATOM 6029 O O . ALA B 1 100 ? 14.859 28.797 -11.711 1 92.25 100 ALA B O 1
ATOM 6030 N N . GLU B 1 101 ? 13.859 29.422 -9.805 1 95.12 101 GLU B N 1
ATOM 6031 C CA . GLU B 1 101 ? 14.633 30.656 -9.711 1 95.12 101 GLU B CA 1
ATOM 6032 C C . GLU B 1 101 ? 15.883 30.453 -8.852 1 95.12 101 GLU B C 1
ATOM 6034 O O . GLU B 1 101 ? 16.797 31.281 -8.875 1 95.12 101 GLU B O 1
ATOM 6039 N N . GLY B 1 102 ? 15.852 29.516 -8.031 1 95.12 102 GLY B N 1
ATOM 6040 C CA . GLY B 1 102 ? 16.984 29.234 -7.172 1 95.12 102 GLY B CA 1
ATOM 6041 C C . GLY B 1 102 ? 17.156 30.234 -6.043 1 95.12 102 GLY B C 1
ATOM 6042 O O . GLY B 1 102 ? 18.266 30.656 -5.734 1 95.12 102 GLY B O 1
ATOM 6043 N N . ARG B 1 103 ? 16.031 30.562 -5.492 1 97.31 103 ARG B N 1
ATOM 6044 C CA . ARG B 1 103 ? 16.078 31.531 -4.402 1 97.31 103 ARG B CA 1
ATOM 6045 C C . ARG B 1 103 ? 14.867 31.391 -3.488 1 97.31 103 ARG B C 1
ATOM 6047 O O . ARG B 1 103 ? 13.844 30.828 -3.887 1 97.31 103 ARG B O 1
ATOM 6054 N N . PHE B 1 104 ? 15.008 31.969 -2.27 1 98.31 104 PHE B N 1
ATOM 6055 C CA . PHE B 1 104 ? 13.852 32.094 -1.39 1 98.31 104 PHE B CA 1
ATOM 6056 C C . PHE B 1 104 ? 12.844 33.062 -1.951 1 98.31 104 PHE B C 1
ATOM 6058 O O . PHE B 1 104 ? 13.219 34.031 -2.629 1 98.31 104 PHE B O 1
ATOM 6065 N N . THR B 1 105 ? 11.594 32.812 -1.653 1 98.44 105 THR B N 1
ATOM 6066 C CA . THR B 1 105 ? 10.5 33.656 -2.135 1 98.44 105 THR B CA 1
ATOM 6067 C C . THR B 1 105 ? 9.617 34.125 -0.978 1 98.44 105 THR B C 1
ATOM 6069 O O . THR B 1 105 ? 8.414 33.844 -0.967 1 98.44 105 THR B O 1
ATOM 6072 N N . PRO B 1 106 ? 10.211 34.906 -0.041 1 98.44 106 PRO B N 1
ATOM 6073 C CA . PRO B 1 106 ? 9.398 35.344 1.091 1 98.44 106 PRO B CA 1
ATOM 6074 C C . PRO B 1 106 ? 8.195 36.188 0.658 1 98.44 106 PRO B C 1
ATOM 6076 O O . PRO B 1 106 ? 7.156 36.188 1.327 1 98.44 106 PRO B O 1
ATOM 6079 N N . GLU B 1 107 ? 8.289 36.875 -0.468 1 98.25 107 GLU B N 1
ATOM 6080 C CA . GLU B 1 107 ? 7.168 37.688 -0.95 1 98.25 107 GLU B CA 1
ATOM 6081 C C . GLU B 1 107 ? 5.973 36.812 -1.312 1 98.25 107 GLU B C 1
ATOM 6083 O O . GLU B 1 107 ? 4.824 37.188 -1.095 1 98.25 107 GLU B O 1
ATOM 6088 N N . VAL B 1 108 ? 6.219 35.625 -1.911 1 98.38 108 VAL B N 1
ATOM 6089 C CA . VAL B 1 108 ? 5.148 34.719 -2.279 1 98.38 108 VAL B CA 1
ATOM 6090 C C . VAL B 1 108 ? 4.523 34.125 -1.021 1 98.38 108 VAL B C 1
ATOM 6092 O O . VAL B 1 108 ? 3.299 34.031 -0.903 1 98.38 108 VAL B O 1
ATOM 6095 N N . PHE B 1 109 ? 5.395 33.812 -0.111 1 98.25 109 PHE B N 1
ATOM 6096 C CA . PHE B 1 109 ? 4.953 33.219 1.149 1 98.25 109 PHE B CA 1
ATOM 6097 C C . PHE B 1 109 ? 4.094 34.188 1.934 1 98.25 109 PHE B C 1
ATOM 6099 O O . PHE B 1 109 ? 3.006 33.844 2.395 1 98.25 109 PHE B O 1
ATOM 6106 N N . LEU B 1 110 ? 4.523 35.375 2.039 1 98.38 110 LEU B N 1
ATOM 6107 C CA . LEU B 1 110 ? 3.822 36.438 2.791 1 98.38 110 LEU B CA 1
ATOM 6108 C C . LEU B 1 110 ? 2.494 36.781 2.125 1 98.38 110 LEU B C 1
ATOM 6110 O O . LEU B 1 110 ? 1.493 37 2.809 1 98.38 110 LEU B O 1
ATOM 6114 N N . ALA B 1 111 ? 2.488 36.812 0.831 1 98.38 111 ALA B N 1
ATOM 6115 C CA . ALA B 1 111 ? 1.252 37.094 0.112 1 98.38 111 ALA B CA 1
ATOM 6116 C C . ALA B 1 111 ? 0.204 36.031 0.343 1 98.38 111 ALA B C 1
ATOM 6118 O O . ALA B 1 111 ? -0.978 36.312 0.532 1 98.38 111 ALA B O 1
ATOM 6119 N N . ASP B 1 112 ? 0.658 34.812 0.275 1 97.88 112 ASP B N 1
ATOM 6120 C CA . ASP B 1 112 ? -0.248 33.688 0.523 1 97.88 112 ASP B CA 1
ATOM 6121 C C . ASP B 1 112 ? -0.824 33.75 1.936 1 97.88 112 ASP B C 1
ATOM 6123 O O . ASP B 1 112 ? -2.027 33.562 2.131 1 97.88 112 ASP B O 1
ATOM 6127 N N . ALA B 1 113 ? 0.019 34 2.922 1 97.81 113 ALA B N 1
ATOM 6128 C CA . ALA B 1 113 ? -0.397 34.094 4.32 1 97.81 113 ALA B CA 1
ATOM 6129 C C . ALA B 1 113 ? -1.401 35.219 4.52 1 97.81 113 ALA B C 1
ATOM 6131 O O . ALA B 1 113 ? -2.367 35.094 5.273 1 97.81 113 ALA B O 1
ATOM 6132 N N . GLU B 1 114 ? -1.138 36.312 3.883 1 97.12 114 GLU B N 1
ATOM 6133 C CA . GLU B 1 114 ? -2.043 37.469 3.996 1 97.12 114 GLU B CA 1
ATOM 6134 C C . GLU B 1 114 ? -3.414 37.125 3.412 1 97.12 114 GLU B C 1
ATOM 6136 O O . GLU B 1 114 ? -4.441 37.438 4.023 1 97.12 114 GLU B O 1
ATOM 6141 N N . GLU B 1 115 ? -3.363 36.562 2.295 1 96.25 115 GLU B N 1
ATOM 6142 C CA . GLU B 1 115 ? -4.605 36.25 1.593 1 96.25 115 GLU B CA 1
ATOM 6143 C C . GLU B 1 115 ? -5.426 35.219 2.342 1 96.25 115 GLU B C 1
ATOM 6145 O O . GLU B 1 115 ? -6.641 35.344 2.5 1 96.25 115 GLU B O 1
ATOM 6150 N N . ARG B 1 116 ? -4.805 34.188 2.82 1 96.94 116 ARG B N 1
ATOM 6151 C CA . ARG B 1 116 ? -5.551 33.031 3.297 1 96.94 116 ARG B CA 1
ATOM 6152 C C . ARG B 1 116 ? -5.73 33.094 4.812 1 96.94 116 ARG B C 1
ATOM 6154 O O . ARG B 1 116 ? -6.73 32.594 5.34 1 96.94 116 ARG B O 1
ATOM 6161 N N . PHE B 1 117 ? -4.781 33.719 5.555 1 97.75 117 PHE B N 1
ATOM 6162 C CA . PHE B 1 117 ? -4.801 33.594 7.008 1 97.75 117 PHE B CA 1
ATOM 6163 C C . PHE B 1 117 ? -4.773 34.969 7.668 1 97.75 117 PHE B C 1
ATOM 6165 O O . PHE B 1 117 ? -4.664 35.062 8.891 1 97.75 117 PHE B O 1
ATOM 6172 N N . GLY B 1 118 ? -4.875 36.062 6.91 1 96.25 118 GLY B N 1
ATOM 6173 C CA . GLY B 1 118 ? -4.809 37.406 7.469 1 96.25 118 GLY B CA 1
ATOM 6174 C C . GLY B 1 118 ? -3.412 37.812 7.906 1 96.25 118 GLY B C 1
ATOM 6175 O O . GLY B 1 118 ? -3.25 38.656 8.773 1 96.25 118 GLY B O 1
ATOM 6176 N N . GLY B 1 119 ? -2.463 37.094 7.316 1 97.06 119 GLY B N 1
ATOM 6177 C CA . GLY B 1 119 ? -1.079 37.312 7.711 1 97.06 119 GLY B CA 1
ATOM 6178 C C . GLY B 1 119 ? -0.639 36.406 8.859 1 97.06 119 GLY B C 1
ATOM 6179 O O . GLY B 1 119 ? -1.458 35.719 9.469 1 97.06 119 GLY B O 1
ATOM 6180 N N . LEU B 1 120 ? 0.691 36.438 9.18 1 97.94 120 LEU B N 1
ATOM 6181 C CA . LEU B 1 120 ? 1.299 35.656 10.258 1 97.94 120 LEU B CA 1
ATOM 6182 C C . LEU B 1 120 ? 2.09 36.562 11.195 1 97.94 120 LEU B C 1
ATOM 6184 O O . LEU B 1 120 ? 2.623 37.594 10.758 1 97.94 120 LEU B O 1
ATOM 6188 N N . ASP B 1 121 ? 2.109 36.156 12.445 1 98.38 121 ASP B N 1
ATOM 6189 C CA . ASP B 1 121 ? 2.881 36.906 13.43 1 98.38 121 ASP B CA 1
ATOM 6190 C C . ASP B 1 121 ? 4.309 36.375 13.531 1 98.38 121 ASP B C 1
ATOM 6192 O O . ASP B 1 121 ? 5.23 37.094 13.891 1 98.38 121 ASP B O 1
ATOM 6196 N N . ALA B 1 122 ? 4.461 35.125 13.289 1 98.38 122 ALA B N 1
ATOM 6197 C CA . ALA B 1 122 ? 5.777 34.5 13.398 1 98.38 122 ALA B CA 1
ATOM 6198 C C . ALA B 1 122 ? 5.895 33.281 12.469 1 98.38 122 ALA B C 1
ATOM 6200 O O . ALA B 1 122 ? 4.895 32.844 11.906 1 98.38 122 ALA B O 1
ATOM 6201 N N . VAL B 1 123 ? 7.121 32.844 12.258 1 98.44 123 VAL B N 1
ATOM 6202 C CA . VAL B 1 123 ? 7.398 31.656 11.438 1 98.44 123 VAL B CA 1
ATOM 6203 C C . VAL B 1 123 ? 8.492 30.828 12.094 1 98.44 123 VAL B C 1
ATOM 6205 O O . VAL B 1 123 ? 9.445 31.375 12.656 1 98.44 123 VAL B O 1
ATOM 6208 N N . VAL B 1 124 ? 8.297 29.562 12.148 1 97.94 124 VAL B N 1
ATOM 6209 C CA . VAL B 1 124 ? 9.344 28.609 12.508 1 97.94 124 VAL B CA 1
ATOM 6210 C C . VAL B 1 124 ? 10.016 28.078 11.25 1 97.94 124 VAL B C 1
ATOM 6212 O O . VAL B 1 124 ? 9.359 27.469 10.398 1 97.94 124 VAL B O 1
ATOM 6215 N N . LEU B 1 125 ? 11.242 28.297 11.109 1 97.75 125 LEU B N 1
ATOM 6216 C CA . LEU B 1 125 ? 11.992 27.797 9.969 1 97.75 125 LEU B CA 1
ATOM 6217 C C . LEU B 1 125 ? 12.531 26.391 10.25 1 97.75 125 LEU B C 1
ATOM 6219 O O . LEU B 1 125 ? 13.602 26.25 10.844 1 97.75 125 LEU B O 1
ATOM 6223 N N . TRP B 1 126 ? 11.742 25.469 9.742 1 93.62 126 TRP B N 1
ATOM 6224 C CA . TRP B 1 126 ? 12.133 24.062 9.852 1 93.62 126 TRP B CA 1
ATOM 6225 C C . TRP B 1 126 ? 13.195 23.719 8.812 1 93.62 126 TRP B C 1
ATOM 6227 O O . TRP B 1 126 ? 13.117 24.156 7.664 1 93.62 126 TRP B O 1
ATOM 6237 N N . HIS B 1 127 ? 14.227 22.844 9.148 1 91.25 127 HIS B N 1
ATOM 6238 C CA . HIS B 1 127 ? 15.414 22.875 8.297 1 91.25 127 HIS B CA 1
ATOM 6239 C C . HIS B 1 127 ? 15.984 21.484 8.094 1 91.25 127 HIS B C 1
ATOM 6241 O O . HIS B 1 127 ? 16.047 20.984 6.965 1 91.25 127 HIS B O 1
ATOM 6247 N N . ALA B 1 128 ? 16.281 20.719 9.133 1 93.12 128 ALA B N 1
ATOM 6248 C CA . ALA B 1 128 ? 17.141 19.531 9.047 1 93.12 128 ALA B CA 1
ATOM 6249 C C . ALA B 1 128 ? 16.312 18.266 8.82 1 93.12 128 ALA B C 1
ATOM 6251 O O . ALA B 1 128 ? 16.562 17.531 7.863 1 93.12 128 ALA B O 1
ATOM 6252 N N . TYR B 1 129 ? 15.391 18.031 9.672 1 94.25 129 TYR B N 1
ATOM 6253 C CA . TYR B 1 129 ? 14.508 16.891 9.484 1 94.25 129 TYR B CA 1
ATOM 6254 C C . TYR B 1 129 ? 13.539 17.125 8.336 1 94.25 129 TYR B C 1
ATOM 6256 O O . TYR B 1 129 ? 12.969 18.219 8.211 1 94.25 129 TYR B O 1
ATOM 6264 N N . PRO B 1 130 ? 13.453 16.297 7.418 1 94.12 130 PRO B N 1
ATOM 6265 C CA . PRO B 1 130 ? 13.773 14.875 7.5 1 94.12 130 PRO B CA 1
ATOM 6266 C C . PRO B 1 130 ? 14.977 14.492 6.641 1 94.12 130 PRO B C 1
ATOM 6268 O O . PRO B 1 130 ? 15.148 13.32 6.293 1 94.12 130 PRO B O 1
ATOM 6271 N N . VAL B 1 131 ? 15.836 15.344 6.297 1 97 131 VAL B N 1
ATOM 6272 C CA . VAL B 1 131 ? 16.938 15.055 5.383 1 97 131 VAL B CA 1
ATOM 6273 C C . VAL B 1 131 ? 18.188 14.719 6.18 1 97 131 VAL B C 1
ATOM 6275 O O . VAL B 1 131 ? 19.094 14.047 5.668 1 97 131 VAL B O 1
ATOM 6278 N N . ILE B 1 132 ? 18.25 15.164 7.426 1 97.56 132 ILE B N 1
ATOM 6279 C CA . ILE B 1 132 ? 19.438 14.977 8.266 1 97.56 132 ILE B CA 1
ATOM 6280 C C . ILE B 1 132 ? 19.703 13.492 8.438 1 97.56 132 ILE B C 1
ATOM 6282 O O . ILE B 1 132 ? 18.781 12.688 8.555 1 97.56 132 ILE B O 1
ATOM 6286 N N . GLY B 1 133 ? 20.953 13.125 8.461 1 97.06 133 GLY B N 1
ATOM 6287 C CA . GLY B 1 133 ? 21.375 11.742 8.516 1 97.06 133 GLY B CA 1
ATOM 6288 C C . GLY B 1 133 ? 21.859 11.203 7.184 1 97.06 133 GLY B C 1
ATOM 6289 O O . GLY B 1 133 ? 22.5 10.156 7.125 1 97.06 133 GLY B O 1
ATOM 6290 N N . LEU B 1 134 ? 21.547 11.914 6.121 1 97.12 134 LEU B N 1
ATOM 6291 C CA . LEU B 1 134 ? 22 11.516 4.789 1 97.12 134 LEU B CA 1
ATOM 6292 C C . LEU B 1 134 ? 23.516 11.492 4.719 1 97.12 134 LEU B C 1
ATOM 6294 O O . LEU B 1 134 ? 24.094 10.641 4.027 1 97.12 134 LEU B O 1
ATOM 6298 N N . ASP B 1 135 ? 24.141 12.414 5.32 1 97.25 135 ASP B N 1
ATOM 6299 C CA . ASP B 1 135 ? 25.594 12.508 5.5 1 97.25 135 ASP B CA 1
ATOM 6300 C C . ASP B 1 135 ? 25.938 13.031 6.891 1 97.25 135 ASP B C 1
ATOM 6302 O O . ASP B 1 135 ? 25.094 12.992 7.801 1 97.25 135 ASP B O 1
ATOM 6306 N N . ASP B 1 136 ? 27.125 13.5 7.098 1 96.88 136 ASP B N 1
ATOM 6307 C CA . ASP B 1 136 ? 27.562 13.773 8.461 1 96.88 136 ASP B CA 1
ATOM 6308 C C . ASP B 1 136 ? 27.219 15.195 8.875 1 96.88 136 ASP B C 1
ATOM 6310 O O . ASP B 1 136 ? 27.547 15.625 9.984 1 96.88 136 ASP B O 1
ATOM 6314 N N . ARG B 1 137 ? 26.5 15.906 8.047 1 97.56 137 ARG B N 1
ATOM 6315 C CA . ARG B 1 137 ? 26.062 17.25 8.422 1 97.56 137 ARG B CA 1
ATOM 6316 C C . ARG B 1 137 ? 25.109 17.203 9.617 1 97.56 137 ARG B C 1
ATOM 6318 O O . ARG B 1 137 ? 24.234 16.344 9.68 1 97.56 137 ARG B O 1
ATOM 6325 N N . ASN B 1 138 ? 25.344 18.109 10.508 1 97.56 138 ASN B N 1
ATOM 6326 C CA . ASN B 1 138 ? 24.5 18.172 11.695 1 97.56 138 ASN B CA 1
ATOM 6327 C C . ASN B 1 138 ? 23.422 19.25 11.555 1 97.56 138 AS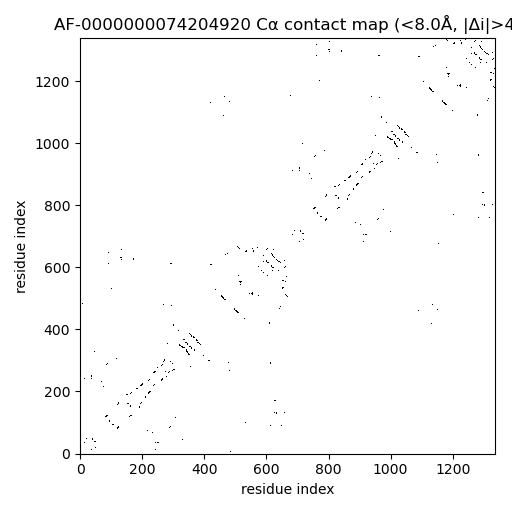N B C 1
ATOM 6329 O O . ASN B 1 138 ? 23.328 19.906 10.508 1 97.56 138 ASN B O 1
ATOM 6333 N N . GLN B 1 139 ? 22.594 19.5 12.594 1 97.5 139 GLN B N 1
ATOM 6334 C CA . GLN B 1 139 ? 21.453 20.391 12.516 1 97.5 139 GLN B CA 1
ATOM 6335 C C . GLN B 1 139 ? 21.906 21.844 12.312 1 97.5 139 GLN B C 1
ATOM 6337 O O . GLN B 1 139 ? 21.172 22.641 11.734 1 97.5 139 GLN B O 1
ATOM 6342 N N . TRP B 1 140 ? 23.125 22.234 12.773 1 97.75 140 TRP B N 1
ATOM 6343 C CA . TRP B 1 140 ? 23.625 23.609 12.648 1 97.75 140 TRP B CA 1
ATOM 6344 C C . TRP B 1 140 ? 24.094 23.875 11.227 1 97.75 140 TRP B C 1
ATOM 6346 O O . TRP B 1 140 ? 23.953 24.984 10.719 1 97.75 140 TRP B O 1
ATOM 6356 N N . ASP B 1 141 ? 24.672 22.828 10.633 1 96.94 141 ASP B N 1
ATOM 6357 C CA . ASP B 1 141 ? 25.094 22.938 9.234 1 96.94 141 ASP B CA 1
ATOM 6358 C C . ASP B 1 141 ? 23.906 23.297 8.336 1 96.94 141 ASP B C 1
ATOM 6360 O O . ASP B 1 141 ? 24.047 24.062 7.383 1 96.94 141 ASP B O 1
ATOM 6364 N N . TYR B 1 142 ? 22.766 22.766 8.609 1 97.31 142 TYR B N 1
ATOM 6365 C CA . TYR B 1 142 ? 21.578 23 7.797 1 97.31 142 TYR B CA 1
ATOM 6366 C C . TYR B 1 142 ? 21.016 24.391 8.031 1 97.31 142 TYR B C 1
ATOM 6368 O O . TYR B 1 142 ? 19.984 24.766 7.449 1 97.31 142 TYR B O 1
ATOM 6376 N N . TYR B 1 143 ? 21.578 25.203 8.891 1 97.44 143 TYR B N 1
ATOM 6377 C CA . TYR B 1 143 ? 21.344 26.641 8.984 1 97.44 143 TYR B CA 1
ATOM 6378 C C . TYR B 1 143 ? 22.516 27.422 8.406 1 97.44 143 TYR B C 1
ATOM 6380 O O . TYR B 1 143 ? 22.344 28.234 7.48 1 97.44 143 TYR B O 1
ATOM 6388 N N . ARG B 1 144 ? 23.672 27.094 8.812 1 96.31 144 ARG B N 1
ATOM 6389 C CA . ARG B 1 144 ? 24.875 27.891 8.508 1 96.31 144 ARG B CA 1
ATOM 6390 C C . ARG B 1 144 ? 25.25 27.75 7.035 1 96.31 144 ARG B C 1
ATOM 6392 O O . ARG B 1 144 ? 25.797 28.688 6.445 1 96.31 144 ARG B O 1
ATOM 6399 N N . ASP B 1 145 ? 24.906 26.609 6.48 1 95.62 145 ASP B N 1
ATOM 6400 C CA . ASP B 1 145 ? 25.328 26.375 5.102 1 95.62 145 ASP B CA 1
ATOM 6401 C C . ASP B 1 145 ? 24.281 26.875 4.113 1 95.62 145 ASP B C 1
ATOM 6403 O O . ASP B 1 145 ? 24.469 26.781 2.898 1 95.62 145 ASP B O 1
ATOM 6407 N N . VAL B 1 146 ? 23.219 27.438 4.555 1 97.5 146 VAL B N 1
ATOM 6408 C CA . VAL B 1 146 ? 22.141 27.859 3.658 1 97.5 146 VAL B CA 1
ATOM 6409 C C . VAL B 1 146 ? 22.391 29.281 3.184 1 97.5 146 VAL B C 1
ATOM 6411 O O . VAL B 1 146 ? 22.203 30.234 3.945 1 97.5 146 VAL B O 1
ATOM 6414 N N . PRO B 1 147 ? 22.734 29.469 1.918 1 97 147 PRO B N 1
ATOM 6415 C CA . PRO B 1 147 ? 22.953 30.828 1.414 1 97 147 PRO B CA 1
ATOM 6416 C C . PRO B 1 147 ? 21.703 31.703 1.53 1 97 147 PRO B C 1
ATOM 6418 O O . PRO B 1 147 ? 20.594 31.266 1.196 1 97 147 PRO B O 1
ATOM 6421 N N . GLY B 1 148 ? 21.938 32.875 2.053 1 96.69 148 GLY B N 1
ATOM 6422 C CA . GLY B 1 148 ? 20.875 33.875 2.049 1 96.69 148 GLY B CA 1
ATOM 6423 C C . GLY B 1 148 ? 19.906 33.719 3.209 1 96.69 148 GLY B C 1
ATOM 6424 O O . GLY B 1 148 ? 18.906 34.406 3.291 1 96.69 148 GLY B O 1
ATOM 6425 N N . LEU B 1 149 ? 20.172 32.844 4.125 1 98 149 LEU B N 1
ATOM 6426 C CA . LEU B 1 149 ? 19.234 32.594 5.223 1 98 149 LEU B CA 1
ATOM 6427 C C . LEU B 1 149 ? 19.109 33.812 6.109 1 98 149 LEU B C 1
ATOM 6429 O O . LEU B 1 149 ? 18 34.156 6.523 1 98 149 LEU B O 1
ATOM 6433 N N . ALA B 1 150 ? 20.219 34.469 6.449 1 97.81 150 ALA B N 1
ATOM 6434 C CA . ALA B 1 150 ? 20.172 35.688 7.27 1 97.81 150 ALA B CA 1
ATOM 6435 C C . ALA B 1 150 ? 19.344 36.781 6.59 1 97.81 150 ALA B C 1
ATOM 6437 O O . ALA B 1 150 ? 18.609 37.5 7.25 1 97.81 150 ALA B O 1
ATOM 6438 N N . ALA B 1 151 ? 19.531 36.875 5.32 1 98.12 151 ALA B N 1
ATOM 6439 C CA . ALA B 1 151 ? 18.75 37.844 4.559 1 98.12 151 ALA B CA 1
ATOM 6440 C C . ALA B 1 151 ? 17.266 37.5 4.586 1 98.12 151 ALA B C 1
ATOM 6442 O O . ALA B 1 151 ? 16.406 38.406 4.617 1 98.12 151 ALA B O 1
ATOM 6443 N N . LEU B 1 152 ? 16.922 36.219 4.477 1 98.56 152 LEU B N 1
ATOM 6444 C CA . LEU B 1 152 ? 15.539 35.781 4.582 1 98.56 152 LEU B CA 1
ATOM 6445 C C . LEU B 1 152 ? 14.93 36.188 5.922 1 98.56 152 LEU B C 1
ATOM 6447 O O . LEU B 1 152 ? 13.82 36.719 5.969 1 98.56 152 LEU B O 1
ATOM 6451 N N . VAL B 1 153 ? 15.656 36 6.988 1 98.62 153 VAL B N 1
ATOM 6452 C CA . VAL B 1 153 ? 15.211 36.344 8.328 1 98.62 153 VAL B CA 1
ATOM 6453 C C . VAL B 1 153 ? 14.992 37.844 8.406 1 98.62 153 VAL B C 1
ATOM 6455 O O . VAL B 1 153 ? 13.984 38.312 8.945 1 98.62 153 VAL B O 1
ATOM 6458 N N . ALA B 1 154 ? 15.898 38.594 7.871 1 98.44 154 ALA B N 1
ATOM 6459 C CA . ALA B 1 154 ? 15.773 40.031 7.863 1 98.44 154 ALA B CA 1
ATOM 6460 C C . ALA B 1 154 ? 14.523 40.469 7.109 1 98.44 154 ALA B C 1
ATOM 6462 O O . ALA B 1 154 ? 13.844 41.438 7.52 1 98.44 154 ALA B O 1
ATOM 6463 N N . THR B 1 155 ? 14.273 39.812 6.035 1 98.56 155 THR B N 1
ATOM 6464 C CA . THR B 1 155 ? 13.086 40.125 5.25 1 98.56 155 THR B CA 1
ATOM 6465 C C . THR B 1 155 ? 11.82 39.875 6.062 1 98.56 155 THR B C 1
ATOM 6467 O O . THR B 1 155 ? 10.867 40.656 5.996 1 98.56 155 THR B O 1
ATOM 6470 N N . PHE B 1 156 ? 11.781 38.844 6.789 1 98.69 156 PHE B N 1
ATOM 6471 C CA . PHE B 1 156 ? 10.633 38.562 7.645 1 98.69 156 PHE B CA 1
ATOM 6472 C C . PHE B 1 156 ? 10.5 39.625 8.734 1 98.69 156 PHE B C 1
ATOM 6474 O O . PHE B 1 156 ? 9.391 40.094 9.023 1 98.69 156 PHE B O 1
ATOM 6481 N N . HIS B 1 157 ? 11.633 40.062 9.305 1 98.38 157 HIS B N 1
ATOM 6482 C CA . HIS B 1 157 ? 11.609 41.125 10.312 1 98.38 157 HIS B CA 1
ATOM 6483 C C . HIS B 1 157 ? 11.086 42.438 9.727 1 98.38 157 HIS B C 1
ATOM 6485 O O . HIS B 1 157 ? 10.297 43.125 10.375 1 98.38 157 HIS B O 1
ATOM 6491 N N . GLU B 1 158 ? 11.508 42.688 8.57 1 98.25 158 GLU B N 1
ATOM 6492 C CA . GLU B 1 158 ? 11.047 43.906 7.902 1 98.25 158 GLU B CA 1
ATOM 6493 C C . GLU B 1 158 ? 9.547 43.844 7.652 1 98.25 158 GLU B C 1
ATOM 6495 O O . GLU B 1 158 ? 8.875 44.875 7.656 1 98.25 158 GLU B O 1
ATOM 6500 N N . ALA B 1 159 ? 9.094 42.656 7.484 1 98.06 159 ALA B N 1
ATOM 6501 C CA . ALA B 1 159 ? 7.664 42.5 7.242 1 98.06 159 ALA B CA 1
ATOM 6502 C C . ALA B 1 159 ? 6.887 42.438 8.555 1 98.06 159 ALA B C 1
ATOM 6504 O O . ALA B 1 159 ? 5.668 42.25 8.555 1 98.06 159 ALA B O 1
ATOM 6505 N N . GLY B 1 160 ? 7.602 42.562 9.656 1 96.56 160 GLY B N 1
ATOM 6506 C CA . GLY B 1 160 ? 6.953 42.594 10.953 1 96.56 160 GLY B CA 1
ATOM 6507 C C . GLY B 1 160 ? 6.762 41.219 11.57 1 96.56 160 GLY B C 1
ATOM 6508 O O . GLY B 1 160 ? 6.047 41.094 12.57 1 96.56 160 GLY B O 1
ATOM 6509 N N . MET B 1 161 ? 7.375 40.25 11.031 1 97.38 161 MET B N 1
ATOM 6510 C CA . MET B 1 161 ? 7.242 38.875 11.555 1 97.38 161 MET B CA 1
ATOM 6511 C C . MET B 1 161 ? 8.406 38.531 12.477 1 97.38 161 MET B C 1
ATOM 6513 O O . MET B 1 161 ? 9.523 39.031 12.273 1 97.38 161 MET B O 1
ATOM 6517 N N . HIS B 1 162 ? 8.109 37.75 13.453 1 98.25 162 HIS B N 1
ATOM 6518 C CA . HIS B 1 162 ? 9.164 37.188 14.281 1 98.25 162 HIS B CA 1
ATOM 6519 C C . HIS B 1 162 ? 9.594 35.812 13.758 1 98.25 162 HIS B C 1
ATOM 6521 O O . HIS B 1 162 ? 8.82 35.125 13.078 1 98.25 162 HIS B O 1
ATOM 6527 N N . VAL B 1 163 ? 10.82 35.438 13.992 1 98.62 163 VAL B N 1
ATOM 6528 C CA . VAL B 1 163 ? 11.367 34.219 13.398 1 98.62 163 VAL B CA 1
ATOM 6529 C C . VAL B 1 163 ? 11.852 33.281 14.5 1 98.62 163 VAL B C 1
ATOM 6531 O O . VAL B 1 163 ? 12.602 33.688 15.391 1 98.62 163 VAL B O 1
ATOM 6534 N N . PHE B 1 164 ? 11.383 32.031 14.445 1 98.31 164 PHE B N 1
ATOM 6535 C CA . PHE B 1 164 ? 11.852 30.969 15.312 1 98.31 164 PHE B CA 1
ATOM 6536 C C . PHE B 1 164 ? 12.812 30.047 14.562 1 98.31 164 PHE B C 1
ATOM 6538 O O . PHE B 1 164 ? 12.641 29.797 13.367 1 98.31 164 PHE B O 1
ATOM 6545 N N . VAL B 1 165 ? 13.82 29.547 15.266 1 98.06 165 VAL B N 1
ATOM 6546 C CA . VAL B 1 165 ? 14.617 28.438 14.781 1 98.06 165 VAL B CA 1
ATOM 6547 C C . VAL B 1 165 ? 14.242 27.156 15.547 1 98.06 165 VAL B C 1
ATOM 6549 O O . VAL B 1 165 ? 13.633 27.234 16.609 1 98.06 165 VAL B O 1
ATOM 6552 N N . ASP B 1 166 ? 14.578 26.078 14.953 1 97.12 166 ASP B N 1
ATOM 6553 C CA . ASP B 1 166 ? 14.234 24.766 15.523 1 97.12 166 ASP B CA 1
ATOM 6554 C C . ASP B 1 166 ? 15.453 24.109 16.156 1 97.12 166 ASP B C 1
ATOM 6556 O O . ASP B 1 166 ? 16.562 24.188 15.617 1 97.12 166 ASP B O 1
ATOM 6560 N N . TYR B 1 167 ? 15.266 23.578 17.328 1 97.25 167 TYR B N 1
ATOM 6561 C CA . TYR B 1 167 ? 16.281 22.812 18.031 1 97.25 167 TYR B CA 1
ATOM 6562 C C . TYR B 1 167 ? 15.922 21.328 18.062 1 97.25 167 TYR B C 1
ATOM 6564 O O . TYR B 1 167 ? 14.844 20.969 18.547 1 97.25 167 TYR B O 1
ATOM 6572 N N . ASN B 1 168 ? 16.781 20.453 17.547 1 96.81 168 ASN B N 1
ATOM 6573 C CA . ASN B 1 168 ? 16.609 19.016 17.547 1 96.81 168 ASN B CA 1
ATOM 6574 C C . ASN B 1 168 ? 17.547 18.328 18.531 1 96.81 168 ASN B C 1
ATOM 6576 O O . ASN B 1 168 ? 18.641 17.891 18.172 1 96.81 168 ASN B O 1
ATOM 6580 N N . PRO B 1 169 ? 17.078 18.078 19.75 1 95.5 169 PRO B N 1
ATOM 6581 C CA . PRO B 1 169 ? 17.969 17.531 20.781 1 95.5 169 PRO B CA 1
ATOM 6582 C C . PRO B 1 169 ? 18.422 16.109 20.469 1 95.5 169 PRO B C 1
ATOM 6584 O O . PRO B 1 169 ? 19.391 15.625 21.062 1 95.5 169 PRO B O 1
ATOM 6587 N N . TRP B 1 170 ? 17.75 15.43 19.594 1 94.62 170 TRP B N 1
ATOM 6588 C CA . TRP B 1 170 ? 18.031 14.031 19.281 1 94.62 170 TRP B CA 1
ATOM 6589 C C . TRP B 1 170 ? 19.172 13.93 18.281 1 94.62 170 TRP B C 1
ATOM 6591 O O . TRP B 1 170 ? 19.656 12.828 17.984 1 94.62 170 TRP B O 1
ATOM 6601 N N . ASP B 1 171 ? 19.609 15.039 17.672 1 96.81 171 ASP B N 1
ATOM 6602 C CA . ASP B 1 171 ? 20.766 15 16.781 1 96.81 171 ASP B CA 1
ATOM 6603 C C . ASP B 1 171 ? 22.062 14.836 17.578 1 96.81 171 ASP B C 1
ATOM 6605 O O . ASP B 1 171 ? 22.719 15.828 17.906 1 96.81 171 ASP B O 1
ATOM 6609 N N . VAL B 1 172 ? 22.469 13.594 17.766 1 95.94 172 VAL B N 1
ATOM 6610 C CA . VAL B 1 172 ? 23.656 13.305 18.562 1 95.94 172 VAL B CA 1
ATOM 6611 C C . VAL B 1 172 ? 24.594 12.398 17.781 1 95.94 172 VAL B C 1
ATOM 6613 O O . VAL B 1 172 ? 25.703 12.102 18.234 1 95.94 172 VAL B O 1
ATOM 6616 N N . GLY B 1 173 ? 24.141 11.938 16.609 1 95.88 173 GLY B N 1
ATOM 6617 C CA . GLY B 1 173 ? 24.891 10.945 15.875 1 95.88 173 GLY B CA 1
ATOM 6618 C C . GLY B 1 173 ? 25.609 11.523 14.664 1 95.88 173 GLY B C 1
ATOM 6619 O O . GLY B 1 173 ? 26.453 10.852 14.055 1 95.88 173 GLY B O 1
ATOM 6620 N N . THR B 1 174 ? 25.344 12.75 14.258 1 96.69 174 THR B N 1
ATOM 6621 C CA . THR B 1 174 ? 26.031 13.422 13.164 1 96.69 174 THR B CA 1
ATOM 6622 C C . THR B 1 174 ? 27.312 14.086 13.664 1 96.69 174 THR B C 1
ATOM 6624 O O . THR B 1 174 ? 27.703 13.906 14.82 1 96.69 174 THR B O 1
ATOM 6627 N N . ARG B 1 175 ? 28.031 14.789 12.75 1 96.06 175 ARG B N 1
ATOM 6628 C CA . ARG B 1 175 ? 29.281 15.422 13.125 1 96.06 175 ARG B CA 1
ATOM 6629 C C . ARG B 1 175 ? 29.094 16.328 14.336 1 96.06 175 ARG B C 1
ATOM 6631 O O . ARG B 1 175 ? 28.156 17.141 14.383 1 96.06 175 ARG B O 1
ATOM 6638 N N . ARG B 1 176 ? 30 16.234 15.328 1 93.75 176 ARG B N 1
ATOM 6639 C CA . ARG B 1 176 ? 29.891 17 16.562 1 93.75 176 ARG B CA 1
ATOM 6640 C C . ARG B 1 176 ? 30.828 18.203 16.562 1 93.75 176 ARG B C 1
ATOM 6642 O O . ARG B 1 176 ? 31.969 18.094 16.094 1 93.75 176 ARG B O 1
ATOM 6649 N N . GLY B 1 177 ? 30.312 19.297 16.875 1 93 177 GLY B N 1
ATOM 6650 C CA . GLY B 1 177 ? 31.078 20.5 17.188 1 93 177 GLY B CA 1
ATOM 6651 C C . GLY B 1 177 ? 31.062 20.859 18.656 1 93 177 GLY B C 1
ATOM 6652 O O . GLY B 1 177 ? 31.344 20 19.516 1 93 177 GLY B O 1
ATOM 6653 N N . ALA B 1 178 ? 30.766 22.016 18.969 1 94.44 178 ALA B N 1
ATOM 6654 C CA . ALA B 1 178 ? 30.531 22.391 20.359 1 94.44 178 ALA B CA 1
ATOM 6655 C C . ALA B 1 178 ? 29.234 21.781 20.891 1 94.44 178 ALA B C 1
ATOM 6657 O O . ALA B 1 178 ? 28.484 21.172 20.141 1 94.44 178 ALA B O 1
ATOM 6658 N N . ASP B 1 179 ? 29.109 21.906 22.172 1 94.94 179 ASP B N 1
ATOM 6659 C CA . ASP B 1 179 ? 27.891 21.375 22.75 1 94.94 179 ASP B CA 1
ATOM 6660 C C . ASP B 1 179 ? 26.656 22.094 22.203 1 94.94 179 ASP B C 1
ATOM 6662 O O . ASP B 1 179 ? 26.75 23.219 21.719 1 94.94 179 ASP B O 1
ATOM 6666 N N . ASP B 1 180 ? 25.516 21.531 22.344 1 95.56 180 ASP B N 1
ATOM 6667 C CA . ASP B 1 180 ? 24.281 22.047 21.75 1 95.56 180 ASP B CA 1
ATOM 6668 C C . ASP B 1 180 ? 23.969 23.438 22.266 1 95.56 180 ASP B C 1
ATOM 6670 O O . ASP B 1 180 ? 23.484 24.281 21.5 1 95.56 180 ASP B O 1
ATOM 6674 N N . LEU B 1 181 ? 24.172 23.672 23.531 1 95.75 181 LEU B N 1
ATOM 6675 C CA . LEU B 1 181 ? 23.875 24.969 24.125 1 95.75 181 LEU B CA 1
ATOM 6676 C C . LEU B 1 181 ? 24.672 26.078 23.438 1 95.75 181 LEU B C 1
ATOM 6678 O O . LEU B 1 181 ? 24.109 27.141 23.109 1 95.75 181 LEU B O 1
ATOM 6682 N N . THR B 1 182 ? 25.875 25.781 23.25 1 96.75 182 THR B N 1
ATOM 6683 C CA . THR B 1 182 ? 26.781 26.75 22.625 1 96.75 182 THR B CA 1
ATOM 6684 C C . THR B 1 182 ? 26.391 26.969 21.156 1 96.75 182 THR B C 1
ATOM 6686 O O . THR B 1 182 ? 26.312 28.109 20.703 1 96.75 182 THR B O 1
ATOM 6689 N N . GLU B 1 183 ? 26.172 25.906 20.516 1 97.44 183 GLU B N 1
ATOM 6690 C CA . GLU B 1 183 ? 25.844 25.969 19.094 1 97.44 183 GLU B CA 1
ATOM 6691 C C . GLU B 1 183 ? 24.516 26.672 18.859 1 97.44 183 GLU B C 1
ATOM 6693 O O . GLU B 1 183 ? 24.391 27.5 17.953 1 97.44 183 GLU B O 1
ATOM 6698 N N . LEU B 1 184 ? 23.531 26.312 19.656 1 97.75 184 LEU B N 1
ATOM 6699 C CA . LEU B 1 184 ? 22.203 26.906 19.5 1 97.75 184 LEU B CA 1
ATOM 6700 C C . LEU B 1 184 ? 22.234 28.406 19.797 1 97.75 184 LEU B C 1
ATOM 6702 O O . LEU B 1 184 ? 21.641 29.203 19.062 1 97.75 184 LEU B O 1
ATOM 6706 N N . ALA B 1 185 ? 22.938 28.797 20.812 1 97.75 185 ALA B N 1
ATOM 6707 C CA . ALA B 1 185 ? 23.078 30.219 21.156 1 97.75 185 ALA B CA 1
ATOM 6708 C C . ALA B 1 185 ? 23.734 30.984 20.016 1 97.75 185 ALA B C 1
ATOM 6710 O O . ALA B 1 185 ? 23.344 32.125 19.703 1 97.75 185 ALA B O 1
ATOM 6711 N N . ALA B 1 186 ? 24.719 30.375 19.469 1 97.31 186 ALA B N 1
ATOM 6712 C CA . ALA B 1 186 ? 25.422 31 18.359 1 97.31 186 ALA B CA 1
ATOM 6713 C C . ALA B 1 186 ? 24.484 31.203 17.156 1 97.31 186 ALA B C 1
ATOM 6715 O O . ALA B 1 186 ? 24.484 32.25 16.531 1 97.31 186 ALA B O 1
ATOM 6716 N N . VAL B 1 187 ? 23.703 30.188 16.797 1 97.38 187 VAL B N 1
ATOM 6717 C CA . VAL B 1 187 ? 22.781 30.25 15.664 1 97.38 187 VAL B CA 1
ATOM 6718 C C . VAL B 1 187 ? 21.75 31.344 15.906 1 97.38 187 VAL B C 1
ATOM 6720 O O . VAL B 1 187 ? 21.422 32.094 14.992 1 97.38 187 VAL B O 1
ATOM 6723 N N . VAL B 1 188 ? 21.203 31.406 17.109 1 98.06 188 VAL B N 1
ATOM 6724 C CA . VAL B 1 188 ? 20.234 32.438 17.5 1 98.06 188 VAL B CA 1
ATOM 6725 C C . VAL B 1 188 ? 20.844 33.812 17.266 1 98.06 188 VAL B C 1
ATOM 6727 O O . VAL B 1 188 ? 20.188 34.688 16.688 1 98.06 188 VAL B O 1
ATOM 6730 N N . GLY B 1 189 ? 22.062 34 17.688 1 96.44 189 GLY B N 1
ATOM 6731 C CA . GLY B 1 189 ? 22.75 35.25 17.5 1 96.44 189 GLY B CA 1
ATOM 6732 C C . GLY B 1 189 ? 23.062 35.562 16.047 1 96.44 189 GLY B C 1
ATOM 6733 O O . GLY B 1 189 ? 22.859 36.688 15.586 1 96.44 189 GLY B O 1
ATOM 6734 N N . GLU B 1 190 ? 23.531 34.594 15.344 1 96.31 190 GLU B N 1
ATOM 6735 C CA . GLU B 1 190 ? 23.938 34.75 13.945 1 96.31 190 GLU B CA 1
ATOM 6736 C C . GLU B 1 190 ? 22.75 35.125 13.062 1 96.31 190 GLU B C 1
ATOM 6738 O O . GLU B 1 190 ? 22.891 35.938 12.148 1 96.31 190 GLU B O 1
ATOM 6743 N N . LEU B 1 191 ? 21.547 34.594 13.359 1 97.19 191 LEU B N 1
ATOM 6744 C CA . LEU B 1 191 ? 20.391 34.781 12.484 1 97.19 191 LEU B CA 1
ATOM 6745 C C . LEU B 1 191 ? 19.469 35.875 13.031 1 97.19 191 LEU B C 1
ATOM 6747 O O . LEU B 1 191 ? 18.594 36.344 12.312 1 97.19 191 LEU B O 1
ATOM 6751 N N . GLY B 1 192 ? 19.734 36.219 14.266 1 97 192 GLY B N 1
ATOM 6752 C CA . GLY B 1 192 ? 18.812 37.125 14.906 1 97 192 GLY B CA 1
ATOM 6753 C C . GLY B 1 192 ? 17.438 36.531 15.164 1 97 192 GLY B C 1
ATOM 6754 O O . GLY B 1 192 ? 16.422 37.188 14.961 1 97 192 GLY B O 1
ATOM 6755 N N . ALA B 1 193 ? 17.391 35.312 15.531 1 98 193 ALA B N 1
ATOM 6756 C CA . ALA B 1 193 ? 16.125 34.625 15.797 1 98 193 ALA B CA 1
ATOM 6757 C C . ALA B 1 193 ? 15.438 35.219 17.031 1 98 193 ALA B C 1
ATOM 6759 O O . ALA B 1 193 ? 16.094 35.594 17.984 1 98 193 ALA B O 1
ATOM 6760 N N . ASP B 1 194 ? 14.141 35.219 17 1 98.06 194 ASP B N 1
ATOM 6761 C CA . ASP B 1 194 ? 13.344 35.781 18.094 1 98.06 194 ASP B CA 1
ATOM 6762 C C . ASP B 1 194 ? 12.922 34.688 19.078 1 98.06 194 ASP B C 1
ATOM 6764 O O . ASP B 1 194 ? 12.531 35 20.203 1 98.06 194 ASP B O 1
ATOM 6768 N N . GLY B 1 195 ? 12.93 33.5 18.625 1 97.69 195 GLY B N 1
ATOM 6769 C CA . GLY B 1 195 ? 12.516 32.375 19.453 1 97.69 195 GLY B CA 1
ATOM 6770 C C . GLY B 1 195 ? 13.117 31.062 19.031 1 97.69 195 GLY B C 1
ATOM 6771 O O . GLY B 1 195 ? 13.781 30.984 18 1 97.69 195 GLY B O 1
ATOM 6772 N N . VAL B 1 196 ? 12.953 30.062 19.891 1 97.69 196 VAL B N 1
ATOM 6773 C CA . VAL B 1 196 ? 13.398 28.688 19.625 1 97.69 196 VAL B CA 1
ATOM 6774 C C . VAL B 1 196 ? 12.25 27.719 19.859 1 97.69 196 VAL B C 1
ATOM 6776 O O . VAL B 1 196 ? 11.594 27.75 20.906 1 97.69 196 VAL B O 1
ATOM 6779 N N . PHE B 1 197 ? 11.969 27.016 18.844 1 96.44 197 PHE B N 1
ATOM 6780 C CA . PHE B 1 197 ? 11.094 25.875 19.031 1 96.44 197 PHE B CA 1
ATOM 6781 C C . PHE B 1 197 ? 11.859 24.672 19.578 1 96.44 197 PHE B C 1
ATOM 6783 O O . PHE B 1 197 ? 12.883 24.281 19.016 1 96.44 197 PHE B O 1
ATOM 6790 N N . LEU B 1 198 ? 11.344 24.078 20.625 1 94.94 198 LEU B N 1
ATOM 6791 C CA . LEU B 1 198 ? 11.992 22.969 21.312 1 94.94 198 LEU B CA 1
ATOM 6792 C C . LEU B 1 198 ? 11.398 21.641 20.859 1 94.94 198 LEU B C 1
ATOM 6794 O O . LEU B 1 198 ? 10.555 21.062 21.547 1 94.94 198 LEU B O 1
ATOM 6798 N N . ASP B 1 199 ? 11.961 21.094 19.781 1 91.25 199 ASP B N 1
ATOM 6799 C CA . ASP B 1 199 ? 11.445 19.859 19.203 1 91.25 199 ASP B CA 1
ATOM 6800 C C . ASP B 1 199 ? 11.539 18.703 20.203 1 91.25 199 ASP B C 1
ATOM 6802 O O . ASP B 1 199 ? 12.602 18.469 20.781 1 91.25 199 ASP B O 1
ATOM 6806 N N . THR B 1 200 ? 10.477 17.953 20.406 1 86.56 200 THR B N 1
ATOM 6807 C CA . THR B 1 200 ? 10.336 16.766 21.234 1 86.56 200 THR B CA 1
ATOM 6808 C C . THR B 1 200 ? 10.492 17.109 22.719 1 86.56 200 THR B C 1
ATOM 6810 O O . THR B 1 200 ? 10.484 16.219 23.562 1 86.56 200 THR B O 1
ATOM 6813 N N . LEU B 1 201 ? 10.641 18.438 23.078 1 91.44 201 LEU B N 1
ATOM 6814 C CA . LEU B 1 201 ? 10.828 18.844 24.453 1 91.44 201 LEU B CA 1
ATOM 6815 C C . LEU B 1 201 ? 9.625 19.641 24.953 1 91.44 201 LEU B C 1
ATOM 6817 O O . LEU B 1 201 ? 9.07 20.469 24.234 1 91.44 201 LEU B O 1
ATOM 6821 N N . LYS B 1 202 ? 9.352 19.422 26.203 1 90.94 202 LYS B N 1
ATOM 6822 C CA . LYS B 1 202 ? 8.297 20.203 26.844 1 90.94 202 LYS B CA 1
ATOM 6823 C C . LYS B 1 202 ? 8.828 21.547 27.359 1 90.94 202 LYS B C 1
ATOM 6825 O O . LYS B 1 202 ? 8.078 22.516 27.453 1 90.94 202 LYS B O 1
ATOM 6830 N N . LYS B 1 203 ? 10.133 21.469 27.703 1 91.75 203 LYS B N 1
ATOM 6831 C CA . LYS B 1 203 ? 10.781 22.641 28.297 1 91.75 203 LYS B CA 1
ATOM 6832 C C . LYS B 1 203 ? 12.289 22.609 28.078 1 91.75 203 LYS B C 1
ATOM 6834 O O . LYS B 1 203 ? 12.844 21.562 27.734 1 91.75 203 LYS B O 1
ATOM 6839 N N . ALA B 1 204 ? 12.836 23.766 28.172 1 93.12 204 ALA B N 1
ATOM 6840 C CA . ALA B 1 204 ? 14.289 23.875 28.25 1 93.12 204 ALA B CA 1
ATOM 6841 C C . ALA B 1 204 ? 14.758 23.875 29.703 1 93.12 204 ALA B C 1
ATOM 6843 O O . ALA B 1 204 ? 14.109 24.453 30.578 1 93.12 204 ALA B O 1
ATOM 6844 N N . GLU B 1 205 ? 15.891 23.328 29.953 1 93.94 205 GLU B N 1
ATOM 6845 C CA . GLU B 1 205 ? 16.469 23.375 31.297 1 93.94 205 GLU B CA 1
ATOM 6846 C C . GLU B 1 205 ? 17.031 24.75 31.609 1 93.94 205 GLU B C 1
ATOM 6848 O O . GLU B 1 205 ? 17.359 25.516 30.688 1 93.94 205 GLU B O 1
ATOM 6853 N N . PRO B 1 206 ? 17.172 25.047 32.844 1 93.81 206 PRO B N 1
ATOM 6854 C CA . PRO B 1 206 ? 17.531 26.406 33.281 1 93.81 206 PRO B CA 1
ATOM 6855 C C . PRO B 1 206 ? 18.812 26.906 32.594 1 93.81 206 PRO B C 1
ATOM 6857 O O . PRO B 1 206 ? 18.891 28.078 32.219 1 93.81 206 PRO B O 1
ATOM 6860 N N . GLU B 1 207 ? 19.734 26.047 32.438 1 95.5 207 GLU B N 1
ATOM 6861 C CA . GLU B 1 207 ? 20.984 26.469 31.828 1 95.5 207 GLU B CA 1
ATOM 6862 C C . GLU B 1 207 ? 20.781 26.906 30.375 1 95.5 207 GLU B C 1
ATOM 6864 O O . GLU B 1 207 ? 21.375 27.875 29.922 1 95.5 207 GLU B O 1
ATOM 6869 N N . LEU B 1 208 ? 20 26.125 29.688 1 94.88 208 LEU B N 1
ATOM 6870 C CA . LEU B 1 208 ? 19.688 26.469 28.312 1 94.88 208 LEU B CA 1
ATOM 6871 C C . LEU B 1 208 ? 18.906 27.781 28.234 1 94.88 208 LEU B C 1
ATOM 6873 O O . LEU B 1 208 ? 19.188 28.625 27.391 1 94.88 208 LEU B O 1
ATOM 6877 N N . VAL B 1 209 ? 17.969 28 29.109 1 94.75 209 VAL B N 1
ATOM 6878 C CA . VAL B 1 209 ? 17.203 29.234 29.156 1 94.75 209 VAL B CA 1
ATOM 6879 C C . VAL B 1 209 ? 18.125 30.438 29.344 1 94.75 209 VAL B C 1
ATOM 6881 O O . VAL B 1 209 ? 18.047 31.422 28.609 1 94.75 209 VAL B O 1
ATOM 6884 N N . ALA B 1 210 ? 19.016 30.281 30.297 1 94.94 210 ALA B N 1
ATOM 6885 C CA . ALA B 1 210 ? 19.922 31.375 30.625 1 94.94 210 ALA B CA 1
ATOM 6886 C C . ALA B 1 210 ? 20.844 31.688 29.469 1 94.94 210 ALA B C 1
ATOM 6888 O O . ALA B 1 210 ? 21.094 32.875 29.172 1 94.94 210 ALA B O 1
ATOM 6889 N N . ARG B 1 211 ? 21.328 30.688 28.844 1 95.75 211 ARG B N 1
ATOM 6890 C CA . ARG B 1 211 ? 22.266 30.875 27.734 1 95.75 211 ARG B CA 1
ATOM 6891 C C . ARG B 1 211 ? 21.578 31.531 26.547 1 95.75 211 ARG B C 1
ATOM 6893 O O . ARG B 1 211 ? 22.188 32.344 25.859 1 95.75 211 ARG B O 1
ATOM 6900 N N . LEU B 1 212 ? 20.406 31.141 26.266 1 96.12 212 LEU B N 1
ATOM 6901 C CA . LEU B 1 212 ? 19.672 31.703 25.141 1 96.12 212 LEU B CA 1
ATOM 6902 C C . LEU B 1 212 ? 19.281 33.156 25.422 1 96.12 212 LEU B C 1
ATOM 6904 O O . LEU B 1 212 ? 19.344 34 24.516 1 96.12 212 LEU B O 1
ATOM 6908 N N . GLU B 1 213 ? 18.906 33.469 26.672 1 94.44 213 GLU B N 1
ATOM 6909 C CA . GLU B 1 213 ? 18.609 34.844 27.062 1 94.44 213 GLU B CA 1
ATOM 6910 C C . GLU B 1 213 ? 19.844 35.719 26.906 1 94.44 213 GLU B C 1
ATOM 6912 O O . GLU B 1 213 ? 19.719 36.906 26.562 1 94.44 213 GLU B O 1
ATOM 6917 N N . ALA B 1 214 ? 20.969 35.188 27.219 1 94.94 214 ALA B N 1
ATOM 6918 C CA . ALA B 1 214 ? 22.203 35.938 27.078 1 94.94 214 ALA B CA 1
ATOM 6919 C C . ALA B 1 214 ? 22.531 36.188 25.609 1 94.94 214 ALA B C 1
ATOM 6921 O O . ALA B 1 214 ? 23.062 37.25 25.266 1 94.94 214 ALA B O 1
ATOM 6922 N N . ALA B 1 215 ? 22.219 35.25 24.781 1 95.5 215 ALA B N 1
ATOM 6923 C CA . ALA B 1 215 ? 22.5 35.375 23.344 1 95.5 215 ALA B CA 1
ATOM 6924 C C . ALA B 1 215 ? 21.562 36.375 22.688 1 95.5 215 ALA B C 1
ATOM 6926 O O . ALA B 1 215 ? 21.984 37.125 21.797 1 95.5 215 ALA B O 1
ATOM 6927 N N . ARG B 1 216 ? 20.328 36.375 23.094 1 95.31 216 ARG B N 1
ATOM 6928 C CA . ARG B 1 216 ? 19.297 37.281 22.594 1 95.31 216 ARG B CA 1
ATOM 6929 C C . ARG B 1 216 ? 18.297 37.656 23.688 1 95.31 216 ARG B C 1
ATOM 6931 O O . ARG B 1 216 ? 17.328 36.938 23.906 1 95.31 216 ARG B O 1
ATOM 6938 N N . PRO B 1 217 ? 18.469 38.781 24.219 1 93.56 217 PRO B N 1
ATOM 6939 C CA . PRO B 1 217 ? 17.516 39.188 25.25 1 93.56 217 PRO B CA 1
ATOM 6940 C C . PRO B 1 217 ? 16.078 39.188 24.75 1 93.56 217 PRO B C 1
ATOM 6942 O O . PRO B 1 217 ? 15.773 39.781 23.719 1 93.56 217 PRO B O 1
ATOM 6945 N N . GLY B 1 218 ? 15.234 38.5 25.5 1 93.5 218 GLY B N 1
ATOM 6946 C CA . GLY B 1 218 ? 13.828 38.406 25.141 1 93.5 218 GLY B CA 1
ATOM 6947 C C . GLY B 1 218 ? 13.516 37.219 24.266 1 93.5 218 GLY B C 1
ATOM 6948 O O . GLY B 1 218 ? 12.422 37.094 23.719 1 93.5 218 GLY B O 1
ATOM 6949 N N . ILE B 1 219 ? 14.477 36.312 24.172 1 95.81 219 ILE B N 1
ATOM 6950 C CA . ILE B 1 219 ? 14.266 35.094 23.375 1 95.81 219 ILE B CA 1
ATOM 6951 C C . ILE B 1 219 ? 13.047 34.344 23.891 1 95.81 219 ILE B C 1
ATOM 6953 O O . ILE B 1 219 ? 12.836 34.25 25.094 1 95.81 219 ILE B O 1
ATOM 6957 N N . VAL B 1 220 ? 12.164 33.938 23.016 1 96.94 220 VAL B N 1
ATOM 6958 C CA . VAL B 1 220 ? 10.953 33.219 23.375 1 96.94 220 VAL B CA 1
ATOM 6959 C C . VAL B 1 220 ? 11.148 31.734 23.109 1 96.94 220 VAL B C 1
ATOM 6961 O O . VAL B 1 220 ? 11.57 31.328 22.031 1 96.94 220 VAL B O 1
ATOM 6964 N N . LEU B 1 221 ? 10.875 30.922 24.109 1 96.06 221 LEU B N 1
ATOM 6965 C CA . LEU B 1 221 ? 10.969 29.484 24 1 96.06 221 LEU B CA 1
ATOM 6966 C C . LEU B 1 221 ? 9.578 28.844 23.891 1 96.06 221 LEU B C 1
ATOM 6968 O O . LEU B 1 221 ? 8.672 29.219 24.641 1 96.06 221 LEU B O 1
ATOM 6972 N N . GLU B 1 222 ? 9.484 28.016 22.969 1 94.31 222 GLU B N 1
ATOM 6973 C CA . GLU B 1 222 ? 8.211 27.312 22.781 1 94.31 222 GLU B CA 1
ATOM 6974 C C . GLU B 1 222 ? 8.406 25.797 22.797 1 94.31 222 GLU B C 1
ATOM 6976 O O . GLU B 1 222 ? 9.055 25.25 21.906 1 94.31 222 GLU B O 1
ATOM 6981 N N . GLY B 1 223 ? 7.84 25.141 23.75 1 92.31 223 GLY B N 1
ATOM 6982 C CA . GLY B 1 223 ? 7.938 23.688 23.891 1 92.31 223 GLY B CA 1
ATOM 6983 C C . GLY B 1 223 ? 6.707 22.953 23.375 1 92.31 223 GLY B C 1
ATOM 6984 O O . GLY B 1 223 ? 5.723 23.594 22.984 1 92.31 223 GLY B O 1
ATOM 6985 N N . GLU B 1 224 ? 6.875 21.609 23.312 1 88.69 224 GLU B N 1
ATOM 6986 C CA . GLU B 1 224 ? 5.785 20.75 22.859 1 88.69 224 GLU B CA 1
ATOM 6987 C C . GLU B 1 224 ? 4.98 20.219 24.047 1 88.69 224 GLU B C 1
ATOM 6989 O O . GLU B 1 224 ? 5.508 20.094 25.156 1 88.69 224 GLU B O 1
ATOM 6994 N N . SER B 1 225 ? 3.811 19.984 23.828 1 84.44 225 SER B N 1
ATOM 6995 C CA . SER B 1 225 ? 2.916 19.328 24.781 1 84.44 225 SER B CA 1
ATOM 6996 C C . SER B 1 225 ? 2.709 20.188 26.016 1 84.44 225 SER B C 1
ATOM 6998 O O . SER B 1 225 ? 2.701 21.406 25.938 1 84.44 225 SER B O 1
ATOM 7000 N N . LYS B 1 226 ? 2.576 19.562 27.172 1 89.25 226 LYS B N 1
ATOM 7001 C CA . LYS B 1 226 ? 2.182 20.25 28.391 1 89.25 226 LYS B CA 1
ATOM 7002 C C . LYS B 1 226 ? 3.398 20.812 29.125 1 89.25 226 LYS B C 1
ATOM 7004 O O . LYS B 1 226 ? 4.227 20.047 29.641 1 89.25 226 LYS B O 1
ATOM 7009 N N . LEU B 1 227 ? 3.492 22.094 29.203 1 93.06 227 LEU B N 1
ATOM 7010 C CA . LEU B 1 227 ? 4.52 22.781 29.984 1 93.06 227 LEU B CA 1
ATOM 7011 C C . LEU B 1 227 ? 4.23 22.672 31.484 1 93.06 227 LEU B C 1
ATOM 7013 O O . LEU B 1 227 ? 3.125 22.984 31.922 1 93.06 227 LEU B O 1
ATOM 7017 N N . PRO B 1 228 ? 5.191 22.203 32.281 1 94.38 228 PRO B N 1
ATOM 7018 C CA . PRO B 1 228 ? 4.973 22.203 33.719 1 94.38 228 PRO B CA 1
ATOM 7019 C C . PRO B 1 228 ? 4.656 23.609 34.281 1 94.38 228 PRO B C 1
ATOM 7021 O O . PRO B 1 228 ? 5.246 24.594 33.844 1 94.38 228 PRO B O 1
ATOM 7024 N N . VAL B 1 229 ? 3.775 23.641 35.25 1 95.75 229 VAL B N 1
ATOM 7025 C CA . VAL B 1 229 ? 3.262 24.906 35.75 1 95.75 229 VAL B CA 1
ATOM 7026 C C . VAL B 1 229 ? 4.414 25.75 36.281 1 95.75 229 VAL B C 1
ATOM 7028 O O . VAL B 1 229 ? 4.441 26.969 36.062 1 95.75 229 VAL B O 1
ATOM 7031 N N . GLU B 1 230 ? 5.375 25.125 36.969 1 94.69 230 GLU B N 1
ATOM 7032 C CA . GLU B 1 230 ? 6.477 25.859 37.562 1 94.69 230 GLU B CA 1
ATOM 7033 C C . GLU B 1 230 ? 7.367 26.516 36.531 1 94.69 230 GLU B C 1
ATOM 7035 O O . GLU B 1 230 ? 8.102 27.453 36.812 1 94.69 230 GLU B O 1
ATOM 7040 N N . ARG B 1 231 ? 7.273 26.016 35.281 1 95.12 231 ARG B N 1
ATOM 7041 C CA . ARG B 1 231 ? 8.164 26.516 34.25 1 95.12 231 ARG B CA 1
ATOM 7042 C C . ARG B 1 231 ? 7.484 27.609 33.438 1 95.12 231 ARG B C 1
ATOM 7044 O O . ARG B 1 231 ? 8.125 28.25 32.594 1 95.12 231 ARG B O 1
ATOM 7051 N N . ILE B 1 232 ? 6.242 27.859 33.688 1 95.94 232 ILE B N 1
ATOM 7052 C CA . ILE B 1 232 ? 5.57 28.984 33.031 1 95.94 232 ILE B CA 1
ATOM 7053 C C . ILE B 1 232 ? 6.277 30.281 33.406 1 95.94 232 ILE B C 1
ATOM 7055 O O . ILE B 1 232 ? 6.223 31.266 32.688 1 95.94 232 ILE B O 1
ATOM 7059 N N . GLU B 1 233 ? 7.051 30.266 34.5 1 93.06 233 GLU B N 1
ATOM 7060 C CA . GLU B 1 233 ? 7.805 31.406 35 1 93.06 233 GLU B CA 1
ATOM 7061 C C . GLU B 1 233 ? 8.859 31.859 33.969 1 93.06 233 GLU B C 1
ATOM 7063 O O . GLU B 1 233 ? 9.164 33.031 33.875 1 93.06 233 GLU B O 1
ATOM 7068 N N . ASP B 1 234 ? 9.398 30.906 33.156 1 92 234 ASP B N 1
ATOM 7069 C CA . ASP B 1 234 ? 10.547 31.281 32.344 1 92 234 ASP B CA 1
ATOM 7070 C C . ASP B 1 234 ? 10.359 30.828 30.906 1 92 234 ASP B C 1
ATOM 7072 O O . ASP B 1 234 ? 11.312 30.812 30.125 1 92 234 ASP B O 1
ATOM 7076 N N . HIS B 1 235 ? 9.211 30.359 30.547 1 93.62 235 HIS B N 1
ATOM 7077 C CA . HIS B 1 235 ? 8.773 30.094 29.188 1 93.62 235 HIS B CA 1
ATOM 7078 C C . HIS B 1 235 ? 7.57 30.953 28.812 1 93.62 235 HIS B C 1
ATOM 7080 O O . HIS B 1 235 ? 6.457 30.703 29.281 1 93.62 235 HIS B O 1
ATOM 7086 N N . SER B 1 236 ? 7.742 31.891 27.938 1 91.81 236 SER B N 1
ATOM 7087 C CA . SER B 1 236 ? 6.676 32.844 27.656 1 91.81 236 SER B CA 1
ATOM 7088 C C . SER B 1 236 ? 5.668 32.281 26.656 1 91.81 236 SER B C 1
ATOM 7090 O O . SER B 1 236 ? 4.637 32.906 26.391 1 91.81 236 SER B O 1
ATOM 7092 N N . SER B 1 237 ? 5.953 31.125 26.109 1 94.81 237 SER B N 1
ATOM 7093 C CA . SER B 1 237 ? 5.055 30.5 25.141 1 94.81 237 SER B CA 1
ATOM 7094 C C . SER B 1 237 ? 5.18 28.984 25.172 1 94.81 237 SER B C 1
ATOM 7096 O O . SER B 1 237 ? 6.137 28.453 25.734 1 94.81 237 SER B O 1
ATOM 7098 N N . SER B 1 238 ? 4.16 28.281 24.672 1 95.56 238 SER B N 1
ATOM 7099 C CA . SER B 1 238 ? 4.148 26.828 24.516 1 95.56 238 SER B CA 1
ATOM 7100 C C . SER B 1 238 ? 3.098 26.391 23.5 1 95.56 238 SER B C 1
ATOM 7102 O O . SER B 1 238 ? 2.201 27.156 23.156 1 95.56 238 SER B O 1
ATOM 7104 N N . TRP B 1 239 ? 3.279 25.172 23.016 1 93.75 239 TRP B N 1
ATOM 7105 C CA . TRP B 1 239 ? 2.262 24.594 22.156 1 93.75 239 TRP B CA 1
ATOM 7106 C C . TRP B 1 239 ? 1.117 24 22.969 1 93.75 239 TRP B C 1
ATOM 7108 O O . TRP B 1 239 ? 1.331 23.5 24.078 1 93.75 239 TRP B O 1
ATOM 7118 N N . ALA B 1 240 ? -0.082 24.109 22.438 1 91.56 240 ALA B N 1
ATOM 7119 C CA . ALA B 1 240 ? -1.203 23.266 22.828 1 91.56 240 ALA B CA 1
ATOM 7120 C C . ALA B 1 240 ? -1.39 22.109 21.859 1 91.56 240 ALA B C 1
ATOM 7122 O O . ALA B 1 240 ? -2.379 22.047 21.125 1 91.56 240 ALA B O 1
ATOM 7123 N N . GLN B 1 241 ? -0.456 21.25 21.938 1 86.81 241 GLN B N 1
ATOM 7124 C CA . GLN B 1 241 ? -0.367 20.156 20.969 1 86.81 241 GLN B CA 1
ATOM 7125 C C . GLN B 1 241 ? -1.3 19 21.344 1 86.81 241 GLN B C 1
ATOM 7127 O O . GLN B 1 241 ? -1.134 18.391 22.406 1 86.81 241 GLN B O 1
ATOM 7132 N N . PHE B 1 242 ? -2.234 18.688 20.531 1 77.81 242 PHE B N 1
ATOM 7133 C CA . PHE B 1 242 ? -3.176 17.594 20.656 1 77.81 242 PHE B CA 1
ATOM 7134 C C . PHE B 1 242 ? -4.055 17.766 21.891 1 77.81 242 PHE B C 1
ATOM 7136 O O . PHE B 1 242 ? -4.352 16.797 22.594 1 77.81 242 PHE B O 1
ATOM 7143 N N . PHE B 1 243 ? -4.242 18.922 22.219 1 82.12 243 PHE B N 1
ATOM 7144 C CA . PHE B 1 243 ? -5.129 19.172 23.344 1 82.12 243 PHE B CA 1
ATOM 7145 C C . PHE B 1 243 ? -6.586 18.969 22.953 1 82.12 243 PHE B C 1
ATOM 7147 O O . PHE B 1 243 ? -7.133 19.734 22.156 1 82.12 243 PHE B O 1
ATOM 7154 N N . ALA B 1 244 ? -7.105 17.922 23.5 1 84.62 244 ALA B N 1
ATOM 7155 C CA . ALA B 1 244 ? -8.523 17.672 23.234 1 84.62 244 ALA B CA 1
ATOM 7156 C C . ALA B 1 244 ? -9.398 18.5 24.188 1 84.62 244 ALA B C 1
ATOM 7158 O O . ALA B 1 244 ? -9.281 18.375 25.406 1 84.62 244 ALA B O 1
ATOM 7159 N N . ASP B 1 245 ? -10.164 19.266 23.625 1 89.06 245 ASP B N 1
ATOM 7160 C CA . ASP B 1 245 ? -11.086 20.062 24.438 1 89.06 245 ASP B CA 1
ATOM 7161 C C . ASP B 1 245 ? -12.336 19.266 24.797 1 89.06 245 ASP B C 1
ATOM 7163 O O . ASP B 1 245 ? -12.602 18.219 24.203 1 89.06 245 ASP B O 1
ATOM 7167 N N . SER B 1 246 ? -13.023 19.656 25.875 1 92 246 SER B N 1
ATOM 7168 C CA . SER B 1 246 ? -14.266 19.031 26.297 1 92 246 SER B CA 1
ATOM 7169 C C . SER B 1 246 ? -15.445 19.5 25.438 1 92 246 SER B C 1
ATOM 7171 O O . SER B 1 246 ? -15.344 20.516 24.75 1 92 246 SER B O 1
ATOM 7173 N N . PRO B 1 247 ? -16.578 18.703 25.453 1 91.12 247 PRO B N 1
ATOM 7174 C CA . PRO B 1 247 ? -17.734 19.125 24.672 1 91.12 247 PRO B CA 1
ATOM 7175 C C . PRO B 1 247 ? -18.156 20.562 24.984 1 91.12 247 PRO B C 1
ATOM 7177 O O . PRO B 1 247 ? -18.406 21.344 24.062 1 91.12 247 PRO B O 1
ATOM 7180 N N . VAL B 1 248 ? -18.281 20.875 26.25 1 95.31 248 VAL B N 1
ATOM 7181 C CA . VAL B 1 248 ? -18.312 22.281 26.656 1 95.31 248 VAL B CA 1
ATOM 7182 C C . VAL B 1 248 ? -16.875 22.812 26.766 1 95.31 248 VAL B C 1
ATOM 7184 O O . VAL B 1 248 ? -16.109 22.375 27.609 1 95.31 248 VAL B O 1
ATOM 7187 N N . PRO B 1 249 ? -16.531 23.734 25.906 1 95.88 249 PRO B N 1
ATOM 7188 C CA . PRO B 1 249 ? -15.109 24.109 25.828 1 95.88 249 PRO B CA 1
ATOM 7189 C C . PRO B 1 249 ? -14.555 24.594 27.172 1 95.88 249 PRO B C 1
ATOM 7191 O O . PRO B 1 249 ? -15.25 25.266 27.922 1 95.88 249 PRO B O 1
ATOM 7194 N N . GLY B 1 250 ? -13.328 24.219 27.375 1 97.06 250 GLY B N 1
ATOM 7195 C CA . GLY B 1 250 ? -12.703 24.531 28.656 1 97.06 250 GLY B CA 1
ATOM 7196 C C . GLY B 1 250 ? -11.711 25.672 28.562 1 97.06 250 GLY B C 1
ATOM 7197 O O . GLY B 1 250 ? -11.828 26.531 27.703 1 97.06 250 GLY B O 1
ATOM 7198 N N . VAL B 1 251 ? -10.844 25.766 29.609 1 97.88 251 VAL B N 1
ATOM 7199 C CA . VAL B 1 251 ? -9.867 26.828 29.766 1 97.88 251 VAL B CA 1
ATOM 7200 C C . VAL B 1 251 ? -8.453 26.25 29.766 1 97.88 251 VAL B C 1
ATOM 7202 O O . VAL B 1 251 ? -8.172 25.281 30.484 1 97.88 251 VAL B O 1
ATOM 7205 N N . LEU B 1 252 ? -7.66 26.797 28.953 1 97.62 252 LEU B N 1
ATOM 7206 C CA . LEU B 1 252 ? -6.266 26.359 28.906 1 97.62 252 LEU B CA 1
ATOM 7207 C C . LEU B 1 252 ? -5.543 26.75 30.203 1 97.62 252 LEU B C 1
ATOM 7209 O O . LEU B 1 252 ? -5.473 27.922 30.547 1 97.62 252 LEU B O 1
ATOM 7213 N N . ARG B 1 253 ? -4.953 25.828 30.766 1 97.06 253 ARG B N 1
ATOM 7214 C CA . ARG B 1 253 ? -4.379 25.984 32.094 1 97.06 253 ARG B CA 1
ATOM 7215 C C . ARG B 1 253 ? -3.26 27.016 32.094 1 97.06 253 ARG B C 1
ATOM 7217 O O . ARG B 1 253 ? -3.238 27.906 32.938 1 97.06 253 ARG B O 1
ATOM 7224 N N . ALA B 1 254 ? -2.318 26.875 31.203 1 97.12 254 ALA B N 1
ATOM 7225 C CA . ALA B 1 254 ? -1.134 27.719 31.219 1 97.12 254 ALA B CA 1
ATOM 7226 C C . ALA B 1 254 ? -1.507 29.188 30.969 1 97.12 254 ALA B C 1
ATOM 7228 O O . ALA B 1 254 ? -0.952 30.094 31.594 1 97.12 254 ALA B O 1
ATOM 7229 N N . HIS B 1 255 ? -2.402 29.375 30.078 1 97.5 255 HIS B N 1
ATOM 7230 C CA . HIS B 1 255 ? -2.85 30.734 29.781 1 97.5 255 HIS B CA 1
ATOM 7231 C C . HIS B 1 255 ? -3.65 31.312 30.938 1 97.5 255 HIS B C 1
ATOM 7233 O O . HIS B 1 255 ? -3.586 32.531 31.203 1 97.5 255 HIS B O 1
ATOM 7239 N N . TRP B 1 256 ? -4.453 30.516 31.562 1 97.88 256 TRP B N 1
ATOM 7240 C CA . TRP B 1 256 ? -5.172 30.938 32.75 1 97.88 256 TRP B CA 1
ATOM 7241 C C . TRP B 1 256 ? -4.199 31.312 33.875 1 97.88 256 TRP B C 1
ATOM 7243 O O . TRP B 1 256 ? -4.414 32.312 34.594 1 97.88 256 TRP B O 1
ATOM 7253 N N . TYR B 1 257 ? -3.172 30.531 34 1 97.81 257 TYR B N 1
ATOM 7254 C CA . TYR B 1 257 ? -2.137 30.766 35 1 97.81 257 TYR B CA 1
ATOM 7255 C C . TYR B 1 257 ? -1.475 32.125 34.781 1 97.81 257 TYR B C 1
ATOM 7257 O O . TYR B 1 257 ? -1.269 32.875 35.75 1 97.81 257 TYR B O 1
ATOM 7265 N N . GLU B 1 258 ? -1.102 32.406 33.562 1 97.25 258 GLU B N 1
ATOM 7266 C CA . GLU B 1 258 ? -0.493 33.656 33.156 1 97.25 258 GLU B CA 1
ATOM 7267 C C . GLU B 1 258 ? -1.037 34.125 31.812 1 97.25 258 GLU B C 1
ATOM 7269 O O . GLU B 1 258 ? -0.724 33.531 30.766 1 97.25 258 GLU B O 1
ATOM 7274 N N . ARG B 1 259 ? -1.718 35.25 31.844 1 96.25 259 ARG B N 1
ATOM 7275 C CA . ARG B 1 259 ? -2.455 35.75 30.688 1 96.25 259 ARG B CA 1
ATOM 7276 C C . ARG B 1 259 ? -1.51 36.062 29.531 1 96.25 259 ARG B C 1
ATOM 7278 O O . ARG B 1 259 ? -1.889 36 28.359 1 96.25 259 ARG B O 1
ATOM 7285 N N . ARG B 1 260 ? -0.314 36.438 29.844 1 96.94 260 ARG B N 1
ATOM 7286 C CA . ARG B 1 260 ? 0.651 36.812 28.812 1 96.94 260 ARG B CA 1
ATOM 7287 C C . ARG B 1 260 ? 1.332 35.594 28.219 1 96.94 260 ARG B C 1
ATOM 7289 O O . ARG B 1 260 ? 2.062 35.688 27.234 1 96.94 260 ARG B O 1
ATOM 7296 N N . HIS B 1 261 ? 1.062 34.438 28.812 1 97 261 HIS B N 1
ATOM 7297 C CA . HIS B 1 261 ? 1.585 33.188 28.25 1 97 261 HIS B CA 1
ATOM 7298 C C . HIS B 1 261 ? 0.783 32.75 27.031 1 97 261 HIS B C 1
ATOM 7300 O O . HIS B 1 261 ? -0.356 32.312 27.156 1 97 261 HIS B O 1
ATOM 7306 N N . MET B 1 262 ? 1.417 32.875 25.922 1 97.06 262 MET B N 1
ATOM 7307 C CA . MET B 1 262 ? 0.743 32.531 24.672 1 97.06 262 MET B CA 1
ATOM 7308 C C . MET B 1 262 ? 0.906 31.031 24.359 1 97.06 262 MET B C 1
ATOM 7310 O O . MET B 1 262 ? 1.993 30.484 24.531 1 97.06 262 MET B O 1
ATOM 7314 N N . GLN B 1 263 ? -0.167 30.375 24.016 1 97.25 263 GLN B N 1
ATOM 7315 C CA . GLN B 1 263 ? -0.143 29 23.516 1 97.25 263 GLN B CA 1
ATOM 7316 C C . GLN B 1 263 ? -0.652 28.922 22.078 1 97.25 263 GLN B C 1
ATOM 7318 O O . GLN B 1 263 ? -1.526 29.688 21.688 1 97.25 263 GLN B O 1
ATOM 7323 N N . HIS B 1 264 ? -0.096 28.094 21.344 1 97.5 264 HIS B N 1
ATOM 7324 C CA . HIS B 1 264 ? -0.555 27.844 19.984 1 97.5 264 HIS B CA 1
ATOM 7325 C C . HIS B 1 264 ? -1.126 26.438 19.844 1 97.5 264 HIS B C 1
ATOM 7327 O O . HIS B 1 264 ? -0.415 25.438 20.047 1 97.5 264 HIS B O 1
ATOM 7333 N N . HIS B 1 265 ? -2.404 26.344 19.531 1 95.94 265 HIS B N 1
ATOM 7334 C CA . HIS B 1 265 ? -3.025 25.062 19.25 1 95.94 265 HIS B CA 1
ATOM 7335 C C . HIS B 1 265 ? -2.438 24.438 17.984 1 95.94 265 HIS B C 1
ATOM 7337 O O . HIS B 1 265 ? -2.23 25.125 16.984 1 95.94 265 HIS B O 1
ATOM 7343 N N . VAL B 1 266 ? -2.154 23.109 18.078 1 91.94 266 VAL B N 1
ATOM 7344 C CA . VAL B 1 266 ? -1.639 22.406 16.906 1 91.94 266 VAL B CA 1
ATOM 7345 C C . VAL B 1 266 ? -2.059 20.938 16.953 1 91.94 266 VAL B C 1
ATOM 7347 O O . VAL B 1 266 ? -1.854 20.266 17.969 1 91.94 266 VAL B O 1
ATOM 7350 N N . ARG B 1 267 ? -2.676 20.547 15.883 1 86.56 267 ARG B N 1
ATOM 7351 C CA . ARG B 1 267 ? -2.916 19.141 15.562 1 86.56 267 ARG B CA 1
ATOM 7352 C C . ARG B 1 267 ? -2.396 18.797 14.172 1 86.56 267 ARG B C 1
ATOM 7354 O O . ARG B 1 267 ? -3.164 18.766 13.203 1 86.56 267 ARG B O 1
ATOM 7361 N N . ARG B 1 268 ? -1.166 18.641 13.945 1 81.5 268 ARG B N 1
ATOM 7362 C CA . ARG B 1 268 ? -0.43 18.734 12.688 1 81.5 268 ARG B CA 1
ATOM 7363 C C . ARG B 1 268 ? -0.972 17.75 11.664 1 81.5 268 ARG B C 1
ATOM 7365 O O . ARG B 1 268 ? -0.82 17.953 10.453 1 81.5 268 ARG B O 1
ATOM 7372 N N . TRP B 1 269 ? -1.631 16.562 11.992 1 82.81 269 TRP B N 1
ATOM 7373 C CA . TRP B 1 269 ? -2.062 15.578 11.008 1 82.81 269 TRP B CA 1
ATOM 7374 C C . TRP B 1 269 ? -3.561 15.688 10.742 1 82.81 269 TRP B C 1
ATOM 7376 O O . TRP B 1 269 ? -4.094 15.023 9.852 1 82.81 269 TRP B O 1
ATOM 7386 N N . HIS B 1 270 ? -4.164 16.516 11.43 1 84.06 270 HIS B N 1
ATOM 7387 C CA . HIS B 1 270 ? -5.617 16.578 11.336 1 84.06 270 HIS B CA 1
ATOM 7388 C C . HIS B 1 270 ? -6.059 17.5 10.195 1 84.06 270 HIS B C 1
ATOM 7390 O O . HIS B 1 270 ? -5.391 18.484 9.898 1 84.06 270 HIS B O 1
ATOM 7396 N N . ARG B 1 271 ? -7.207 17.188 9.664 1 87.25 271 ARG B N 1
ATOM 7397 C CA . ARG B 1 271 ? -7.676 17.938 8.5 1 87.25 271 ARG B CA 1
ATOM 7398 C C . ARG B 1 271 ? -8.797 18.891 8.883 1 87.25 271 ARG B C 1
ATOM 7400 O O . ARG B 1 271 ? -9.133 19.812 8.125 1 87.25 271 ARG B O 1
ATOM 7407 N N . ASP B 1 272 ? -9.43 18.688 10.008 1 89.5 272 ASP B N 1
ATOM 7408 C CA . ASP B 1 272 ? -10.438 19.578 10.562 1 89.5 272 ASP B CA 1
ATOM 7409 C C . ASP B 1 272 ? -9.898 20.328 11.781 1 89.5 272 ASP B C 1
ATOM 7411 O O . ASP B 1 272 ? -9.609 19.703 12.805 1 89.5 272 ASP B O 1
ATOM 7415 N N . HIS B 1 273 ? -9.859 21.641 11.672 1 93.62 273 HIS B N 1
ATOM 7416 C CA . HIS B 1 273 ? -9.219 22.406 12.734 1 93.62 273 HIS B CA 1
ATOM 7417 C C . HIS B 1 273 ? -10.242 23.188 13.539 1 93.62 273 HIS B C 1
ATOM 7419 O O . HIS B 1 273 ? -9.875 24.078 14.312 1 93.62 273 HIS B O 1
ATOM 7425 N N . THR B 1 274 ? -11.492 22.906 13.477 1 94.69 274 THR B N 1
ATOM 7426 C CA . THR B 1 274 ? -12.539 23.719 14.094 1 94.69 274 THR B CA 1
ATOM 7427 C C . THR B 1 274 ? -12.414 23.688 15.609 1 94.69 274 THR B C 1
ATOM 7429 O O . THR B 1 274 ? -12.555 24.719 16.266 1 94.69 274 THR B O 1
ATOM 7432 N N . GLU B 1 275 ? -12.125 22.562 16.141 1 92.69 275 GLU B N 1
ATOM 7433 C CA . GLU B 1 275 ? -12.055 22.469 17.594 1 92.69 275 GLU B CA 1
ATOM 7434 C C . GLU B 1 275 ? -10.883 23.281 18.156 1 92.69 275 GLU B C 1
ATOM 7436 O O . GLU B 1 275 ? -11.023 23.953 19.172 1 92.69 275 GLU B O 1
ATOM 7441 N N . GLU B 1 276 ? -9.758 23.172 17.5 1 94.25 276 GLU B N 1
ATOM 7442 C CA . GLU B 1 276 ? -8.602 23.969 17.906 1 94.25 276 GLU B CA 1
ATOM 7443 C C . GLU B 1 276 ? -8.891 25.469 17.797 1 94.25 276 GLU B C 1
ATOM 7445 O O . GLU B 1 276 ? -8.555 26.234 18.688 1 94.25 276 GLU B O 1
ATOM 7450 N N . LEU B 1 277 ? -9.508 25.812 16.703 1 97.56 277 LEU B N 1
ATOM 7451 C CA . LEU B 1 277 ? -9.773 27.234 16.453 1 97.56 277 LEU B CA 1
ATOM 7452 C C . LEU B 1 277 ? -10.789 27.781 17.453 1 97.56 277 LEU B C 1
ATOM 7454 O O . LEU B 1 277 ? -10.641 28.891 17.938 1 97.56 277 LEU B O 1
ATOM 7458 N N . GLN B 1 278 ? -11.758 27 17.766 1 98 278 GLN B N 1
ATOM 7459 C CA . GLN B 1 278 ? -12.758 27.422 18.75 1 98 278 GLN B CA 1
ATOM 7460 C C . GLN B 1 278 ? -12.148 27.531 20.141 1 98 278 GLN B C 1
ATOM 7462 O O . GLN B 1 278 ? -12.438 28.484 20.859 1 98 278 GLN B O 1
ATOM 7467 N N . SER B 1 279 ? -11.359 26.594 20.438 1 97.5 279 SER B N 1
ATOM 7468 C CA . SER B 1 279 ? -10.672 26.672 21.719 1 97.5 279 SER B CA 1
ATOM 7469 C C . SER B 1 279 ? -9.758 27.891 21.781 1 97.5 279 SER B C 1
ATOM 7471 O O . SER B 1 279 ? -9.719 28.594 22.812 1 97.5 279 SER B O 1
ATOM 7473 N N . ALA B 1 280 ? -9.016 28.141 20.766 1 98.12 280 ALA B N 1
ATOM 7474 C CA . ALA B 1 280 ? -8.148 29.312 20.719 1 98.12 280 ALA B CA 1
ATOM 7475 C C . ALA B 1 280 ? -8.961 30.594 20.859 1 98.12 280 ALA B C 1
ATOM 7477 O O . ALA B 1 280 ? -8.547 31.516 21.578 1 98.12 280 ALA B O 1
ATOM 7478 N N . TRP B 1 281 ? -10.047 30.641 20.219 1 98.44 281 TRP B N 1
ATOM 7479 C CA . TRP B 1 281 ? -10.922 31.812 20.203 1 98.44 281 TRP B CA 1
ATOM 7480 C C . TRP B 1 281 ? -11.477 32.094 21.609 1 98.44 281 TRP B C 1
ATOM 7482 O O . TRP B 1 281 ? -11.461 33.219 22.062 1 98.44 281 TRP B O 1
ATOM 7492 N N . LEU B 1 282 ? -11.891 31.094 22.328 1 98.5 282 LEU B N 1
ATOM 7493 C CA . LEU B 1 282 ? -12.516 31.234 23.641 1 98.5 282 LEU B CA 1
ATOM 7494 C C . LEU B 1 282 ? -11.477 31.547 24.719 1 98.5 282 LEU B C 1
ATOM 7496 O O . LEU B 1 282 ? -11.789 32.125 25.75 1 98.5 282 LEU B O 1
ATOM 7500 N N . ASN B 1 283 ? -10.312 31.109 24.469 1 98.31 283 ASN B N 1
ATOM 7501 C CA . ASN B 1 283 ? -9.258 31.312 25.453 1 98.31 283 ASN B CA 1
ATOM 7502 C C . ASN B 1 283 ? -8.43 32.562 25.125 1 98.31 283 ASN B C 1
ATOM 7504 O O . ASN B 1 283 ? -7.645 33 25.953 1 98.31 283 ASN B O 1
ATOM 7508 N N . GLY B 1 284 ? -8.57 33.094 23.906 1 97.94 284 GLY B N 1
ATOM 7509 C CA . GLY B 1 284 ? -7.766 34.25 23.484 1 97.94 284 GLY B CA 1
ATOM 7510 C C . GLY B 1 284 ? -6.32 33.875 23.203 1 97.94 284 GLY B C 1
ATOM 7511 O O . GLY B 1 284 ? -5.414 34.656 23.516 1 97.94 284 GLY B O 1
ATOM 7512 N N . VAL B 1 285 ? -6.059 32.688 22.719 1 97.94 285 VAL B N 1
ATOM 7513 C CA . VAL B 1 285 ? -4.695 32.25 22.406 1 97.94 285 VAL B CA 1
ATOM 7514 C C . VAL B 1 285 ? -4.543 32.031 20.906 1 97.94 285 VAL B C 1
ATOM 7516 O O . VAL B 1 285 ? -5.422 32.406 20.125 1 97.94 285 VAL B O 1
ATOM 7519 N N . GLY B 1 286 ? -3.344 31.547 20.516 1 97.38 286 GLY B N 1
ATOM 7520 C CA . GLY B 1 286 ? -3.023 31.484 19.109 1 97.38 286 GLY B CA 1
ATOM 7521 C C . GLY B 1 286 ? -3.135 30.078 18.531 1 97.38 286 GLY B C 1
ATOM 7522 O O . GLY B 1 286 ? -3.656 29.172 19.172 1 97.38 286 GLY B O 1
ATOM 7523 N N . VAL B 1 287 ? -2.779 30.047 17.25 1 97.25 287 VAL B N 1
ATOM 7524 C CA . VAL B 1 287 ? -2.811 28.781 16.5 1 97.25 287 VAL B CA 1
ATOM 7525 C C . VAL B 1 287 ? -1.556 28.656 15.648 1 97.25 287 VAL B C 1
ATOM 7527 O O . VAL B 1 287 ? -0.993 29.672 15.211 1 97.25 287 VAL B O 1
ATOM 7530 N N . MET B 1 288 ? -1.129 27.453 15.469 1 96.75 288 MET B N 1
ATOM 7531 C CA . MET B 1 288 ? -0.041 27.141 14.547 1 96.75 288 MET B CA 1
ATOM 7532 C C . MET B 1 288 ? -0.585 26.625 13.219 1 96.75 288 MET B C 1
ATOM 7534 O O . MET B 1 288 ? -1.327 25.641 13.188 1 96.75 288 MET B O 1
ATOM 7538 N N . VAL B 1 289 ? -0.245 27.281 12.148 1 96.88 289 VAL B N 1
ATOM 7539 C CA . VAL B 1 289 ? -0.611 26.859 10.797 1 96.88 289 VAL B CA 1
ATOM 7540 C C . VAL B 1 289 ? 0.505 26 10.211 1 96.88 289 VAL B C 1
ATOM 7542 O O . VAL B 1 289 ? 1.567 26.516 9.852 1 96.88 289 VAL B O 1
ATOM 7545 N N . TRP B 1 290 ? 0.282 24.75 10.117 1 95.25 290 TRP B N 1
ATOM 7546 C CA . TRP B 1 290 ? 1.248 23.797 9.586 1 95.25 290 TRP B CA 1
ATOM 7547 C C . TRP B 1 290 ? 0.633 22.969 8.461 1 95.25 290 TRP B C 1
ATOM 7549 O O . TRP B 1 290 ? -0 21.938 8.719 1 95.25 290 TRP B O 1
ATOM 7559 N N . GLU B 1 291 ? 0.961 23.359 7.23 1 94.5 291 GLU B N 1
ATOM 7560 C CA . GLU B 1 291 ? 0.261 22.734 6.113 1 94.5 291 GLU B CA 1
ATOM 7561 C C . GLU B 1 291 ? 1.123 21.656 5.457 1 94.5 291 GLU B C 1
ATOM 7563 O O . GLU B 1 291 ? 0.609 20.781 4.746 1 94.5 291 GLU B O 1
ATOM 7568 N N . VAL B 1 292 ? 2.41 21.766 5.559 1 94.62 292 VAL B N 1
ATOM 7569 C CA . VAL B 1 292 ? 3.322 20.734 5.07 1 94.62 292 VAL B CA 1
ATOM 7570 C C . VAL B 1 292 ? 4.062 20.109 6.246 1 94.62 292 VAL B C 1
ATOM 7572 O O . VAL B 1 292 ? 5.078 20.625 6.707 1 94.62 292 VAL B O 1
ATOM 7575 N N . VAL B 1 293 ? 3.518 19 6.688 1 92.06 293 VAL B N 1
ATOM 7576 C CA . VAL B 1 293 ? 4.066 18.328 7.863 1 92.06 293 VAL B CA 1
ATOM 7577 C C . VAL B 1 293 ? 5.141 17.328 7.438 1 92.06 293 VAL B C 1
ATOM 7579 O O . VAL B 1 293 ? 4.824 16.234 6.98 1 92.06 293 VAL B O 1
ATOM 7582 N N . PHE B 1 294 ? 6.379 17.703 7.547 1 91.69 294 PHE B N 1
ATOM 7583 C CA . PHE B 1 294 ? 7.543 16.891 7.211 1 91.69 294 PHE B CA 1
ATOM 7584 C C . PHE B 1 294 ? 7.477 16.422 5.762 1 91.69 294 PHE B C 1
ATOM 7586 O O . PHE B 1 294 ? 7.77 15.266 5.469 1 91.69 294 PHE B O 1
ATOM 7593 N N . GLY B 1 295 ? 6.961 17.234 4.965 1 92.19 295 GLY B N 1
ATOM 7594 C CA . GLY B 1 295 ? 6.91 16.953 3.541 1 92.19 295 GLY B CA 1
ATOM 7595 C C . GLY B 1 295 ? 5.559 16.422 3.086 1 92.19 295 GLY B C 1
ATOM 7596 O O . GLY B 1 295 ? 5.324 16.25 1.889 1 92.19 295 GLY B O 1
ATOM 7597 N N . VAL B 1 296 ? 4.648 16.172 3.965 1 91.06 296 VAL B N 1
ATOM 7598 C CA . VAL B 1 296 ? 3.318 15.664 3.645 1 91.06 296 VAL B CA 1
ATOM 7599 C C . VAL B 1 296 ? 2.318 16.828 3.623 1 91.06 296 VAL B C 1
ATOM 7601 O O . VAL B 1 296 ? 2.271 17.625 4.555 1 91.06 296 VAL B O 1
ATOM 7604 N N . TRP B 1 297 ? 1.519 16.875 2.602 1 92.38 297 TRP B N 1
ATOM 7605 C CA . TRP B 1 297 ? 0.529 17.938 2.465 1 92.38 297 TRP B CA 1
ATOM 7606 C C . TRP B 1 297 ? -0.677 17.688 3.361 1 92.38 297 TRP B C 1
ATOM 7608 O O . TRP B 1 297 ? -1.337 16.641 3.24 1 92.38 297 TRP B O 1
ATOM 7618 N N . VAL B 1 298 ? -0.859 18.547 4.266 1 90.88 298 VAL B N 1
ATOM 7619 C CA . VAL B 1 298 ? -2.031 18.547 5.137 1 90.88 298 VAL B CA 1
ATOM 7620 C C . VAL B 1 298 ? -2.672 19.938 5.133 1 90.88 298 VAL B C 1
ATOM 7622 O O . VAL B 1 298 ? -2.82 20.562 6.184 1 90.88 298 VAL B O 1
ATOM 7625 N N . GLY B 1 299 ? -3.115 20.359 3.998 1 92.38 299 GLY B N 1
ATOM 7626 C CA . GLY B 1 299 ? -3.602 21.719 3.793 1 92.38 299 GLY B CA 1
ATOM 7627 C C . GLY B 1 299 ? -4.855 22.031 4.586 1 92.38 299 GLY B C 1
ATOM 7628 O O . GLY B 1 299 ? -5.605 21.125 4.953 1 92.38 299 GLY B O 1
ATOM 7629 N N . TRP B 1 300 ? -5 23.25 4.848 1 95.5 300 TRP B N 1
ATOM 7630 C CA . TRP B 1 300 ? -6.184 23.719 5.566 1 95.5 300 TRP B CA 1
ATOM 7631 C C . TRP B 1 300 ? -7.336 23.969 4.602 1 95.5 300 TRP B C 1
ATOM 7633 O O . TRP B 1 300 ? -7.133 24.5 3.506 1 95.5 300 TRP B O 1
ATOM 7643 N N . SER B 1 301 ? -8.578 23.656 5.031 1 94.06 301 SER B N 1
ATOM 7644 C CA . SER B 1 301 ? -9.766 23.922 4.23 1 94.06 301 SER B CA 1
ATOM 7645 C C . SER B 1 301 ? -10.016 25.422 4.102 1 94.06 301 SER B C 1
ATOM 7647 O O . SER B 1 301 ? -9.461 26.219 4.863 1 94.06 301 SER B O 1
ATOM 7649 N N . ARG B 1 302 ? -10.859 25.844 3.148 1 95.19 302 ARG B N 1
ATOM 7650 C CA . ARG B 1 302 ? -11.242 27.234 3.014 1 95.19 302 ARG B CA 1
ATOM 7651 C C . ARG B 1 302 ? -11.945 27.734 4.273 1 95.19 302 ARG B C 1
ATOM 7653 O O . ARG B 1 302 ? -11.742 28.875 4.688 1 95.19 302 ARG B O 1
ATOM 7660 N N . ARG B 1 303 ? -12.703 26.906 4.852 1 96.62 303 ARG B N 1
ATOM 7661 C CA . ARG B 1 303 ? -13.391 27.281 6.086 1 96.62 303 ARG B CA 1
ATOM 7662 C C . ARG B 1 303 ? -12.391 27.609 7.191 1 96.62 303 ARG B C 1
ATOM 7664 O O . ARG B 1 303 ? -12.484 28.656 7.824 1 96.62 303 ARG B O 1
ATOM 7671 N N . ASP B 1 304 ? -11.516 26.703 7.441 1 97.25 304 ASP B N 1
ATOM 7672 C CA . ASP B 1 304 ? -10.57 26.875 8.539 1 97.25 304 ASP B CA 1
ATOM 7673 C C . ASP B 1 304 ? -9.664 28.078 8.305 1 97.25 304 ASP B C 1
ATOM 7675 O O . ASP B 1 304 ? -9.406 28.859 9.227 1 97.25 304 ASP B O 1
ATOM 7679 N N . ALA B 1 305 ? -9.227 28.234 7.055 1 97.94 305 ALA B N 1
ATOM 7680 C CA . ALA B 1 305 ? -8.391 29.391 6.727 1 97.94 305 ALA B CA 1
ATOM 7681 C C . ALA B 1 305 ? -9.148 30.688 6.945 1 97.94 305 ALA B C 1
ATOM 7683 O O . ALA B 1 305 ? -8.609 31.641 7.523 1 97.94 305 ALA B O 1
ATOM 7684 N N . ALA B 1 306 ? -10.367 30.719 6.508 1 97.5 306 ALA B N 1
ATOM 7685 C CA . ALA B 1 306 ? -11.195 31.906 6.699 1 97.5 306 ALA B CA 1
ATOM 7686 C C . ALA B 1 306 ? -11.422 32.188 8.18 1 97.5 306 ALA B C 1
ATOM 7688 O O . ALA B 1 306 ? -11.484 33.344 8.602 1 97.5 306 ALA B O 1
ATOM 7689 N N . THR B 1 307 ? -11.609 31.156 8.93 1 98.12 307 THR B N 1
ATOM 7690 C CA . THR B 1 307 ? -11.805 31.312 10.367 1 98.12 307 THR B CA 1
ATOM 7691 C C . THR B 1 307 ? -10.562 31.891 11.023 1 98.12 307 THR B C 1
ATOM 7693 O O . THR B 1 307 ? -10.664 32.781 11.875 1 98.12 307 THR B O 1
ATOM 7696 N N . VAL B 1 308 ? -9.414 31.406 10.633 1 98.25 308 VAL B N 1
ATOM 7697 C CA . VAL B 1 308 ? -8.172 31.969 11.164 1 98.25 308 VAL B CA 1
ATOM 7698 C C . VAL B 1 308 ? -8.094 33.469 10.844 1 98.25 308 VAL B C 1
ATOM 7700 O O . VAL B 1 308 ? -7.754 34.281 11.703 1 98.25 308 VAL B O 1
ATOM 7703 N N . ARG B 1 309 ? -8.367 33.75 9.625 1 97.38 309 ARG B N 1
ATOM 7704 C CA . ARG B 1 309 ? -8.281 35.156 9.172 1 97.38 309 ARG B CA 1
ATOM 7705 C C . ARG B 1 309 ? -9.172 36.062 10.008 1 97.38 309 ARG B C 1
ATOM 7707 O O . ARG B 1 309 ? -8.734 37.125 10.453 1 97.38 309 ARG B O 1
ATOM 7714 N N . ARG B 1 310 ? -10.352 35.625 10.273 1 97.25 310 ARG B N 1
ATOM 7715 C CA . ARG B 1 310 ? -11.281 36.406 11.078 1 97.25 310 ARG B CA 1
ATOM 7716 C C . ARG B 1 310 ? -10.828 36.469 12.531 1 97.25 310 ARG B C 1
ATOM 7718 O O . ARG B 1 310 ? -10.867 37.531 13.156 1 97.25 310 ARG B O 1
ATOM 7725 N N . LEU B 1 311 ? -10.438 35.406 13.039 1 97.94 311 LEU B N 1
ATOM 7726 C CA . LEU B 1 311 ? -10 35.25 14.43 1 97.94 311 LEU B CA 1
ATOM 7727 C C . LEU B 1 311 ? -8.836 36.188 14.727 1 97.94 311 LEU B C 1
ATOM 7729 O O . LEU B 1 311 ? -8.906 37 15.656 1 97.94 311 LEU B O 1
ATOM 7733 N N . VAL B 1 312 ? -7.836 36.156 13.906 1 97.38 312 VAL B N 1
ATOM 7734 C CA . VAL B 1 312 ? -6.605 36.875 14.188 1 97.38 312 VAL B CA 1
ATOM 7735 C C . VAL B 1 312 ? -6.836 38.375 13.977 1 97.38 312 VAL B C 1
ATOM 7737 O O . VAL B 1 312 ? -6.254 39.219 14.68 1 97.38 312 VAL B O 1
ATOM 7740 N N . THR B 1 313 ? -7.684 38.719 13.031 1 97.19 313 THR B N 1
ATOM 7741 C CA . THR B 1 313 ? -8 40.125 12.781 1 97.19 313 THR B CA 1
ATOM 7742 C C . THR B 1 313 ? -8.617 40.781 14.016 1 97.19 313 THR B C 1
ATOM 7744 O O . THR B 1 313 ? -8.234 41.875 14.406 1 97.19 313 THR B O 1
ATOM 7747 N N . VAL B 1 314 ? -9.484 40.094 14.68 1 97.94 314 VAL B N 1
ATOM 7748 C CA . VAL B 1 314 ? -10.133 40.625 15.875 1 97.94 314 VAL B CA 1
ATOM 7749 C C . VAL B 1 314 ? -9.148 40.594 17.047 1 97.94 314 VAL B C 1
ATOM 7751 O O . VAL B 1 314 ? -9.062 41.562 17.797 1 97.94 314 VAL B O 1
ATOM 7754 N N . GLN B 1 315 ? -8.406 39.531 17.172 1 97.94 315 GLN B N 1
ATOM 7755 C CA . GLN B 1 315 ? -7.465 39.406 18.281 1 97.94 315 GLN B CA 1
ATOM 7756 C C . GLN B 1 315 ? -6.43 40.531 18.234 1 97.94 315 GLN B C 1
ATOM 7758 O O . GLN B 1 315 ? -6.074 41.094 19.281 1 97.94 315 GLN B O 1
ATOM 7763 N N . ARG B 1 316 ? -5.961 40.812 17.062 1 96.81 316 ARG B N 1
ATOM 7764 C CA . ARG B 1 316 ? -4.957 41.875 16.906 1 96.81 316 ARG B CA 1
ATOM 7765 C C . ARG B 1 316 ? -5.531 43.25 17.266 1 96.81 316 ARG B C 1
ATOM 7767 O O . ARG B 1 316 ? -4.875 44.031 17.938 1 96.81 316 ARG B O 1
ATOM 7774 N N . ALA B 1 317 ? -6.715 43.5 16.859 1 96.94 317 ALA B N 1
ATOM 7775 C CA . ALA B 1 317 ? -7.352 44.781 17.141 1 96.94 317 ALA B CA 1
ATOM 7776 C C . ALA B 1 317 ? -7.68 44.938 18.625 1 96.94 317 ALA B C 1
ATOM 7778 O O . ALA B 1 317 ? -7.477 46 19.219 1 96.94 317 ALA B O 1
ATOM 7779 N N . ALA B 1 318 ? -8.164 43.844 19.219 1 97.44 318 ALA B N 1
ATOM 7780 C CA . ALA B 1 318 ? -8.672 43.875 20.578 1 97.44 318 ALA B CA 1
ATOM 7781 C C . ALA B 1 318 ? -7.656 43.281 21.562 1 97.44 318 ALA B C 1
ATOM 7783 O O . ALA B 1 318 ? -8.031 42.719 22.578 1 97.44 318 ALA B O 1
ATOM 7784 N N . ARG B 1 319 ? -6.426 43.438 21.25 1 96.69 319 ARG B N 1
ATOM 7785 C CA . ARG B 1 319 ? -5.363 42.812 22.047 1 96.69 319 ARG B CA 1
ATOM 7786 C C . ARG B 1 319 ? -5.418 43.281 23.5 1 96.69 319 ARG B C 1
ATOM 7788 O O . ARG B 1 319 ? -5.242 42.5 24.422 1 96.69 319 ARG B O 1
ATOM 7795 N N . ASP B 1 320 ? -5.656 44.531 23.719 1 96.31 320 ASP B N 1
ATOM 7796 C CA . ASP B 1 320 ? -5.684 45.062 25.078 1 96.31 320 ASP B CA 1
ATOM 7797 C C . ASP B 1 320 ? -6.793 44.438 25.906 1 96.31 320 ASP B C 1
ATOM 7799 O O . ASP B 1 320 ? -6.613 44.156 27.094 1 96.31 320 ASP B O 1
ATOM 7803 N N . LEU B 1 321 ? -7.922 44.281 25.297 1 97.25 321 LEU B N 1
ATOM 7804 C CA . LEU B 1 321 ? -9.023 43.625 25.984 1 97.25 321 LEU B CA 1
ATOM 7805 C C . LEU B 1 321 ? -8.641 42.188 26.375 1 97.25 321 LEU B C 1
ATOM 7807 O O . LEU B 1 321 ? -8.938 41.75 27.484 1 97.25 321 LEU B O 1
ATOM 7811 N N . LEU B 1 322 ? -7.996 41.5 25.484 1 97.62 322 LEU B N 1
ATOM 7812 C CA . LEU B 1 322 ? -7.641 40.094 25.703 1 97.62 322 LEU B CA 1
ATOM 7813 C C . LEU B 1 322 ? -6.57 39.969 26.781 1 97.62 322 LEU B C 1
ATOM 7815 O O . LEU B 1 322 ? -6.59 39.031 27.578 1 97.62 322 LEU B O 1
ATOM 7819 N N . LEU B 1 323 ? -5.641 40.906 26.828 1 96.62 323 LEU B N 1
ATOM 7820 C CA . LEU B 1 323 ? -4.512 40.812 27.75 1 96.62 323 LEU B CA 1
ATOM 7821 C C . LEU B 1 323 ? -4.863 41.406 29.109 1 96.62 323 LEU B C 1
ATOM 7823 O O . LEU B 1 323 ? -4.473 40.844 30.141 1 96.62 323 LEU B O 1
ATOM 7827 N N . ASP B 1 324 ? -5.641 42.469 29.125 1 96.44 324 ASP B N 1
ATOM 7828 C CA . ASP B 1 324 ? -5.797 43.25 30.359 1 96.44 324 ASP B CA 1
ATOM 7829 C C . ASP B 1 324 ? -7.246 43.219 30.844 1 96.44 324 ASP B C 1
ATOM 7831 O O . ASP B 1 324 ? -7.535 43.594 31.969 1 96.44 324 ASP B O 1
ATOM 7835 N N . GLY B 1 325 ? -8.094 42.75 30.062 1 97.94 325 GLY B N 1
ATOM 7836 C CA . GLY B 1 325 ? -9.5 42.719 30.422 1 97.94 325 GLY B CA 1
ATOM 7837 C C . GLY B 1 325 ? -9.828 41.656 31.453 1 97.94 325 GLY B C 1
ATOM 7838 O O . GLY B 1 325 ? -9.117 40.656 31.562 1 97.94 325 GLY B O 1
ATOM 7839 N N . GLU B 1 326 ? -10.875 41.938 32.219 1 97.94 326 GLU B N 1
ATOM 7840 C CA . GLU B 1 326 ? -11.414 40.875 33.094 1 97.94 326 GLU B CA 1
ATOM 7841 C C . GLU B 1 326 ? -12.039 39.75 32.281 1 97.94 326 GLU B C 1
ATOM 7843 O O . GLU B 1 326 ? -13.078 39.938 31.625 1 97.94 326 GLU B O 1
ATOM 7848 N N . TRP B 1 327 ? -11.414 38.625 32.312 1 98.5 327 TRP B N 1
ATOM 7849 C CA . TRP B 1 327 ? -11.797 37.469 31.516 1 98.5 327 TRP B CA 1
ATOM 7850 C C . TRP B 1 327 ? -12.805 36.625 32.25 1 98.5 327 TRP B C 1
ATOM 7852 O O . TRP B 1 327 ? -12.531 36.156 33.375 1 98.5 327 TRP B O 1
ATOM 7862 N N . THR B 1 328 ? -13.984 36.406 31.703 1 98.44 328 THR B N 1
ATOM 7863 C CA . THR B 1 328 ? -14.992 35.469 32.188 1 98.44 328 THR B CA 1
ATOM 7864 C C . THR B 1 328 ? -15.164 34.312 31.188 1 98.44 328 THR B C 1
ATOM 7866 O O . THR B 1 328 ? -15.93 34.406 30.234 1 98.44 328 THR B O 1
ATOM 7869 N N . PRO B 1 329 ? -14.469 33.188 31.453 1 98.19 329 PRO B N 1
ATOM 7870 C CA . PRO B 1 329 ? -14.695 32.031 30.609 1 98.19 329 PRO B CA 1
ATOM 7871 C C . PRO B 1 329 ? -16.094 31.453 30.766 1 98.19 329 PRO B C 1
ATOM 7873 O O . PRO B 1 329 ? -16.641 31.422 31.875 1 98.19 329 PRO B O 1
ATOM 7876 N N . LEU B 1 330 ? -16.625 31.047 29.672 1 97.69 330 LEU B N 1
ATOM 7877 C CA . LEU B 1 330 ? -17.984 30.516 29.641 1 97.69 330 LEU B CA 1
ATOM 7878 C C . LEU B 1 330 ? -18.969 31.5 30.266 1 97.69 330 LEU B C 1
ATOM 7880 O O . LEU B 1 330 ? -19.719 31.125 31.172 1 97.69 330 LEU B O 1
ATOM 7884 N N . ALA B 1 331 ? -18.891 32.688 29.766 1 97.5 331 ALA B N 1
ATOM 7885 C CA . ALA B 1 331 ? -19.812 33.719 30.219 1 97.5 331 ALA B CA 1
ATOM 7886 C C . ALA B 1 331 ? -21.266 33.344 29.906 1 97.5 331 ALA B C 1
ATOM 7888 O O . ALA B 1 331 ? -21.531 32.656 28.922 1 97.5 331 ALA B O 1
ATOM 7889 N N . PRO B 1 332 ? -22.172 33.719 30.75 1 95.62 332 PRO B N 1
ATOM 7890 C CA . PRO B 1 332 ? -23.562 33.312 30.562 1 95.62 332 PRO B CA 1
ATOM 7891 C C . PRO B 1 332 ? -24.172 33.875 29.281 1 95.62 332 PRO B C 1
ATOM 7893 O O . PRO B 1 332 ? -23.953 35.031 28.938 1 95.62 332 PRO B O 1
ATOM 7896 N N . LEU B 1 333 ? -24.891 33.031 28.609 1 96.12 333 LEU B N 1
ATOM 7897 C CA . LEU B 1 333 ? -25.625 33.375 27.391 1 96.12 333 LEU B CA 1
ATOM 7898 C C . LEU B 1 333 ? -27.109 33.094 27.578 1 96.12 333 LEU B C 1
ATOM 7900 O O . LEU B 1 333 ? -27.531 32.562 28.609 1 96.12 333 LEU B O 1
ATOM 7904 N N . ALA B 1 334 ? -27.844 33.562 26.562 1 95.5 334 ALA B N 1
ATOM 7905 C CA . ALA B 1 334 ? -29.266 33.188 26.531 1 95.5 334 ALA B CA 1
ATOM 7906 C C . ALA B 1 334 ? -29.422 31.672 26.5 1 95.5 334 ALA B C 1
ATOM 7908 O O . ALA B 1 334 ? -28.656 30.969 25.859 1 95.5 334 ALA B O 1
ATOM 7909 N N . PRO B 1 335 ? -30.469 31.141 27.219 1 93.56 335 PRO B N 1
ATOM 7910 C CA . PRO B 1 335 ? -30.672 29.703 27.312 1 93.56 335 PRO B CA 1
ATOM 7911 C C . PRO B 1 335 ? -30.781 29.031 25.953 1 93.56 335 PRO B C 1
ATOM 7913 O O . PRO B 1 335 ? -30.312 27.906 25.766 1 93.56 335 PRO B O 1
ATOM 7916 N N . GLU B 1 336 ? -31.359 29.734 25.062 1 94 336 GLU B N 1
ATOM 7917 C CA . GLU B 1 336 ? -31.547 29.156 23.734 1 94 336 GLU B CA 1
ATOM 7918 C C . GLU B 1 336 ? -30.219 28.984 23.016 1 94 336 GLU B C 1
ATOM 7920 O O . GLU B 1 336 ? -30.016 28 22.312 1 94 336 GLU B O 1
ATOM 7925 N N . ALA B 1 337 ? -29.375 29.953 23.188 1 95.62 337 ALA B N 1
ATOM 7926 C CA . ALA B 1 337 ? -28.047 29.859 22.594 1 95.62 337 ALA B CA 1
ATOM 7927 C C . ALA B 1 337 ? -27.25 28.703 23.188 1 95.62 337 ALA B C 1
ATOM 7929 O O . ALA B 1 337 ? -26.625 27.922 22.469 1 95.62 337 ALA B O 1
ATOM 7930 N N . GLU B 1 338 ? -27.328 28.562 24.422 1 93.62 338 GLU B N 1
ATOM 7931 C CA . GLU B 1 338 ? -26.625 27.484 25.125 1 93.62 338 GLU B CA 1
ATOM 7932 C C . GLU B 1 338 ? -27.141 26.109 24.688 1 93.62 338 GLU B C 1
ATOM 7934 O O . GLU B 1 338 ? -26.359 25.172 24.531 1 93.62 338 GLU B O 1
ATOM 7939 N N . ALA B 1 339 ? -28.406 26.031 24.609 1 93.44 339 ALA B N 1
ATOM 7940 C CA . ALA B 1 339 ? -29.031 24.781 24.203 1 93.44 339 ALA B CA 1
ATOM 7941 C C . ALA B 1 339 ? -28.609 24.391 22.781 1 93.44 339 ALA B C 1
ATOM 7943 O O . ALA B 1 339 ? -28.531 23.203 22.453 1 93.44 339 ALA B O 1
ATOM 7944 N N . ALA B 1 340 ? -28.281 25.406 22 1 95 340 ALA B N 1
ATOM 7945 C CA . ALA B 1 340 ? -27.891 25.172 20.609 1 95 340 ALA B CA 1
ATOM 7946 C C . ALA B 1 340 ? -26.406 24.844 20.5 1 95 340 ALA B C 1
ATOM 7948 O O . ALA B 1 340 ? -25.906 24.578 19.406 1 95 340 ALA B O 1
ATOM 7949 N N . GLY B 1 341 ? -25.688 24.859 21.641 1 96.38 341 GLY B N 1
ATOM 7950 C CA . GLY B 1 341 ? -24.266 24.531 21.641 1 96.38 341 GLY B CA 1
ATOM 7951 C C . GLY B 1 341 ? -23.375 25.75 21.391 1 96.38 341 GLY B C 1
ATOM 7952 O O . GLY B 1 341 ? -22.266 25.625 20.891 1 96.38 341 GLY B O 1
ATOM 7953 N N . VAL B 1 342 ? -23.922 26.922 21.609 1 97.81 342 VAL B N 1
ATOM 7954 C CA . VAL B 1 342 ? -23.156 28.156 21.516 1 97.81 342 VAL B CA 1
ATOM 7955 C C . VAL B 1 342 ? -22.547 28.5 22.891 1 97.81 342 VAL B C 1
ATOM 7957 O O . VAL B 1 342 ? -23.219 28.375 23.906 1 97.81 342 VAL B O 1
ATOM 7960 N N . TYR B 1 343 ? -21.312 28.828 22.938 1 98.38 343 TYR B N 1
ATOM 7961 C CA . TYR B 1 343 ? -20.609 29.219 24.141 1 98.38 343 TYR B CA 1
ATOM 7962 C C . TYR B 1 343 ? -19.812 30.516 23.922 1 98.38 343 TYR B C 1
ATOM 7964 O O . TYR B 1 343 ? -19.594 30.922 22.781 1 98.38 343 TYR B O 1
ATOM 7972 N N . ALA B 1 344 ? -19.422 31.125 25.031 1 98.12 344 ALA B N 1
ATOM 7973 C CA . ALA B 1 344 ? -18.734 32.406 24.875 1 98.12 344 ALA B CA 1
ATOM 7974 C C . ALA B 1 344 ? -17.781 32.656 26.047 1 98.12 344 ALA B C 1
ATOM 7976 O O . ALA B 1 344 ? -17.984 32.125 27.141 1 98.12 344 ALA B O 1
ATOM 7977 N N . SER B 1 345 ? -16.766 33.406 25.781 1 98.5 345 SER B N 1
ATOM 7978 C CA . SER B 1 345 ? -15.992 34.125 26.766 1 98.5 345 SER B CA 1
ATOM 7979 C C . SER B 1 345 ? -16.25 35.625 26.656 1 98.5 345 SER B C 1
ATOM 7981 O O . SER B 1 345 ? -16.641 36.125 25.594 1 98.5 345 SER B O 1
ATOM 7983 N N . ALA B 1 346 ? -16.047 36.281 27.766 1 98.38 346 ALA B N 1
ATOM 7984 C CA . ALA B 1 346 ? -16.172 37.719 27.781 1 98.38 346 ALA B CA 1
ATOM 7985 C C . ALA B 1 346 ? -14.938 38.375 28.391 1 98.38 346 ALA B C 1
ATOM 7987 O O . ALA B 1 346 ? -14.375 37.875 29.359 1 98.38 346 ALA B O 1
ATOM 7988 N N . TRP B 1 347 ? -14.484 39.438 27.781 1 98.5 347 TRP B N 1
ATOM 7989 C CA . TRP B 1 347 ? -13.414 40.281 28.281 1 98.5 347 TRP B CA 1
ATOM 7990 C C . TRP B 1 347 ? -13.898 41.719 28.469 1 98.5 347 TRP B C 1
ATOM 7992 O O . TRP B 1 347 ? -14.328 42.375 27.516 1 98.5 347 TRP B O 1
ATOM 8002 N N . GLU B 1 348 ? -13.727 42.25 29.688 1 97.94 348 GLU B N 1
ATOM 8003 C CA . GLU B 1 348 ? -14.203 43.594 29.984 1 97.94 348 GLU B CA 1
ATOM 8004 C C . GLU B 1 348 ? -13.062 44.5 30.438 1 97.94 348 GLU B C 1
ATOM 8006 O O . GLU B 1 348 ? -12.281 44.125 31.312 1 97.94 348 GLU B O 1
ATOM 8011 N N . LEU B 1 349 ? -12.953 45.625 29.812 1 97.69 349 LEU B N 1
ATOM 8012 C CA . LEU B 1 349 ? -11.953 46.625 30.156 1 97.69 349 LEU B CA 1
ATOM 8013 C C . LEU B 1 349 ? -12.5 48.031 29.922 1 97.69 349 LEU B C 1
ATOM 8015 O O . LEU B 1 349 ? -12.914 48.375 28.797 1 97.69 349 LEU B O 1
ATOM 8019 N N . ASP B 1 350 ? -12.57 48.906 30.953 1 96.19 350 ASP B N 1
ATOM 8020 C CA . ASP B 1 350 ? -12.938 50.312 30.891 1 96.19 350 ASP B CA 1
ATOM 8021 C C . ASP B 1 350 ? -14.305 50.5 30.25 1 96.19 350 ASP B C 1
ATOM 8023 O O . ASP B 1 350 ? -14.484 51.344 29.375 1 96.19 350 ASP B O 1
ATOM 8027 N N . GLY B 1 351 ? -15.188 49.656 30.547 1 96.12 351 GLY B N 1
ATOM 8028 C CA . GLY B 1 351 ? -16.562 49.781 30.109 1 96.12 351 GLY B CA 1
ATOM 8029 C C . GLY B 1 351 ? -16.828 49.156 28.75 1 96.12 351 GLY B C 1
ATOM 8030 O O . GLY B 1 351 ? -17.938 49.219 28.234 1 96.12 351 GLY B O 1
ATOM 8031 N N . VAL B 1 352 ? -15.812 48.594 28.141 1 97.31 352 VAL B N 1
ATOM 8032 C CA . VAL B 1 352 ? -15.945 47.906 26.859 1 97.31 352 VAL B CA 1
ATOM 8033 C C . VAL B 1 352 ? -15.852 46.406 27.078 1 97.31 352 VAL B C 1
ATOM 8035 O O . VAL B 1 352 ? -14.945 45.938 27.766 1 97.31 352 VAL B O 1
ATOM 8038 N N . THR B 1 353 ? -16.828 45.625 26.516 1 97.5 353 THR B N 1
ATOM 8039 C CA . THR B 1 353 ? -16.844 44.156 26.688 1 97.5 353 THR B CA 1
ATOM 8040 C C . THR B 1 353 ? -16.797 43.469 25.328 1 97.5 353 THR B C 1
ATOM 8042 O O . THR B 1 353 ? -17.672 43.688 24.484 1 97.5 353 THR B O 1
ATOM 8045 N N . LEU B 1 354 ? -15.789 42.688 25.094 1 98.12 354 LEU B N 1
ATOM 8046 C CA . LEU B 1 354 ? -15.703 41.812 23.938 1 98.12 354 LEU B CA 1
ATOM 8047 C C . LEU B 1 354 ? -16.234 40.406 24.266 1 98.12 354 LEU B C 1
ATOM 8049 O O . LEU B 1 354 ? -15.836 39.812 25.266 1 98.12 354 LEU B O 1
ATOM 8053 N N . TRP B 1 355 ? -17.188 39.938 23.453 1 98.12 355 TRP B N 1
ATOM 8054 C CA . TRP B 1 355 ? -17.672 38.562 23.531 1 98.12 355 TRP B CA 1
ATOM 8055 C C . TRP B 1 355 ? -17.141 37.719 22.375 1 98.12 355 TRP B C 1
ATOM 8057 O O . TRP B 1 355 ? -17.328 38.094 21.203 1 98.12 355 TRP B O 1
ATOM 8067 N N . THR B 1 356 ? -16.5 36.656 22.672 1 98.56 356 THR B N 1
ATOM 8068 C CA . THR B 1 356 ? -16.078 35.656 21.688 1 98.56 356 THR B CA 1
ATOM 8069 C C . THR B 1 356 ? -17 34.438 21.719 1 98.56 356 THR B C 1
ATOM 8071 O O . THR B 1 356 ? -17.062 33.75 22.719 1 98.56 356 THR B O 1
ATOM 8074 N N . LEU B 1 357 ? -17.672 34.188 20.594 1 98.56 357 LEU B N 1
ATOM 8075 C CA . LEU B 1 357 ? -18.672 33.156 20.516 1 98.56 357 LEU B CA 1
ATOM 8076 C C . LEU B 1 357 ? -18.219 32 19.625 1 98.56 357 LEU B C 1
ATOM 8078 O O . LEU B 1 357 ? -17.578 32.219 18.594 1 98.56 357 LEU B O 1
ATOM 8082 N N . VAL B 1 358 ? -18.562 30.797 20.047 1 98.56 358 VAL B N 1
ATOM 8083 C CA . VAL B 1 358 ? -18.328 29.625 19.219 1 98.56 358 VAL B CA 1
ATOM 8084 C C . VAL B 1 358 ? -19.609 28.812 19.094 1 98.56 358 VAL B C 1
ATOM 8086 O O . VAL B 1 358 ? -20.5 28.891 19.953 1 98.56 358 VAL B O 1
ATOM 8089 N N . ASN B 1 359 ? -19.781 28.172 18.016 1 98.19 359 ASN B N 1
ATOM 8090 C CA . ASN B 1 359 ? -20.875 27.234 17.75 1 98.19 359 ASN B CA 1
ATOM 8091 C C . ASN B 1 359 ? -20.359 25.812 17.531 1 98.19 359 ASN B C 1
ATOM 8093 O O . ASN B 1 359 ? -19.766 25.516 16.5 1 98.19 359 ASN B O 1
ATOM 8097 N N . ARG B 1 360 ? -20.625 24.906 18.453 1 96.5 360 ARG B N 1
ATOM 8098 C CA . ARG B 1 360 ? -20.188 23.516 18.375 1 96.5 360 ARG B CA 1
ATOM 8099 C C . ARG B 1 360 ? -21.156 22.688 17.516 1 96.5 360 ARG B C 1
ATOM 8101 O O . ARG B 1 360 ? -20.828 21.578 17.109 1 96.5 360 ARG B O 1
ATOM 8108 N N . GLY B 1 361 ? -22.203 23.281 17.141 1 93.19 361 GLY B N 1
ATOM 8109 C CA . GLY B 1 361 ? -23.234 22.562 16.406 1 93.19 361 GLY B CA 1
ATOM 8110 C C . GLY B 1 361 ? -22.953 22.5 14.914 1 93.19 361 GLY B C 1
ATOM 8111 O O . GLY B 1 361 ? -22.109 23.234 14.398 1 93.19 361 GLY B O 1
ATOM 8112 N N . GLY B 1 362 ? -23.734 21.672 14.227 1 90.44 362 GLY B N 1
ATOM 8113 C CA . GLY B 1 362 ? -23.578 21.453 12.797 1 90.44 362 GLY B CA 1
ATOM 8114 C C . GLY B 1 362 ? -24.453 22.359 11.953 1 90.44 362 GLY B C 1
ATOM 8115 O O . GLY B 1 362 ? -24.391 22.328 10.719 1 90.44 362 GLY B O 1
ATOM 8116 N N . ALA B 1 363 ? -25.25 23.203 12.617 1 93.25 363 ALA B N 1
ATOM 8117 C CA . ALA B 1 363 ? -26.109 24.172 11.93 1 93.25 363 ALA B CA 1
ATOM 8118 C C . ALA B 1 363 ? -25.844 25.594 12.422 1 93.25 363 ALA B C 1
ATOM 8120 O O . ALA B 1 363 ? -25.406 25.797 13.562 1 93.25 363 ALA B O 1
ATOM 8121 N N . ASP B 1 364 ? -26.109 26.547 11.531 1 96.44 364 ASP B N 1
ATOM 8122 C CA . ASP B 1 364 ? -25.969 27.953 11.938 1 96.44 364 ASP B CA 1
ATOM 8123 C C . ASP B 1 364 ? -26.922 28.281 13.078 1 96.44 364 ASP B C 1
ATOM 8125 O O . ASP B 1 364 ? -28.062 27.812 13.102 1 96.44 364 ASP B O 1
ATOM 8129 N N . TYR B 1 365 ? -26.453 29.047 13.984 1 97.56 365 TYR B N 1
ATOM 8130 C CA . TYR B 1 365 ? -27.328 29.609 15.016 1 97.56 365 TYR B CA 1
ATOM 8131 C C . TYR B 1 365 ? -27.641 31.062 14.719 1 97.56 365 TYR B C 1
ATOM 8133 O O . TYR B 1 365 ? -26.75 31.875 14.477 1 97.56 365 TYR B O 1
ATOM 8141 N N . ALA B 1 366 ? -28.891 31.406 14.648 1 97.5 366 ALA B N 1
ATOM 8142 C CA . ALA B 1 366 ? -29.359 32.781 14.508 1 97.5 366 ALA B CA 1
ATOM 8143 C C . ALA B 1 366 ? -30.422 33.094 15.555 1 97.5 366 ALA B C 1
ATOM 8145 O O . ALA B 1 366 ? -31.516 32.5 15.547 1 97.5 366 ALA B O 1
ATOM 8146 N N . GLY B 1 367 ? -30.062 33.906 16.484 1 96.75 367 GLY B N 1
ATOM 8147 C CA . GLY B 1 367 ? -31 34.25 17.547 1 96.75 367 GLY B CA 1
ATOM 8148 C C . GLY B 1 367 ? -30.359 35.031 18.672 1 96.75 367 GLY B C 1
ATOM 8149 O O . GLY B 1 367 ? -29.312 35.656 18.484 1 96.75 367 GLY B O 1
ATOM 8150 N N . GLU B 1 368 ? -31.109 35.125 19.797 1 96.88 368 GLU B N 1
ATOM 8151 C CA . GLU B 1 368 ? -30.656 35.844 20.969 1 96.88 368 GLU B CA 1
ATOM 8152 C C . GLU B 1 368 ? -29.469 35.125 21.625 1 96.88 368 GLU B C 1
ATOM 8154 O O . GLU B 1 368 ? -29.5 33.938 21.859 1 96.88 368 GLU B O 1
ATOM 8159 N N . VAL B 1 369 ? -28.391 35.906 21.797 1 96.5 369 VAL B N 1
ATOM 8160 C CA . VAL B 1 369 ? -27.203 35.312 22.391 1 96.5 369 VAL B CA 1
ATOM 8161 C C . VAL B 1 369 ? -27.016 35.875 23.812 1 96.5 369 VAL B C 1
ATOM 8163 O O . VAL B 1 369 ? -26.531 35.156 24.703 1 96.5 369 VAL B O 1
ATOM 8166 N N . LEU B 1 370 ? -27.328 37.094 24.031 1 93.88 370 LEU B N 1
ATOM 8167 C CA . LEU B 1 370 ? -27.25 37.688 25.359 1 93.88 370 LEU B CA 1
ATOM 8168 C C . LEU B 1 370 ? -28.641 37.906 25.953 1 93.88 370 LEU B C 1
ATOM 8170 O O . LEU B 1 370 ? -29.609 38.125 25.203 1 93.88 370 LEU B O 1
ATOM 8174 N N . ASP B 1 371 ? -28.75 37.844 27.25 1 87.19 371 ASP B N 1
ATOM 8175 C CA . ASP B 1 371 ? -30.031 37.906 27.938 1 87.19 371 ASP B CA 1
ATOM 8176 C C . ASP B 1 371 ? -30.688 39.281 27.766 1 87.19 371 ASP B C 1
ATOM 8178 O O . ASP B 1 371 ? -31.875 39.438 28.016 1 87.19 371 ASP B O 1
ATOM 8182 N N . ASP B 1 372 ? -30.078 40.188 27.234 1 89.06 372 ASP B N 1
ATOM 8183 C CA . ASP B 1 372 ? -30.641 41.531 27.062 1 89.06 372 ASP B CA 1
ATOM 8184 C C . ASP B 1 372 ? -31.281 41.688 25.672 1 89.06 372 ASP B C 1
ATOM 8186 O O . ASP B 1 372 ? -31.641 42.781 25.266 1 89.06 372 ASP B O 1
ATOM 8190 N N . GLY B 1 373 ? -31.297 40.656 24.922 1 89.62 373 GLY B N 1
ATOM 8191 C CA . GLY B 1 373 ? -31.953 40.688 23.625 1 89.62 373 GLY B CA 1
ATOM 8192 C C . GLY B 1 373 ? -31 40.812 22.469 1 89.62 373 GLY B C 1
ATOM 8193 O O . GLY B 1 373 ? -31.406 40.781 21.312 1 89.62 373 GLY B O 1
ATOM 8194 N N . THR B 1 374 ? -29.719 40.875 22.75 1 94.44 374 THR B N 1
ATOM 8195 C CA . THR B 1 374 ? -28.734 40.969 21.672 1 94.44 374 THR B CA 1
ATOM 8196 C C . THR B 1 374 ? -28.719 39.688 20.844 1 94.44 374 THR B C 1
ATOM 8198 O O . THR B 1 374 ? -28.609 38.594 21.375 1 94.44 374 THR B O 1
ATOM 8201 N N . GLU B 1 375 ? -28.859 39.906 19.531 1 95.69 375 GLU B N 1
ATOM 8202 C CA . GLU B 1 375 ? -28.875 38.781 18.609 1 95.69 375 GLU B CA 1
ATOM 8203 C C . GLU B 1 375 ? -27.578 38.688 17.797 1 95.69 375 GLU B C 1
ATOM 8205 O O . GLU B 1 375 ? -26.859 39.688 17.656 1 95.69 375 GLU B O 1
ATOM 8210 N N . ALA B 1 376 ? -27.219 37.438 17.391 1 95.94 376 ALA B N 1
ATOM 8211 C CA . ALA B 1 376 ? -26.062 37.219 16.516 1 95.94 376 ALA B CA 1
ATOM 8212 C C . ALA B 1 376 ? -26.234 35.969 15.695 1 95.94 376 ALA B C 1
ATOM 8214 O O . ALA B 1 376 ? -27.062 35.094 16.031 1 95.94 376 ALA B O 1
ATOM 8215 N N . VAL B 1 377 ? -25.594 35.938 14.633 1 96.31 377 VAL B N 1
ATOM 8216 C CA . VAL B 1 377 ? -25.453 34.719 13.852 1 96.31 377 VAL B CA 1
ATOM 8217 C C . VAL B 1 377 ? -24.078 34.094 14.109 1 96.31 377 VAL B C 1
ATOM 8219 O O . VAL B 1 377 ? -23.047 34.781 13.945 1 96.31 377 VAL B O 1
ATOM 8222 N N . VAL B 1 378 ? -24.047 32.875 14.57 1 98.06 378 VAL B N 1
ATOM 8223 C CA . VAL B 1 378 ? -22.812 32.125 14.742 1 98.06 378 VAL B CA 1
ATOM 8224 C C . VAL B 1 378 ? -22.828 30.922 13.797 1 98.06 378 VAL B C 1
ATOM 8226 O O . VAL B 1 378 ? -23.594 29.984 13.984 1 98.06 378 VAL B O 1
ATOM 8229 N N . PRO B 1 379 ? -21.969 30.938 12.781 1 97 379 PRO B N 1
ATOM 8230 C CA . PRO B 1 379 ? -21.969 29.859 11.789 1 97 379 PRO B CA 1
ATOM 8231 C C . PRO B 1 379 ? -21.719 28.484 12.414 1 97 379 PRO B C 1
ATOM 8233 O O . PRO B 1 379 ? -21.109 28.391 13.477 1 97 379 PRO B O 1
ATOM 8236 N N . ALA B 1 380 ? -22.219 27.469 11.695 1 95.94 380 ALA B N 1
ATOM 8237 C CA . ALA B 1 380 ? -21.969 26.094 12.102 1 95.94 380 ALA B CA 1
ATOM 8238 C C . ALA B 1 380 ? -20.484 25.812 12.234 1 95.94 380 ALA B C 1
ATOM 8240 O O . ALA B 1 380 ? -19.703 26.094 11.312 1 95.94 380 ALA B O 1
ATOM 8241 N N . ARG B 1 381 ? -20.141 25.312 13.414 1 95.12 381 ARG B N 1
ATOM 8242 C CA . ARG B 1 381 ? -18.75 24.969 13.727 1 95.12 381 ARG B CA 1
ATOM 8243 C C . ARG B 1 381 ? -17.844 26.172 13.617 1 95.12 381 ARG B C 1
ATOM 8245 O O . ARG B 1 381 ? -16.625 26.031 13.453 1 95.12 381 ARG B O 1
ATOM 8252 N N . GLY B 1 382 ? -18.406 27.297 13.625 1 96.94 382 GLY B N 1
ATOM 8253 C CA . GLY B 1 382 ? -17.641 28.516 13.406 1 96.94 382 GLY B CA 1
ATOM 8254 C C . GLY B 1 382 ? -17.562 29.391 14.648 1 96.94 382 GLY B C 1
ATOM 8255 O O . GLY B 1 382 ? -17.625 28.891 15.773 1 96.94 382 GLY B O 1
ATOM 8256 N N . ILE B 1 383 ? -17.219 30.688 14.414 1 98.19 383 ILE B N 1
ATOM 8257 C CA . ILE B 1 383 ? -17.031 31.672 15.484 1 98.19 383 ILE B CA 1
ATOM 8258 C C . ILE B 1 383 ? -17.781 32.938 15.156 1 98.19 383 ILE B C 1
ATOM 8260 O O . ILE B 1 383 ? -18.203 33.156 14.008 1 98.19 383 ILE B O 1
ATOM 8264 N N . ALA B 1 384 ? -17.969 33.75 16.141 1 97.56 384 ALA B N 1
ATOM 8265 C CA . ALA B 1 384 ? -18.469 35.125 16.031 1 97.56 384 ALA B CA 1
ATOM 8266 C C . ALA B 1 384 ? -17.969 36 17.172 1 97.56 384 ALA B C 1
ATOM 8268 O O . ALA B 1 384 ? -17.391 35.5 18.125 1 97.56 384 ALA B O 1
ATOM 8269 N N . ALA B 1 385 ? -18.062 37.312 17.031 1 97.31 385 ALA B N 1
ATOM 8270 C CA . ALA B 1 385 ? -17.688 38.25 18.078 1 97.31 385 ALA B CA 1
ATOM 8271 C C . ALA B 1 385 ? -18.75 39.344 18.25 1 97.31 385 ALA B C 1
ATOM 8273 O O . ALA B 1 385 ? -19.422 39.688 17.281 1 97.31 385 ALA B O 1
ATOM 8274 N N . LEU B 1 386 ? -18.938 39.75 19.469 1 96.62 386 LEU B N 1
ATOM 8275 C CA . LEU B 1 386 ? -19.766 40.906 19.828 1 96.62 386 LEU B CA 1
ATOM 8276 C C . LEU B 1 386 ? -18.984 41.906 20.688 1 96.62 386 LEU B C 1
ATOM 8278 O O . LEU B 1 386 ? -18.156 41.5 21.5 1 96.62 386 LEU B O 1
ATOM 8282 N N . LEU B 1 387 ? -19.219 43.125 20.406 1 96.25 387 LEU B N 1
ATOM 8283 C CA . LEU B 1 387 ? -18.609 44.188 21.219 1 96.25 387 LEU B CA 1
ATOM 8284 C C . LEU B 1 387 ? -19.688 45.062 21.828 1 96.25 387 LEU B C 1
ATOM 8286 O O . LEU B 1 387 ? -20.531 45.625 21.109 1 96.25 387 LEU B O 1
ATOM 8290 N N . ASP B 1 388 ? -19.625 45.156 23.141 1 94.44 388 ASP B N 1
ATOM 8291 C CA . ASP B 1 388 ? -20.516 46.062 23.891 1 94.44 388 ASP B CA 1
ATOM 8292 C C . ASP B 1 388 ? -19.734 47.25 24.453 1 94.44 388 ASP B C 1
ATOM 8294 O O . ASP B 1 388 ? -18.781 47.062 25.219 1 94.44 388 ASP B O 1
ATOM 8298 N N . VAL B 1 389 ? -20.172 48.406 24.062 1 95.06 389 VAL B N 1
ATOM 8299 C CA . VAL B 1 389 ? -19.578 49.656 24.594 1 95.06 389 VAL B CA 1
ATOM 8300 C C . VAL B 1 389 ? -20.547 50.312 25.562 1 95.06 389 VAL B C 1
ATOM 8302 O O . VAL B 1 389 ? -21.609 50.781 25.172 1 95.06 389 VAL B O 1
ATOM 8305 N N . GLY B 1 390 ? -20.156 50.344 26.766 1 92.69 390 GLY B N 1
ATOM 8306 C CA . GLY B 1 390 ? -21 50.938 27.781 1 92.69 390 GLY B CA 1
ATOM 8307 C C . GLY B 1 390 ? -21.328 52.406 27.516 1 92.69 390 GLY B C 1
ATOM 8308 O O . GLY B 1 390 ? -20.609 53.062 26.75 1 92.69 390 GLY B O 1
ATOM 8309 N N . PRO B 1 391 ? -22.406 52.906 28.156 1 91.19 391 PRO B N 1
ATOM 8310 C CA . PRO B 1 391 ? -22.875 54.25 27.891 1 91.19 391 PRO B CA 1
ATOM 8311 C C . PRO B 1 391 ? -21.828 55.312 28.219 1 91.19 391 PRO B C 1
ATOM 8313 O O . PRO B 1 391 ? -21.766 56.344 27.547 1 91.19 391 PRO B O 1
ATOM 8316 N N . ASP B 1 392 ? -21 55.125 29.188 1 92.94 392 ASP B N 1
ATOM 8317 C CA . ASP B 1 392 ? -20.031 56.125 29.641 1 92.94 392 ASP B CA 1
ATOM 8318 C C . ASP B 1 392 ? -18.641 55.812 29.094 1 92.94 392 ASP B C 1
ATOM 8320 O O . ASP B 1 392 ? -17.672 56.5 29.406 1 92.94 392 ASP B O 1
ATOM 8324 N N . ALA B 1 393 ? -18.562 54.688 28.297 1 94.19 393 ALA B N 1
ATOM 8325 C CA . ALA B 1 393 ? -17.25 54.281 27.781 1 94.19 393 ALA B CA 1
ATOM 8326 C C . ALA B 1 393 ? -16.984 54.906 26.406 1 94.19 393 ALA B C 1
ATOM 8328 O O . ALA B 1 393 ? -17.906 55.156 25.641 1 94.19 393 ALA B O 1
ATOM 8329 N N . GLU B 1 394 ? -15.727 55.188 26.109 1 93.62 394 GLU B N 1
ATOM 8330 C CA . GLU B 1 394 ? -15.312 55.688 24.797 1 93.62 394 GLU B CA 1
ATOM 8331 C C . GLU B 1 394 ? -15.188 54.531 23.812 1 93.62 394 GLU B C 1
ATOM 8333 O O . GLU B 1 394 ? -14.672 53.469 24.156 1 93.62 394 GLU B O 1
ATOM 8338 N N . GLU B 1 395 ? -15.641 54.781 22.719 1 93.44 395 GLU B N 1
ATOM 8339 C CA . GLU B 1 395 ? -15.477 53.781 21.672 1 93.44 395 GLU B CA 1
ATOM 8340 C C . GLU B 1 395 ? -14.008 53.562 21.328 1 93.44 395 GLU B C 1
ATOM 8342 O O . GLU B 1 395 ? -13.266 54.531 21.125 1 93.44 395 GLU B O 1
ATOM 8347 N N . PRO B 1 396 ? -13.656 52.312 21.312 1 96 396 PRO B N 1
ATOM 8348 C CA . PRO B 1 396 ? -12.258 52.062 20.969 1 96 396 PRO B CA 1
ATOM 8349 C C . PRO B 1 396 ? -11.875 52.625 19.609 1 96 396 PRO B C 1
ATOM 8351 O O . PRO B 1 396 ? -12.656 52.5 18.656 1 96 396 PRO B O 1
ATOM 8354 N N . ALA B 1 397 ? -10.68 53.188 19.453 1 95.44 397 ALA B N 1
ATOM 8355 C CA . ALA B 1 397 ? -10.211 53.812 18.234 1 95.44 397 ALA B CA 1
ATOM 8356 C C . ALA B 1 397 ? -10.094 52.812 17.094 1 95.44 397 ALA B C 1
ATOM 8358 O O . ALA B 1 397 ? -10.227 53.156 15.922 1 95.44 397 ALA B O 1
ATOM 8359 N N . TRP B 1 398 ? -9.898 51.594 17.469 1 95.5 398 TRP B N 1
ATOM 8360 C CA . TRP B 1 398 ? -9.656 50.562 16.469 1 95.5 398 TRP B CA 1
ATOM 8361 C C . TRP B 1 398 ? -10.977 50.031 15.898 1 95.5 398 TRP B C 1
ATOM 8363 O O . TRP B 1 398 ? -10.992 49.344 14.883 1 95.5 398 TRP B O 1
ATOM 8373 N N . LEU B 1 399 ? -12.156 50.312 16.438 1 95.94 399 LEU B N 1
ATOM 8374 C CA . LEU B 1 399 ? -13.422 49.656 16.141 1 95.94 399 LEU B CA 1
ATOM 8375 C C . LEU B 1 399 ? -13.883 49.969 14.719 1 95.94 399 LEU B C 1
ATOM 8377 O O . LEU B 1 399 ? -14.273 49.062 13.984 1 95.94 399 LEU B O 1
ATOM 8381 N N . PRO B 1 400 ? -13.883 51.281 14.242 1 94.75 400 PRO B N 1
ATOM 8382 C CA . PRO B 1 400 ? -14.336 51.562 12.875 1 94.75 400 PRO B CA 1
ATOM 8383 C C . PRO B 1 400 ? -13.508 50.812 11.828 1 94.75 400 PRO B C 1
ATOM 8385 O O . PRO B 1 400 ? -14.055 50.25 10.891 1 94.75 400 PRO B O 1
ATOM 8388 N N . GLY B 1 401 ? -12.227 50.812 12.016 1 94.75 401 GLY B N 1
ATOM 8389 C CA . GLY B 1 401 ? -11.352 50.094 11.102 1 94.75 401 GLY B CA 1
ATOM 8390 C C . GLY B 1 401 ? -11.594 48.594 11.109 1 94.75 401 GLY B C 1
ATOM 8391 O O . GLY B 1 401 ? -11.578 47.938 10.055 1 94.75 401 GLY B O 1
ATOM 8392 N N . LEU B 1 402 ? -11.797 48.031 12.25 1 95.94 402 LEU B N 1
ATOM 8393 C CA . LEU B 1 402 ? -12.062 46.625 12.383 1 95.94 402 LEU B CA 1
ATOM 8394 C C . LEU B 1 402 ? -13.359 46.219 11.68 1 95.94 402 LEU B C 1
ATOM 8396 O O . LEU B 1 402 ? -13.414 45.219 10.992 1 95.94 402 LEU B O 1
ATOM 8400 N N . ARG B 1 403 ? -14.391 47.031 11.836 1 94.06 403 ARG B N 1
ATOM 8401 C CA . ARG B 1 403 ? -15.68 46.75 11.195 1 94.06 403 ARG B CA 1
ATOM 8402 C C . ARG B 1 403 ? -15.547 46.75 9.68 1 94.06 403 ARG B C 1
ATOM 8404 O O . ARG B 1 403 ? -16.141 45.938 9 1 94.06 403 ARG B O 1
ATOM 8411 N N . ASP B 1 404 ? -14.812 47.688 9.18 1 94.12 404 ASP B N 1
ATOM 8412 C CA . ASP B 1 404 ? -14.602 47.781 7.734 1 94.12 404 ASP B CA 1
ATOM 8413 C C . ASP B 1 404 ? -13.898 46.531 7.199 1 94.12 404 ASP B C 1
ATOM 8415 O O . ASP B 1 404 ? -14.297 45.969 6.176 1 94.12 404 ASP B O 1
ATOM 8419 N N . VAL B 1 405 ? -12.93 46.062 7.879 1 93.81 405 VAL B N 1
ATOM 8420 C CA . VAL B 1 405 ? -12.141 44.938 7.434 1 93.81 405 VAL B CA 1
ATOM 8421 C C . VAL B 1 405 ? -12.992 43.656 7.484 1 93.81 405 VAL B C 1
ATOM 8423 O O . VAL B 1 405 ? -12.953 42.844 6.57 1 93.81 405 VAL B O 1
ATOM 8426 N N . LEU B 1 406 ? -13.781 43.531 8.5 1 93.62 406 LEU B N 1
ATOM 8427 C CA . LEU B 1 406 ? -14.539 42.281 8.719 1 93.62 406 LEU B CA 1
ATOM 8428 C C . LEU B 1 406 ? -15.68 42.156 7.719 1 93.62 406 LEU B C 1
ATOM 8430 O O . LEU B 1 406 ? -16.172 41.062 7.461 1 93.62 406 LEU B O 1
ATOM 8434 N N . ARG B 1 407 ? -16.109 43.312 7.176 1 90.88 407 ARG B N 1
ATOM 8435 C CA . ARG B 1 407 ? -17.141 43.281 6.148 1 90.88 407 ARG B CA 1
ATOM 8436 C C . ARG B 1 407 ? -16.672 42.5 4.918 1 90.88 407 ARG B C 1
ATOM 8438 O O . ARG B 1 407 ? -17.484 41.844 4.25 1 90.88 407 ARG B O 1
ATOM 8445 N N . ASP B 1 408 ? -15.461 42.469 4.723 1 90.56 408 ASP B N 1
ATOM 8446 C CA . ASP B 1 408 ? -14.898 41.812 3.533 1 90.56 408 ASP B CA 1
ATOM 8447 C C . ASP B 1 408 ? -14.328 40.438 3.863 1 90.56 408 ASP B C 1
ATOM 8449 O O . ASP B 1 408 ? -13.664 39.812 3.031 1 90.56 408 ASP B O 1
ATOM 8453 N N . LEU B 1 409 ? -14.555 40 5.039 1 92 409 LEU B N 1
ATOM 8454 C CA . LEU B 1 409 ? -14.055 38.688 5.469 1 92 409 LEU B CA 1
ATOM 8455 C C . LEU B 1 409 ? -15.195 37.781 5.902 1 92 409 LEU B C 1
ATOM 8457 O O . LEU B 1 409 ? -15.281 37.375 7.07 1 92 409 LEU B O 1
ATOM 8461 N N . PRO B 1 410 ? -15.906 37.344 4.922 1 89.25 410 PRO B N 1
ATOM 8462 C CA . PRO B 1 410 ? -17.047 36.5 5.297 1 89.25 410 PRO B CA 1
ATOM 8463 C C . PRO B 1 410 ? -16.625 35.094 5.734 1 89.25 410 PRO B C 1
ATOM 8465 O O . PRO B 1 410 ? -15.523 34.656 5.41 1 89.25 410 PRO B O 1
ATOM 8468 N N . HIS B 1 411 ? -17.5 34.531 6.527 1 92.5 411 HIS B N 1
ATOM 8469 C CA . HIS B 1 411 ? -17.375 33.094 6.812 1 92.5 411 HIS B CA 1
ATOM 8470 C C . HIS B 1 411 ? -17.422 32.281 5.531 1 92.5 411 HIS B C 1
ATOM 8472 O O . HIS B 1 411 ? -18.188 32.594 4.621 1 92.5 411 HIS B O 1
ATOM 8478 N N . ASP B 1 412 ? -16.453 31.344 5.371 1 93.88 412 ASP B N 1
ATOM 8479 C CA . ASP B 1 412 ? -16.469 30.344 4.309 1 93.88 412 ASP B CA 1
ATOM 8480 C C . ASP B 1 412 ? -16.859 28.969 4.852 1 93.88 412 ASP B C 1
ATOM 8482 O O . ASP B 1 412 ? -16.172 28.422 5.715 1 93.88 412 ASP B O 1
ATOM 8486 N N . ALA B 1 413 ? -17.891 28.359 4.328 1 92.62 413 ALA B N 1
ATOM 8487 C CA . ALA B 1 413 ? -18.406 27.125 4.891 1 92.62 413 ALA B CA 1
ATOM 8488 C C . ALA B 1 413 ? -17.75 25.906 4.246 1 92.62 413 ALA B C 1
ATOM 8490 O O . ALA B 1 413 ? -17.969 24.766 4.672 1 92.62 413 ALA B O 1
ATOM 8491 N N . ASP B 1 414 ? -16.891 26.078 3.232 1 90.44 414 ASP B N 1
ATOM 8492 C CA . ASP B 1 414 ? -16.281 24.969 2.512 1 90.44 414 ASP B CA 1
ATOM 8493 C C . ASP B 1 414 ? -15.242 24.25 3.369 1 90.44 414 ASP B C 1
ATOM 8495 O O . ASP B 1 414 ? -14.102 24.703 3.465 1 90.44 414 ASP B O 1
ATOM 8499 N N . ALA B 1 415 ? -15.594 23.078 3.93 1 91.25 415 ALA B N 1
ATOM 8500 C CA . ALA B 1 415 ? -14.742 22.328 4.848 1 91.25 415 ALA B CA 1
ATOM 8501 C C . ALA B 1 415 ? -13.977 21.234 4.109 1 91.25 415 ALA B C 1
ATOM 8503 O O . ALA B 1 415 ? -13.258 20.438 4.727 1 91.25 415 ALA B O 1
ATOM 8504 N N . ARG B 1 416 ? -13.992 21.188 2.75 1 87.19 416 ARG B N 1
ATOM 8505 C CA . ARG B 1 416 ? -13.359 20.125 1.974 1 87.19 416 ARG B CA 1
ATOM 8506 C C . ARG B 1 416 ? -11.836 20.219 2.062 1 87.19 416 ARG B C 1
ATOM 8508 O O . ARG B 1 416 ? -11.273 21.312 2.006 1 87.19 416 ARG B O 1
ATOM 8515 N N . PHE B 1 417 ? -11.195 19 2.229 1 89 417 PHE B N 1
ATOM 8516 C CA . PHE B 1 417 ? -9.742 18.953 2.219 1 89 417 PHE B CA 1
ATOM 8517 C C . PHE B 1 417 ? -9.195 19.234 0.824 1 89 417 PHE B C 1
ATOM 8519 O O . PHE B 1 417 ? -9.641 18.625 -0.156 1 89 417 PHE B O 1
ATOM 8526 N N . PRO B 1 418 ? -8.281 20.188 0.723 1 90.88 418 PRO B N 1
ATOM 8527 C CA . PRO B 1 418 ? -7.699 20.516 -0.581 1 90.88 418 PRO B CA 1
ATOM 8528 C C . PRO B 1 418 ? -6.57 19.578 -0.979 1 90.88 418 PRO B C 1
ATOM 8530 O O . PRO B 1 418 ? -5.395 19.922 -0.857 1 90.88 418 PRO B O 1
ATOM 8533 N N . HIS B 1 419 ? -6.891 18.547 -1.598 1 90.31 419 HIS B N 1
ATOM 8534 C CA . HIS B 1 419 ? -5.926 17.5 -1.936 1 90.31 419 HIS B CA 1
ATOM 8535 C C . HIS B 1 419 ? -4.883 18.016 -2.922 1 90.31 419 HIS B C 1
ATOM 8537 O O . HIS B 1 419 ? -5.172 18.891 -3.74 1 90.31 419 HIS B O 1
ATOM 8543 N N . ARG B 1 420 ? -3.67 17.469 -2.779 1 90.56 420 ARG B N 1
ATOM 8544 C CA . ARG B 1 420 ? -2.58 17.641 -3.738 1 90.56 420 ARG B CA 1
ATOM 8545 C C . ARG B 1 420 ? -1.972 16.281 -4.105 1 90.56 420 ARG B C 1
ATOM 8547 O O . ARG B 1 420 ? -1.807 15.422 -3.246 1 90.56 420 ARG B O 1
ATOM 8554 N N . ILE B 1 421 ? -1.681 16.094 -5.375 1 90.12 421 ILE B N 1
ATOM 8555 C CA . ILE B 1 421 ? -1.043 14.875 -5.844 1 90.12 421 ILE B CA 1
ATOM 8556 C C . ILE B 1 421 ? 0.367 15.18 -6.344 1 90.12 421 ILE B C 1
ATOM 8558 O O . ILE B 1 421 ? 0.564 16.125 -7.121 1 90.12 421 ILE B O 1
ATOM 8562 N N . ALA B 1 422 ? 1.306 14.406 -5.789 1 92.69 422 ALA B N 1
ATOM 8563 C CA . ALA B 1 422 ? 2.668 14.531 -6.301 1 92.69 422 ALA B CA 1
ATOM 8564 C C . ALA B 1 422 ? 2.785 13.938 -7.699 1 92.69 422 ALA B C 1
ATOM 8566 O O . ALA B 1 422 ? 2.279 12.844 -7.965 1 92.69 422 ALA B O 1
ATOM 8567 N N . ARG B 1 423 ? 3.363 14.656 -8.586 1 92.56 423 ARG B N 1
ATOM 8568 C CA . ARG B 1 423 ? 3.605 14.219 -9.953 1 92.56 423 ARG B CA 1
ATOM 8569 C C . ARG B 1 423 ? 5.09 14.281 -10.297 1 92.56 423 ARG B C 1
ATOM 8571 O O . ARG B 1 423 ? 5.84 15.055 -9.695 1 92.56 423 ARG B O 1
ATOM 8578 N N . ARG B 1 424 ? 5.469 13.422 -11.18 1 91.75 424 ARG B N 1
ATOM 8579 C CA . ARG B 1 424 ? 6.852 13.469 -11.641 1 91.75 424 ARG B CA 1
ATOM 8580 C C . ARG B 1 424 ? 7.141 14.781 -12.359 1 91.75 424 ARG B C 1
ATOM 8582 O O . ARG B 1 424 ? 6.324 15.258 -13.148 1 91.75 424 ARG B O 1
ATOM 8589 N N . VAL B 1 425 ? 8.258 15.281 -11.953 1 91.25 425 VAL B N 1
ATOM 8590 C CA . VAL B 1 425 ? 8.695 16.516 -12.602 1 91.25 425 VAL B CA 1
ATOM 8591 C C . VAL B 1 425 ? 9.344 16.188 -13.945 1 91.25 425 VAL B C 1
ATOM 8593 O O . VAL B 1 425 ? 10.227 15.328 -14.023 1 91.25 425 VAL B O 1
ATOM 8596 N N . GLY B 1 426 ? 8.586 16.328 -15.141 1 68.06 426 GLY B N 1
ATOM 8597 C CA . GLY B 1 426 ? 9.07 15.992 -16.469 1 68.06 426 GLY B CA 1
ATOM 8598 C C . GLY B 1 426 ? 10.445 16.562 -16.766 1 68.06 426 GLY B C 1
ATOM 8599 O O . GLY B 1 426 ? 10.859 17.547 -16.156 1 68.06 426 GLY B O 1
ATOM 8600 N N . VAL B 1 427 ? 11.305 15.758 -17.406 1 52.94 427 VAL B N 1
ATOM 8601 C CA . VAL B 1 427 ? 12.594 16.25 -17.875 1 52.94 427 VAL B CA 1
ATOM 8602 C C . VAL B 1 427 ? 12.414 17.594 -18.562 1 52.94 427 VAL B C 1
ATOM 8604 O O . VAL B 1 427 ? 13.234 18.5 -18.406 1 52.94 427 VAL B O 1
ATOM 8607 N N . SER B 1 428 ? 11.336 17.688 -19.359 1 42.91 428 SER B N 1
ATOM 8608 C CA . SER B 1 428 ? 11.18 18.938 -20.094 1 42.91 428 SER B CA 1
ATOM 8609 C C . SER B 1 428 ? 10.852 20.094 -19.156 1 42.91 428 SER B C 1
ATOM 8611 O O . SER B 1 428 ? 11.164 21.25 -19.438 1 42.91 428 SER B O 1
ATOM 8613 N N . ASP B 1 429 ? 10.109 19.875 -18.156 1 39.25 429 ASP B N 1
ATOM 8614 C CA . ASP B 1 429 ? 9.711 20.953 -17.25 1 39.25 429 ASP B CA 1
ATOM 8615 C C . ASP B 1 429 ? 10.836 21.281 -16.281 1 39.25 429 ASP B C 1
ATOM 8617 O O . ASP B 1 429 ? 10.766 22.297 -15.57 1 39.25 429 ASP B O 1
ATOM 8621 N N . ALA B 1 430 ? 11.672 20.297 -16.094 1 39.31 430 ALA B N 1
ATOM 8622 C CA . ALA B 1 430 ? 12.875 20.594 -15.312 1 39.31 430 ALA B CA 1
ATOM 8623 C C . ALA B 1 430 ? 13.742 21.641 -16.016 1 39.31 430 ALA B C 1
ATOM 8625 O O . ALA B 1 430 ? 14.148 21.453 -17.156 1 39.31 430 ALA B O 1
ATOM 8626 N N . GLN B 1 431 ? 13.555 22.875 -15.797 1 34.16 431 GLN B N 1
ATOM 8627 C CA . GLN B 1 431 ? 14.398 23.953 -16.297 1 34.16 431 GLN B CA 1
ATOM 8628 C C . GLN B 1 431 ? 15.883 23.609 -16.125 1 34.16 431 GLN B C 1
ATOM 8630 O O . GLN B 1 431 ? 16.406 23.625 -15.008 1 34.16 431 GLN B O 1
ATOM 8635 N N . VAL B 1 432 ? 16.328 22.688 -16.922 1 39.53 432 VAL B N 1
ATOM 8636 C CA . VAL B 1 432 ? 17.781 22.672 -16.922 1 39.53 432 VAL B CA 1
ATOM 8637 C C . VAL B 1 432 ? 18.312 24.109 -16.953 1 39.53 432 VAL B C 1
ATOM 8639 O O . VAL B 1 432 ? 18.062 24.844 -17.906 1 39.53 432 VAL B O 1
ATOM 8642 N N . THR B 1 433 ? 18.453 24.625 -15.883 1 39.28 433 THR B N 1
ATOM 8643 C CA . THR B 1 433 ? 19.141 25.906 -15.883 1 39.28 433 THR B CA 1
ATOM 8644 C C . THR B 1 433 ? 20.234 25.922 -16.953 1 39.28 433 THR B C 1
ATOM 8646 O O . THR B 1 433 ? 20.938 24.938 -17.141 1 39.28 433 THR B O 1
ATOM 8649 N N . PRO B 1 434 ? 20.281 27 -17.719 1 34.47 434 PRO B N 1
ATOM 8650 C CA . PRO B 1 434 ? 21.297 27.141 -18.766 1 34.47 434 PRO B CA 1
ATOM 8651 C C . PRO B 1 434 ? 22.703 26.781 -18.281 1 34.47 434 PRO B C 1
ATOM 8653 O O . PRO B 1 434 ? 23.172 27.344 -17.297 1 34.47 434 PRO B O 1
ATOM 8656 N N . VAL B 1 435 ? 23 25.531 -18.469 1 40.5 435 VAL B N 1
ATOM 8657 C CA . VAL B 1 435 ? 24.391 25.094 -18.359 1 40.5 435 VAL B CA 1
ATOM 8658 C C . VAL B 1 435 ? 25.25 25.891 -19.344 1 40.5 435 VAL B C 1
ATOM 8660 O O . VAL B 1 435 ? 24.906 26.031 -20.516 1 40.5 435 VAL B O 1
ATOM 8663 N N . THR B 1 436 ? 25.984 26.891 -18.953 1 38.56 436 THR B N 1
ATOM 8664 C CA . THR B 1 436 ? 26.953 27.484 -19.875 1 38.56 436 THR B CA 1
ATOM 8665 C C . THR B 1 436 ? 28.094 26.531 -20.141 1 38.56 436 THR B C 1
ATOM 8667 O O . THR B 1 436 ? 28.688 25.984 -19.219 1 38.56 436 THR B O 1
ATOM 8670 N N . TYR B 1 437 ? 27.875 25.812 -21.203 1 41.22 437 TYR B N 1
ATOM 8671 C CA . TYR B 1 437 ? 29.047 25.078 -21.672 1 41.22 437 TYR B CA 1
ATOM 8672 C C . TYR B 1 437 ? 30.078 26.031 -22.281 1 41.22 437 TYR B C 1
ATOM 8674 O O . TYR B 1 437 ? 29.734 26.906 -23.078 1 41.22 437 TYR B O 1
ATOM 8682 N N . THR B 1 438 ? 31.047 26.391 -21.641 1 42.34 438 THR B N 1
ATOM 8683 C CA . THR B 1 438 ? 32.031 27.297 -22.266 1 42.34 438 THR B CA 1
ATOM 8684 C C . THR B 1 438 ? 32.719 26.609 -23.422 1 42.34 438 THR B C 1
ATOM 8686 O O . THR B 1 438 ? 33.406 27.266 -24.219 1 42.34 438 THR B O 1
ATOM 8689 N N . SER B 1 439 ? 32.969 25.328 -23.375 1 37 439 SER B N 1
ATOM 8690 C CA . SER B 1 439 ? 33.719 24.812 -24.516 1 37 439 SER B CA 1
ATOM 8691 C C . SER B 1 439 ? 32.812 24.094 -25.5 1 37 439 SER B C 1
ATOM 8693 O O . SER B 1 439 ? 31.922 23.359 -25.094 1 37 439 SER B O 1
ATOM 8695 N N . ASP B 1 440 ? 32.531 24.641 -26.672 1 36.62 440 ASP B N 1
ATOM 8696 C CA . ASP B 1 440 ? 31.781 24.172 -27.828 1 36.62 440 ASP B CA 1
ATOM 8697 C C . ASP B 1 440 ? 32.094 22.703 -28.125 1 36.62 440 ASP B C 1
ATOM 8699 O O . ASP B 1 440 ? 31.484 22.109 -29.016 1 36.62 440 ASP B O 1
ATOM 8703 N N . THR B 1 441 ? 33.312 22.219 -27.984 1 36.19 441 THR B N 1
ATOM 8704 C CA . THR B 1 441 ? 33.781 21.016 -28.672 1 36.19 441 THR B CA 1
ATOM 8705 C C . THR B 1 441 ? 33.094 19.781 -28.094 1 36.19 441 THR B C 1
ATOM 8707 O O . THR B 1 441 ? 33.5 18.656 -28.359 1 36.19 441 THR B O 1
ATOM 8710 N N . SER B 1 442 ? 32.344 19.828 -27.094 1 40.19 442 SER B N 1
ATOM 8711 C CA . SER B 1 442 ? 32.312 18.5 -26.469 1 40.19 442 SER B CA 1
ATOM 8712 C C . SER B 1 442 ? 31.297 17.594 -27.172 1 40.19 442 SER B C 1
ATOM 8714 O O . SER B 1 442 ? 30.094 17.828 -27.109 1 40.19 442 SER B O 1
ATOM 8716 N N . GLU B 1 443 ? 31.641 17.078 -28.344 1 39.56 443 GLU B N 1
ATOM 8717 C CA . GLU B 1 443 ? 30.922 15.961 -28.953 1 39.56 443 GLU B CA 1
ATOM 8718 C C . GLU B 1 443 ? 30.469 14.961 -27.891 1 39.56 443 GLU B C 1
ATOM 8720 O O . GLU B 1 443 ? 31.188 14.688 -26.938 1 39.56 443 GLU B O 1
ATOM 8725 N N . PRO B 1 444 ? 29.219 14.828 -27.781 1 44.69 444 PRO B N 1
ATOM 8726 C CA . PRO B 1 444 ? 28.812 13.727 -26.906 1 44.69 444 PRO B CA 1
ATOM 8727 C C . PRO B 1 444 ? 29.75 12.523 -27 1 44.69 444 PRO B C 1
ATOM 8729 O O . PRO B 1 444 ? 30.266 12.219 -28.078 1 44.69 444 PRO B O 1
ATOM 8732 N N . SER B 1 445 ? 30.594 12.227 -26.094 1 44.03 445 SER B N 1
ATOM 8733 C CA . SER B 1 445 ? 31.391 11.008 -26.125 1 44.03 445 SER B CA 1
ATOM 8734 C C . SER B 1 445 ? 30.625 9.852 -26.734 1 44.03 445 SER B C 1
ATOM 8736 O O . SER B 1 445 ? 29.391 9.828 -26.703 1 44.03 445 SER B O 1
ATOM 8738 N N . ASP B 1 446 ? 31.281 9.039 -27.578 1 38.56 446 ASP B N 1
ATOM 8739 C CA . ASP B 1 446 ? 30.859 7.879 -28.375 1 38.56 446 ASP B CA 1
ATOM 8740 C C . ASP B 1 446 ? 30.031 6.918 -27.531 1 38.56 446 ASP B C 1
ATOM 8742 O O . ASP B 1 446 ? 30.469 6.461 -26.484 1 38.56 446 ASP B O 1
ATOM 8746 N N . ARG B 1 447 ? 28.844 6.895 -27.688 1 44.94 447 ARG B N 1
ATOM 8747 C CA . ARG B 1 447 ? 27.891 5.887 -27.25 1 44.94 447 ARG B CA 1
ATOM 8748 C C . ARG B 1 447 ? 28.531 4.504 -27.219 1 44.94 447 ARG B C 1
ATOM 8750 O O . ARG B 1 447 ? 27.906 3.527 -26.797 1 44.94 447 ARG B O 1
ATOM 8757 N N . SER B 1 448 ? 29.609 4.348 -28 1 43.44 448 SER B N 1
ATOM 8758 C CA . SER B 1 448 ? 30.188 3.021 -28.203 1 43.44 448 SER B CA 1
ATOM 8759 C C . SER B 1 448 ? 30.656 2.416 -26.875 1 43.44 448 SER B C 1
ATOM 8761 O O . SER B 1 448 ? 30.688 1.194 -26.734 1 43.44 448 SER B O 1
ATOM 8763 N N . GLU B 1 449 ? 31.234 3.17 -26.016 1 43.41 449 GLU B N 1
ATOM 8764 C CA . GLU B 1 449 ? 31.812 2.584 -24.797 1 43.41 449 GLU B CA 1
ATOM 8765 C C . GLU B 1 449 ? 30.719 2.213 -23.812 1 43.41 449 GLU B C 1
ATOM 8767 O O . GLU B 1 449 ? 30.984 1.615 -22.766 1 43.41 449 GLU B O 1
ATOM 8772 N N . LEU B 1 450 ? 29.594 2.807 -23.922 1 48.44 450 LEU B N 1
ATOM 8773 C CA . LEU B 1 450 ? 28.516 2.602 -22.969 1 48.44 450 LEU B CA 1
ATOM 8774 C C . LEU B 1 450 ? 28.078 1.138 -22.938 1 48.44 450 LEU B C 1
ATOM 8776 O O . LEU B 1 450 ? 27.562 0.665 -21.922 1 48.44 450 LEU B O 1
ATOM 8780 N N . GLY B 1 451 ? 28.188 0.428 -24.109 1 49.91 451 GLY B N 1
ATOM 8781 C CA . GLY B 1 451 ? 27.562 -0.857 -24.375 1 49.91 451 GLY B CA 1
ATOM 8782 C C . GLY B 1 451 ? 28.125 -1.979 -23.516 1 49.91 451 GLY B C 1
ATOM 8783 O O . GLY B 1 451 ? 27.391 -2.891 -23.125 1 49.91 451 GLY B O 1
ATOM 8784 N N . SER B 1 452 ? 29.469 -1.939 -23.188 1 57.88 452 SER B N 1
ATOM 8785 C CA . SER B 1 452 ? 29.953 -3.211 -22.672 1 57.88 452 SER B CA 1
ATOM 8786 C C . SER B 1 452 ? 29.734 -3.318 -21.156 1 57.88 452 SER B C 1
ATOM 8788 O O . SER B 1 452 ? 29.609 -4.422 -20.625 1 57.88 452 SER B O 1
ATOM 8790 N N . ASP B 1 453 ? 29.391 -2.168 -20.391 1 84.88 453 ASP B N 1
ATOM 8791 C CA . ASP B 1 453 ? 29.281 -2.297 -18.953 1 84.88 453 ASP B CA 1
ATOM 8792 C C . ASP B 1 453 ? 27.938 -1.772 -18.453 1 84.88 453 ASP B C 1
ATOM 8794 O O . ASP B 1 453 ? 27.891 -0.907 -17.578 1 84.88 453 ASP B O 1
ATOM 8798 N N . ALA B 1 454 ? 26.891 -2.172 -19.156 1 92.56 454 ALA B N 1
ATOM 8799 C CA . ALA B 1 454 ? 25.547 -1.79 -18.75 1 92.56 454 ALA B CA 1
ATOM 8800 C C . ALA B 1 454 ? 24.625 -3.01 -18.672 1 92.56 454 ALA B C 1
ATOM 8802 O O . ALA B 1 454 ? 24.891 -4.031 -19.328 1 92.56 454 ALA B O 1
ATOM 8803 N N . VAL B 1 455 ? 23.719 -2.912 -17.828 1 93.69 455 VAL B N 1
ATOM 8804 C CA . VAL B 1 455 ? 22.688 -3.928 -17.703 1 93.69 455 VAL B CA 1
ATOM 8805 C C . VAL B 1 455 ? 21.453 -3.502 -18.5 1 93.69 455 VAL B C 1
ATOM 8807 O O . VAL B 1 455 ? 20.891 -2.432 -18.25 1 93.69 455 VAL B O 1
ATOM 8810 N N . VAL B 1 456 ? 21.047 -4.309 -19.469 1 92.62 456 VAL B N 1
ATOM 8811 C CA . VAL B 1 456 ? 19.906 -3.961 -20.297 1 92.62 456 VAL B CA 1
ATOM 8812 C C . VAL B 1 456 ? 18.625 -4.496 -19.672 1 92.62 456 VAL B C 1
ATOM 8814 O O . VAL B 1 456 ? 18.516 -5.688 -19.375 1 92.62 456 VAL B O 1
ATOM 8817 N N . VAL B 1 457 ? 17.672 -3.631 -19.438 1 92.69 457 VAL B N 1
ATOM 8818 C CA . VAL B 1 457 ? 16.344 -3.967 -18.953 1 92.69 457 VAL B CA 1
ATOM 8819 C C . VAL B 1 457 ? 15.367 -3.988 -20.141 1 92.69 457 VAL B C 1
ATOM 8821 O O . VAL B 1 457 ? 15.211 -2.986 -20.844 1 92.69 457 VAL B O 1
ATOM 8824 N N . PRO B 1 458 ? 14.734 -5.07 -20.438 1 92.62 458 PRO B N 1
ATOM 8825 C CA . PRO B 1 458 ? 13.836 -5.168 -21.594 1 92.62 458 PRO B CA 1
ATOM 8826 C C . PRO B 1 458 ? 12.586 -4.301 -21.438 1 92.62 458 PRO B C 1
ATOM 8828 O O . PRO B 1 458 ? 12.18 -3.988 -20.312 1 92.62 458 PRO B O 1
ATOM 8831 N N . ALA B 1 459 ? 12.047 -3.9 -22.625 1 93.44 459 ALA B N 1
ATOM 8832 C CA . ALA B 1 459 ? 10.75 -3.227 -22.625 1 93.44 459 ALA B CA 1
ATOM 8833 C C . ALA B 1 459 ? 9.648 -4.145 -22.109 1 93.44 459 ALA B C 1
ATOM 8835 O O . ALA B 1 459 ? 9.766 -5.371 -22.172 1 93.44 459 ALA B O 1
ATOM 8836 N N . GLY B 1 460 ? 8.617 -3.59 -21.5 1 91.69 460 GLY B N 1
ATOM 8837 C CA . GLY B 1 460 ? 7.488 -4.383 -21.047 1 91.69 460 GLY B CA 1
ATOM 8838 C C . GLY B 1 460 ? 6.816 -3.805 -19.812 1 91.69 460 GLY B C 1
ATOM 8839 O O . GLY B 1 460 ? 7.133 -2.689 -19.391 1 91.69 460 GLY B O 1
ATOM 8840 N N . ASP B 1 461 ? 5.801 -4.578 -19.312 1 89.81 461 ASP B N 1
ATOM 8841 C CA . ASP B 1 461 ? 5.129 -4.258 -18.047 1 89.81 461 ASP B CA 1
ATOM 8842 C C . ASP B 1 461 ? 5.879 -4.844 -16.859 1 89.81 461 ASP B C 1
ATOM 8844 O O . ASP B 1 461 ? 6.422 -5.945 -16.938 1 89.81 461 ASP B O 1
ATOM 8848 N N . TYR B 1 462 ? 5.914 -4.055 -15.812 1 89.81 462 TYR B N 1
ATOM 8849 C CA . TYR B 1 462 ? 6.59 -4.504 -14.602 1 89.81 462 TYR B CA 1
ATOM 8850 C C . TYR B 1 462 ? 5.77 -4.164 -13.359 1 89.81 462 TYR B C 1
ATOM 8852 O O . TYR B 1 462 ? 5.219 -3.066 -13.258 1 89.81 462 TYR B O 1
ATOM 8860 N N . VAL B 1 463 ? 5.547 -5.098 -12.492 1 85.5 463 VAL B N 1
ATOM 8861 C CA . VAL B 1 463 ? 5.066 -4.84 -11.141 1 85.5 463 VAL B CA 1
ATOM 8862 C C . VAL B 1 463 ? 6.23 -4.926 -10.148 1 85.5 463 VAL B C 1
ATOM 8864 O O . VAL B 1 463 ? 6.77 -6.008 -9.906 1 85.5 463 VAL B O 1
ATOM 8867 N N . LEU B 1 464 ? 6.578 -3.811 -9.594 1 88.56 464 LEU B N 1
ATOM 8868 C CA . LEU B 1 464 ? 7.789 -3.734 -8.781 1 88.56 464 LEU B CA 1
ATOM 8869 C C . LEU B 1 464 ? 7.445 -3.68 -7.297 1 88.56 464 LEU B C 1
ATOM 8871 O O . LEU B 1 464 ? 6.551 -2.934 -6.891 1 88.56 464 LEU B O 1
ATOM 8875 N N . THR B 1 465 ? 8.148 -4.492 -6.562 1 84.44 465 THR B N 1
ATOM 8876 C CA . THR B 1 465 ? 8.078 -4.398 -5.109 1 84.44 465 THR B CA 1
ATOM 8877 C C . THR B 1 465 ? 9.086 -3.389 -4.582 1 84.44 465 THR B C 1
ATOM 8879 O O . THR B 1 465 ? 10.281 -3.479 -4.887 1 84.44 465 THR B O 1
ATOM 8882 N N . VAL B 1 466 ? 8.617 -2.459 -3.814 1 90.5 466 VAL B N 1
ATOM 8883 C CA . VAL B 1 466 ? 9.484 -1.446 -3.227 1 90.5 466 VAL B CA 1
ATOM 8884 C C . VAL B 1 466 ? 9.469 -1.576 -1.705 1 90.5 466 VAL B C 1
ATOM 8886 O O . VAL B 1 466 ? 8.406 -1.598 -1.086 1 90.5 466 VAL B O 1
ATOM 8889 N N . ARG B 1 467 ? 10.656 -1.708 -1.138 1 90.69 467 ARG B N 1
ATOM 8890 C CA . ARG B 1 467 ? 10.82 -1.735 0.312 1 90.69 467 ARG B CA 1
ATOM 8891 C C . ARG B 1 467 ? 11.344 -0.399 0.828 1 90.69 467 ARG B C 1
ATOM 8893 O O . ARG B 1 467 ? 12.125 0.273 0.15 1 90.69 467 ARG B O 1
ATOM 8900 N N . TYR B 1 468 ? 10.836 -0.039 1.998 1 91.19 468 TYR B N 1
ATOM 8901 C CA . TYR B 1 468 ? 11.242 1.234 2.582 1 91.19 468 TYR B CA 1
ATOM 8902 C C . TYR B 1 468 ? 10.977 1.255 4.082 1 91.19 468 TYR B C 1
ATOM 8904 O O . TYR B 1 468 ? 10.297 0.373 4.613 1 91.19 468 TYR B O 1
ATOM 8912 N N . ARG B 1 469 ? 11.594 2.184 4.727 1 90.25 469 ARG B N 1
ATOM 8913 C CA . ARG B 1 469 ? 11.289 2.449 6.129 1 90.25 469 ARG B CA 1
ATOM 8914 C C . ARG B 1 469 ? 10.211 3.521 6.262 1 90.25 469 ARG B C 1
ATOM 8916 O O . ARG B 1 469 ? 10.305 4.578 5.633 1 90.25 469 ARG B O 1
ATOM 8923 N N . ALA B 1 470 ? 9.266 3.213 7.117 1 85.62 470 ALA B N 1
ATOM 8924 C CA . ALA B 1 470 ? 8.188 4.184 7.309 1 85.62 470 ALA B CA 1
ATOM 8925 C C . ALA B 1 470 ? 8.688 5.414 8.062 1 85.62 470 ALA B C 1
ATOM 8927 O O . ALA B 1 470 ? 9.117 5.316 9.211 1 85.62 470 ALA B O 1
ATOM 8928 N N . ARG B 1 471 ? 8.68 6.527 7.422 1 87.94 471 ARG B N 1
ATOM 8929 C CA . ARG B 1 471 ? 8.969 7.828 8.023 1 87.94 471 ARG B CA 1
ATOM 8930 C C . ARG B 1 471 ? 7.758 8.75 7.953 1 87.94 471 ARG B C 1
ATOM 8932 O O . ARG B 1 471 ? 6.789 8.461 7.246 1 87.94 471 ARG B O 1
ATOM 8939 N N . GLU B 1 472 ? 7.797 9.82 8.617 1 85.94 472 GLU B N 1
ATOM 8940 C CA . GLU B 1 472 ? 6.672 10.75 8.648 1 85.94 472 GLU B CA 1
ATOM 8941 C C . GLU B 1 472 ? 6.48 11.43 7.293 1 85.94 472 GLU B C 1
ATOM 8943 O O . GLU B 1 472 ? 5.402 11.945 7 1 85.94 472 GLU B O 1
ATOM 8948 N N . THR B 1 473 ? 7.516 11.344 6.457 1 89.19 473 THR B N 1
ATOM 8949 C CA . THR B 1 473 ? 7.445 11.953 5.133 1 89.19 473 THR B CA 1
ATOM 8950 C C . THR B 1 473 ? 6.574 11.125 4.199 1 89.19 473 THR B C 1
ATOM 8952 O O . THR B 1 473 ? 6.207 11.578 3.113 1 89.19 473 THR B O 1
ATOM 8955 N N . GLY B 1 474 ? 6.219 9.938 4.707 1 84.88 474 GLY B N 1
ATOM 8956 C CA . GLY B 1 474 ? 5.48 9.039 3.838 1 84.88 474 GLY B CA 1
ATOM 8957 C C . GLY B 1 474 ? 6.293 8.555 2.65 1 84.88 474 GLY B C 1
ATOM 8958 O O . GLY B 1 474 ? 7.527 8.602 2.674 1 84.88 474 GLY B O 1
ATOM 8959 N N . MET B 1 475 ? 5.504 7.91 1.681 1 88.06 475 MET B N 1
ATOM 8960 C CA . MET B 1 475 ? 6.098 7.422 0.439 1 88.06 475 MET B CA 1
ATOM 8961 C C . MET B 1 475 ? 5.285 7.879 -0.769 1 88.06 475 MET B C 1
ATOM 8963 O O . MET B 1 475 ? 4.062 7.734 -0.792 1 88.06 475 MET B O 1
ATOM 8967 N N . TYR B 1 476 ? 5.84 8.578 -1.688 1 87.75 476 TYR B N 1
ATOM 8968 C CA . TYR B 1 476 ? 5.289 9.133 -2.92 1 87.75 476 TYR B CA 1
ATOM 8969 C C . TYR B 1 476 ? 4.219 10.172 -2.619 1 87.75 476 TYR B C 1
ATOM 8971 O O . TYR B 1 476 ? 4.508 11.375 -2.572 1 87.75 476 TYR B O 1
ATOM 8979 N N . GLN B 1 477 ? 2.834 9.789 -2.264 1 75.88 477 GLN B N 1
ATOM 8980 C CA . GLN B 1 477 ? 1.744 10.727 -2.027 1 75.88 477 GLN B CA 1
ATOM 8981 C C . GLN B 1 477 ? 1.606 11.047 -0.542 1 75.88 477 GLN B C 1
ATOM 8983 O O . GLN B 1 477 ? 0.691 11.773 -0.14 1 75.88 477 GLN B O 1
ATOM 8988 N N . GLY B 1 478 ? 2.447 10.648 0.271 1 66.12 478 GLY B N 1
ATOM 8989 C CA . GLY B 1 478 ? 2.354 10.922 1.697 1 66.12 478 GLY B CA 1
ATOM 8990 C C . GLY B 1 478 ? 1.856 9.734 2.498 1 66.12 478 GLY B C 1
ATOM 8991 O O . GLY B 1 478 ? 1.784 8.617 1.98 1 66.12 478 GLY B O 1
ATOM 8992 N N . ALA B 1 479 ? 1.709 9.953 3.826 1 63.28 479 ALA B N 1
ATOM 8993 C CA . ALA B 1 479 ? 1.173 8.922 4.715 1 63.28 479 ALA B CA 1
ATOM 8994 C C . ALA B 1 479 ? -0.352 8.883 4.652 1 63.28 479 ALA B C 1
ATOM 8996 O O . ALA B 1 479 ? -0.998 9.93 4.504 1 63.28 479 ALA B O 1
ATOM 8997 N N . PRO B 1 480 ? -0.917 7.645 4.656 1 62.53 480 PRO B N 1
ATOM 8998 C CA . PRO B 1 480 ? -2.379 7.566 4.691 1 62.53 480 PRO B CA 1
ATOM 8999 C C . PRO B 1 480 ? -2.982 8.312 5.879 1 62.53 480 PRO B C 1
ATOM 9001 O O . PRO B 1 480 ? -2.434 8.273 6.984 1 62.53 480 PRO B O 1
ATOM 9004 N N . TYR B 1 481 ? -3.988 9.109 5.512 1 65.12 481 TYR B N 1
ATOM 9005 C CA . TYR B 1 481 ? -4.664 9.852 6.57 1 65.12 481 TYR B CA 1
ATOM 9006 C C . TYR B 1 481 ? -5.469 8.922 7.465 1 65.12 481 TYR B C 1
ATOM 9008 O O . TYR B 1 481 ? -6.207 8.062 6.973 1 65.12 481 TYR B O 1
ATOM 9016 N N . VAL B 1 482 ? -5.133 8.906 8.734 1 57.97 482 VAL B N 1
ATOM 9017 C CA . VAL B 1 482 ? -5.965 8.219 9.711 1 57.97 482 VAL B CA 1
ATOM 9018 C C . VAL B 1 482 ? -6.527 9.227 10.711 1 57.97 482 VAL B C 1
ATOM 9020 O O . VAL B 1 482 ? -5.785 10.039 11.273 1 57.97 482 VAL B O 1
ATOM 9023 N N . ASP B 1 483 ? -7.82 9.234 10.641 1 58.72 483 ASP B N 1
ATOM 9024 C CA . ASP B 1 483 ? -8.469 10.148 11.578 1 58.72 483 ASP B CA 1
ATOM 9025 C C . ASP B 1 483 ? -8.234 9.727 13.023 1 58.72 483 ASP B C 1
ATOM 9027 O O . ASP B 1 483 ? -9.125 9.188 13.672 1 58.72 483 ASP B O 1
ATOM 9031 N N . GLU B 1 484 ? -6.961 9.734 13.273 1 59.38 484 GLU B N 1
ATOM 9032 C CA . GLU B 1 484 ? -6.57 9.422 14.648 1 59.38 484 GLU B CA 1
ATOM 9033 C C . GLU B 1 484 ? -6.086 10.672 15.375 1 59.38 484 GLU B C 1
ATOM 9035 O O . GLU B 1 484 ? -5.582 11.609 14.75 1 59.38 484 GLU B O 1
ATOM 9040 N N . TRP B 1 485 ? -6.637 10.695 16.609 1 50.53 485 TRP B N 1
ATOM 9041 C CA . TRP B 1 485 ? -6.258 11.867 17.406 1 50.53 485 TRP B CA 1
ATOM 9042 C C . TRP B 1 485 ? -4.746 12.07 17.375 1 50.53 485 TRP B C 1
ATOM 9044 O O . TRP B 1 485 ? -4.27 13.188 17.156 1 50.53 485 TRP B O 1
ATOM 9054 N N . LYS B 1 486 ? -4.133 11.078 17.797 1 54.53 486 LYS B N 1
ATOM 9055 C CA . LYS B 1 486 ? -2.678 11.086 17.656 1 54.53 486 LYS B CA 1
ATOM 9056 C C . LYS B 1 486 ? -2.199 9.93 16.781 1 54.53 486 LYS B C 1
ATOM 9058 O O . LYS B 1 486 ? -2.121 8.789 17.25 1 54.53 486 LYS B O 1
ATOM 9063 N N . PRO B 1 487 ? -2.289 10.086 15.547 1 51.56 487 PRO B N 1
ATOM 9064 C CA . PRO B 1 487 ? -1.797 8.938 14.781 1 51.56 487 PRO B CA 1
ATOM 9065 C C . PRO B 1 487 ? -0.477 8.391 15.328 1 51.56 487 PRO B C 1
ATOM 9067 O O . PRO B 1 487 ? 0.495 9.141 15.461 1 51.56 487 PRO B O 1
ATOM 9070 N N . LEU B 1 488 ? -0.598 7.738 16.547 1 48.59 488 LEU B N 1
ATOM 9071 C CA . LEU B 1 488 ? 0.659 7.211 17.078 1 48.59 488 LEU B CA 1
ATOM 9072 C C . LEU B 1 488 ? 1.403 6.422 16 1 48.59 488 LEU B C 1
ATOM 9074 O O . LEU B 1 488 ? 0.783 5.738 15.188 1 48.59 488 LEU B O 1
ATOM 9078 N N . PRO B 1 489 ? 2.6 6.777 15.883 1 45.38 489 PRO B N 1
ATOM 9079 C CA . PRO B 1 489 ? 3.602 6.094 15.062 1 45.38 489 PRO B CA 1
ATOM 9080 C C . PRO B 1 489 ? 3.559 4.574 15.219 1 45.38 489 PRO B C 1
ATOM 9082 O O . PRO B 1 489 ? 4.551 3.895 14.938 1 45.38 489 PRO B O 1
ATOM 9085 N N . PRO B 1 490 ? 2.705 3.979 16.172 1 46.22 490 PRO B N 1
ATOM 9086 C CA . PRO B 1 490 ? 3.252 2.635 16.375 1 46.22 490 PRO B CA 1
ATOM 9087 C C . PRO B 1 490 ? 3.84 2.043 15.086 1 46.22 490 PRO B C 1
ATOM 9089 O O . PRO B 1 490 ? 4.523 1.016 15.141 1 46.22 490 PRO B O 1
ATOM 9092 N N . ARG B 1 491 ? 3.936 2.885 14.094 1 58.34 491 ARG B N 1
ATOM 9093 C CA . ARG B 1 491 ? 4.371 2.156 12.906 1 58.34 491 ARG B CA 1
ATOM 9094 C C . ARG B 1 491 ? 5.32 3 12.062 1 58.34 491 ARG B C 1
ATOM 9096 O O . ARG B 1 491 ? 5.445 2.785 10.859 1 58.34 491 ARG B O 1
ATOM 9103 N N . LEU B 1 492 ? 5.91 3.998 13.016 1 72 492 LEU B N 1
ATOM 9104 C CA . LEU B 1 492 ? 6.992 4.691 12.328 1 72 492 LEU B CA 1
ATOM 9105 C C . LEU B 1 492 ? 8.289 3.889 12.406 1 72 492 LEU B C 1
ATOM 9107 O O . LEU B 1 492 ? 8.531 3.188 13.398 1 72 492 LEU B O 1
ATOM 9111 N N . HIS B 1 493 ? 8.953 3.949 11.484 1 78.69 493 HIS B N 1
ATOM 9112 C CA . HIS B 1 493 ? 10.312 3.445 11.312 1 78.69 493 HIS B CA 1
ATOM 9113 C C . HIS B 1 493 ? 10.312 1.938 11.07 1 78.69 493 HIS B C 1
ATOM 9115 O O . HIS B 1 493 ? 11.359 1.295 11.148 1 78.69 493 HIS B O 1
ATOM 9121 N N . ASP B 1 494 ? 9.078 1.478 10.898 1 80.06 494 ASP B N 1
ATOM 9122 C CA . ASP B 1 494 ? 9.008 0.064 10.539 1 80.06 494 ASP B CA 1
ATOM 9123 C C . ASP B 1 494 ? 9.281 -0.141 9.055 1 80.06 494 ASP B C 1
ATOM 9125 O O . ASP B 1 494 ? 9.156 0.791 8.258 1 80.06 494 ASP B O 1
ATOM 9129 N N . ALA B 1 495 ? 9.789 -1.374 8.805 1 84.56 495 ALA B N 1
ATOM 9130 C CA . ALA B 1 495 ? 9.961 -1.753 7.406 1 84.56 495 ALA B CA 1
ATOM 9131 C C . ALA B 1 495 ? 8.609 -1.94 6.715 1 84.56 495 ALA B C 1
ATOM 9133 O O . ALA B 1 495 ? 7.699 -2.545 7.281 1 84.56 495 ALA B O 1
ATOM 9134 N N . ARG B 1 496 ? 8.484 -1.351 5.578 1 82 496 ARG B N 1
ATOM 9135 C CA . ARG B 1 496 ? 7.25 -1.454 4.805 1 82 496 ARG B CA 1
ATOM 9136 C C . ARG B 1 496 ? 7.535 -1.868 3.365 1 82 496 ARG B C 1
ATOM 9138 O O . ARG B 1 496 ? 8.68 -1.796 2.91 1 82 496 ARG B O 1
ATOM 9145 N N . THR B 1 497 ? 6.473 -2.463 2.719 1 81.81 497 THR B N 1
ATOM 9146 C CA . THR B 1 497 ? 6.531 -2.869 1.318 1 81.81 497 THR B CA 1
ATOM 9147 C C . THR B 1 497 ? 5.34 -2.312 0.543 1 81.81 497 THR B C 1
ATOM 9149 O O . THR B 1 497 ? 4.234 -2.215 1.078 1 81.81 497 THR B O 1
ATOM 9152 N N . LEU B 1 498 ? 5.609 -1.794 -0.675 1 80.62 498 LEU B N 1
ATOM 9153 C CA . LEU B 1 498 ? 4.52 -1.428 -1.57 1 80.62 498 LEU B CA 1
ATOM 9154 C C . LEU B 1 498 ? 4.809 -1.885 -2.996 1 80.62 498 LEU B C 1
ATOM 9156 O O . LEU B 1 498 ? 5.934 -2.277 -3.311 1 80.62 498 LEU B O 1
ATOM 9160 N N . GLN B 1 499 ? 3.76 -1.944 -3.807 1 80.38 499 GLN B N 1
ATOM 9161 C CA . GLN B 1 499 ? 3.902 -2.322 -5.211 1 80.38 499 GLN B CA 1
ATOM 9162 C C . GLN B 1 499 ? 3.74 -1.111 -6.125 1 80.38 499 GLN B C 1
ATOM 9164 O O . GLN B 1 499 ? 2.898 -0.247 -5.875 1 80.38 499 GLN B O 1
ATOM 9169 N N . ARG B 1 500 ? 4.625 -1.037 -7.078 1 86.5 500 ARG B N 1
ATOM 9170 C CA . ARG B 1 500 ? 4.535 -0.017 -8.117 1 86.5 500 ARG B CA 1
ATOM 9171 C C . ARG B 1 500 ? 4.363 -0.65 -9.492 1 86.5 500 ARG B C 1
ATOM 9173 O O . ARG B 1 500 ? 4.988 -1.669 -9.797 1 86.5 500 ARG B O 1
ATOM 9180 N N . ASP B 1 501 ? 3.447 0.006 -10.312 1 86.44 501 ASP B N 1
ATOM 9181 C CA . ASP B 1 501 ? 3.285 -0.402 -11.703 1 86.44 501 ASP B CA 1
ATOM 9182 C C . ASP B 1 501 ? 4.191 0.411 -12.625 1 86.44 501 ASP B C 1
ATOM 9184 O O . ASP B 1 501 ? 4.199 1.643 -12.57 1 86.44 501 ASP B O 1
ATOM 9188 N N . GLY B 1 502 ? 5.031 -0.33 -13.32 1 88.31 502 GLY B N 1
ATOM 9189 C CA . GLY B 1 502 ? 5.918 0.331 -14.266 1 88.31 502 GLY B CA 1
ATOM 9190 C C . GLY B 1 502 ? 5.773 -0.191 -15.68 1 88.31 502 GLY B C 1
ATOM 9191 O O . GLY B 1 502 ? 5.449 -1.362 -15.891 1 88.31 502 GLY B O 1
ATOM 9192 N N . VAL B 1 503 ? 5.953 0.706 -16.656 1 90.19 503 VAL B N 1
ATOM 9193 C CA . VAL B 1 503 ? 5.961 0.336 -18.078 1 90.19 503 VAL B CA 1
ATOM 9194 C C . VAL B 1 503 ? 7.211 0.896 -18.75 1 90.19 503 VAL B C 1
ATOM 9196 O O . VAL B 1 503 ? 7.469 2.102 -18.688 1 90.19 503 VAL B O 1
ATOM 9199 N N . LEU B 1 504 ? 8.016 0.012 -19.25 1 92.12 504 LEU B N 1
ATOM 9200 C CA . LEU B 1 504 ? 9.109 0.43 -20.109 1 92.12 504 LEU B CA 1
ATOM 9201 C C . LEU B 1 504 ? 8.727 0.275 -21.578 1 92.12 504 LEU B C 1
ATOM 9203 O O . LEU B 1 504 ? 8.547 -0.845 -22.062 1 92.12 504 LEU B O 1
ATOM 9207 N N . THR B 1 505 ? 8.648 1.385 -22.281 1 91.12 505 THR B N 1
ATOM 9208 C CA . THR B 1 505 ? 8.227 1.363 -23.672 1 91.12 505 THR B CA 1
ATOM 9209 C C . THR B 1 505 ? 9.359 0.911 -24.578 1 91.12 505 THR B C 1
ATOM 9211 O O . THR B 1 505 ? 9.125 0.444 -25.688 1 91.12 505 THR B O 1
ATOM 9214 N N . THR B 1 506 ? 10.586 1.098 -24.141 1 92.56 506 THR B N 1
ATOM 9215 C CA . THR B 1 506 ? 11.781 0.654 -24.828 1 92.56 506 THR B CA 1
ATOM 9216 C C . THR B 1 506 ? 12.766 0.006 -23.859 1 92.56 506 THR B C 1
ATOM 9218 O O . THR B 1 506 ? 12.727 0.272 -22.656 1 92.56 506 THR B O 1
ATOM 9221 N N . PRO B 1 507 ? 13.57 -0.878 -24.422 1 93.62 507 PRO B N 1
ATOM 9222 C CA . PRO B 1 507 ? 14.633 -1.365 -23.531 1 93.62 507 PRO B CA 1
ATOM 9223 C C . PRO B 1 507 ? 15.562 -0.25 -23.062 1 93.62 507 PRO B C 1
ATOM 9225 O O . PRO B 1 507 ? 15.805 0.713 -23.797 1 93.62 507 PRO B O 1
ATOM 9228 N N . VAL B 1 508 ? 16.094 -0.375 -21.875 1 94.56 508 VAL B N 1
ATOM 9229 C CA . VAL B 1 508 ? 16.953 0.646 -21.281 1 94.56 508 VAL B CA 1
ATOM 9230 C C . VAL B 1 508 ? 18.219 0 -20.734 1 94.56 508 VAL B C 1
ATOM 9232 O O . VAL B 1 508 ? 18.156 -1.026 -20.047 1 94.56 508 VAL B O 1
ATOM 9235 N N . ALA B 1 509 ? 19.328 0.58 -21.141 1 95.56 509 ALA B N 1
ATOM 9236 C CA . ALA B 1 509 ? 20.609 0.173 -20.562 1 95.56 509 ALA B CA 1
ATOM 9237 C C . ALA B 1 509 ? 20.984 1.057 -19.375 1 95.56 509 ALA B C 1
ATOM 9239 O O . ALA B 1 509 ? 20.969 2.285 -19.484 1 95.56 509 ALA B O 1
ATOM 9240 N N . VAL B 1 510 ? 21.266 0.438 -18.219 1 96.31 510 VAL B N 1
ATOM 9241 C CA . VAL B 1 510 ? 21.703 1.165 -17.031 1 96.31 510 VAL B CA 1
ATOM 9242 C C . VAL B 1 510 ? 23.156 0.833 -16.719 1 96.31 510 VAL B C 1
ATOM 9244 O O . VAL B 1 510 ? 23.531 -0.339 -16.672 1 96.31 510 VAL B O 1
ATOM 9247 N N . ALA B 1 511 ? 23.938 1.83 -16.484 1 96.44 511 ALA B N 1
ATOM 9248 C CA . ALA B 1 511 ? 25.359 1.627 -16.203 1 96.44 511 ALA B CA 1
ATOM 9249 C C . ALA B 1 511 ? 25.547 0.744 -14.969 1 96.44 511 ALA B C 1
ATOM 9251 O O . ALA B 1 511 ? 24.844 0.898 -13.969 1 96.44 511 ALA B O 1
ATOM 9252 N N . GLU B 1 512 ? 26.531 -0.113 -15.016 1 94.06 512 GLU B N 1
ATOM 9253 C CA . GLU B 1 512 ? 26.781 -1.068 -13.945 1 94.06 512 GLU B CA 1
ATOM 9254 C C . GLU B 1 512 ? 27.359 -0.374 -12.719 1 94.06 512 GLU B C 1
ATOM 9256 O O . GLU B 1 512 ? 27.203 -0.856 -11.594 1 94.06 512 GLU B O 1
ATOM 9261 N N . ARG B 1 513 ? 28.016 0.738 -13.008 1 93.69 513 ARG B N 1
ATOM 9262 C CA . ARG B 1 513 ? 28.719 1.403 -11.922 1 93.69 513 ARG B CA 1
ATOM 9263 C C . ARG B 1 513 ? 28.344 2.883 -11.852 1 93.69 513 ARG B C 1
ATOM 9265 O O . ARG B 1 513 ? 27.906 3.465 -12.852 1 93.69 513 ARG B O 1
ATOM 9272 N N . GLU B 1 514 ? 28.594 3.48 -10.656 1 96.44 514 GLU B N 1
ATOM 9273 C CA . GLU B 1 514 ? 28.453 4.926 -10.492 1 96.44 514 GLU B CA 1
ATOM 9274 C C . GLU B 1 514 ? 29.531 5.676 -11.273 1 96.44 514 GLU B C 1
ATOM 9276 O O . GLU B 1 514 ? 30.625 5.16 -11.477 1 96.44 514 GLU B O 1
ATOM 9281 N N . VAL B 1 515 ? 29.188 6.824 -11.672 1 97.31 515 VAL B N 1
ATOM 9282 C CA . VAL B 1 515 ? 30.172 7.719 -12.289 1 97.31 515 VAL B CA 1
ATOM 9283 C C . VAL B 1 515 ? 31.266 8.047 -11.289 1 97.31 515 VAL B C 1
ATOM 9285 O O . VAL B 1 515 ? 30.984 8.398 -10.141 1 97.31 515 VAL B O 1
ATOM 9288 N N . THR B 1 516 ? 32.5 7.984 -11.719 1 97.56 516 THR B N 1
ATOM 9289 C CA . THR B 1 516 ? 33.625 8.18 -10.828 1 97.56 516 THR B CA 1
ATOM 9290 C C . THR B 1 516 ? 34.062 9.641 -10.836 1 97.56 516 THR B C 1
ATOM 9292 O O . THR B 1 516 ? 33.656 10.422 -11.695 1 97.56 516 THR B O 1
ATOM 9295 N N . ASN B 1 517 ? 34.938 9.977 -9.852 1 98.25 517 ASN B N 1
ATOM 9296 C CA . ASN B 1 517 ? 35.562 11.297 -9.812 1 98.25 517 ASN B CA 1
ATOM 9297 C C . ASN B 1 517 ? 36.344 11.594 -11.086 1 98.25 517 ASN B C 1
ATOM 9299 O O . ASN B 1 517 ? 36.281 12.703 -11.617 1 98.25 517 ASN B O 1
ATOM 9303 N N . ALA B 1 518 ? 37.062 10.609 -11.562 1 96.94 518 ALA B N 1
ATOM 9304 C CA . ALA B 1 518 ? 37.875 10.781 -12.766 1 96.94 518 ALA B CA 1
ATOM 9305 C C . ALA B 1 518 ? 37 11.086 -13.977 1 96.94 518 ALA B C 1
ATOM 9307 O O . ALA B 1 518 ? 37.344 11.945 -14.789 1 96.94 518 ALA B O 1
ATOM 9308 N N . GLN B 1 519 ? 35.969 10.32 -14.078 1 95.75 519 GLN B N 1
ATOM 9309 C CA . GLN B 1 519 ? 35.062 10.523 -15.203 1 95.75 519 GLN B CA 1
ATOM 9310 C C . GLN B 1 519 ? 34.438 11.914 -15.156 1 95.75 519 GLN B C 1
ATOM 9312 O O . GLN B 1 519 ? 34.312 12.578 -16.188 1 95.75 519 GLN B O 1
ATOM 9317 N N . PHE B 1 520 ? 34.031 12.359 -14 1 97.19 520 PHE B N 1
ATOM 9318 C CA . PHE B 1 520 ? 33.375 13.672 -13.875 1 97.19 520 PHE B CA 1
ATOM 9319 C C . PHE B 1 520 ? 34.406 14.781 -14.156 1 97.19 520 PHE B C 1
ATOM 9321 O O . PHE B 1 520 ? 34.031 15.805 -14.742 1 97.19 520 PHE B O 1
ATOM 9328 N N . ALA B 1 521 ? 35.625 14.586 -13.742 1 96.88 521 ALA B N 1
ATOM 9329 C CA . ALA B 1 521 ? 36.688 15.547 -14.062 1 96.88 521 ALA B CA 1
ATOM 9330 C C . ALA B 1 521 ? 36.844 15.711 -15.57 1 96.88 521 ALA B C 1
ATOM 9332 O O . ALA B 1 521 ? 37.031 16.828 -16.062 1 96.88 521 ALA B O 1
ATOM 9333 N N . ALA B 1 522 ? 36.781 14.617 -16.219 1 94.56 522 ALA B N 1
ATOM 9334 C CA . ALA B 1 522 ? 36.875 14.656 -17.672 1 94.56 522 ALA B CA 1
ATOM 9335 C C . ALA B 1 522 ? 35.719 15.461 -18.266 1 94.56 522 ALA B C 1
ATOM 9337 O O . ALA B 1 522 ? 35.938 16.203 -19.234 1 94.56 522 ALA B O 1
ATOM 9338 N N . PHE B 1 523 ? 34.656 15.336 -17.703 1 95.5 523 PHE B N 1
ATOM 9339 C CA . PHE B 1 523 ? 33.469 16.078 -18.109 1 95.5 523 PHE B CA 1
ATOM 9340 C C . PHE B 1 523 ? 33.656 17.578 -17.938 1 95.5 523 PHE B C 1
ATOM 9342 O O . PHE B 1 523 ? 33.375 18.344 -18.859 1 95.5 523 PHE B O 1
ATOM 9349 N N . LEU B 1 524 ? 34.062 17.922 -16.797 1 96.06 524 LEU B N 1
ATOM 9350 C CA . LEU B 1 524 ? 34.312 19.328 -16.531 1 96.06 524 LEU B CA 1
ATOM 9351 C C . LEU B 1 524 ? 35.312 19.906 -17.516 1 96.06 524 LEU B C 1
ATOM 9353 O O . LEU B 1 524 ? 35.125 21 -18.031 1 96.06 524 LEU B O 1
ATOM 9357 N N . GLU B 1 525 ? 36.375 19.156 -17.812 1 93.88 525 GLU B N 1
ATOM 9358 C CA . GLU B 1 525 ? 37.406 19.609 -18.719 1 93.88 525 GLU B CA 1
ATOM 9359 C C . GLU B 1 525 ? 36.875 19.75 -20.141 1 93.88 525 GLU B C 1
ATOM 9361 O O . GLU B 1 525 ? 37.219 20.719 -20.844 1 93.88 525 GLU B O 1
ATOM 9366 N N . ALA B 1 526 ? 36.094 18.828 -20.438 1 92.94 526 ALA B N 1
ATOM 9367 C CA . ALA B 1 526 ? 35.594 18.781 -21.812 1 92.94 526 ALA B CA 1
ATOM 9368 C C . ALA B 1 526 ? 34.531 19.859 -22.047 1 92.94 526 ALA B C 1
ATOM 9370 O O . ALA B 1 526 ? 34.438 20.391 -23.156 1 92.94 526 ALA B O 1
ATOM 9371 N N . THR B 1 527 ? 33.719 20.203 -21.031 1 93.75 527 THR B N 1
ATOM 9372 C CA . THR B 1 527 ? 32.531 21 -21.297 1 93.75 527 THR B CA 1
ATOM 9373 C C . THR B 1 527 ? 32.625 22.375 -20.656 1 93.75 527 THR B C 1
ATOM 9375 O O . THR B 1 527 ? 31.922 23.312 -21.031 1 93.75 527 THR B O 1
ATOM 9378 N N . GLY B 1 528 ? 33.438 22.469 -19.656 1 93.75 528 GLY B N 1
ATOM 9379 C CA . GLY B 1 528 ? 33.469 23.703 -18.875 1 93.75 528 GLY B CA 1
ATOM 9380 C C . GLY B 1 528 ? 32.219 23.906 -18.047 1 93.75 528 GLY B C 1
ATOM 9381 O O . GLY B 1 528 ? 31.875 25.031 -17.672 1 93.75 528 GLY B O 1
ATOM 9382 N N . TYR B 1 529 ? 31.516 22.906 -17.688 1 94.75 529 TYR B N 1
ATOM 9383 C CA . TYR B 1 529 ? 30.266 22.953 -16.969 1 94.75 529 TYR B CA 1
ATOM 9384 C C . TYR B 1 529 ? 30.422 23.672 -15.633 1 94.75 529 TYR B C 1
ATOM 9386 O O . TYR B 1 529 ? 31.391 23.438 -14.906 1 94.75 529 TYR B O 1
ATOM 9394 N N . ALA B 1 530 ? 29.469 24.562 -15.414 1 94.31 530 ALA B N 1
ATOM 9395 C CA . ALA B 1 530 ? 29.297 25.234 -14.133 1 94.31 530 ALA B CA 1
ATOM 9396 C C . ALA B 1 530 ? 27.828 25.266 -13.727 1 94.31 530 ALA B C 1
ATOM 9398 O O . ALA B 1 530 ? 26.969 25.734 -14.484 1 94.31 530 ALA B O 1
ATOM 9399 N N . PRO B 1 531 ? 27.594 24.766 -12.531 1 94.88 531 PRO B N 1
ATOM 9400 C CA . PRO B 1 531 ? 26.188 24.766 -12.125 1 94.88 531 PRO B CA 1
ATOM 9401 C C . PRO B 1 531 ? 25.656 26.172 -11.859 1 94.88 531 PRO B C 1
ATOM 9403 O O . PRO B 1 531 ? 26.422 27.078 -11.531 1 94.88 531 PRO B O 1
ATOM 9406 N N . ALA B 1 532 ? 24.359 26.312 -11.977 1 91.06 532 ALA B N 1
ATOM 9407 C CA . ALA B 1 532 ? 23.719 27.578 -11.68 1 91.06 532 ALA B CA 1
ATOM 9408 C C . ALA B 1 532 ? 23.922 27.969 -10.219 1 91.06 532 ALA B C 1
ATOM 9410 O O . ALA B 1 532 ? 24.062 29.156 -9.906 1 91.06 532 ALA B O 1
ATOM 9411 N N . GLN B 1 533 ? 23.891 27.031 -9.367 1 93.06 533 GLN B N 1
ATOM 9412 C CA . GLN B 1 533 ? 24.188 27.188 -7.949 1 93.06 533 GLN B CA 1
ATOM 9413 C C . GLN B 1 533 ? 25.5 26.5 -7.582 1 93.06 533 GLN B C 1
ATOM 9415 O O . GLN B 1 533 ? 25.531 25.281 -7.348 1 93.06 533 GLN B O 1
ATOM 9420 N N . PRO B 1 534 ? 26.5 27.266 -7.441 1 95.06 534 PRO B N 1
ATOM 9421 C CA . PRO B 1 534 ? 27.812 26.641 -7.25 1 95.06 534 PRO B CA 1
ATOM 9422 C C . PRO B 1 534 ? 28.047 26.219 -5.805 1 95.06 534 PRO B C 1
ATOM 9424 O O . PRO B 1 534 ? 29.031 25.516 -5.52 1 95.06 534 PRO B O 1
ATOM 9427 N N . HIS B 1 535 ? 27.188 26.625 -4.906 1 96.5 535 HIS B N 1
ATOM 9428 C CA . HIS B 1 535 ? 27.391 26.328 -3.492 1 96.5 535 HIS B CA 1
ATOM 9429 C C . HIS B 1 535 ? 27.562 24.828 -3.258 1 96.5 535 HIS B C 1
ATOM 9431 O O . HIS B 1 535 ? 26.75 24.031 -3.713 1 96.5 535 HIS B O 1
ATOM 9437 N N . ARG B 1 536 ? 28.688 24.391 -2.592 1 97.12 536 ARG B N 1
ATOM 9438 C CA . ARG B 1 536 ? 29.062 23.047 -2.16 1 97.12 536 ARG B CA 1
ATOM 9439 C C . ARG B 1 536 ? 29.375 22.156 -3.355 1 97.12 536 ARG B C 1
ATOM 9441 O O . ARG B 1 536 ? 29.547 20.938 -3.205 1 97.12 536 ARG B O 1
ATOM 9448 N N . PHE B 1 537 ? 29.438 22.734 -4.574 1 97.75 537 PHE B N 1
ATOM 9449 C CA . PHE B 1 537 ? 29.766 21.953 -5.762 1 97.75 537 PHE B CA 1
ATOM 9450 C C . PHE B 1 537 ? 31.172 21.375 -5.656 1 97.75 537 PHE B C 1
ATOM 9452 O O . PHE B 1 537 ? 32.156 22.125 -5.57 1 97.75 537 PHE B O 1
ATOM 9459 N N . LEU B 1 538 ? 31.234 20.047 -5.598 1 98.25 538 LEU B N 1
ATOM 9460 C CA . LEU B 1 538 ? 32.5 19.281 -5.516 1 98.25 538 LEU B CA 1
ATOM 9461 C C . LEU B 1 538 ? 33.344 19.797 -4.375 1 98.25 538 LEU B C 1
ATOM 9463 O O . LEU B 1 538 ? 34.562 19.938 -4.535 1 98.25 538 LEU B O 1
ATOM 9467 N N . ALA B 1 539 ? 32.75 20.016 -3.277 1 96.5 539 ALA B N 1
ATOM 9468 C CA . ALA B 1 539 ? 33.406 20.625 -2.119 1 96.5 539 ALA B CA 1
ATOM 9469 C C . ALA B 1 539 ? 34.531 19.734 -1.586 1 96.5 539 ALA B C 1
ATOM 9471 O O . ALA B 1 539 ? 35.406 20.219 -0.898 1 96.5 539 ALA B O 1
ATOM 9472 N N . HIS B 1 540 ? 34.5 18.469 -1.865 1 96.12 540 HIS B N 1
ATOM 9473 C CA . HIS B 1 540 ? 35.5 17.547 -1.346 1 96.12 540 HIS B CA 1
ATOM 9474 C C . HIS B 1 540 ? 36.75 17.531 -2.227 1 96.12 540 HIS B C 1
ATOM 9476 O O . HIS B 1 540 ? 37.75 16.906 -1.878 1 96.12 540 HIS B O 1
ATOM 9482 N N . TRP B 1 541 ? 36.594 18.141 -3.41 1 97.06 541 TRP B N 1
ATOM 9483 C CA . TRP B 1 541 ? 37.75 18.219 -4.309 1 97.06 541 TRP B CA 1
ATOM 9484 C C . TRP B 1 541 ? 38.688 19.328 -3.863 1 97.06 541 TRP B C 1
ATOM 9486 O O . TRP B 1 541 ? 38.312 20.234 -3.131 1 97.06 541 TRP B O 1
ATOM 9496 N N . SER B 1 542 ? 39.969 19.203 -4.273 1 93.19 542 SER B N 1
ATOM 9497 C CA . SER B 1 542 ? 41 20.219 -4.035 1 93.19 542 SER B CA 1
ATOM 9498 C C . SER B 1 542 ? 41.531 20.75 -5.348 1 93.19 542 SER B C 1
ATOM 9500 O O . SER B 1 542 ? 41.938 19.984 -6.223 1 93.19 542 SER B O 1
ATOM 9502 N N . ASP B 1 543 ? 41.562 22.078 -5.477 1 90.12 543 ASP B N 1
ATOM 9503 C CA . ASP B 1 543 ? 42.062 22.766 -6.656 1 90.12 543 ASP B CA 1
ATOM 9504 C C . ASP B 1 543 ? 41.406 22.266 -7.926 1 90.12 543 ASP B C 1
ATOM 9506 O O . ASP B 1 543 ? 42.062 21.969 -8.922 1 90.12 543 ASP B O 1
ATOM 9510 N N . GLY B 1 544 ? 40.125 21.953 -7.766 1 90.25 544 GLY B N 1
ATOM 9511 C CA . GLY B 1 544 ? 39.312 21.578 -8.914 1 90.25 544 GLY B CA 1
ATOM 9512 C C . GLY B 1 544 ? 39.531 20.156 -9.383 1 90.25 544 GLY B C 1
ATOM 9513 O O . GLY B 1 544 ? 39.125 19.781 -10.477 1 90.25 544 GLY B O 1
ATOM 9514 N N . ARG B 1 545 ? 40.219 19.391 -8.625 1 93.75 545 ARG B N 1
ATOM 9515 C CA . ARG B 1 545 ? 40.531 18.016 -8.984 1 93.75 545 ARG B CA 1
ATOM 9516 C C . ARG B 1 545 ? 40.219 17.062 -7.82 1 93.75 545 ARG B C 1
ATOM 9518 O O . ARG B 1 545 ? 40.219 17.484 -6.66 1 93.75 545 ARG B O 1
ATOM 9525 N N . PRO B 1 546 ? 39.906 15.828 -8.211 1 96.44 546 PRO B N 1
ATOM 9526 C CA . PRO B 1 546 ? 39.719 14.852 -7.133 1 96.44 546 PRO B CA 1
ATOM 9527 C C . PRO B 1 546 ? 40.969 14.656 -6.281 1 96.44 546 PRO B C 1
ATOM 9529 O O . PRO B 1 546 ? 42.094 14.758 -6.793 1 96.44 546 PRO B O 1
ATOM 9532 N N . ALA B 1 547 ? 40.781 14.383 -5.02 1 94.56 547 ALA B N 1
ATOM 9533 C CA . ALA B 1 547 ? 41.938 14.039 -4.168 1 94.56 547 ALA B CA 1
ATOM 9534 C C . ALA B 1 547 ? 42.656 12.805 -4.691 1 94.56 547 ALA B C 1
ATOM 9536 O O . ALA B 1 547 ? 42 11.875 -5.207 1 94.56 547 ALA B O 1
ATOM 9537 N N . ALA B 1 548 ? 43.969 12.781 -4.465 1 93.94 548 ALA B N 1
ATOM 9538 C CA . ALA B 1 548 ? 44.75 11.641 -4.934 1 93.94 548 ALA B CA 1
ATOM 9539 C C . ALA B 1 548 ? 44.25 10.344 -4.312 1 93.94 548 ALA B C 1
ATOM 9541 O O . ALA B 1 548 ? 44 10.273 -3.105 1 93.94 548 ALA B O 1
ATOM 9542 N N . GLY B 1 549 ? 44.062 9.391 -5.156 1 94.81 549 GLY B N 1
ATOM 9543 C CA . GLY B 1 549 ? 43.656 8.078 -4.66 1 94.81 549 GLY B CA 1
ATOM 9544 C C . GLY B 1 549 ? 42.156 7.871 -4.691 1 94.81 549 GLY B C 1
ATOM 9545 O O . GLY B 1 549 ? 41.656 6.762 -4.457 1 94.81 549 GLY B O 1
ATOM 9546 N N . THR B 1 550 ? 41.344 8.898 -4.98 1 96.62 550 THR B N 1
ATOM 9547 C CA . THR B 1 550 ? 39.875 8.789 -4.961 1 96.62 550 THR B CA 1
ATOM 9548 C C . THR B 1 550 ? 39.312 8.844 -6.375 1 96.62 550 THR B C 1
ATOM 9550 O O . THR B 1 550 ? 38.125 9 -6.562 1 96.62 550 THR B O 1
ATOM 9553 N N . GLU B 1 551 ? 40.156 8.719 -7.418 1 96.31 551 GLU B N 1
ATOM 9554 C CA . GLU B 1 551 ? 39.781 8.875 -8.82 1 96.31 551 GLU B CA 1
ATOM 9555 C C . GLU B 1 551 ? 38.719 7.859 -9.227 1 96.31 551 GLU B C 1
ATOM 9557 O O . GLU B 1 551 ? 37.812 8.18 -9.992 1 96.31 551 GLU B O 1
ATOM 9562 N N . ASP B 1 552 ? 38.781 6.672 -8.633 1 95.88 552 ASP B N 1
ATOM 9563 C CA . ASP B 1 552 ? 37.906 5.598 -9.047 1 95.88 552 ASP B CA 1
ATOM 9564 C C . ASP B 1 552 ? 36.688 5.508 -8.133 1 95.88 552 ASP B C 1
ATOM 9566 O O . ASP B 1 552 ? 35.781 4.68 -8.344 1 95.88 552 ASP B O 1
ATOM 9570 N N . GLU B 1 553 ? 36.625 6.395 -7.121 1 97.31 553 GLU B N 1
ATOM 9571 C CA . GLU B 1 553 ? 35.438 6.453 -6.25 1 97.31 553 GLU B CA 1
ATOM 9572 C C . GLU B 1 553 ? 34.312 7.223 -6.914 1 97.31 553 GLU B C 1
ATOM 9574 O O . GLU B 1 553 ? 34.531 8.055 -7.789 1 97.31 553 GLU B O 1
ATOM 9579 N N . PRO B 1 554 ? 33.094 6.844 -6.508 1 97.94 554 PRO B N 1
ATOM 9580 C CA . PRO B 1 554 ? 31.969 7.602 -7.066 1 97.94 554 PRO B CA 1
ATOM 9581 C C . PRO B 1 554 ? 32.062 9.102 -6.781 1 97.94 554 PRO B C 1
ATOM 9583 O O . PRO B 1 554 ? 32.5 9.5 -5.688 1 97.94 554 PRO B O 1
ATOM 9586 N N . VAL B 1 555 ? 31.766 9.906 -7.777 1 98.5 555 VAL B N 1
ATOM 9587 C CA . VAL B 1 555 ? 31.734 11.344 -7.551 1 98.5 555 VAL B CA 1
ATOM 9588 C C . VAL B 1 555 ? 30.531 11.695 -6.672 1 98.5 555 VAL B C 1
ATOM 9590 O O . VAL B 1 555 ? 29.438 11.141 -6.844 1 98.5 555 VAL B O 1
ATOM 9593 N N . THR B 1 556 ? 30.703 12.453 -5.645 1 98.44 556 THR B N 1
ATOM 9594 C CA . THR B 1 556 ? 29.672 13.008 -4.766 1 98.44 556 THR B CA 1
ATOM 9595 C C . THR B 1 556 ? 29.75 14.531 -4.73 1 98.44 556 THR B C 1
ATOM 9597 O O . THR B 1 556 ? 30.438 15.141 -5.559 1 98.44 556 THR B O 1
ATOM 9600 N N . PHE B 1 557 ? 28.891 15.211 -3.875 1 98.44 557 PHE B N 1
ATOM 9601 C CA . PHE B 1 557 ? 28.781 16.656 -3.83 1 98.44 557 PHE B CA 1
ATOM 9602 C C . PHE B 1 557 ? 28.344 17.219 -5.176 1 98.44 557 PHE B C 1
ATOM 9604 O O . PHE B 1 557 ? 28.812 18.266 -5.609 1 98.44 557 PHE B O 1
ATOM 9611 N N . VAL B 1 558 ? 27.594 16.469 -5.871 1 98.12 558 VAL B N 1
ATOM 9612 C CA . VAL B 1 558 ? 26.891 16.891 -7.078 1 98.12 558 VAL B CA 1
ATOM 9613 C C . VAL B 1 558 ? 25.375 16.859 -6.832 1 98.12 558 VAL B C 1
ATOM 9615 O O . VAL B 1 558 ? 24.891 16 -6.098 1 98.12 558 VAL B O 1
ATOM 9618 N N . ASP B 1 559 ? 24.703 17.766 -7.383 1 96.88 559 ASP B N 1
ATOM 9619 C CA . ASP B 1 559 ? 23.25 17.844 -7.289 1 96.88 559 ASP B CA 1
ATOM 9620 C C . ASP B 1 559 ? 22.594 17.094 -8.445 1 96.88 559 ASP B C 1
ATOM 9622 O O . ASP B 1 559 ? 23.281 16.578 -9.328 1 96.88 559 ASP B O 1
ATOM 9626 N N . LEU B 1 560 ? 21.312 16.969 -8.391 1 95.88 560 LEU B N 1
ATOM 9627 C CA . LEU B 1 560 ? 20.516 16.312 -9.422 1 95.88 560 LEU B CA 1
ATOM 9628 C C . LEU B 1 560 ? 20.781 16.922 -10.789 1 95.88 560 LEU B C 1
ATOM 9630 O O . LEU B 1 560 ? 20.984 16.203 -11.766 1 95.88 560 LEU B O 1
ATOM 9634 N N . ASP B 1 561 ? 20.859 18.281 -10.883 1 94.44 561 ASP B N 1
ATOM 9635 C CA . ASP B 1 561 ? 21.109 18.969 -12.148 1 94.44 561 ASP B CA 1
ATOM 9636 C C . ASP B 1 561 ? 22.516 18.656 -12.672 1 94.44 561 ASP B C 1
ATOM 9638 O O . ASP B 1 561 ? 22.734 18.578 -13.883 1 94.44 561 ASP B O 1
ATOM 9642 N N . ASP B 1 562 ? 23.453 18.531 -11.797 1 97.31 562 ASP B N 1
ATOM 9643 C CA . ASP B 1 562 ? 24.812 18.172 -12.188 1 97.31 562 ASP B CA 1
ATOM 9644 C C . ASP B 1 562 ? 24.859 16.781 -12.805 1 97.31 562 ASP B C 1
ATOM 9646 O O . ASP B 1 562 ? 25.484 16.578 -13.844 1 97.31 562 ASP B O 1
ATOM 9650 N N . ALA B 1 563 ? 24.219 15.852 -12.094 1 97.5 563 ALA B N 1
ATOM 9651 C CA . ALA B 1 563 ? 24.156 14.469 -12.562 1 97.5 563 ALA B CA 1
ATOM 9652 C C . ALA B 1 563 ? 23.469 14.391 -13.93 1 97.5 563 ALA B C 1
ATOM 9654 O O . ALA B 1 563 ? 23.938 13.68 -14.82 1 97.5 563 ALA B O 1
ATOM 9655 N N . ARG B 1 564 ? 22.391 15.125 -14.062 1 96.12 564 ARG B N 1
ATOM 9656 C CA . ARG B 1 564 ? 21.672 15.18 -15.336 1 96.12 564 ARG B CA 1
ATOM 9657 C C . ARG B 1 564 ? 22.578 15.703 -16.453 1 96.12 564 ARG B C 1
ATOM 9659 O O . ARG B 1 564 ? 22.578 15.156 -17.562 1 96.12 564 ARG B O 1
ATOM 9666 N N . ALA B 1 565 ? 23.297 16.75 -16.172 1 95.75 565 ALA B N 1
ATOM 9667 C CA . ALA B 1 565 ? 24.172 17.344 -17.172 1 95.75 565 ALA B CA 1
ATOM 9668 C C . ALA B 1 565 ? 25.25 16.359 -17.625 1 95.75 565 ALA B C 1
ATOM 9670 O O . ALA B 1 565 ? 25.531 16.25 -18.828 1 95.75 565 ALA B O 1
ATOM 9671 N N . TYR B 1 566 ? 25.844 15.711 -16.703 1 96.25 566 TYR B N 1
ATOM 9672 C CA . TYR B 1 566 ? 26.828 14.711 -17.062 1 96.25 566 TYR B CA 1
ATOM 9673 C C . TYR B 1 566 ? 26.234 13.648 -17.984 1 96.25 566 TYR B C 1
ATOM 9675 O O . TYR B 1 566 ? 26.812 13.32 -19.016 1 96.25 566 TYR B O 1
ATOM 9683 N N . CYS B 1 567 ? 25.094 13.008 -17.484 1 95.06 567 CYS B N 1
ATOM 9684 C CA . CYS B 1 567 ? 24.484 11.922 -18.25 1 95.06 567 CYS B CA 1
ATOM 9685 C C . CYS B 1 567 ? 24.109 12.383 -19.656 1 95.06 567 CYS B C 1
ATOM 9687 O O . CYS B 1 567 ? 24.234 11.625 -20.609 1 95.06 567 CYS B O 1
ATOM 9689 N N . ALA B 1 568 ? 23.625 13.617 -19.734 1 93.69 568 ALA B N 1
ATOM 9690 C CA . ALA B 1 568 ? 23.312 14.18 -21.047 1 93.69 568 ALA B CA 1
ATOM 9691 C C . ALA B 1 568 ? 24.562 14.25 -21.922 1 93.69 568 ALA B C 1
ATOM 9693 O O . ALA B 1 568 ? 24.516 13.945 -23.125 1 93.69 568 ALA B O 1
ATOM 9694 N N . TRP B 1 569 ? 25.656 14.656 -21.375 1 93.5 569 TRP B N 1
ATOM 9695 C CA . TRP B 1 569 ? 26.938 14.727 -22.078 1 93.5 569 TRP B CA 1
ATOM 9696 C C . TRP B 1 569 ? 27.344 13.352 -22.594 1 93.5 569 TRP B C 1
ATOM 9698 O O . TRP B 1 569 ? 27.953 13.25 -23.672 1 93.5 569 TRP B O 1
ATOM 9708 N N . ARG B 1 570 ? 26.922 12.352 -21.844 1 92 570 ARG B N 1
ATOM 9709 C CA . ARG B 1 570 ? 27.234 10.984 -22.234 1 92 570 ARG B CA 1
ATOM 9710 C C . ARG B 1 570 ? 26.188 10.422 -23.188 1 92 570 ARG B C 1
ATOM 9712 O O . ARG B 1 570 ? 26.219 9.234 -23.531 1 92 570 ARG B O 1
ATOM 9719 N N . GLY B 1 571 ? 25.25 11.258 -23.578 1 90.06 571 GLY B N 1
ATOM 9720 C CA . GLY B 1 571 ? 24.234 10.844 -24.531 1 90.06 571 GLY B CA 1
ATOM 9721 C C . GLY B 1 571 ? 23.094 10.07 -23.891 1 90.06 571 GLY B C 1
ATOM 9722 O O . GLY B 1 571 ? 22.359 9.359 -24.578 1 90.06 571 GLY B O 1
ATOM 9723 N N . GLY B 1 572 ? 23.016 10.188 -22.609 1 93.5 572 GLY B N 1
ATOM 9724 C CA . GLY B 1 572 ? 21.984 9.484 -21.875 1 93.5 572 GLY B CA 1
ATOM 9725 C C . GLY B 1 572 ? 21.234 10.367 -20.891 1 93.5 572 GLY B C 1
ATOM 9726 O O . GLY B 1 572 ? 21.031 11.555 -21.156 1 93.5 572 GLY B O 1
ATOM 9727 N N . ARG B 1 573 ? 20.703 9.742 -19.906 1 95.12 573 ARG B N 1
ATOM 9728 C CA . ARG B 1 573 ? 19.969 10.398 -18.828 1 95.12 573 ARG B CA 1
ATOM 9729 C C . ARG B 1 573 ? 20.141 9.625 -17.516 1 95.12 573 ARG B C 1
ATOM 9731 O O . ARG B 1 573 ? 20.781 8.578 -17.484 1 95.12 573 ARG B O 1
ATOM 9738 N N . LEU B 1 574 ? 19.672 10.18 -16.469 1 96.69 574 LEU B N 1
ATOM 9739 C CA . LEU B 1 574 ? 19.578 9.406 -15.242 1 96.69 574 LEU B CA 1
ATOM 9740 C C . LEU B 1 574 ? 18.531 8.305 -15.367 1 96.69 574 LEU B C 1
ATOM 9742 O O . LEU B 1 574 ? 17.516 8.477 -16.062 1 96.69 574 LEU B O 1
ATOM 9746 N N . PRO B 1 575 ? 18.781 7.203 -14.742 1 97.06 575 PRO B N 1
ATOM 9747 C CA . PRO B 1 575 ? 17.719 6.191 -14.734 1 97.06 575 PRO B CA 1
ATOM 9748 C C . PRO B 1 575 ? 16.547 6.582 -13.852 1 97.06 575 PRO B C 1
ATOM 9750 O O . PRO B 1 575 ? 16.734 7.219 -12.805 1 97.06 575 PRO B O 1
ATOM 9753 N N . MET B 1 576 ? 15.352 6.18 -14.273 1 96.19 576 MET B N 1
ATOM 9754 C CA . MET B 1 576 ? 14.234 6.176 -13.336 1 96.19 576 MET B CA 1
ATOM 9755 C C . MET B 1 576 ? 14.492 5.211 -12.18 1 96.19 576 MET B C 1
ATOM 9757 O O . MET B 1 576 ? 15.281 4.273 -12.32 1 96.19 576 MET B O 1
ATOM 9761 N N . GLU B 1 577 ? 13.82 5.445 -11.07 1 97.06 577 GLU B N 1
ATOM 9762 C CA . GLU B 1 577 ? 14 4.523 -9.953 1 97.06 577 GLU B CA 1
ATOM 9763 C C . GLU B 1 577 ? 13.648 3.092 -10.359 1 97.06 577 GLU B C 1
ATOM 9765 O O . GLU B 1 577 ? 14.289 2.141 -9.906 1 97.06 577 GLU B O 1
ATOM 9770 N N . ASP B 1 578 ? 12.648 2.932 -11.211 1 95.69 578 ASP B N 1
ATOM 9771 C CA . ASP B 1 578 ? 12.219 1.613 -11.672 1 95.69 578 ASP B CA 1
ATOM 9772 C C . ASP B 1 578 ? 13.305 0.952 -12.516 1 95.69 578 ASP B C 1
ATOM 9774 O O . ASP B 1 578 ? 13.578 -0.241 -12.367 1 95.69 578 ASP B O 1
ATOM 9778 N N . GLU B 1 579 ? 13.875 1.728 -13.406 1 96.5 579 GLU B N 1
ATOM 9779 C CA . GLU B 1 579 ? 14.945 1.218 -14.258 1 96.5 579 GLU B CA 1
ATOM 9780 C C . GLU B 1 579 ? 16.156 0.798 -13.422 1 96.5 579 GLU B C 1
ATOM 9782 O O . GLU B 1 579 ? 16.75 -0.258 -13.664 1 96.5 579 GLU B O 1
ATOM 9787 N N . TRP B 1 580 ? 16.484 1.579 -12.484 1 97.81 580 TRP B N 1
ATOM 9788 C CA . TRP B 1 580 ? 17.578 1.266 -11.57 1 97.81 580 TRP B CA 1
ATOM 9789 C C . TRP B 1 580 ? 17.312 -0.045 -10.836 1 97.81 580 TRP B C 1
ATOM 9791 O O . TRP B 1 580 ? 18.203 -0.898 -10.75 1 97.81 580 TRP B O 1
ATOM 9801 N N . GLN B 1 581 ? 16.109 -0.151 -10.312 1 96.94 581 GLN B N 1
ATOM 9802 C CA . GLN B 1 581 ? 15.742 -1.343 -9.555 1 96.94 581 GLN B CA 1
ATOM 9803 C C . GLN B 1 581 ? 15.773 -2.588 -10.438 1 96.94 581 GLN B C 1
ATOM 9805 O O . GLN B 1 581 ? 16.328 -3.617 -10.047 1 96.94 581 GLN B O 1
ATOM 9810 N N . LEU B 1 582 ? 15.18 -2.5 -11.57 1 94.75 582 LEU B N 1
ATOM 9811 C CA . LEU B 1 582 ? 15.125 -3.641 -12.477 1 94.75 582 LEU B CA 1
ATOM 9812 C C . LEU B 1 582 ? 16.516 -4.074 -12.891 1 94.75 582 LEU B C 1
ATOM 9814 O O . LEU B 1 582 ? 16.812 -5.27 -12.938 1 94.75 582 LEU B O 1
ATOM 9818 N N . ALA B 1 583 ? 17.391 -3.148 -13.203 1 95.69 583 ALA B N 1
ATOM 9819 C CA . ALA B 1 583 ? 18.766 -3.467 -13.539 1 95.69 583 ALA B CA 1
ATOM 9820 C C . ALA B 1 583 ? 19.484 -4.125 -12.359 1 95.69 583 ALA B C 1
ATOM 9822 O O . ALA B 1 583 ? 20.219 -5.098 -12.531 1 95.69 583 ALA B O 1
ATOM 9823 N N . GLY B 1 584 ? 19.234 -3.602 -11.188 1 96.06 584 GLY B N 1
ATOM 9824 C CA . GLY B 1 584 ? 19.859 -4.145 -9.992 1 96.06 584 GLY B CA 1
ATOM 9825 C C . GLY B 1 584 ? 19.391 -5.555 -9.672 1 96.06 584 GLY B C 1
ATOM 9826 O O . GLY B 1 584 ? 20.172 -6.371 -9.172 1 96.06 584 GLY B O 1
ATOM 9827 N N . GLU B 1 585 ? 18.172 -5.789 -9.852 1 90.94 585 GLU B N 1
ATOM 9828 C CA . GLU B 1 585 ? 17.641 -7.133 -9.625 1 90.94 585 GLU B CA 1
ATOM 9829 C C . GLU B 1 585 ? 18.203 -8.125 -10.641 1 90.94 585 GLU B C 1
ATOM 9831 O O . GLU B 1 585 ? 18.406 -9.305 -10.32 1 90.94 585 GLU B O 1
ATOM 9836 N N . ALA B 1 586 ? 18.453 -7.617 -11.828 1 87.81 586 ALA B N 1
ATOM 9837 C CA . ALA B 1 586 ? 19.047 -8.453 -12.867 1 87.81 586 ALA B CA 1
ATOM 9838 C C . ALA B 1 586 ? 20.531 -8.695 -12.602 1 87.81 586 ALA B C 1
ATOM 9840 O O . ALA B 1 586 ? 21.078 -9.727 -12.992 1 87.81 586 ALA B O 1
ATOM 9841 N N . ALA B 1 587 ? 21.172 -7.75 -11.977 1 90.5 587 ALA B N 1
ATOM 9842 C CA . ALA B 1 587 ? 22.609 -7.844 -11.703 1 90.5 587 ALA B CA 1
ATOM 9843 C C . ALA B 1 587 ? 22.922 -7.398 -10.281 1 90.5 587 ALA B C 1
ATOM 9845 O O . ALA B 1 587 ? 23.625 -6.406 -10.078 1 90.5 587 ALA B O 1
ATOM 9846 N N . PRO B 1 588 ? 22.562 -8.133 -9.305 1 89 588 PRO B N 1
ATOM 9847 C CA . PRO B 1 588 ? 22.703 -7.723 -7.91 1 89 588 PRO B CA 1
ATOM 9848 C C . PRO B 1 588 ? 24.156 -7.531 -7.496 1 89 588 PRO B C 1
ATOM 9850 O O . PRO B 1 588 ? 24.453 -6.754 -6.586 1 89 588 PRO B O 1
ATOM 9853 N N . SER B 1 589 ? 25.109 -8.188 -8.172 1 91.25 589 SER B N 1
ATOM 9854 C CA . SER B 1 589 ? 26.516 -8.086 -7.828 1 91.25 589 SER B CA 1
ATOM 9855 C C . SER B 1 589 ? 27.047 -6.676 -8.07 1 91.25 589 SER B C 1
ATOM 9857 O O . SER B 1 589 ? 28.047 -6.266 -7.461 1 91.25 589 SER B O 1
ATOM 9859 N N . HIS B 1 590 ? 26.297 -5.926 -8.898 1 93.88 590 HIS B N 1
ATOM 9860 C CA . HIS B 1 590 ? 26.766 -4.59 -9.25 1 93.88 590 HIS B CA 1
ATOM 9861 C C . HIS B 1 590 ? 25.922 -3.514 -8.57 1 93.88 590 HIS B C 1
ATOM 9863 O O . HIS B 1 590 ? 26.328 -2.348 -8.523 1 93.88 590 HIS B O 1
ATOM 9869 N N . PHE B 1 591 ? 24.75 -3.855 -8.078 1 95.19 591 PHE B N 1
ATOM 9870 C CA . PHE B 1 591 ? 23.812 -2.854 -7.598 1 95.19 591 PHE B CA 1
ATOM 9871 C C . PHE B 1 591 ? 23.469 -3.096 -6.133 1 95.19 591 PHE B C 1
ATOM 9873 O O . PHE B 1 591 ? 23 -2.189 -5.441 1 95.19 591 PHE B O 1
ATOM 9880 N N . GLY B 1 592 ? 23.656 -4.254 -5.609 1 91.56 592 GLY B N 1
ATOM 9881 C CA . GLY B 1 592 ? 23.141 -4.672 -4.32 1 91.56 592 GLY B CA 1
ATOM 9882 C C . GLY B 1 592 ? 24.078 -4.367 -3.17 1 91.56 592 GLY B C 1
ATOM 9883 O O . GLY B 1 592 ? 24.969 -3.523 -3.295 1 91.56 592 GLY B O 1
ATOM 9884 N N . VAL B 1 593 ? 23.891 -5.039 -2.045 1 93.75 593 VAL B N 1
ATOM 9885 C CA . VAL B 1 593 ? 24.578 -4.801 -0.786 1 93.75 593 VAL B CA 1
ATOM 9886 C C . VAL B 1 593 ? 26.047 -5.191 -0.926 1 93.75 593 VAL B C 1
ATOM 9888 O O . VAL B 1 593 ? 26.922 -4.609 -0.273 1 93.75 593 VAL B O 1
ATOM 9891 N N . GLU B 1 594 ? 26.297 -6.121 -1.85 1 93.25 594 GLU B N 1
ATOM 9892 C CA . GLU B 1 594 ? 27.656 -6.641 -1.979 1 93.25 594 GLU B CA 1
ATOM 9893 C C . GLU B 1 594 ? 28.391 -5.98 -3.143 1 93.25 594 GLU B C 1
ATOM 9895 O O . GLU B 1 594 ? 29.469 -6.445 -3.555 1 93.25 594 GLU B O 1
ATOM 9900 N N . ARG B 1 595 ? 27.828 -4.945 -3.705 1 94.12 595 ARG B N 1
ATOM 9901 C CA . ARG B 1 595 ? 28.484 -4.293 -4.836 1 94.12 595 ARG B CA 1
ATOM 9902 C C . ARG B 1 595 ? 29.875 -3.801 -4.453 1 94.12 595 ARG B C 1
ATOM 9904 O O . ARG B 1 595 ? 30.109 -3.396 -3.312 1 94.12 595 ARG B O 1
ATOM 9911 N N . PRO B 1 596 ? 30.766 -3.783 -5.398 1 93.56 596 PRO B N 1
ATOM 9912 C CA . PRO B 1 596 ? 32.156 -3.402 -5.086 1 93.56 596 PRO B CA 1
ATOM 9913 C C . PRO B 1 596 ? 32.312 -1.896 -4.887 1 93.56 596 PRO B C 1
ATOM 9915 O O . PRO B 1 596 ? 31.438 -1.119 -5.277 1 93.56 596 PRO B O 1
ATOM 9918 N N . GLY B 1 597 ? 33.406 -1.556 -4.145 1 94.38 597 GLY B N 1
ATOM 9919 C CA . GLY B 1 597 ? 33.781 -0.157 -3.994 1 94.38 597 GLY B CA 1
ATOM 9920 C C . GLY B 1 597 ? 33.031 0.547 -2.893 1 94.38 597 GLY B C 1
ATOM 9921 O O . GLY B 1 597 ? 32.438 -0.102 -2.02 1 94.38 597 GLY B O 1
ATOM 9922 N N . VAL B 1 598 ? 33.125 1.908 -2.967 1 95.94 598 VAL B N 1
ATOM 9923 C CA . VAL B 1 598 ? 32.438 2.75 -1.99 1 95.94 598 VAL B CA 1
ATOM 9924 C C . VAL B 1 598 ? 30.938 2.828 -2.326 1 95.94 598 VAL B C 1
ATOM 9926 O O . VAL B 1 598 ? 30.562 3.127 -3.463 1 95.94 598 VAL B O 1
ATOM 9929 N N . GLY B 1 599 ? 30.125 2.51 -1.337 1 96.88 599 GLY B N 1
ATOM 9930 C CA . GLY B 1 599 ? 28.672 2.57 -1.53 1 96.88 599 GLY B CA 1
ATOM 9931 C C . GLY B 1 599 ? 28.109 3.955 -1.303 1 96.88 599 GLY B C 1
ATOM 9932 O O . GLY B 1 599 ? 28.344 4.57 -0.262 1 96.88 599 GLY B O 1
ATOM 9933 N N . VAL B 1 600 ? 27.375 4.48 -2.291 1 98.12 600 VAL B N 1
ATOM 9934 C CA . VAL B 1 600 ? 26.672 5.754 -2.193 1 98.12 600 VAL B CA 1
ATOM 9935 C C . VAL B 1 600 ? 25.234 5.578 -2.672 1 98.12 600 VAL B C 1
ATOM 9937 O O . VAL B 1 600 ? 24.938 4.668 -3.447 1 98.12 600 VAL B O 1
ATOM 9940 N N . TRP B 1 601 ? 24.359 6.414 -2.131 1 98.31 601 TRP B N 1
ATOM 9941 C CA . TRP B 1 601 ? 23.047 6.52 -2.748 1 98.31 601 TRP B CA 1
ATOM 9942 C C . TRP B 1 601 ? 23.156 6.953 -4.207 1 98.31 601 TRP B C 1
ATOM 9944 O O . TRP B 1 601 ? 24.156 7.559 -4.605 1 98.31 601 TRP B O 1
ATOM 9954 N N . SER B 1 602 ? 22.141 6.648 -4.996 1 98.5 602 SER B N 1
ATOM 9955 C CA . SER B 1 602 ? 22.141 7.023 -6.406 1 98.5 602 SER B CA 1
ATOM 9956 C C . SER B 1 602 ? 20.969 7.953 -6.73 1 98.5 602 SER B C 1
ATOM 9958 O O . SER B 1 602 ? 19.812 7.609 -6.488 1 98.5 602 SER B O 1
ATOM 9960 N N . TRP B 1 603 ? 21.344 9.102 -7.27 1 98.25 603 TRP B N 1
ATOM 9961 C CA . TRP B 1 603 ? 20.312 9.945 -7.863 1 98.25 603 TRP B CA 1
ATOM 9962 C C . TRP B 1 603 ? 19.547 9.188 -8.945 1 98.25 603 TRP B C 1
ATOM 9964 O O . TRP B 1 603 ? 20.141 8.43 -9.719 1 98.25 603 TRP B O 1
ATOM 9974 N N . THR B 1 604 ? 18.266 9.375 -9.031 1 97.88 604 THR B N 1
ATOM 9975 C CA . THR B 1 604 ? 17.438 8.883 -10.133 1 97.88 604 THR B CA 1
ATOM 9976 C C . THR B 1 604 ? 16.656 10.023 -10.766 1 97.88 604 THR B C 1
ATOM 9978 O O . THR B 1 604 ? 16.625 11.141 -10.242 1 97.88 604 THR B O 1
ATOM 9981 N N . GLU B 1 605 ? 16.047 9.734 -11.891 1 96.19 605 GLU B N 1
ATOM 9982 C CA . GLU B 1 605 ? 15.219 10.711 -12.586 1 96.19 605 GLU B CA 1
ATOM 9983 C C . GLU B 1 605 ? 13.836 10.82 -11.945 1 96.19 605 GLU B C 1
ATOM 9985 O O . GLU B 1 605 ? 12.938 11.461 -12.5 1 96.19 605 GLU B O 1
ATOM 9990 N N . SER B 1 606 ? 13.602 10.109 -10.828 1 96.44 606 SER B N 1
ATOM 9991 C CA . SER B 1 606 ? 12.297 10.078 -10.188 1 96.44 606 SER B CA 1
ATOM 9992 C C . SER B 1 606 ? 12.109 11.258 -9.242 1 96.44 606 SER B C 1
ATOM 9994 O O . SER B 1 606 ? 11.914 11.078 -8.039 1 96.44 606 SER B O 1
ATOM 9996 N N . GLU B 1 607 ? 12.141 12.414 -9.789 1 96.75 607 GLU B N 1
ATOM 9997 C CA . GLU B 1 607 ? 11.828 13.664 -9.117 1 96.75 607 GLU B CA 1
ATOM 9998 C C . GLU B 1 607 ? 10.328 13.961 -9.156 1 96.75 607 GLU B C 1
ATOM 10000 O O . GLU B 1 607 ? 9.695 13.812 -10.203 1 96.75 607 GLU B O 1
ATOM 10005 N N . HIS B 1 608 ? 9.773 14.328 -8.016 1 96.12 608 HIS B N 1
ATOM 10006 C CA . HIS B 1 608 ? 8.344 14.57 -7.918 1 96.12 608 HIS B CA 1
ATOM 10007 C C . HIS B 1 608 ? 8.055 15.883 -7.191 1 96.12 608 HIS B C 1
ATOM 10009 O O . HIS B 1 608 ? 8.922 16.406 -6.488 1 96.12 608 HIS B O 1
ATOM 10015 N N . SER B 1 609 ? 6.922 16.438 -7.422 1 96 609 SER B N 1
ATOM 10016 C CA . SER B 1 609 ? 6.426 17.594 -6.699 1 96 609 SER B CA 1
ATOM 10017 C C . SER B 1 609 ? 4.91 17.562 -6.566 1 96 609 SER B C 1
ATOM 10019 O O . SER B 1 609 ? 4.207 17.156 -7.492 1 96 609 SER B O 1
ATOM 10021 N N . ASP B 1 610 ? 4.434 17.938 -5.461 1 93.38 610 ASP B N 1
ATOM 10022 C CA . ASP B 1 610 ? 2.996 18.156 -5.32 1 93.38 610 ASP B CA 1
ATOM 10023 C C . ASP B 1 610 ? 2.666 19.641 -5.316 1 93.38 610 ASP B C 1
ATOM 10025 O O . ASP B 1 610 ? 1.564 20.047 -4.93 1 93.38 610 ASP B O 1
ATOM 10029 N N . GLY B 1 611 ? 3.646 20.531 -5.66 1 94.62 611 GLY B N 1
ATOM 10030 C CA . GLY B 1 611 ? 3.49 21.969 -5.672 1 94.62 611 GLY B CA 1
ATOM 10031 C C . GLY B 1 611 ? 3.965 22.641 -4.391 1 94.62 611 GLY B C 1
ATOM 10032 O O . GLY B 1 611 ? 4.113 23.859 -4.336 1 94.62 611 GLY B O 1
ATOM 10033 N N . ARG B 1 612 ? 4.195 21.875 -3.354 1 96.25 612 ARG B N 1
ATOM 10034 C CA . ARG B 1 612 ? 4.699 22.391 -2.082 1 96.25 612 ARG B CA 1
ATOM 10035 C C . ARG B 1 612 ? 5.98 21.672 -1.672 1 96.25 612 ARG B C 1
ATOM 10037 O O . ARG B 1 612 ? 6.91 22.297 -1.156 1 96.25 612 ARG B O 1
ATOM 10044 N N . THR B 1 613 ? 6 20.391 -1.921 1 96.12 613 THR B N 1
ATOM 10045 C CA . THR B 1 613 ? 7.156 19.578 -1.56 1 96.12 613 THR B CA 1
ATOM 10046 C C . THR B 1 613 ? 7.789 18.953 -2.803 1 96.12 613 THR B C 1
ATOM 10048 O O . THR B 1 613 ? 7.105 18.312 -3.594 1 96.12 613 THR B O 1
ATOM 10051 N N . ARG B 1 614 ? 9.039 19.234 -2.988 1 96.81 614 ARG B N 1
ATOM 10052 C CA . ARG B 1 614 ? 9.844 18.578 -4.016 1 96.81 614 ARG B CA 1
ATOM 10053 C C . ARG B 1 614 ? 10.664 17.438 -3.424 1 96.81 614 ARG B C 1
ATOM 10055 O O . ARG B 1 614 ? 11.258 17.578 -2.357 1 96.81 614 ARG B O 1
ATOM 10062 N N . PHE B 1 615 ? 10.57 16.234 -4.051 1 96.81 615 PHE B N 1
ATOM 10063 C CA . PHE B 1 615 ? 11.352 15.117 -3.529 1 96.81 615 PHE B CA 1
ATOM 10064 C C . PHE B 1 615 ? 11.867 14.242 -4.664 1 96.81 615 PHE B C 1
ATOM 10066 O O . PHE B 1 615 ? 11.422 14.367 -5.805 1 96.81 615 PHE B O 1
ATOM 10073 N N . VAL B 1 616 ? 12.891 13.461 -4.387 1 97.44 616 VAL B N 1
ATOM 10074 C CA . VAL B 1 616 ? 13.5 12.516 -5.312 1 97.44 616 VAL B CA 1
ATOM 10075 C C . VAL B 1 616 ? 13.648 11.148 -4.637 1 97.44 616 VAL B C 1
ATOM 10077 O O . VAL B 1 616 ? 13.922 11.078 -3.436 1 97.44 616 VAL B O 1
ATOM 10080 N N . MET B 1 617 ? 13.406 10.109 -5.43 1 97.06 617 MET B N 1
ATOM 10081 C CA . MET B 1 617 ? 13.633 8.758 -4.914 1 97.06 617 MET B CA 1
ATOM 10082 C C . MET B 1 617 ? 15.094 8.344 -5.102 1 97.06 617 MET B C 1
ATOM 10084 O O . MET B 1 617 ? 15.625 8.422 -6.211 1 97.06 617 MET B O 1
ATOM 10088 N N . LEU B 1 618 ? 15.75 7.914 -3.988 1 98.06 618 LEU B N 1
ATOM 10089 C CA . LEU B 1 618 ? 17.125 7.434 -4.039 1 98.06 618 LEU B CA 1
ATOM 10090 C C . LEU B 1 618 ? 17.172 5.91 -3.986 1 98.06 618 LEU B C 1
ATOM 10092 O O . LEU B 1 618 ? 16.297 5.281 -3.391 1 98.06 618 LEU B O 1
ATOM 10096 N N . LYS B 1 619 ? 18.234 5.348 -4.602 1 98.19 619 LYS B N 1
ATOM 10097 C CA . LYS B 1 619 ? 18.422 3.902 -4.621 1 98.19 619 LYS B CA 1
ATOM 10098 C C . LYS B 1 619 ? 19.828 3.529 -4.164 1 98.19 619 LYS B C 1
ATOM 10100 O O . LYS B 1 619 ? 20.75 4.352 -4.219 1 98.19 619 LYS B O 1
ATOM 10105 N N . GLY B 1 620 ? 19.984 2.242 -3.643 1 97.31 620 GLY B N 1
ATOM 10106 C CA . GLY B 1 620 ? 21.297 1.623 -3.449 1 97.31 620 GLY B CA 1
ATOM 10107 C C . GLY B 1 620 ? 21.781 1.686 -2.012 1 97.31 620 GLY B C 1
ATOM 10108 O O . GLY B 1 620 ? 22.469 0.782 -1.546 1 97.31 620 GLY B O 1
ATOM 10109 N N . GLY B 1 621 ? 21.516 2.787 -1.335 1 97.06 621 GLY B N 1
ATOM 10110 C CA . GLY B 1 621 ? 22.078 2.982 -0.009 1 97.06 621 GLY B CA 1
ATOM 10111 C C . GLY B 1 621 ? 23.5 3.498 -0.038 1 97.06 621 GLY B C 1
ATOM 10112 O O . GLY B 1 621 ? 24.062 3.736 -1.111 1 97.06 621 GLY B O 1
ATOM 10113 N N . SER B 1 622 ? 24.016 3.734 1.144 1 97.31 622 SER B N 1
ATOM 10114 C CA . SER B 1 622 ? 25.391 4.234 1.276 1 97.31 622 SER B CA 1
ATOM 10115 C C . SER B 1 622 ? 26.109 3.566 2.443 1 97.31 622 SER B C 1
ATOM 10117 O O . SER B 1 622 ? 25.469 2.986 3.324 1 97.31 622 SER B O 1
ATOM 10119 N N . ASP B 1 623 ? 27.391 3.65 2.424 1 97.38 623 ASP B N 1
ATOM 10120 C CA . ASP B 1 623 ? 28.188 3.094 3.514 1 97.38 623 ASP B CA 1
ATOM 10121 C C . ASP B 1 623 ? 28 3.893 4.801 1 97.38 623 ASP B C 1
ATOM 10123 O O . ASP B 1 623 ? 28.172 3.361 5.898 1 97.38 623 ASP B O 1
ATOM 10127 N N . TYR B 1 624 ? 27.578 5.094 4.656 1 97.06 624 TYR B N 1
ATOM 10128 C CA . TYR B 1 624 ? 27.406 5.961 5.816 1 97.06 624 TYR B CA 1
ATOM 10129 C C . TYR B 1 624 ? 26.078 5.695 6.504 1 97.06 624 TYR B C 1
ATOM 10131 O O . TYR B 1 624 ? 25.047 5.5 5.836 1 97.06 624 TYR B O 1
ATOM 10139 N N . ARG B 1 625 ? 26.109 5.691 7.797 1 95.94 625 ARG B N 1
ATOM 10140 C CA . ARG B 1 625 ? 24.938 5.633 8.656 1 95.94 625 ARG B CA 1
ATOM 10141 C C . ARG B 1 625 ? 25.125 6.469 9.922 1 95.94 625 ARG B C 1
ATOM 10143 O O . ARG B 1 625 ? 26.062 6.23 10.68 1 95.94 625 ARG B O 1
ATOM 10150 N N . ALA B 1 626 ? 24.25 7.438 10.07 1 95.69 626 ALA B N 1
ATOM 10151 C CA . ALA B 1 626 ? 24.312 8.18 11.328 1 95.69 626 ALA B CA 1
ATOM 10152 C C . ALA B 1 626 ? 23.766 7.336 12.484 1 95.69 626 ALA B C 1
ATOM 10154 O O . ALA B 1 626 ? 22.672 6.777 12.391 1 95.69 626 ALA B O 1
ATOM 10155 N N . PRO B 1 627 ? 24.438 7.242 13.562 1 94.38 627 PRO B N 1
ATOM 10156 C CA . PRO B 1 627 ? 24.031 6.375 14.672 1 94.38 627 PRO B CA 1
ATOM 10157 C C . PRO B 1 627 ? 23.156 7.098 15.695 1 94.38 627 PRO B C 1
ATOM 10159 O O . PRO B 1 627 ? 23.031 8.32 15.648 1 94.38 627 PRO B O 1
ATOM 10162 N N . ASP B 1 628 ? 22.422 6.352 16.469 1 92.19 628 ASP B N 1
ATOM 10163 C CA . ASP B 1 628 ? 21.922 6.711 17.797 1 92.19 628 ASP B CA 1
ATOM 10164 C C . ASP B 1 628 ? 20.578 7.43 17.703 1 92.19 628 ASP B C 1
ATOM 10166 O O . ASP B 1 628 ? 20.047 7.898 18.703 1 92.19 628 ASP B O 1
ATOM 10170 N N . SER B 1 629 ? 20.094 7.609 16.531 1 92.56 629 SER B N 1
ATOM 10171 C CA . SER B 1 629 ? 18.766 8.211 16.422 1 92.56 629 SER B CA 1
ATOM 10172 C C . SER B 1 629 ? 17.969 7.586 15.273 1 92.56 629 SER B C 1
ATOM 10174 O O . SER B 1 629 ? 18.484 7.402 14.172 1 92.56 629 SER B O 1
ATOM 10176 N N . ASP B 1 630 ? 16.672 7.336 15.453 1 88.75 630 ASP B N 1
ATOM 10177 C CA . ASP B 1 630 ? 15.781 6.77 14.438 1 88.75 630 ASP B CA 1
ATOM 10178 C C . ASP B 1 630 ? 15.234 7.859 13.523 1 88.75 630 ASP B C 1
ATOM 10180 O O . ASP B 1 630 ? 14.594 7.562 12.508 1 88.75 630 ASP B O 1
ATOM 10184 N N . TRP B 1 631 ? 15.602 9.148 13.812 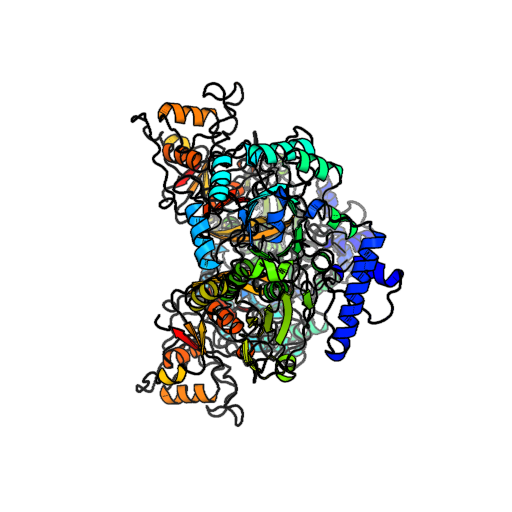1 92.44 631 TRP B N 1
ATOM 10185 C CA . TRP B 1 631 ? 15.039 10.258 13.047 1 92.44 631 TRP B CA 1
ATOM 10186 C C . TRP B 1 631 ? 15.891 10.562 11.82 1 92.44 631 TRP B C 1
ATOM 10188 O O . TRP B 1 631 ? 15.461 11.297 10.922 1 92.44 631 TRP B O 1
ATOM 10198 N N . TYR B 1 632 ? 17.047 9.914 11.766 1 95.38 632 TYR B N 1
ATOM 10199 C CA . TYR B 1 632 ? 17.938 10.141 10.633 1 95.38 632 TYR B CA 1
ATOM 10200 C C . TYR B 1 632 ? 17.422 9.414 9.391 1 95.38 632 TYR B C 1
ATOM 10202 O O . TYR B 1 632 ? 16.734 8.391 9.492 1 95.38 632 TYR B O 1
ATOM 10210 N N . VAL B 1 633 ? 17.766 9.992 8.266 1 94.81 633 VAL B N 1
ATOM 10211 C CA . VAL B 1 633 ? 17.656 9.203 7.039 1 94.81 633 VAL B CA 1
ATOM 10212 C C . VAL B 1 633 ? 18.453 7.906 7.191 1 94.81 633 VAL B C 1
ATOM 10214 O O . VAL B 1 633 ? 19.547 7.902 7.746 1 94.81 633 VAL B O 1
ATOM 10217 N N . GLU B 1 634 ? 17.922 6.867 6.699 1 90.81 634 GLU B N 1
ATOM 10218 C CA . GLU B 1 634 ? 18.578 5.574 6.867 1 90.81 634 GLU B CA 1
ATOM 10219 C C . GLU B 1 634 ? 19.859 5.496 6.051 1 90.81 634 GLU B C 1
ATOM 10221 O O . GLU B 1 634 ? 20 6.168 5.027 1 90.81 634 GLU B O 1
ATOM 10226 N N . GLY B 1 635 ? 20.797 4.805 6.57 1 93 635 GLY B N 1
ATOM 10227 C CA . GLY B 1 635 ? 22.062 4.551 5.914 1 93 635 GLY B CA 1
ATOM 10228 C C . GLY B 1 635 ? 22.297 3.078 5.629 1 93 635 GLY B C 1
ATOM 10229 O O . GLY B 1 635 ? 21.359 2.281 5.621 1 93 635 GLY B O 1
ATOM 10230 N N . GLY B 1 636 ? 23.5 2.793 5.207 1 95.44 636 GLY B N 1
ATOM 10231 C CA . GLY B 1 636 ? 23.844 1.425 4.844 1 95.44 636 GLY B CA 1
ATOM 10232 C C . GLY B 1 636 ? 23.469 1.079 3.414 1 95.44 636 GLY B C 1
ATOM 10233 O O . GLY B 1 636 ? 22.672 1.782 2.785 1 95.44 636 GLY B O 1
ATOM 10234 N N . ARG B 1 637 ? 24.094 0.046 2.961 1 96.75 637 ARG B N 1
ATOM 10235 C CA . ARG B 1 637 ? 23.781 -0.46 1.628 1 96.75 637 ARG B CA 1
ATOM 10236 C C . ARG B 1 637 ? 22.469 -1.238 1.633 1 96.75 637 ARG B C 1
ATOM 10238 O O . ARG B 1 637 ? 22.141 -1.925 2.607 1 96.75 637 ARG B O 1
ATOM 10245 N N . HIS B 1 638 ? 21.703 -1.115 0.607 1 96.81 638 HIS B N 1
ATOM 10246 C CA . HIS B 1 638 ? 20.406 -1.779 0.524 1 96.81 638 HIS B CA 1
ATOM 10247 C C . HIS B 1 638 ? 20.266 -2.543 -0.788 1 96.81 638 HIS B C 1
ATOM 10249 O O . HIS B 1 638 ? 20.969 -2.26 -1.757 1 96.81 638 HIS B O 1
ATOM 10255 N N . ALA B 1 639 ? 19.359 -3.488 -0.783 1 95.44 639 ALA B N 1
ATOM 10256 C CA . ALA B 1 639 ? 19.016 -4.234 -1.991 1 95.44 639 ALA B CA 1
ATOM 10257 C C . ALA B 1 639 ? 18.344 -3.33 -3.021 1 95.44 639 ALA B C 1
ATOM 10259 O O . ALA B 1 639 ? 17.859 -2.25 -2.684 1 95.44 639 ALA B O 1
ATOM 10260 N N . PRO B 1 640 ? 18.312 -3.754 -4.25 1 96.25 640 PRO B N 1
ATOM 10261 C CA . PRO B 1 640 ? 17.812 -2.896 -5.328 1 96.25 640 PRO B CA 1
ATOM 10262 C C . PRO B 1 640 ? 16.359 -2.496 -5.133 1 96.25 640 PRO B C 1
ATOM 10264 O O . PRO B 1 640 ? 15.922 -1.452 -5.629 1 96.25 640 PRO B O 1
ATOM 10267 N N . ASP B 1 641 ? 15.625 -3.277 -4.406 1 93.69 641 ASP B N 1
ATOM 10268 C CA . ASP B 1 641 ? 14.203 -2.998 -4.25 1 93.69 641 ASP B CA 1
ATOM 10269 C C . ASP B 1 641 ? 13.953 -2.008 -3.115 1 93.69 641 ASP B C 1
ATOM 10271 O O . ASP B 1 641 ? 12.805 -1.684 -2.805 1 93.69 641 ASP B O 1
ATOM 10275 N N . TYR B 1 642 ? 14.961 -1.511 -2.525 1 96.12 642 TYR B N 1
ATOM 10276 C CA . TYR B 1 642 ? 14.836 -0.541 -1.442 1 96.12 642 TYR B CA 1
ATOM 10277 C C . TYR B 1 642 ? 14.883 0.885 -1.979 1 96.12 642 TYR B C 1
ATOM 10279 O O . TYR B 1 642 ? 15.695 1.196 -2.854 1 96.12 642 TYR B O 1
ATOM 10287 N N . SER B 1 643 ? 14.023 1.759 -1.488 1 96.25 643 SER B N 1
ATOM 10288 C CA . SER B 1 643 ? 14 3.16 -1.89 1 96.25 643 SER B CA 1
ATOM 10289 C C . SER B 1 643 ? 13.922 4.082 -0.677 1 96.25 643 SER B C 1
ATOM 10291 O O . SER B 1 643 ? 13.367 3.707 0.36 1 96.25 643 SER B O 1
ATOM 10293 N N . VAL B 1 644 ? 14.477 5.242 -0.805 1 96.19 644 VAL B N 1
ATOM 10294 C CA . VAL B 1 644 ? 14.336 6.316 0.174 1 96.19 644 VAL B CA 1
ATOM 10295 C C . VAL B 1 644 ? 13.773 7.562 -0.504 1 96.19 644 VAL B C 1
ATOM 10297 O O . VAL B 1 644 ? 14.203 7.93 -1.599 1 96.19 644 VAL B O 1
ATOM 10300 N N . LYS B 1 645 ? 12.773 8.133 0.113 1 95.62 645 LYS B N 1
ATOM 10301 C CA . LYS B 1 645 ? 12.25 9.422 -0.31 1 95.62 645 LYS B CA 1
ATOM 10302 C C . LYS B 1 645 ? 13.062 10.57 0.292 1 95.62 645 LYS B C 1
ATOM 10304 O O . LYS B 1 645 ? 13.055 10.773 1.507 1 95.62 645 LYS B O 1
ATOM 10309 N N . LEU B 1 646 ? 13.75 11.242 -0.519 1 97.19 646 LEU B N 1
ATOM 10310 C CA . LEU B 1 646 ? 14.516 12.398 -0.066 1 97.19 646 LEU B CA 1
ATOM 10311 C C . LEU B 1 646 ? 13.805 13.703 -0.428 1 97.19 646 LEU B C 1
ATOM 10313 O O . LEU B 1 646 ? 13.594 13.992 -1.608 1 97.19 646 LEU B O 1
ATOM 10317 N N . LEU B 1 647 ? 13.391 14.477 0.573 1 96.88 647 LEU B N 1
ATOM 10318 C CA . LEU B 1 647 ? 12.961 15.836 0.272 1 96.88 647 LEU B CA 1
ATOM 10319 C C . LEU B 1 647 ? 14.117 16.672 -0.269 1 96.88 647 LEU B C 1
ATOM 10321 O O . LEU B 1 647 ? 15.195 16.703 0.33 1 96.88 647 LEU B O 1
ATOM 10325 N N . LEU B 1 648 ? 13.922 17.281 -1.339 1 96.94 648 LEU B N 1
ATOM 10326 C CA . LEU B 1 648 ? 15.023 17.906 -2.059 1 96.94 648 LEU B CA 1
ATOM 10327 C C . LEU B 1 648 ? 15.305 19.297 -1.505 1 96.94 648 LEU B C 1
ATOM 10329 O O . LEU B 1 648 ? 14.477 20.203 -1.633 1 96.94 648 LEU B O 1
ATOM 10333 N N . PRO B 1 649 ? 16.5 19.5 -0.872 1 97.19 649 PRO B N 1
ATOM 10334 C CA . PRO B 1 649 ? 16.875 20.859 -0.501 1 97.19 649 PRO B CA 1
ATOM 10335 C C . PRO B 1 649 ? 17.328 21.703 -1.699 1 97.19 649 PRO B C 1
ATOM 10337 O O . PRO B 1 649 ? 17.734 21.141 -2.721 1 97.19 649 PRO B O 1
ATOM 10340 N N . GLY B 1 650 ? 17.234 23 -1.519 1 96.31 650 GLY B N 1
ATOM 10341 C CA . GLY B 1 650 ? 17.703 23.922 -2.545 1 96.31 650 GLY B CA 1
ATOM 10342 C C . GLY B 1 650 ? 19 24.609 -2.176 1 96.31 650 GLY B C 1
ATOM 10343 O O . GLY B 1 650 ? 19.641 24.25 -1.184 1 96.31 650 GLY B O 1
ATOM 10344 N N . LEU B 1 651 ? 19.484 25.391 -3.123 1 97 651 LEU B N 1
ATOM 10345 C CA . LEU B 1 651 ? 20.625 26.281 -2.936 1 97 651 LEU B CA 1
ATOM 10346 C C . LEU B 1 651 ? 21.906 25.484 -2.693 1 97 651 LEU B C 1
ATOM 10348 O O . LEU B 1 651 ? 22.75 25.891 -1.896 1 97 651 LEU B O 1
ATOM 10352 N N . GLY B 1 652 ? 21.984 24.359 -3.248 1 96.5 652 GLY B N 1
ATOM 10353 C CA . GLY B 1 652 ? 23.188 23.562 -3.215 1 96.5 652 GLY B CA 1
ATOM 10354 C C . GLY B 1 652 ? 23.234 22.594 -2.053 1 96.5 652 GLY B C 1
ATOM 10355 O O . GLY B 1 652 ? 24.109 21.719 -1.998 1 96.5 652 GLY B O 1
ATOM 10356 N N . LEU B 1 653 ? 22.25 22.578 -1.187 1 97.12 653 LEU B N 1
ATOM 10357 C CA . LEU B 1 653 ? 22.297 21.781 0.032 1 97.12 653 LEU B CA 1
ATOM 10358 C C . LEU B 1 653 ? 21.953 20.312 -0.26 1 97.12 653 LEU B C 1
ATOM 10360 O O . LEU B 1 653 ? 22.188 19.438 0.575 1 97.12 653 LEU B O 1
ATOM 10364 N N . ALA B 1 654 ? 21.484 20.047 -1.458 1 96.75 654 ALA B N 1
ATOM 10365 C CA . ALA B 1 654 ? 21.266 18.656 -1.847 1 96.75 654 ALA B CA 1
ATOM 10366 C C . ALA B 1 654 ? 22.609 17.953 -2.1 1 96.75 654 ALA B C 1
ATOM 10368 O O . ALA B 1 654 ? 22.672 16.719 -2.145 1 96.75 654 ALA B O 1
ATOM 10369 N N . ARG B 1 655 ? 23.672 18.734 -2.348 1 97.94 655 ARG B N 1
ATOM 10370 C CA . ARG B 1 655 ? 25 18.203 -2.562 1 97.94 655 ARG B CA 1
ATOM 10371 C C . ARG B 1 655 ? 25.594 17.688 -1.258 1 97.94 655 ARG B C 1
ATOM 10373 O O . ARG B 1 655 ? 25.812 18.453 -0.316 1 97.94 655 ARG B O 1
ATOM 10380 N N . GLY B 1 656 ? 25.812 16.406 -1.174 1 96.5 656 GLY B N 1
ATOM 10381 C CA . GLY B 1 656 ? 26.391 15.789 0.013 1 96.5 656 GLY B CA 1
ATOM 10382 C C . GLY B 1 656 ? 27.406 14.711 -0.306 1 96.5 656 GLY B C 1
ATOM 10383 O O . GLY B 1 656 ? 27.656 14.414 -1.476 1 96.5 656 GLY B O 1
ATOM 10384 N N . ALA B 1 657 ? 27.938 14.172 0.691 1 97.5 657 ALA B N 1
ATOM 10385 C CA . ALA B 1 657 ? 29.094 13.289 0.565 1 97.5 657 ALA B CA 1
ATOM 10386 C C . ALA B 1 657 ? 28.672 11.867 0.221 1 97.5 657 ALA B C 1
ATOM 10388 O O . ALA B 1 657 ? 29.5 11.023 -0.127 1 97.5 657 ALA B O 1
ATOM 10389 N N . THR B 1 658 ? 27.359 11.609 0.19 1 98.19 658 THR B N 1
ATOM 10390 C CA . THR B 1 658 ? 26.969 10.203 0.189 1 98.19 658 THR B CA 1
ATOM 10391 C C . THR B 1 658 ? 26.062 9.891 -1 1 98.19 658 THR B C 1
ATOM 10393 O O . THR B 1 658 ? 25.438 8.836 -1.05 1 98.19 658 THR B O 1
ATOM 10396 N N . VAL B 1 659 ? 25.859 10.805 -1.912 1 98.44 659 VAL B N 1
ATOM 10397 C CA . VAL B 1 659 ? 24.984 10.578 -3.051 1 98.44 659 VAL B CA 1
ATOM 10398 C C . VAL B 1 659 ? 25.766 10.734 -4.352 1 98.44 659 VAL B C 1
ATOM 10400 O O . VAL B 1 659 ? 26.453 11.742 -4.551 1 98.44 659 VAL B O 1
ATOM 10403 N N . GLY B 1 660 ? 25.766 9.781 -5.141 1 98.56 660 GLY B N 1
ATOM 10404 C CA . GLY B 1 660 ? 26.281 9.773 -6.504 1 98.56 660 GLY B CA 1
ATOM 10405 C C . GLY B 1 660 ? 25.219 9.453 -7.539 1 98.56 660 GLY B C 1
ATOM 10406 O O . GLY B 1 660 ? 24.062 9.844 -7.391 1 98.56 660 GLY B O 1
ATOM 10407 N N . PHE B 1 661 ? 25.703 8.883 -8.734 1 98.19 661 PHE B N 1
ATOM 10408 C CA . PHE B 1 661 ? 24.719 8.57 -9.758 1 98.19 661 PHE B CA 1
ATOM 10409 C C . PHE B 1 661 ? 25.312 7.664 -10.828 1 98.19 661 PHE B C 1
ATOM 10411 O O . PHE B 1 661 ? 26.531 7.465 -10.867 1 98.19 661 PHE B O 1
ATOM 10418 N N . ARG B 1 662 ? 24.516 7.113 -11.57 1 97.31 662 ARG B N 1
ATOM 10419 C CA . ARG B 1 662 ? 24.859 6.379 -12.781 1 97.31 662 ARG B CA 1
ATOM 10420 C C . ARG B 1 662 ? 23.953 6.773 -13.938 1 97.31 662 ARG B C 1
ATOM 10422 O O . ARG B 1 662 ? 22.891 7.359 -13.727 1 97.31 662 ARG B O 1
ATOM 10429 N N . CYS B 1 663 ? 24.375 6.461 -15.133 1 96.38 663 CYS B N 1
ATOM 10430 C CA . CYS B 1 663 ? 23.625 6.887 -16.312 1 96.38 663 CYS B CA 1
ATOM 10431 C C . CYS B 1 663 ? 22.812 5.738 -16.891 1 96.38 663 CYS B C 1
ATOM 10433 O O . CYS B 1 663 ? 23.047 4.574 -16.562 1 96.38 663 CYS B O 1
ATOM 10435 N N . ALA B 1 664 ? 21.844 6.07 -17.672 1 95.62 664 ALA B N 1
ATOM 10436 C CA . ALA B 1 664 ? 21.031 5.125 -18.438 1 95.62 664 ALA B CA 1
ATOM 10437 C C . ALA B 1 664 ? 20.828 5.613 -19.875 1 95.62 664 ALA B C 1
ATOM 10439 O O . ALA B 1 664 ? 20.938 6.809 -20.156 1 95.62 664 ALA B O 1
ATOM 10440 N N . TRP B 1 665 ? 20.578 4.715 -20.797 1 93.31 665 TRP B N 1
ATOM 10441 C CA . TRP B 1 665 ? 20.391 4.996 -22.219 1 93.31 665 TRP B CA 1
ATOM 10442 C C . TRP B 1 665 ? 19.203 4.215 -22.781 1 93.31 665 TRP B C 1
ATOM 10444 O O . TRP B 1 665 ? 19 3.057 -22.406 1 93.31 665 TRP B O 1
ATOM 10454 N N . GLU B 1 666 ? 18.469 4.816 -23.656 1 91 666 GLU B N 1
ATOM 10455 C CA . GLU B 1 666 ? 17.484 4.07 -24.422 1 91 666 GLU B CA 1
ATOM 10456 C C . GLU B 1 666 ? 18.172 3.172 -25.453 1 91 666 GLU B C 1
ATOM 10458 O O . GLU B 1 666 ? 19.141 3.57 -26.094 1 91 666 GLU B O 1
ATOM 10463 N N . VAL B 1 667 ? 17.703 1.936 -25.438 1 87.19 667 VAL B N 1
ATOM 10464 C CA . VAL B 1 667 ? 18.266 0.986 -26.391 1 87.19 667 VAL B CA 1
ATOM 10465 C C . VAL B 1 667 ? 17.234 0.67 -27.484 1 87.19 667 VAL B C 1
ATOM 10467 O O . VAL B 1 667 ? 16.031 0.549 -27.188 1 87.19 667 VAL B O 1
ATOM 10470 N N . SER B 1 668 ? 17.547 1.001 -28.75 1 70.19 668 SER B N 1
ATOM 10471 C CA . SER B 1 668 ? 16.656 0.659 -29.859 1 70.19 668 SER B CA 1
ATOM 10472 C C . SER B 1 668 ? 16.312 -0.827 -29.859 1 70.19 668 SER B C 1
ATOM 10474 O O . SER B 1 668 ? 17.156 -1.665 -29.547 1 70.19 668 SER B O 1
ATOM 10476 N N . ALA B 1 669 ? 14.969 -0.97 -29.938 1 58.22 669 ALA B N 1
ATOM 10477 C CA . ALA B 1 669 ? 14.445 -2.33 -29.984 1 58.22 669 ALA B CA 1
ATOM 10478 C C . ALA B 1 669 ? 15.102 -3.137 -31.094 1 58.22 669 ALA B C 1
ATOM 10480 O O . ALA B 1 669 ? 15.406 -2.6 -32.156 1 58.22 669 ALA B O 1
#